Protein AF-0000000078980395 (afdb_homodimer)

Radius of gyration: 33.4 Å; Cα contacts (8 Å, |Δi|>4): 1879; chains: 2; bounding box: 58×106×81 Å

Solvent-accessible surface area (backbone atoms only — not comparable to full-atom values): 45683 Å² total; per-residue (Å²): 128,83,79,42,52,77,17,31,37,32,34,24,38,16,69,50,21,47,38,32,51,52,41,23,59,75,68,69,49,54,59,44,30,31,19,62,34,85,63,67,24,40,46,40,26,60,84,32,90,56,20,49,42,35,77,85,39,50,49,77,56,37,42,87,57,33,36,38,81,93,57,65,72,60,83,88,54,30,51,26,32,32,41,67,55,46,28,52,48,41,50,48,51,34,59,76,70,62,45,64,85,44,44,41,57,38,23,40,69,57,35,52,40,72,68,57,58,78,71,62,22,25,40,40,30,31,34,40,95,92,40,78,47,74,50,47,18,35,20,42,36,41,18,74,60,57,65,65,35,75,39,78,80,87,70,46,66,49,66,71,43,50,75,43,46,46,61,76,42,47,54,54,75,81,27,55,74,27,28,34,36,33,33,29,70,45,54,67,23,40,54,49,44,48,39,27,47,78,35,24,70,36,29,34,42,24,35,83,69,31,67,58,61,37,52,58,57,50,65,43,34,56,36,80,72,66,63,76,80,68,91,57,60,66,74,58,42,46,52,52,52,50,50,53,38,34,36,73,60,25,61,58,54,82,52,53,45,54,74,48,91,68,59,88,80,31,53,85,70,24,58,50,51,64,50,56,53,36,27,46,36,56,55,39,46,55,40,57,37,76,54,33,32,59,43,42,31,41,33,27,66,83,67,52,68,51,70,35,48,30,37,37,37,30,55,58,45,34,80,64,62,86,27,44,62,58,74,80,52,46,54,50,92,66,33,62,57,32,42,92,42,28,36,40,43,83,36,89,33,46,34,43,44,64,55,63,45,38,84,78,35,38,47,37,50,44,34,45,49,32,43,31,52,43,44,38,54,52,24,51,76,67,68,32,66,46,25,51,49,50,52,48,49,35,50,68,61,82,76,79,43,31,70,83,57,76,57,56,97,41,64,84,42,56,47,47,35,26,43,69,48,38,50,51,53,40,52,49,51,37,52,46,38,50,58,63,72,102,130,81,79,41,52,77,17,31,38,32,34,24,37,16,70,52,21,47,38,33,52,52,40,24,58,74,68,68,49,54,58,44,29,32,18,62,35,85,63,68,24,38,47,40,25,60,82,32,90,58,20,49,40,35,76,86,38,48,49,77,55,36,42,87,57,33,35,37,81,95,56,63,73,60,83,88,53,30,51,26,32,32,41,68,56,47,28,51,48,40,49,49,52,33,60,75,69,61,47,64,86,45,42,43,57,37,23,41,68,58,37,52,40,71,67,59,60,78,71,62,21,24,40,40,30,31,34,39,95,91,40,79,47,75,50,46,17,34,19,42,36,42,18,73,61,55,66,63,36,77,38,77,81,87,70,47,66,47,65,72,44,50,76,45,46,46,60,77,42,47,54,52,74,81,28,56,73,28,29,34,35,34,34,29,69,45,53,66,23,40,55,48,45,50,38,28,48,78,33,24,71,38,30,34,41,25,34,82,68,31,69,59,60,37,54,58,58,50,63,44,33,59,36,81,72,65,65,75,80,68,90,56,60,65,73,58,40,47,53,52,51,48,50,52,38,33,35,73,61,25,60,60,55,82,52,53,45,55,72,46,93,66,57,89,83,31,55,85,70,2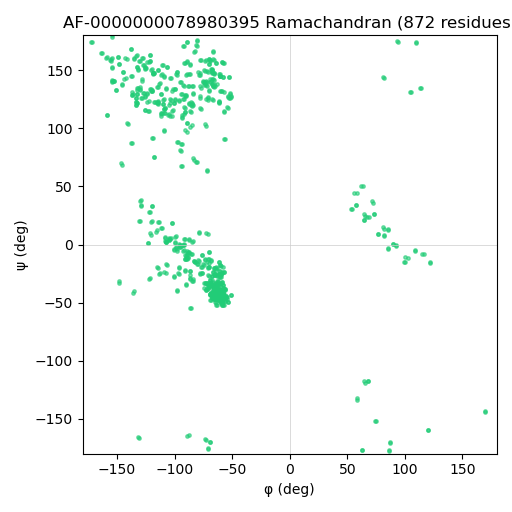3,57,51,52,63,51,55,53,35,28,46,37,56,55,37,45,56,39,56,37,76,54,33,32,59,42,42,30,41,32,28,66,85,66,52,69,51,68,34,48,32,37,37,37,30,56,57,45,33,79,65,62,87,29,44,62,58,75,80,50,46,55,51,92,68,32,62,57,34,42,92,42,27,36,38,44,82,37,90,34,46,36,41,42,63,56,62,44,36,84,78,35,39,46,37,50,44,34,44,52,29,42,31,53,45,47,39,54,53,25,51,76,68,66,33,65,46,25,52,49,51,53,50,50,36,50,70,61,82,76,81,42,32,70,83,57,75,58,54,96,42,62,83,42,57,47,46,35,25,42,68,48,36,50,50,53,40,52,48,50,37,51,46,39,51,62,66,72,108

Foldseek 3Di:
DPAQAQAEEQEAQALLSLLLLLLLVVLVGHYAYEEQAQDHHALLPVPGPLHLFAPLDWALQFQQLFDAPVQGQDPVADRTHHSVSSVVSSVVSCVVRVRGVRYDYNKAWAAWADPDAFQNWIWIWIAHPVGIDIHTHRFYEADNDFFRADDDDDFAEDEQAAEEESSPHYYLLVAAAWAEEEEDDAQSSLSSQLSNLVHHPAYEYEYAFFAQEAECDAPRHGPLVPPDPDDDDPVVVQVVVVVSSCVVQNDLVVLPGDDGPDGPQQDDHHHDNSSSVCSVVVSYHYAYDFRHDDYQKTQHPVGDIDGTNYYYYHPGRAGDDNHYDCVVQCDDDLGRDFDLQWHALRHLRYTYAPLEDHVSLHSNVSSLQSNLSSLLNSCVVVVFPLNVVVNVVRNVDDDQQAVPRNHDPDSSCPRYHYNVSSSVVSVVSSVSSVVRVD/DPAQAQAEEQEAQALLSLLLLLLCVVLVGHYAYEEQAQDHHALLPVPGPLHLFAPLDWALQFQQLFDAPVQGQDPPADRTHHSVSSVVSSVVSCVVRVRGVRYDYNKAWAAWADPDAFQNWIWIWIAHPVGIDIHTHRFYEYDNDFFRADDDDDFAEDEQAAEEESSPHHYLLVAAAWAEEEEDDAQSSLSSQLSNLVHYPAYEYEYAFFAQEAECDAPRHGPLVPPDPDDDDPVVVQVVVVVSSCVVQNDLVVLPGDDGPDGPQQDDHHHDNSSSVCSVVVSYHYAYDFHHDDYQKTQHPVGDIDGTNYYYYHPGRAGDDNHYDCVVQCDDDRGRDFDLQWHALRHLRYTYAPLEDHVSLHSNVSSLQSNLSSLLNSCVVVVFPLNVVVNVVRNVDDDQQAVPRNHDPDSSCPRYHYRVSSSVVSVVSSVSSVVRVD

Secondary structure (DSSP, 8-state):
---GGGSEEEE--SHHHHHHHHHHHHHT--EEEEESSSSS-GGGSTTSTT----TT-B-SS-HHHHSBTTBPPPTTS-SS-BHHHHHHHHHHHHHHHT-GGGEEET-EEEEEEE-SSTTS-EEEEEEETTEEEEEEESEEEE---SSSEE-PPP-SEEE-SEEEEGGG---GGGGTT-EEEEE--SHHHHHHHHHHHHHSSEEEEE-SS---EE-SEETTEEGGGSTTSS---HHHHHHHHHHHHHHHH--GGGGTPPPPSS-TTSS--EE-SHHHHHHHTTS-EEE--EEEEEETEEEETTS-EEE-SEEEE---EE---TTS-GGGGTEETTEE--BTTTB-SS-SSEEE-S--B-TT-HHHHHHHHHHHHHHHHHHHHTT-HHHHHHHHHHHS------TT------GGGTTB--HHHHHHHHHHHHHHHHHHH-/----TTSEEEE--SHHHHHHHHHHHHHT--EEEEESSSSS-GGGSTTSTT----TT-B-SS-HHHHSBTTBPPPTTS-SS-BHHHHHHHHHHHHHHHT-GGGEEET-EEEEEEE-SSTTS-EEEEEEETTEEEEEEESEEEE---SSSEE-PPP-SEEE-SEEEEGGG---GGGGTT-EEEEE--SHHHHHHHHHHHHHSSEEEEE-SS---EE-SEETTEEGGGSTTSS---HHHHHHHHHHHHHHHH--GGGGTPPPPSS-TTSS--EE-SHHHHHHHTTS-EEE--EEEEEETEEEETTS-EEE-SEEEE---EE---TTS-GGGGTEETTEE--BTTTB-SS-SSEEE-S--B-TT-HHHHHHHHHHHHHHHHHHHHTT-HHHHHHHHHHHS------TT------GGGTTB--HHHHHHHHHHHHHHHHHHH-

Nearest PDB structures (foldseek):
  5nmw-assembly1_A-2  TM=8.516E-01  e=8.462E-27  Zonocerus variegatus
  8odw-assembly1_A  TM=7.484E-01  e=3.433E-27  Gynuella sunshinyii
  7v50-assembly1_A  TM=7.196E-01  e=1.316E-21  Acinetobacter calcoaceticus
  6er9-assembly1_A  TM=7.154E-01  e=7.144E-21  Rhodococcus sp. Phi1
  6era-assembly2_B  TM=7.287E-01  e=2.334E-20  Rhodococcus sp. Phi1

Sequence (876 aa):
MTETCDRFALIGAGPMGLAMAKVMLEQGIAFDGFELHSDVGGLWDIDGPRSTMYESAHLISSKRMTEFTDFPMEEAVAEYPSHRELKRYFHAFAARYGLRDHYRFGAEVLRCEPLGEPGAGWRVIWRDAEGEHTETYAGVMIANGTLSEPNMPTFQGRFDGELIHSSAYRHPSQFDGKRVLIVGAGNSGCDIAVDAIHHGALCDLSMRRGYYFVPKYVFGKPADTLGGMIKLPMWLKRRVDGMILKWFVGDPQKYGFPKPDYQLYESHPVVNSLVLYHAGHGDLRIRPDIDRFDGRRVIFADGSSEEYDMILAATGYKLFYPFIDRDLLNWQGDAPHLYLNALHPERDDLFVLGMIEASGLGWQGRHEQAEMVARYITGLRRGGAAAAELKAAKSAGFERATGGMNYLKLARMAYYVDKATYRGAVTGWIDRLKRAQSMTETCDRFALIGAGPMGLAMAKVMLEQGIAFDGFELHSDVGGLWDIDGPRSTMYESAHLISSKRMTEFTDFPMEEAVAEYPSHRELKRYFHAFAARYGLRDHYRFGAEVLRCEPLGEPGAGWRVIWRDAEGEHTETYAGVMIANGTLSEPNMPTFQGRFDGELIHSSAYRHPSQFDGKRVLIVGAGNSGCDIAVDAIHHGALCDLSMRRGYYFVPKYVFGKPADTLGGMIKLPMWLKRRVDGMILKWFVGDPQKYGFPKPDYQLYESHPVVNSLVLYHAGHGDLRIRPDIDRFDGRRVIFADGSSEEYDMILAATGYKLFYPFIDRDLLNWQGDAPHLYLNALHPERDDLFVLGMIEASGLGWQGRHEQAEMVARYITGLRRGGAAAAELKAAKSAGFERATGGMNYLKLARMAYYVDKATYRGAVTGWIDRLKRAQS

Organism: Ruegeria pomeroyi (strain ATCC 700808 / DSM 15171 / DSS-3) (NCBI:txid246200)

InterPro domains:
  IPR000960 Flavin monooxygenase FMO [PIRSF000332] (7-381)
  IPR000960 Flavin monooxygenase FMO [PR00370] (6-22)
  IPR000960 Flavin monooxygenase FMO [PR00370] (54-72)
  IPR000960 Flavin monooxygenase FMO [PR00370] (78-93)
  IPR000960 Flavin monooxygenase FMO [PR00370] (164-178)
  IPR000960 Flavin monooxygenase FMO [PR00370] (191-206)
  IPR000960 Flavin monooxygenase FMO [PR00370] (301-328)
  IPR000960 Flavin monooxygenase FMO [PR00370] (347-364)
  IPR020946 Flavin monooxygenase-like [PF00743] (7-382)
  IPR036188 FAD/NAD(P)-binding domain superfamily [G3DSA:3.50.50.60] (6-389)
  IPR036188 FAD/NAD(P)-binding domain superfamily [SSF51905] (8-202)
  IPR036188 FAD/NAD(P)-binding domain superfamily [SSF51905] (150-317)
  IPR050346 Flavin-containing monooxygenases-like [PTHR23023] (7-381)

pLDDT: mean 95.24, std 6.08, range [37.88, 98.94]

Structure (mmCIF, N/CA/C/O backbone):
data_AF-0000000078980395-model_v1
#
loop_
_entity.id
_entity.type
_entity.pdbx_description
1 polymer 'Trimethylamine monooxygenase'
#
loop_
_atom_site.group_PDB
_atom_site.id
_atom_site.type_symbol
_atom_site.label_atom_id
_atom_site.label_alt_id
_atom_site.label_comp_id
_atom_site.label_asym_id
_atom_site.label_entity_id
_atom_site.label_seq_id
_atom_site.pdbx_PDB_ins_code
_atom_site.Cartn_x
_atom_site.Cartn_y
_atom_site.Cartn_z
_atom_site.occupancy
_atom_site.B_iso_or_equiv
_atom_site.auth_seq_id
_atom_site.auth_comp_id
_atom_site.auth_asym_id
_atom_site.auth_atom_id
_atom_site.pdbx_PDB_model_num
ATOM 1 N N . MET A 1 1 ? 6.543 -38.188 -42.094 1 37.88 1 MET A N 1
ATOM 2 C CA . MET A 1 1 ? 5.77 -38.031 -40.875 1 37.88 1 MET A CA 1
ATOM 3 C C . MET A 1 1 ? 6.402 -38.844 -39.719 1 37.88 1 MET A C 1
ATOM 5 O O . MET A 1 1 ? 6.441 -40.062 -39.75 1 37.88 1 MET A O 1
ATOM 9 N N . THR A 1 2 ? 7.422 -38.344 -39.094 1 51.84 2 THR A N 1
ATOM 10 C CA . THR A 1 2 ? 8.188 -39.125 -38.094 1 51.84 2 THR A CA 1
ATOM 11 C C . THR A 1 2 ? 7.266 -39.719 -37.062 1 51.84 2 THR A C 1
ATOM 13 O O . THR A 1 2 ? 6.25 -39.125 -36.688 1 51.84 2 THR A O 1
ATOM 16 N N . GLU A 1 3 ? 7.27 -40.969 -36.812 1 76.69 3 GLU A N 1
ATOM 17 C CA . GLU A 1 3 ? 6.418 -41.844 -36 1 76.69 3 GLU A CA 1
ATOM 18 C C . GLU A 1 3 ? 6.363 -41.375 -34.562 1 76.69 3 GLU A C 1
ATOM 20 O O . GLU A 1 3 ? 7.398 -41.25 -33.906 1 76.69 3 GLU A O 1
ATOM 25 N N . THR A 1 4 ? 5.34 -40.5 -34.281 1 90.25 4 THR A N 1
ATOM 26 C CA . THR A 1 4 ? 5.129 -39.906 -32.938 1 90.25 4 THR A CA 1
ATOM 27 C C . THR A 1 4 ? 4.637 -40.969 -31.969 1 90.25 4 THR A C 1
ATOM 29 O O . THR A 1 4 ? 4.449 -40.688 -30.781 1 90.25 4 THR A O 1
ATOM 32 N N . CYS A 1 5 ? 4.641 -42.188 -32.344 1 91.69 5 CYS A N 1
ATOM 33 C CA . CYS A 1 5 ? 4.035 -43.25 -31.531 1 91.69 5 CYS A CA 1
ATOM 34 C C . CYS A 1 5 ? 4.902 -43.594 -30.328 1 91.69 5 CYS A C 1
ATOM 36 O O . CYS A 1 5 ? 4.43 -44.219 -29.375 1 91.69 5 CYS A O 1
ATOM 38 N N . ASP A 1 6 ? 6.141 -43.188 -30.391 1 93.88 6 ASP A N 1
ATOM 39 C CA . ASP A 1 6 ? 7.02 -43.438 -29.25 1 93.88 6 ASP A CA 1
ATOM 40 C C . ASP A 1 6 ? 7.234 -42.188 -28.422 1 93.88 6 ASP A C 1
ATOM 42 O O . ASP A 1 6 ? 8 -42.188 -27.453 1 93.88 6 ASP A O 1
ATOM 46 N N . ARG A 1 7 ? 6.516 -41.094 -28.766 1 97.69 7 ARG A N 1
ATOM 47 C CA . ARG A 1 7 ? 6.672 -39.812 -28.094 1 97.69 7 ARG A CA 1
ATOM 48 C C . ARG A 1 7 ? 5.473 -39.531 -27.188 1 97.69 7 ARG A C 1
ATOM 50 O O . ARG A 1 7 ? 4.383 -40.062 -27.406 1 97.69 7 ARG A O 1
ATOM 57 N N . PHE A 1 8 ? 5.727 -38.781 -26.203 1 98.56 8 PHE A N 1
ATOM 58 C CA . PHE A 1 8 ? 4.637 -38.25 -25.375 1 98.56 8 PHE A CA 1
ATOM 59 C C . PHE A 1 8 ? 4.141 -36.938 -25.906 1 98.56 8 PHE A C 1
ATOM 61 O O . PHE A 1 8 ? 4.914 -36.156 -26.469 1 98.56 8 PHE A O 1
ATOM 68 N N . ALA A 1 9 ? 2.84 -36.656 -25.766 1 98.88 9 ALA A N 1
ATOM 69 C CA . ALA A 1 9 ? 2.287 -35.312 -25.984 1 98.88 9 ALA A CA 1
ATOM 70 C C . ALA A 1 9 ? 2.273 -34.5 -24.688 1 98.88 9 ALA A C 1
ATOM 72 O O . ALA A 1 9 ? 1.621 -34.906 -23.719 1 98.88 9 ALA A O 1
ATOM 73 N N . LEU A 1 10 ? 3.027 -33.469 -24.625 1 98.94 10 LEU A N 1
ATOM 74 C CA . LEU A 1 10 ? 3.082 -32.594 -23.469 1 98.94 10 LEU A CA 1
ATOM 75 C C . LEU A 1 10 ? 2.283 -31.312 -23.703 1 98.94 10 LEU A C 1
ATOM 77 O O . LEU A 1 10 ? 2.668 -30.484 -24.531 1 98.94 10 LEU A O 1
ATOM 81 N N . ILE A 1 11 ? 1.221 -31.125 -22.938 1 98.88 11 ILE A N 1
ATOM 82 C CA . ILE A 1 11 ? 0.283 -30.031 -23.219 1 98.88 11 ILE A CA 1
ATOM 83 C C . ILE A 1 11 ? 0.489 -28.906 -22.203 1 98.88 11 ILE A C 1
ATOM 85 O O . ILE A 1 11 ? 0.144 -29.047 -21.031 1 98.88 11 ILE A O 1
ATOM 89 N N . GLY A 1 12 ? 0.992 -27.75 -22.656 1 98.56 12 GLY A N 1
ATOM 90 C CA . GLY A 1 12 ? 1.222 -26.594 -21.828 1 98.56 12 GLY A CA 1
ATOM 91 C C . GLY A 1 12 ? 2.691 -26.25 -21.672 1 98.56 12 GLY A C 1
ATOM 92 O O . GLY A 1 12 ? 3.521 -27.125 -21.422 1 98.56 12 GLY A O 1
ATOM 93 N N . ALA A 1 13 ? 2.998 -24.984 -21.812 1 98.62 13 ALA A N 1
ATOM 94 C CA . ALA A 1 13 ? 4.375 -24.516 -21.703 1 98.62 13 ALA A CA 1
ATOM 95 C C . ALA A 1 13 ? 4.512 -23.469 -20.594 1 98.62 13 ALA A C 1
ATOM 97 O O . ALA A 1 13 ? 5.297 -22.531 -20.719 1 98.62 13 ALA A O 1
ATOM 98 N N . GLY A 1 14 ? 3.65 -23.547 -19.578 1 97.88 14 GLY A N 1
ATOM 99 C CA . GLY A 1 14 ? 3.879 -22.812 -18.344 1 97.88 14 GLY A CA 1
ATOM 100 C C . GLY A 1 14 ? 5 -23.391 -17.5 1 97.88 14 GLY A C 1
ATOM 101 O O . GLY A 1 14 ? 5.75 -24.25 -17.969 1 97.88 14 GLY A O 1
ATOM 102 N N . PRO A 1 15 ? 5.09 -22.922 -16.266 1 97.44 15 PRO A N 1
ATOM 103 C CA . PRO A 1 15 ? 6.18 -23.391 -15.414 1 97.44 15 PRO A CA 1
ATOM 104 C C . PRO A 1 15 ? 6.207 -24.906 -15.273 1 97.44 15 PRO A C 1
ATOM 106 O O . PRO A 1 15 ? 7.277 -25.516 -15.336 1 97.44 15 PRO A O 1
ATOM 109 N N . MET A 1 16 ? 5.086 -25.484 -15.078 1 98.06 16 MET A N 1
ATOM 110 C CA . MET A 1 16 ? 5.02 -26.938 -14.914 1 98.06 16 MET A CA 1
ATOM 111 C C . MET A 1 16 ? 5.434 -27.641 -16.188 1 98.06 16 MET A C 1
ATOM 113 O O . MET A 1 16 ? 6.18 -28.625 -16.156 1 98.06 16 MET A O 1
ATOM 117 N N . GLY A 1 17 ? 4.898 -27.203 -17.328 1 98.75 17 GLY A N 1
ATOM 118 C CA . GLY A 1 17 ? 5.273 -27.781 -18.609 1 98.75 17 GLY A CA 1
ATOM 119 C C . GLY A 1 17 ? 6.754 -27.656 -18.906 1 98.75 17 GLY A C 1
ATOM 120 O O . GLY A 1 17 ? 7.371 -28.594 -19.422 1 98.75 17 GLY A O 1
ATOM 121 N N . LEU A 1 18 ? 7.312 -26.547 -18.594 1 98.81 18 LEU A N 1
ATOM 122 C CA . LEU A 1 18 ? 8.734 -26.312 -18.828 1 98.81 18 LEU A CA 1
ATOM 123 C C . LEU A 1 18 ? 9.578 -27.219 -17.938 1 98.81 18 LEU A C 1
ATOM 125 O O . LEU A 1 18 ? 10.594 -27.766 -18.391 1 98.81 18 LEU A O 1
ATOM 129 N N . ALA A 1 19 ? 9.18 -27.359 -16.703 1 98.69 19 ALA A N 1
ATOM 130 C CA . ALA A 1 19 ? 9.883 -28.266 -15.805 1 98.69 19 ALA A CA 1
ATOM 131 C C . ALA A 1 19 ? 9.859 -29.703 -16.344 1 98.69 19 ALA A C 1
ATOM 133 O O . ALA A 1 19 ? 10.883 -30.391 -16.359 1 98.69 19 ALA A O 1
ATOM 134 N N . MET A 1 20 ? 8.711 -30.109 -16.812 1 98.88 20 MET A N 1
ATOM 135 C CA . MET A 1 20 ? 8.57 -31.469 -17.344 1 98.88 20 MET A CA 1
ATOM 136 C C . MET A 1 20 ? 9.414 -31.656 -18.594 1 98.88 20 MET A C 1
ATOM 138 O O . MET A 1 20 ? 10.117 -32.656 -18.75 1 98.88 20 MET A O 1
ATOM 142 N N . ALA A 1 21 ? 9.32 -30.672 -19.484 1 98.88 21 ALA A N 1
ATOM 143 C CA . ALA A 1 21 ? 10.109 -30.734 -20.703 1 98.88 21 ALA A CA 1
ATOM 144 C C . ALA A 1 21 ? 11.594 -30.891 -20.391 1 98.88 21 ALA A C 1
ATOM 146 O O . ALA A 1 21 ? 12.273 -31.734 -20.984 1 98.88 21 ALA A O 1
ATOM 147 N N . LYS A 1 22 ? 12.055 -30.125 -19.469 1 98.81 22 LYS A N 1
ATOM 148 C CA . LYS A 1 22 ? 13.461 -30.172 -19.094 1 98.81 22 LYS A CA 1
ATOM 149 C C . LYS A 1 22 ? 13.844 -31.578 -18.625 1 98.81 22 LYS A C 1
ATOM 151 O O . LYS A 1 22 ? 14.844 -32.156 -19.078 1 98.81 22 LYS A O 1
ATOM 156 N N . VAL A 1 23 ? 13.086 -32.125 -17.734 1 98.56 23 VAL A N 1
ATOM 157 C CA . VAL A 1 23 ? 13.453 -33.406 -17.125 1 98.56 23 VAL A CA 1
ATOM 158 C C . VAL A 1 23 ? 13.289 -34.531 -18.141 1 98.56 23 VAL A C 1
ATOM 160 O O . VAL A 1 23 ? 14.055 -35.5 -18.141 1 98.56 23 VAL A O 1
ATOM 163 N N . MET A 1 24 ? 12.312 -34.438 -19.016 1 98.56 24 MET A N 1
ATOM 164 C CA . MET A 1 24 ? 12.164 -35.438 -20.062 1 98.56 24 MET A CA 1
ATOM 165 C C . MET A 1 24 ? 13.398 -35.469 -20.969 1 98.56 24 MET A C 1
ATOM 167 O O . MET A 1 24 ? 13.898 -36.531 -21.312 1 98.56 24 MET A O 1
ATOM 171 N N . LEU A 1 25 ? 13.867 -34.281 -21.328 1 98.38 25 LEU A N 1
ATOM 172 C CA . LEU A 1 25 ? 15.086 -34.219 -22.125 1 98.38 25 LEU A CA 1
ATOM 173 C C . LEU A 1 25 ? 16.25 -34.844 -21.375 1 98.38 25 LEU A C 1
ATOM 175 O O . LEU A 1 25 ? 17.016 -35.625 -21.953 1 98.38 25 LEU A O 1
ATOM 179 N N . GLU A 1 26 ? 16.328 -34.562 -20.109 1 97.25 26 GLU A N 1
ATOM 180 C CA . GLU A 1 26 ? 17.391 -35.094 -19.297 1 97.25 26 GLU A CA 1
ATOM 181 C C . GLU A 1 26 ? 17.328 -36.625 -19.234 1 97.25 26 GLU A C 1
ATOM 183 O O . GLU A 1 26 ? 18.359 -37.312 -19.141 1 97.25 26 GLU A O 1
ATOM 188 N N . GLN A 1 27 ? 16.094 -37.188 -19.281 1 96.25 27 GLN A N 1
ATOM 189 C CA . GLN A 1 27 ? 15.875 -38.625 -19.141 1 96.25 27 GLN A CA 1
ATOM 190 C C . GLN A 1 27 ? 15.805 -39.312 -20.5 1 96.25 27 GLN A C 1
ATOM 192 O O . GLN A 1 27 ? 15.609 -40.531 -20.578 1 96.25 27 GLN A O 1
ATOM 197 N N . GLY A 1 28 ? 15.93 -38.531 -21.547 1 96.56 28 GLY A N 1
ATOM 198 C CA . GLY A 1 28 ? 15.891 -39.094 -22.891 1 96.56 28 GLY A CA 1
ATOM 199 C C . GLY A 1 28 ? 14.5 -39.531 -23.312 1 96.56 28 GLY A C 1
ATOM 200 O O . GLY A 1 28 ? 14.352 -40.5 -24.047 1 96.56 28 GLY A O 1
ATOM 201 N N . ILE A 1 29 ? 13.516 -38.969 -22.797 1 97.88 29 ILE A N 1
ATOM 202 C CA . ILE A 1 29 ? 12.133 -39.281 -23.156 1 97.88 29 ILE A CA 1
ATOM 203 C C . ILE A 1 29 ? 11.688 -38.344 -24.281 1 97.88 29 ILE A C 1
ATOM 205 O O . ILE A 1 29 ? 11.656 -37.125 -24.125 1 97.88 29 ILE A O 1
ATOM 209 N N . ALA A 1 30 ? 11.359 -38.906 -25.375 1 97.81 30 ALA A N 1
ATOM 210 C CA . ALA A 1 30 ? 10.93 -38.125 -26.516 1 97.81 30 ALA A CA 1
ATOM 211 C C . ALA A 1 30 ? 9.523 -37.562 -26.312 1 97.81 30 ALA A C 1
ATOM 213 O O . ALA A 1 30 ? 8.656 -38.25 -25.781 1 97.81 30 ALA A O 1
ATOM 214 N N . PHE A 1 31 ? 9.328 -36.281 -26.75 1 98.56 31 PHE A N 1
ATOM 215 C CA . PHE A 1 31 ? 8.008 -35.688 -26.594 1 98.56 31 PHE A CA 1
ATOM 216 C C . PHE A 1 31 ? 7.805 -34.562 -27.609 1 98.56 31 PHE A C 1
ATOM 218 O O . PHE A 1 31 ? 8.766 -34.094 -28.219 1 98.56 31 PHE A O 1
ATOM 225 N N . ASP A 1 32 ? 6.551 -34.25 -27.875 1 98.69 32 ASP A N 1
ATOM 226 C CA . ASP A 1 32 ? 6.109 -33.062 -28.562 1 98.69 32 ASP A CA 1
ATOM 227 C C . ASP A 1 32 ? 5.277 -32.188 -27.625 1 98.69 32 ASP A C 1
ATOM 229 O O . ASP A 1 32 ? 4.25 -32.594 -27.109 1 98.69 32 ASP A O 1
ATOM 233 N N . GLY A 1 33 ? 5.773 -30.969 -27.469 1 98.81 33 GLY A N 1
ATOM 234 C CA . GLY A 1 33 ? 5.027 -30.016 -26.656 1 98.81 33 GLY A CA 1
ATOM 235 C C . GLY A 1 33 ? 3.986 -29.25 -27.453 1 98.81 33 GLY A C 1
ATOM 236 O O . GLY A 1 33 ? 4.188 -28.938 -28.625 1 98.81 33 GLY A O 1
ATOM 237 N N . PHE A 1 34 ? 2.898 -28.922 -26.828 1 98.88 34 PHE A N 1
ATOM 238 C CA . PHE A 1 34 ? 1.826 -28.109 -27.406 1 98.88 34 PHE A CA 1
ATOM 239 C C . PHE A 1 34 ? 1.521 -26.922 -26.5 1 98.88 34 PHE A C 1
ATOM 241 O O . PHE A 1 34 ? 1.319 -27.078 -25.297 1 98.88 34 PHE A O 1
ATOM 248 N N . GLU A 1 35 ? 1.519 -25.766 -27.031 1 98.69 35 GLU A N 1
ATOM 249 C CA . GLU A 1 35 ? 1.206 -24.531 -26.312 1 98.69 35 GLU A CA 1
ATOM 250 C C . GLU A 1 35 ? 0.232 -23.656 -27.094 1 98.69 35 GLU A C 1
ATOM 252 O O . GLU A 1 35 ? 0.449 -23.391 -28.281 1 98.69 35 GLU A O 1
ATOM 257 N N . LEU A 1 36 ? -0.811 -23.328 -26.391 1 98.06 36 LEU A N 1
ATOM 258 C CA . LEU A 1 36 ? -1.848 -22.484 -26.984 1 98.06 36 LEU A CA 1
ATOM 259 C C . LEU A 1 36 ? -1.285 -21.141 -27.406 1 98.06 36 LEU A C 1
ATOM 261 O O . LEU A 1 36 ? -1.67 -20.578 -28.438 1 98.06 36 LEU A O 1
ATOM 265 N N . HIS A 1 37 ? -0.425 -20.547 -26.609 1 97.69 37 HIS A N 1
ATOM 266 C CA . HIS A 1 37 ? 0.15 -19.234 -26.828 1 97.69 37 HIS A CA 1
ATOM 267 C C . HIS A 1 37 ? 1.31 -19.297 -27.812 1 97.69 37 HIS A C 1
ATOM 269 O O . HIS A 1 37 ? 1.68 -20.375 -28.281 1 97.69 37 HIS A O 1
ATOM 275 N N . SER A 1 38 ? 1.884 -18.156 -28.172 1 98 38 SER A N 1
ATOM 276 C CA . SER A 1 38 ? 2.957 -18.031 -29.156 1 98 38 SER A CA 1
ATOM 277 C C . SER A 1 38 ? 4.324 -18.203 -28.5 1 98 38 SER A C 1
ATOM 279 O O . SER A 1 38 ? 5.348 -18.266 -29.188 1 98 38 SER A O 1
ATOM 281 N N . ASP A 1 39 ? 4.301 -18.281 -27.203 1 97.88 39 ASP A N 1
ATOM 282 C CA . ASP A 1 39 ? 5.57 -18.422 -26.484 1 97.88 39 ASP A CA 1
ATOM 283 C C . ASP A 1 39 ? 5.367 -19.109 -25.141 1 97.88 39 ASP A C 1
ATOM 285 O O . ASP A 1 39 ? 4.254 -19.516 -24.797 1 97.88 39 ASP A O 1
ATOM 289 N N . VAL A 1 40 ? 6.504 -19.328 -24.359 1 98.31 40 VAL A N 1
ATOM 290 C CA . VAL A 1 40 ? 6.477 -20.031 -23.094 1 98.31 40 VAL A CA 1
ATOM 291 C C . VAL A 1 40 ? 6.051 -19.094 -21.969 1 98.31 40 VAL A C 1
ATOM 293 O O . VAL A 1 40 ? 6 -17.875 -22.172 1 98.31 40 VAL A O 1
ATOM 296 N N . GLY A 1 41 ? 5.723 -19.672 -20.844 1 97.06 41 GLY A N 1
ATOM 297 C CA . GLY A 1 41 ? 5.492 -18.875 -19.641 1 97.06 41 GLY A CA 1
ATOM 298 C C . GLY A 1 41 ? 4.102 -19.062 -19.062 1 97.06 41 GLY A C 1
ATOM 299 O O . GLY A 1 41 ? 3.857 -18.734 -17.906 1 97.06 41 GLY A O 1
ATOM 300 N N . GLY A 1 42 ? 3.189 -19.641 -19.906 1 96.44 42 GLY A N 1
ATOM 301 C CA . GLY A 1 42 ? 1.84 -19.875 -19.422 1 96.44 42 GLY A CA 1
ATOM 302 C C . GLY A 1 42 ? 1.142 -18.609 -18.953 1 96.44 42 GLY A C 1
ATOM 303 O O . GLY A 1 42 ? 1.135 -17.609 -19.672 1 96.44 42 GLY A O 1
ATOM 304 N N . LEU A 1 43 ? 0.533 -18.641 -17.797 1 95.75 43 LEU A N 1
ATOM 305 C CA . LEU A 1 43 ? -0.271 -17.547 -17.281 1 95.75 43 LEU A CA 1
ATOM 306 C C . LEU A 1 43 ? 0.589 -16.312 -17.047 1 95.75 43 LEU A C 1
ATOM 308 O O . LEU A 1 43 ? 0.076 -15.188 -17 1 95.75 43 LEU A O 1
ATOM 312 N N . TRP A 1 44 ? 1.881 -16.484 -16.906 1 97.12 44 TRP A N 1
ATOM 313 C CA . TRP A 1 44 ? 2.766 -15.398 -16.484 1 97.12 44 TRP A CA 1
ATOM 314 C C . TRP A 1 44 ? 3.086 -14.477 -17.656 1 97.12 44 TRP A C 1
ATOM 316 O O . TRP A 1 44 ? 3.668 -13.406 -17.469 1 97.12 44 TRP A O 1
ATOM 326 N N . ASP A 1 45 ? 2.756 -14.977 -18.797 1 96.75 45 ASP A N 1
ATOM 327 C CA . ASP A 1 45 ? 2.729 -14.07 -19.938 1 96.75 45 ASP A CA 1
ATOM 328 C C . ASP A 1 45 ? 1.375 -13.367 -20.062 1 96.75 45 ASP A C 1
ATOM 330 O O . ASP A 1 45 ? 0.412 -13.953 -20.562 1 96.75 45 ASP A O 1
ATOM 334 N N . ILE A 1 46 ? 1.327 -12.133 -19.625 1 96.56 46 ILE A N 1
ATOM 335 C CA . ILE A 1 46 ? 0.096 -11.367 -19.5 1 96.56 46 ILE A CA 1
ATOM 336 C C . ILE A 1 46 ? -0.604 -11.266 -20.844 1 96.56 46 ILE A C 1
ATOM 338 O O . ILE A 1 46 ? -1.819 -11.062 -20.906 1 96.56 46 ILE A O 1
ATOM 342 N N . ASP A 1 47 ? 0.109 -11.5 -21.969 1 95.69 47 ASP A N 1
ATOM 343 C CA . ASP A 1 47 ? -0.45 -11.367 -23.297 1 95.69 47 ASP A CA 1
ATOM 344 C C . ASP A 1 47 ? -1.024 -12.695 -23.797 1 95.69 47 ASP A C 1
ATOM 346 O O . ASP A 1 47 ? -1.611 -12.758 -24.875 1 95.69 47 ASP A O 1
ATOM 350 N N . GLY A 1 48 ? -0.862 -13.75 -23.047 1 95 48 GLY A N 1
ATOM 351 C CA . GLY A 1 48 ? -1.396 -15.047 -23.438 1 95 48 GLY A CA 1
ATOM 352 C C . GLY A 1 48 ? -2.912 -15.086 -23.469 1 95 48 GLY A C 1
ATOM 353 O O . GLY A 1 48 ? -3.568 -14.375 -22.703 1 95 48 GLY A O 1
ATOM 354 N N . PRO A 1 49 ? -3.521 -15.805 -24.297 1 92.81 49 PRO A N 1
ATOM 355 C CA . PRO A 1 49 ? -4.973 -15.828 -24.484 1 92.81 49 PRO A CA 1
ATOM 356 C C . PRO A 1 49 ? -5.73 -16.234 -23.219 1 92.81 49 PRO A C 1
ATOM 358 O O . PRO A 1 49 ? -6.887 -15.852 -23.047 1 92.81 49 PRO A O 1
ATOM 361 N N . ARG A 1 50 ? -5.211 -16.953 -22.312 1 93.56 50 ARG A N 1
ATOM 362 C CA . ARG A 1 50 ? -5.887 -17.406 -21.094 1 93.56 50 ARG A CA 1
ATOM 363 C C . ARG A 1 50 ? -5.172 -16.906 -19.859 1 93.56 50 ARG A C 1
ATOM 365 O O . ARG A 1 50 ? -5.328 -17.469 -18.766 1 93.56 50 ARG A O 1
ATOM 372 N N . SER A 1 51 ? -4.383 -15.867 -20.109 1 96.44 51 SER A N 1
ATOM 373 C CA . SER A 1 51 ? -3.668 -15.328 -18.953 1 96.44 51 SER A CA 1
ATOM 374 C C . SER A 1 51 ? -4.629 -14.656 -17.969 1 96.44 51 SER A C 1
ATOM 376 O O . SER A 1 51 ? -5.562 -13.969 -18.391 1 96.44 51 SER A O 1
ATOM 378 N N . THR A 1 52 ? -4.371 -14.844 -16.703 1 97 52 THR A N 1
ATOM 379 C CA . THR A 1 52 ? -5.168 -14.227 -15.648 1 97 52 THR A CA 1
ATOM 380 C C . THR A 1 52 ? -4.359 -13.172 -14.898 1 97 52 THR A C 1
ATOM 382 O O . THR A 1 52 ? -4.754 -12.727 -13.82 1 97 52 THR A O 1
ATOM 385 N N . MET A 1 53 ? -3.182 -12.797 -15.539 1 97 53 MET A N 1
ATOM 386 C CA . MET A 1 53 ? -2.32 -11.789 -14.93 1 97 53 MET A CA 1
ATOM 387 C C . MET A 1 53 ? -2.879 -10.383 -15.164 1 97 53 MET A C 1
ATOM 389 O O . MET A 1 53 ? -3.605 -10.156 -16.125 1 97 53 MET A O 1
ATOM 393 N N . TYR A 1 54 ? -2.701 -9.562 -14.266 1 98 54 TYR A N 1
ATOM 394 C CA . TYR A 1 54 ? -2.982 -8.141 -14.375 1 98 54 TYR A CA 1
ATOM 395 C C . TYR A 1 54 ? -1.728 -7.312 -14.109 1 98 54 TYR A C 1
ATOM 397 O O . TYR A 1 54 ? -0.743 -7.828 -13.57 1 98 54 TYR A O 1
ATOM 405 N N . GLU A 1 55 ? -1.687 -6.09 -14.469 1 97.19 55 GLU A N 1
ATOM 406 C CA . GLU A 1 55 ? -0.486 -5.262 -14.539 1 97.19 55 GLU A CA 1
ATOM 407 C C . GLU A 1 55 ? 0.191 -5.156 -13.172 1 97.19 55 GLU A C 1
ATOM 409 O O . GLU A 1 55 ? 1.42 -5.105 -13.086 1 97.19 55 GLU A O 1
ATOM 414 N N . SER A 1 56 ? -0.571 -5.16 -12.117 1 97.19 56 SER A N 1
ATOM 415 C CA . SER A 1 56 ? -0.023 -4.953 -10.781 1 97.19 56 SER A CA 1
ATOM 416 C C . SER A 1 56 ? 0.342 -6.277 -10.125 1 97.19 56 SER A C 1
ATOM 418 O O . SER A 1 56 ? 0.788 -6.305 -8.977 1 97.19 56 SER A O 1
ATOM 420 N N . ALA A 1 57 ? 0.223 -7.355 -10.828 1 97.88 57 ALA A N 1
ATOM 421 C CA . ALA A 1 57 ? 0.369 -8.672 -10.227 1 97.88 57 ALA A CA 1
ATOM 422 C C . ALA A 1 57 ? 1.824 -8.953 -9.859 1 97.88 57 ALA A C 1
ATOM 424 O O . ALA A 1 57 ? 2.725 -8.75 -10.68 1 97.88 57 ALA A O 1
ATOM 425 N N . HIS A 1 58 ? 2.057 -9.297 -8.664 1 97.56 58 HIS A N 1
ATOM 426 C CA . HIS A 1 58 ? 3.309 -9.828 -8.133 1 97.56 58 HIS A CA 1
ATOM 427 C C . HIS A 1 58 ? 3.102 -11.211 -7.52 1 97.56 58 HIS A C 1
ATOM 429 O O . HIS A 1 58 ? 1.98 -11.578 -7.16 1 97.56 58 HIS A O 1
ATOM 435 N N . LEU A 1 59 ? 4.16 -11.945 -7.422 1 96.38 59 LEU A N 1
ATOM 436 C CA . LEU A 1 59 ? 4.105 -13.188 -6.648 1 96.38 59 LEU A CA 1
ATOM 437 C C . LEU A 1 59 ? 3.752 -12.898 -5.191 1 96.38 59 LEU A C 1
ATOM 439 O O . LEU A 1 59 ? 4.18 -11.891 -4.633 1 96.38 59 LEU A O 1
ATOM 443 N N . ILE A 1 60 ? 3 -13.82 -4.629 1 94.31 60 ILE A N 1
ATOM 444 C CA . ILE A 1 60 ? 2.705 -13.711 -3.207 1 94.31 60 ILE A CA 1
ATOM 445 C C . ILE A 1 60 ? 3.818 -14.367 -2.395 1 94.31 60 ILE A C 1
ATOM 447 O O . ILE A 1 60 ? 3.977 -14.086 -1.205 1 94.31 60 ILE A O 1
ATOM 451 N N . SER A 1 61 ? 4.566 -15.297 -3.027 1 95.12 61 SER A N 1
ATOM 452 C CA . SER A 1 61 ? 5.754 -15.898 -2.424 1 95.12 61 SER A CA 1
ATOM 453 C C . SER A 1 61 ? 7.027 -15.219 -2.916 1 95.12 61 SER A C 1
ATOM 455 O O . SER A 1 61 ? 7.078 -14.719 -4.047 1 95.12 61 SER A O 1
ATOM 457 N N . SER A 1 62 ? 8.055 -15.164 -2.072 1 96.69 62 SER A N 1
ATOM 458 C CA . SER A 1 62 ? 9.305 -14.492 -2.414 1 96.69 62 SER A CA 1
ATOM 459 C C . SER A 1 62 ? 10.062 -15.258 -3.498 1 96.69 62 SER A C 1
ATOM 461 O O . SER A 1 62 ? 9.812 -16.438 -3.723 1 96.69 62 SER A O 1
ATOM 463 N N . LYS A 1 63 ? 10.945 -14.547 -4.191 1 97.12 63 LYS A N 1
ATOM 464 C CA . LYS A 1 63 ? 11.656 -15.109 -5.34 1 97.12 63 LYS A CA 1
ATOM 465 C C . LYS A 1 63 ? 12.438 -16.359 -4.945 1 97.12 63 LYS A C 1
ATOM 467 O O . LYS A 1 63 ? 12.453 -17.344 -5.68 1 97.12 63 LYS A O 1
ATOM 472 N N . ARG A 1 64 ? 13.016 -16.406 -3.68 1 95.94 64 ARG A N 1
ATOM 473 C CA . ARG A 1 64 ? 13.867 -17.516 -3.277 1 95.94 64 ARG A CA 1
ATOM 474 C C . ARG A 1 64 ? 13.031 -18.75 -2.941 1 95.94 64 ARG A C 1
ATOM 476 O O . ARG A 1 64 ? 13.492 -19.875 -3.109 1 95.94 64 ARG A O 1
ATOM 483 N N . MET A 1 65 ? 11.789 -18.516 -2.57 1 94.88 65 MET A N 1
ATOM 484 C CA . MET A 1 65 ? 10.914 -19.625 -2.199 1 94.88 65 MET A CA 1
ATOM 485 C C . MET A 1 65 ? 10.164 -20.156 -3.418 1 94.88 65 MET A C 1
ATOM 487 O O . MET A 1 65 ? 9.57 -21.234 -3.361 1 94.88 65 MET A O 1
ATOM 491 N N . THR A 1 66 ? 10.242 -19.453 -4.496 1 96.69 66 THR A N 1
ATOM 492 C CA . THR A 1 66 ? 9.398 -19.797 -5.637 1 96.69 66 THR A CA 1
ATOM 493 C C . THR A 1 66 ? 10.242 -20.312 -6.797 1 96.69 66 THR A C 1
ATOM 495 O O . THR A 1 66 ? 9.781 -21.172 -7.566 1 96.69 66 THR A O 1
ATOM 498 N N . GLU A 1 67 ? 11.469 -20 -6.941 1 98 67 GLU A N 1
ATOM 499 C CA . GLU A 1 67 ? 12.344 -20.25 -8.078 1 98 67 GLU A CA 1
ATOM 500 C C . GLU A 1 67 ? 12.672 -21.734 -8.195 1 98 67 GLU A C 1
ATOM 502 O O . GLU A 1 67 ? 12.391 -22.516 -7.281 1 98 67 GLU A O 1
ATOM 507 N N . PHE A 1 68 ? 13.086 -22.156 -9.383 1 98.19 68 PHE A N 1
ATOM 508 C CA . PHE A 1 68 ? 13.703 -23.469 -9.562 1 98.19 68 PHE A CA 1
ATOM 509 C C . PHE A 1 68 ? 15.086 -23.5 -8.922 1 98.19 68 PHE A C 1
ATOM 511 O O . PHE A 1 68 ? 15.914 -22.625 -9.164 1 98.19 68 PHE A O 1
ATOM 518 N N . THR A 1 69 ? 15.328 -24.531 -8.172 1 96.75 69 THR A N 1
ATOM 519 C CA . THR A 1 69 ? 16.594 -24.641 -7.441 1 96.75 69 THR A CA 1
ATOM 520 C C . THR A 1 69 ? 17.766 -24.594 -8.406 1 96.75 69 THR A C 1
ATOM 522 O O . THR A 1 69 ? 18.797 -23.969 -8.117 1 96.75 69 THR A O 1
ATOM 525 N N . ASP A 1 70 ? 17.688 -25.219 -9.492 1 96.75 70 ASP A N 1
ATOM 526 C CA . ASP A 1 70 ? 18.812 -25.312 -10.422 1 96.75 70 ASP A CA 1
ATOM 527 C C . ASP A 1 70 ? 18.828 -24.125 -11.383 1 96.75 70 ASP A C 1
ATOM 529 O O . ASP A 1 70 ? 19.656 -24.078 -12.297 1 96.75 70 ASP A O 1
ATOM 533 N N . PHE A 1 71 ? 17.969 -23.172 -11.242 1 98.31 71 PHE A N 1
ATOM 534 C CA . PHE A 1 71 ? 17.906 -21.953 -12.039 1 98.31 71 PHE A CA 1
ATOM 535 C C . PHE A 1 71 ? 17.422 -20.781 -11.203 1 98.31 71 PHE A C 1
ATOM 537 O O . PHE A 1 71 ? 16.359 -20.219 -11.461 1 98.31 71 PHE A O 1
ATOM 544 N N . PRO A 1 72 ? 18.188 -20.328 -10.305 1 98.19 72 PRO A N 1
ATOM 545 C CA . PRO A 1 72 ? 17.766 -19.281 -9.383 1 98.19 72 PRO A CA 1
ATOM 546 C C . PRO A 1 72 ? 17.547 -17.938 -10.086 1 98.19 72 PRO A C 1
ATOM 548 O O . PRO A 1 72 ? 18.188 -17.656 -11.109 1 98.19 72 PRO A O 1
ATOM 551 N N . MET A 1 73 ? 16.625 -17.188 -9.586 1 98.06 73 MET A N 1
ATOM 552 C CA . MET A 1 73 ? 16.422 -15.836 -10.117 1 98.06 73 MET A CA 1
ATOM 553 C C . MET A 1 73 ? 17.609 -14.93 -9.805 1 98.06 73 MET A C 1
ATOM 555 O O . MET A 1 73 ? 18.234 -15.062 -8.75 1 98.06 73 MET A O 1
ATOM 559 N N . GLU A 1 74 ? 17.859 -14.016 -10.68 1 97.12 74 GLU A N 1
ATOM 560 C CA . GLU A 1 74 ? 18.969 -13.086 -10.539 1 97.12 74 GLU A CA 1
ATOM 561 C C . GLU A 1 74 ? 18.781 -12.188 -9.32 1 97.12 74 GLU A C 1
ATOM 563 O O . GLU A 1 74 ? 17.656 -11.953 -8.883 1 97.12 74 GLU A O 1
ATOM 568 N N . GLU A 1 75 ? 19.859 -11.672 -8.812 1 95.12 75 GLU A N 1
ATOM 569 C CA . GLU A 1 75 ? 19.844 -10.812 -7.633 1 95.12 75 GLU A CA 1
ATOM 570 C C . GLU A 1 75 ? 19.047 -9.531 -7.887 1 95.12 75 GLU A C 1
ATOM 572 O O . GLU A 1 75 ? 18.375 -9.023 -6.992 1 95.12 75 GLU A O 1
ATOM 577 N N . ALA A 1 76 ? 19.078 -9.031 -9.07 1 94.69 76 ALA A N 1
ATOM 578 C CA . ALA A 1 76 ? 18.453 -7.762 -9.43 1 94.69 76 ALA A CA 1
ATOM 579 C C . ALA A 1 76 ? 16.922 -7.895 -9.43 1 94.69 76 ALA A C 1
ATOM 581 O O . ALA A 1 76 ? 16.219 -6.891 -9.406 1 94.69 76 ALA A O 1
ATOM 582 N N . VAL A 1 77 ? 16.438 -9.172 -9.523 1 97.31 77 VAL A N 1
ATOM 583 C CA . VAL A 1 77 ? 14.992 -9.406 -9.484 1 97.31 77 VAL A CA 1
ATOM 584 C C . VAL A 1 77 ? 14.453 -9.062 -8.102 1 97.31 77 VAL A C 1
ATOM 586 O O . VAL A 1 77 ? 15.07 -9.391 -7.086 1 97.31 77 VAL A O 1
ATOM 589 N N . ALA A 1 78 ? 13.336 -8.422 -8.016 1 97 78 ALA A N 1
ATOM 590 C CA . ALA A 1 78 ? 12.711 -8 -6.766 1 97 78 ALA A CA 1
ATOM 591 C C . ALA A 1 78 ? 12.43 -9.203 -5.867 1 97 78 ALA A C 1
ATOM 593 O O . ALA A 1 78 ? 12.312 -10.328 -6.344 1 97 78 ALA A O 1
ATOM 594 N N . GLU A 1 79 ? 12.32 -8.977 -4.594 1 96.81 79 GLU A N 1
ATOM 595 C CA . GLU A 1 79 ? 12.031 -10.039 -3.629 1 96.81 79 GLU A CA 1
ATOM 596 C C . GLU A 1 79 ? 10.695 -10.703 -3.92 1 96.81 79 GLU A C 1
ATOM 598 O O . GLU A 1 79 ? 10.547 -11.922 -3.76 1 96.81 79 GLU A O 1
ATOM 603 N N . TYR A 1 80 ? 9.789 -9.891 -4.316 1 97.62 80 TYR A N 1
ATOM 604 C CA . TYR A 1 80 ? 8.508 -10.367 -4.816 1 97.62 80 TYR A CA 1
ATOM 605 C C . TYR A 1 80 ? 8.289 -9.93 -6.262 1 97.62 80 TYR A C 1
ATOM 607 O O . TYR A 1 80 ? 7.703 -8.875 -6.516 1 97.62 80 TYR A O 1
ATOM 615 N N . PRO A 1 81 ? 8.688 -10.75 -7.18 1 97.88 81 PRO A N 1
ATOM 616 C CA . PRO A 1 81 ? 8.758 -10.352 -8.586 1 97.88 81 PRO A CA 1
ATOM 617 C C . PRO A 1 81 ? 7.379 -10.102 -9.195 1 97.88 81 PRO A C 1
ATOM 619 O O . PRO A 1 81 ? 6.398 -10.734 -8.797 1 97.88 81 PRO A O 1
ATOM 622 N N . SER A 1 82 ? 7.336 -9.219 -10.141 1 97.69 82 SER A N 1
ATOM 623 C CA . SER A 1 82 ? 6.137 -8.969 -10.93 1 97.69 82 SER A CA 1
ATOM 624 C C . SER A 1 82 ? 5.973 -10 -12.039 1 97.69 82 SER A C 1
ATOM 626 O O . SER A 1 82 ? 6.902 -10.766 -12.32 1 97.69 82 SER A O 1
ATOM 628 N N . HIS A 1 83 ? 4.801 -9.938 -12.68 1 97.56 83 HIS A N 1
ATOM 629 C CA . HIS A 1 83 ? 4.555 -10.812 -13.82 1 97.56 83 HIS A CA 1
ATOM 630 C C . HIS A 1 83 ? 5.562 -10.57 -14.938 1 97.56 83 HIS A C 1
ATOM 632 O O . HIS A 1 83 ? 5.93 -11.492 -15.664 1 97.56 83 HIS A O 1
ATOM 638 N N . ARG A 1 84 ? 6.117 -9.312 -15.039 1 97.19 84 ARG A N 1
ATOM 639 C CA . ARG A 1 84 ? 7.102 -8.992 -16.078 1 97.19 84 ARG A CA 1
ATOM 640 C C . ARG A 1 84 ? 8.422 -9.719 -15.812 1 97.19 84 ARG A C 1
ATOM 642 O O . ARG A 1 84 ? 9.016 -10.281 -16.734 1 97.19 84 ARG A O 1
ATOM 649 N N . GLU A 1 85 ? 8.805 -9.703 -14.586 1 97.88 85 GLU A N 1
ATOM 650 C CA . GLU A 1 85 ? 10.031 -10.398 -14.211 1 97.88 85 GLU A CA 1
ATOM 651 C C . GLU A 1 85 ? 9.891 -11.906 -14.383 1 97.88 85 GLU A C 1
ATOM 653 O O . GLU A 1 85 ? 10.828 -12.578 -14.82 1 97.88 85 GLU A O 1
ATOM 658 N N . LEU A 1 86 ? 8.727 -12.406 -14.109 1 98.25 86 LEU A N 1
ATOM 659 C CA . LEU A 1 86 ? 8.508 -13.844 -14.211 1 98.25 86 LEU A CA 1
ATOM 660 C C . LEU A 1 86 ? 8.453 -14.273 -15.672 1 98.25 86 LEU A C 1
ATOM 662 O O . LEU A 1 86 ? 8.945 -15.344 -16.031 1 98.25 86 LEU A O 1
ATOM 666 N N . LYS A 1 87 ? 7.812 -13.414 -16.5 1 98.12 87 LYS A N 1
ATOM 667 C CA . LYS A 1 87 ? 7.848 -13.695 -17.922 1 98.12 87 LYS A CA 1
ATOM 668 C C . LYS A 1 87 ? 9.281 -13.828 -18.422 1 98.12 87 LYS A C 1
ATOM 670 O O . LYS A 1 87 ? 9.625 -14.797 -19.109 1 98.12 87 LYS A O 1
ATOM 675 N N . ARG A 1 88 ? 10.164 -12.922 -18.016 1 98.19 88 ARG A N 1
ATOM 676 C CA . ARG A 1 88 ? 11.57 -12.961 -18.406 1 98.19 88 ARG A CA 1
ATOM 677 C C . ARG A 1 88 ? 12.266 -14.188 -17.828 1 98.19 88 ARG A C 1
ATOM 679 O O . ARG A 1 88 ? 13.102 -14.805 -18.5 1 98.19 88 ARG A O 1
ATOM 686 N N . TYR A 1 89 ? 11.922 -14.508 -16.672 1 98.38 89 TYR A N 1
ATOM 687 C CA . TYR A 1 89 ? 12.508 -15.656 -15.984 1 98.38 89 TYR A CA 1
ATOM 688 C C . TYR A 1 89 ? 12.227 -16.938 -16.75 1 98.38 89 TYR A C 1
ATOM 690 O O . TYR A 1 89 ? 13.141 -17.734 -17 1 98.38 89 TYR A O 1
ATOM 698 N N . PHE A 1 90 ? 11.016 -17.156 -17.172 1 98.56 90 PHE A N 1
ATOM 699 C CA . PHE A 1 90 ? 10.641 -18.391 -17.844 1 98.56 90 PHE A CA 1
ATOM 700 C C . PHE A 1 90 ? 11.188 -18.422 -19.266 1 98.56 90 PHE A C 1
ATOM 702 O O . PHE A 1 90 ? 11.539 -19.484 -19.781 1 98.56 90 PHE A O 1
ATOM 709 N N . HIS A 1 91 ? 11.266 -17.234 -19.891 1 98.62 91 HIS A N 1
ATOM 710 C CA . HIS A 1 91 ? 11.953 -17.172 -21.172 1 98.62 91 HIS A CA 1
ATOM 711 C C . HIS A 1 91 ? 13.406 -17.594 -21.031 1 98.62 91 HIS A C 1
ATOM 713 O O . HIS A 1 91 ? 13.906 -18.375 -21.859 1 98.62 91 HIS A O 1
ATOM 719 N N . ALA A 1 92 ? 14.039 -17.062 -20 1 98.69 92 ALA A N 1
ATOM 720 C CA . ALA A 1 92 ? 15.445 -17.406 -19.75 1 98.69 92 ALA A CA 1
ATOM 721 C C . ALA A 1 92 ? 15.609 -18.891 -19.453 1 98.69 92 ALA A C 1
ATOM 723 O O . ALA A 1 92 ? 16.562 -19.531 -19.906 1 98.69 92 ALA A O 1
ATOM 724 N N . PHE A 1 93 ? 14.727 -19.406 -18.688 1 98.56 93 PHE A N 1
ATOM 725 C CA . PHE A 1 93 ? 14.742 -20.828 -18.359 1 98.56 93 PHE A CA 1
ATOM 726 C C . PHE A 1 93 ? 14.648 -21.672 -19.625 1 98.56 93 PHE A C 1
ATOM 728 O O . PHE A 1 93 ? 15.453 -22.594 -19.828 1 98.56 93 PHE A O 1
ATOM 735 N N . ALA A 1 94 ? 13.664 -21.406 -20.469 1 98.81 94 ALA A N 1
ATOM 736 C CA . ALA A 1 94 ? 13.477 -22.141 -21.719 1 98.81 94 ALA A CA 1
ATOM 737 C C . ALA A 1 94 ? 14.711 -22.047 -22.609 1 98.81 94 ALA A C 1
ATOM 739 O O . ALA A 1 94 ? 15.102 -23.016 -23.266 1 98.81 94 ALA A O 1
ATOM 740 N N . ALA A 1 95 ? 15.289 -20.859 -22.641 1 98.69 95 ALA A N 1
ATOM 741 C CA . ALA A 1 95 ? 16.484 -20.641 -23.453 1 98.69 95 ALA A CA 1
ATOM 742 C C . ALA A 1 95 ? 17.656 -21.453 -22.922 1 98.69 95 ALA A C 1
ATOM 744 O O . ALA A 1 95 ? 18.375 -22.109 -23.688 1 98.69 95 ALA A O 1
ATOM 745 N N . ARG A 1 96 ? 17.859 -21.422 -21.688 1 98.44 96 ARG A N 1
ATOM 746 C CA . ARG A 1 96 ? 18.969 -22.109 -21.047 1 98.44 96 ARG A CA 1
ATOM 747 C C . ARG A 1 96 ? 18.938 -23.609 -21.359 1 98.44 96 ARG A C 1
ATOM 749 O O . ARG A 1 96 ? 19.984 -24.219 -21.547 1 98.44 96 ARG A O 1
ATOM 756 N N . TYR A 1 97 ? 17.766 -24.219 -21.406 1 98.31 97 TYR A N 1
ATOM 757 C CA . TYR A 1 97 ? 17.672 -25.656 -21.5 1 98.31 97 TYR A CA 1
ATOM 758 C C . TYR A 1 97 ? 17.188 -26.078 -22.891 1 98.31 97 TYR A C 1
ATOM 760 O O . TYR A 1 97 ? 16.922 -27.266 -23.125 1 98.31 97 TYR A O 1
ATOM 768 N N . GLY A 1 98 ? 17.078 -25.125 -23.781 1 98.19 98 GLY A N 1
ATOM 769 C CA . GLY A 1 98 ? 16.719 -25.422 -25.156 1 98.19 98 GLY A CA 1
ATOM 770 C C . GLY A 1 98 ? 15.352 -26.047 -25.312 1 98.19 98 GLY A C 1
ATOM 771 O O . GLY A 1 98 ? 15.195 -27.047 -26.016 1 98.19 98 GLY A O 1
ATOM 772 N N . LEU A 1 99 ? 14.328 -25.438 -24.703 1 98.75 99 LEU A N 1
ATOM 773 C CA . LEU A 1 99 ? 13.047 -26.109 -24.594 1 98.75 99 LEU A CA 1
ATOM 774 C C . LEU A 1 99 ? 12.102 -25.688 -25.719 1 98.75 99 LEU A C 1
ATOM 776 O O . LEU A 1 99 ? 11.227 -26.453 -26.125 1 98.75 99 LEU A O 1
ATOM 780 N N . ARG A 1 100 ? 12.273 -24.547 -26.266 1 98.44 100 ARG A N 1
ATOM 781 C CA . ARG A 1 100 ? 11.344 -23.984 -27.234 1 98.44 100 ARG A CA 1
ATOM 782 C C . ARG A 1 100 ? 11.234 -24.875 -28.469 1 98.44 100 ARG A C 1
ATOM 784 O O . ARG A 1 100 ? 10.156 -25.031 -29.031 1 98.44 100 ARG A O 1
ATOM 791 N N . ASP A 1 101 ? 12.344 -25.5 -28.812 1 97.62 101 ASP A N 1
ATOM 792 C CA . ASP A 1 101 ? 12.414 -26.281 -30.047 1 97.62 101 ASP A CA 1
ATOM 793 C C . ASP A 1 101 ? 11.57 -27.547 -29.938 1 97.62 101 ASP A C 1
ATOM 795 O O . ASP A 1 101 ? 11.297 -28.203 -30.953 1 97.62 101 ASP A O 1
ATOM 799 N N . HIS A 1 102 ? 11.055 -27.812 -28.844 1 98.5 102 HIS A N 1
ATOM 800 C CA . HIS A 1 102 ? 10.305 -29.047 -28.625 1 98.5 102 HIS A CA 1
ATOM 801 C C . HIS A 1 102 ? 8.812 -28.766 -28.516 1 98.5 102 HIS A C 1
ATOM 803 O O . HIS A 1 102 ? 8.023 -29.672 -28.219 1 98.5 102 HIS A O 1
ATOM 809 N N . TYR A 1 103 ? 8.422 -27.516 -28.672 1 98.75 103 TYR A N 1
ATOM 810 C CA . TYR A 1 103 ? 7.016 -27.141 -28.562 1 98.75 103 TYR A CA 1
ATOM 811 C C . TYR A 1 103 ? 6.465 -26.672 -29.906 1 98.75 103 TYR A C 1
ATOM 813 O O . TYR A 1 103 ? 7.156 -25.984 -30.672 1 98.75 103 TYR A O 1
ATOM 821 N N . ARG A 1 104 ? 5.25 -27.125 -30.172 1 98.38 104 ARG A N 1
ATOM 822 C CA . ARG A 1 104 ? 4.41 -26.453 -31.172 1 98.38 104 ARG A CA 1
ATOM 823 C C . ARG A 1 104 ? 3.629 -25.312 -30.547 1 98.38 104 ARG A C 1
ATOM 825 O O . ARG A 1 104 ? 2.75 -25.531 -29.703 1 98.38 104 ARG A O 1
ATOM 832 N N . PHE A 1 105 ? 3.916 -24.109 -30.953 1 98.5 105 PHE A N 1
ATOM 833 C CA . PHE A 1 105 ? 3.234 -22.938 -30.453 1 98.5 105 PHE A CA 1
ATOM 834 C C . PHE A 1 105 ? 2.033 -22.578 -31.328 1 98.5 105 PHE A C 1
ATOM 836 O O . PHE A 1 105 ? 1.971 -22.984 -32.5 1 98.5 105 PHE A O 1
ATOM 843 N N . GLY A 1 106 ? 1.1 -21.859 -30.672 1 98.31 106 GLY A N 1
ATOM 844 C CA . GLY A 1 106 ? -0.14 -21.594 -31.375 1 98.31 106 GLY A CA 1
ATOM 845 C C . GLY A 1 106 ? -0.939 -22.844 -31.672 1 98.31 106 GLY A C 1
ATOM 846 O O . GLY A 1 106 ? -1.655 -22.906 -32.688 1 98.31 106 GLY A O 1
ATOM 847 N N . ALA A 1 107 ? -0.769 -23.844 -30.906 1 98.56 107 ALA A N 1
ATOM 848 C CA . ALA A 1 107 ? -1.413 -25.141 -31.094 1 98.56 107 ALA A CA 1
ATOM 849 C C . ALA A 1 107 ? -2.42 -25.422 -29.984 1 98.56 107 ALA A C 1
ATOM 851 O O . ALA A 1 107 ? -2.045 -25.562 -28.812 1 98.56 107 ALA A O 1
ATOM 852 N N . GLU A 1 108 ? -3.652 -25.406 -30.344 1 98.62 108 GLU A N 1
ATOM 853 C CA . GLU A 1 108 ? -4.715 -25.734 -29.406 1 98.62 108 GLU A CA 1
ATOM 854 C C . GLU A 1 108 ? -5.059 -27.219 -29.453 1 98.62 108 GLU A C 1
ATOM 856 O O . GLU A 1 108 ? -5.562 -27.719 -30.453 1 98.62 108 GLU A O 1
ATOM 861 N N . VAL A 1 109 ? -4.766 -27.953 -28.391 1 98.81 109 VAL A N 1
ATOM 862 C CA . VAL A 1 109 ? -5.176 -29.359 -28.328 1 98.81 109 VAL A CA 1
ATOM 863 C C . VAL A 1 109 ? -6.688 -29.438 -28.109 1 98.81 109 VAL A C 1
ATOM 865 O O . VAL A 1 109 ? -7.219 -28.859 -27.156 1 98.81 109 VAL A O 1
ATOM 868 N N . LEU A 1 110 ? -7.309 -30.125 -28.969 1 98.75 110 LEU A N 1
ATOM 869 C CA . LEU A 1 110 ? -8.766 -30.188 -29 1 98.75 110 LEU A CA 1
ATOM 870 C C . LEU A 1 110 ? -9.273 -31.438 -28.297 1 98.75 110 LEU A C 1
ATOM 872 O O . LEU A 1 110 ? -10.328 -31.406 -27.656 1 98.75 110 LEU A O 1
ATOM 876 N N . ARG A 1 111 ? -8.477 -32.562 -28.562 1 98.62 111 ARG A N 1
ATOM 877 C CA . ARG A 1 111 ? -8.961 -33.844 -28.047 1 98.62 111 ARG A CA 1
ATOM 878 C C . ARG A 1 111 ? -7.805 -34.812 -27.828 1 98.62 111 ARG A C 1
ATOM 880 O O . ARG A 1 111 ? -6.879 -34.875 -28.641 1 98.62 111 ARG A O 1
ATOM 887 N N . CYS A 1 112 ? -7.938 -35.5 -26.781 1 98.69 112 CYS A N 1
ATOM 888 C CA . CYS A 1 112 ? -7.094 -36.625 -26.484 1 98.69 112 CYS A CA 1
ATOM 889 C C . CYS A 1 112 ? -7.941 -37.875 -26.25 1 98.69 112 CYS A C 1
ATOM 891 O O . CYS A 1 112 ? -8.75 -37.938 -25.328 1 98.69 112 CYS A O 1
ATOM 893 N N . GLU A 1 113 ? -7.66 -38.938 -27.062 1 98 113 GLU A N 1
ATOM 894 C CA . GLU A 1 113 ? -8.445 -40.156 -26.984 1 98 113 GLU A CA 1
ATOM 895 C C . GLU A 1 113 ? -7.535 -41.406 -26.922 1 98 113 GLU A C 1
ATOM 897 O O . GLU A 1 113 ? -6.617 -41.531 -27.719 1 98 113 GLU A O 1
ATOM 902 N N . PRO A 1 114 ? -7.867 -42.219 -25.922 1 97.31 114 PRO A N 1
ATOM 903 C CA . PRO A 1 114 ? -7.07 -43.438 -25.891 1 97.31 114 PRO A CA 1
ATOM 904 C C . PRO A 1 114 ? -7.367 -44.375 -27.062 1 97.31 114 PRO A C 1
ATOM 906 O O . PRO A 1 114 ? -8.516 -44.469 -27.5 1 97.31 114 PRO A O 1
ATOM 909 N N . LEU A 1 115 ? -6.355 -45.031 -27.594 1 96.62 115 LEU A N 1
ATOM 910 C CA . LEU A 1 115 ? -6.516 -45.938 -28.719 1 96.62 115 LEU A CA 1
ATOM 911 C C . LEU A 1 115 ? -6.914 -47.344 -28.219 1 96.62 115 LEU A C 1
ATOM 913 O O . LEU A 1 115 ? -7.312 -48.188 -29 1 96.62 115 LEU A O 1
ATOM 917 N N . GLY A 1 116 ? -6.906 -47.625 -26.969 1 93.06 116 GLY A N 1
ATOM 918 C CA . GLY A 1 116 ? -7.246 -48.906 -26.359 1 93.06 116 GLY A CA 1
ATOM 919 C C . GLY A 1 116 ? -6.898 -48.969 -24.875 1 93.06 116 GLY A C 1
ATOM 920 O O . GLY A 1 116 ? -7.086 -48 -24.141 1 93.06 116 GLY A O 1
ATOM 921 N N . GLU A 1 117 ? -6.488 -50.156 -24.516 1 91.88 117 GLU A N 1
ATOM 922 C CA . GLU A 1 117 ? -6.062 -50.344 -23.141 1 91.88 117 GLU A CA 1
ATOM 923 C C . GLU A 1 117 ? -4.805 -49.562 -22.812 1 91.88 117 GLU A C 1
ATOM 925 O O . GLU A 1 117 ? -4.117 -49.094 -23.719 1 91.88 117 GLU A O 1
ATOM 930 N N . PRO A 1 118 ? -4.574 -49.5 -21.562 1 88.75 118 PRO A N 1
ATOM 931 C CA . PRO A 1 118 ? -3.352 -48.781 -21.188 1 88.75 118 PRO A CA 1
ATOM 932 C C . PRO A 1 118 ? -2.125 -49.281 -21.969 1 88.75 118 PRO A C 1
ATOM 934 O O . PRO A 1 118 ? -1.879 -50.469 -22.047 1 88.75 118 PRO A O 1
ATOM 937 N N . GLY A 1 119 ? -1.42 -48.312 -22.578 1 89.25 119 GLY A N 1
ATOM 938 C CA . GLY A 1 119 ? -0.223 -48.656 -23.328 1 89.25 119 GLY A CA 1
ATOM 939 C C . GLY A 1 119 ? -0.453 -48.719 -24.828 1 89.25 119 GLY A C 1
ATOM 940 O O . GLY A 1 119 ? 0.502 -48.719 -25.609 1 89.25 119 GLY A O 1
ATOM 941 N N . ALA A 1 120 ? -1.669 -48.688 -25.297 1 94 120 ALA A N 1
ATOM 942 C CA . ALA A 1 120 ? -1.988 -48.781 -26.719 1 94 120 ALA A CA 1
ATOM 943 C C . ALA A 1 120 ? -1.713 -47.469 -27.438 1 94 120 ALA A C 1
ATOM 945 O O . ALA A 1 120 ? -1.61 -47.438 -28.656 1 94 120 ALA A O 1
ATOM 946 N N . GLY A 1 121 ? -1.654 -46.469 -26.609 1 96 121 GLY A N 1
ATOM 947 C CA . GLY A 1 121 ? -1.381 -45.156 -27.203 1 96 121 GLY A CA 1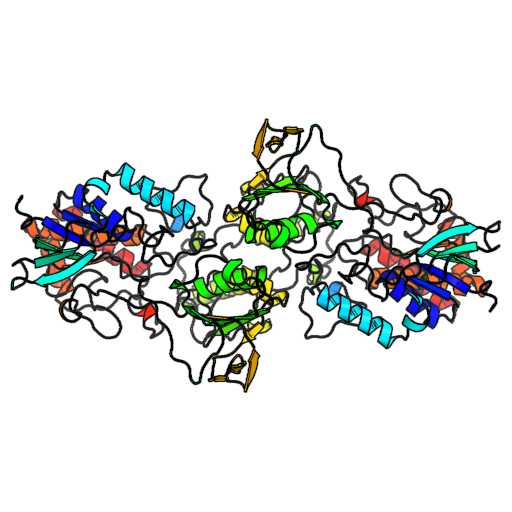
ATOM 948 C C . GLY A 1 121 ? -2.576 -44.25 -27.172 1 96 121 GLY A C 1
ATOM 949 O O . GLY A 1 121 ? -3.645 -44.594 -26.672 1 96 121 GLY A O 1
ATOM 950 N N . TRP A 1 122 ? -2.34 -42.969 -27.609 1 98.12 122 TRP A N 1
ATOM 951 C CA . TRP A 1 122 ? -3.34 -41.906 -27.578 1 98.12 122 TRP A CA 1
ATOM 952 C C . TRP A 1 122 ? -3.408 -41.188 -28.922 1 98.12 122 TRP A C 1
ATOM 954 O O . TRP A 1 122 ? -2.377 -40.906 -29.531 1 98.12 122 TRP A O 1
ATOM 964 N N . ARG A 1 123 ? -4.574 -40.969 -29.375 1 98.25 123 ARG A N 1
ATOM 965 C CA . ARG A 1 123 ? -4.793 -40.031 -30.469 1 98.25 123 ARG A CA 1
ATOM 966 C C . ARG A 1 123 ? -4.945 -38.625 -29.969 1 98.25 123 ARG A C 1
ATOM 968 O O . ARG A 1 123 ? -5.785 -38.344 -29.109 1 98.25 123 ARG A O 1
ATOM 975 N N . VAL A 1 124 ? -4.09 -37.688 -30.438 1 98.62 124 VAL A N 1
ATOM 976 C CA . VAL A 1 124 ? -4.137 -36.281 -30.062 1 98.62 124 VAL A CA 1
ATOM 977 C C . VAL A 1 124 ? -4.5 -35.438 -31.281 1 98.62 124 VAL A C 1
ATOM 979 O O . VAL A 1 124 ? -3.861 -35.531 -32.312 1 98.62 124 VAL A O 1
ATOM 982 N N . ILE A 1 125 ? -5.551 -34.719 -31.125 1 98.69 125 ILE A N 1
ATOM 983 C CA . ILE A 1 125 ? -6.023 -33.812 -32.156 1 98.69 125 ILE A CA 1
ATOM 984 C C . ILE A 1 125 ? -5.785 -32.375 -31.719 1 98.69 125 ILE A C 1
ATOM 986 O O . ILE A 1 125 ? -6.141 -31.969 -30.609 1 98.69 125 ILE A O 1
ATOM 990 N N . TRP A 1 126 ? -5.094 -31.562 -32.531 1 98.75 126 TRP A N 1
ATOM 991 C CA . TRP A 1 126 ? -4.887 -30.141 -32.219 1 98.75 126 TRP A CA 1
ATOM 992 C C . TRP A 1 126 ? -5.117 -29.281 -33.438 1 98.75 126 TRP A C 1
ATOM 994 O O . TRP A 1 126 ? -5.23 -29.781 -34.562 1 98.75 126 TRP A O 1
ATOM 1004 N N . ARG A 1 127 ? -5.34 -28.078 -33.219 1 98.75 127 ARG A N 1
ATOM 1005 C CA . ARG A 1 127 ? -5.547 -27.094 -34.25 1 98.75 127 ARG A CA 1
ATOM 1006 C C . ARG A 1 127 ? -4.508 -25.984 -34.188 1 98.75 127 ARG A C 1
ATOM 1008 O O . ARG A 1 127 ? -4.184 -25.5 -33.094 1 98.75 127 ARG A O 1
ATOM 1015 N N . ASP A 1 128 ? -3.916 -25.625 -35.219 1 98.12 128 ASP A N 1
ATOM 1016 C CA . ASP A 1 128 ? -3.043 -24.469 -35.344 1 98.12 128 ASP A CA 1
ATOM 1017 C C . ASP A 1 128 ? -3.416 -23.625 -36.562 1 98.12 128 ASP A C 1
ATOM 1019 O O . ASP A 1 128 ? -4.539 -23.719 -37.062 1 98.12 128 ASP A O 1
ATOM 1023 N N . ALA A 1 129 ? -2.527 -22.703 -36.938 1 97.31 129 ALA A N 1
ATOM 1024 C CA . ALA A 1 129 ? -2.812 -21.797 -38.031 1 97.31 129 ALA A CA 1
ATOM 1025 C C . ALA A 1 129 ? -3.033 -22.562 -39.344 1 97.31 129 ALA A C 1
ATOM 1027 O O . ALA A 1 129 ? -3.725 -22.078 -40.25 1 97.31 129 ALA A O 1
ATOM 1028 N N . GLU A 1 130 ? -2.457 -23.797 -39.5 1 97.81 130 GLU A N 1
ATOM 1029 C CA . GLU A 1 130 ? -2.545 -24.594 -40.719 1 97.81 130 GLU A CA 1
ATOM 1030 C C . GLU A 1 130 ? -3.773 -25.5 -40.688 1 97.81 130 GLU A C 1
ATOM 1032 O O . GLU A 1 130 ? -4.105 -26.125 -41.719 1 97.81 130 GLU A O 1
ATOM 1037 N N . GLY A 1 131 ? -4.438 -25.531 -39.656 1 98 131 GLY A N 1
ATOM 1038 C CA . GLY A 1 131 ? -5.641 -26.344 -39.562 1 98 131 GLY A CA 1
ATOM 1039 C C . GLY A 1 131 ? -5.566 -27.391 -38.469 1 98 131 GLY A C 1
ATOM 1040 O O . GLY A 1 131 ? -4.824 -27.234 -37.469 1 98 131 GLY A O 1
ATOM 1041 N N . GLU A 1 132 ? -6.418 -28.391 -38.625 1 98.38 132 GLU A N 1
ATOM 1042 C CA . GLU A 1 132 ? -6.48 -29.469 -37.656 1 98.38 132 GLU A CA 1
ATOM 1043 C C . GLU A 1 132 ? -5.504 -30.594 -38 1 98.38 132 GLU A C 1
ATOM 1045 O O . GLU A 1 132 ? -5.34 -30.922 -39.188 1 98.38 132 GLU A O 1
ATOM 1050 N N . HIS A 1 133 ? -4.828 -31.078 -37 1 98.25 133 HIS A N 1
ATOM 1051 C CA . HIS A 1 133 ? -3.871 -32.188 -37.125 1 98.25 133 HIS A CA 1
ATOM 1052 C C . HIS A 1 133 ? -4.207 -33.312 -36.156 1 98.25 133 HIS A C 1
ATOM 1054 O O . HIS A 1 133 ? -4.887 -33.094 -35.156 1 98.25 133 HIS A O 1
ATOM 1060 N N . THR A 1 134 ? -3.838 -34.5 -36.562 1 97.94 134 THR A N 1
ATOM 1061 C CA . THR A 1 134 ? -4.008 -35.688 -35.719 1 97.94 134 THR A CA 1
ATOM 1062 C C . THR A 1 134 ? -2.758 -36.562 -35.75 1 97.94 134 THR A C 1
ATOM 1064 O O . THR A 1 134 ? -2.191 -36.781 -36.812 1 97.94 134 THR A O 1
ATOM 1067 N N . GLU A 1 135 ? -2.293 -36.906 -34.625 1 98.12 135 GLU A N 1
ATOM 1068 C CA . GLU A 1 135 ? -1.177 -37.844 -34.5 1 98.12 135 GLU A CA 1
ATOM 1069 C C . GLU A 1 135 ? -1.367 -38.812 -33.312 1 98.12 135 GLU A C 1
ATOM 1071 O O . GLU A 1 135 ? -2.238 -38.594 -32.469 1 98.12 135 GLU A O 1
ATOM 1076 N N . THR A 1 136 ? -0.644 -39.938 -33.375 1 97.94 136 THR A N 1
ATOM 1077 C CA . THR A 1 136 ? -0.68 -40.906 -32.281 1 97.94 136 THR A CA 1
ATOM 1078 C C . THR A 1 136 ? 0.555 -40.781 -31.406 1 97.94 136 THR A C 1
ATOM 1080 O O . THR A 1 136 ? 1.674 -40.656 -31.906 1 97.94 136 THR A O 1
ATOM 1083 N N . TYR A 1 137 ? 0.309 -40.781 -30.141 1 98.44 137 TYR A N 1
ATOM 1084 C CA . TYR A 1 137 ? 1.389 -40.656 -29.156 1 98.44 137 TYR A CA 1
ATOM 1085 C C . TYR A 1 137 ? 1.39 -41.812 -28.188 1 98.44 137 TYR A C 1
ATOM 1087 O O . TYR A 1 137 ? 0.373 -42.5 -28.031 1 98.44 137 TYR A O 1
ATOM 1095 N N . ALA A 1 138 ? 2.555 -42.094 -27.562 1 97.38 138 ALA A N 1
ATOM 1096 C CA . ALA A 1 138 ? 2.699 -43.156 -26.562 1 97.38 138 ALA A CA 1
ATOM 1097 C C . ALA A 1 138 ? 1.916 -42.812 -25.297 1 97.38 138 ALA A C 1
ATOM 1099 O O . ALA A 1 138 ? 1.477 -43.719 -24.578 1 97.38 138 ALA A O 1
ATOM 1100 N N . GLY A 1 139 ? 1.725 -41.562 -25.016 1 98.06 139 GLY A N 1
ATOM 1101 C CA . GLY A 1 139 ? 1.025 -41.094 -23.844 1 98.06 139 GLY A CA 1
ATOM 1102 C C . GLY A 1 139 ? 0.782 -39.594 -23.859 1 98.06 139 GLY A C 1
ATOM 1103 O O . GLY A 1 139 ? 1.206 -38.906 -24.797 1 98.06 139 GLY A O 1
ATOM 1104 N N . VAL A 1 140 ? 0.048 -39.156 -22.875 1 98.69 140 VAL A N 1
ATOM 1105 C CA . VAL A 1 140 ? -0.338 -37.75 -22.766 1 98.69 140 VAL A CA 1
ATOM 1106 C C . VAL A 1 140 ? 0.051 -37.188 -21.391 1 98.69 140 VAL A C 1
ATOM 1108 O O . VAL A 1 140 ? -0.194 -37.844 -20.375 1 98.69 140 VAL A O 1
ATOM 1111 N N . MET A 1 141 ? 0.706 -36.062 -21.391 1 98.75 141 MET A N 1
ATOM 1112 C CA . MET A 1 141 ? 1.025 -35.312 -20.188 1 98.75 141 MET A CA 1
ATOM 1113 C C . MET A 1 141 ? 0.306 -33.969 -20.188 1 98.75 141 MET A C 1
ATOM 1115 O O . MET A 1 141 ? 0.532 -33.125 -21.078 1 98.75 141 MET A O 1
ATOM 1119 N N . ILE A 1 142 ? -0.471 -33.75 -19.172 1 98.88 142 ILE A N 1
ATOM 1120 C CA . ILE A 1 142 ? -1.321 -32.594 -19.109 1 98.88 142 ILE A CA 1
ATOM 1121 C C . ILE A 1 142 ? -0.722 -31.562 -18.141 1 98.88 142 ILE A C 1
ATOM 1123 O O . ILE A 1 142 ? -0.684 -31.797 -16.938 1 98.88 142 ILE A O 1
ATOM 1127 N N . ALA A 1 143 ? -0.243 -30.453 -18.641 1 98.62 143 ALA A N 1
ATOM 1128 C CA . ALA A 1 143 ? 0.341 -29.375 -17.859 1 98.62 143 ALA A CA 1
ATOM 1129 C C . ALA A 1 143 ? -0.272 -28.031 -18.234 1 98.62 143 ALA A C 1
ATOM 1131 O O . ALA A 1 143 ? 0.431 -27.016 -18.328 1 98.62 143 ALA A O 1
ATOM 1132 N N . ASN A 1 144 ? -1.593 -28.031 -18.516 1 97.06 144 ASN A N 1
ATOM 1133 C CA . ASN A 1 144 ? -2.227 -26.828 -19.047 1 97.06 144 ASN A CA 1
ATOM 1134 C C . ASN A 1 144 ? -2.621 -25.859 -17.938 1 97.06 144 ASN A C 1
ATOM 1136 O O . ASN A 1 144 ? -3.215 -24.812 -18.203 1 97.06 144 ASN A O 1
ATOM 1140 N N . GLY A 1 145 ? -2.314 -26.172 -16.703 1 95.44 145 GLY A N 1
ATOM 1141 C CA . GLY A 1 145 ? -2.512 -25.234 -15.609 1 95.44 145 GLY A CA 1
ATOM 1142 C C . GLY A 1 145 ? -3.848 -25.406 -14.914 1 95.44 145 GLY A C 1
ATOM 1143 O O . GLY A 1 145 ? -4.664 -26.234 -15.32 1 95.44 145 GLY A O 1
ATOM 1144 N N . THR A 1 146 ? -4.062 -24.625 -13.797 1 95.69 146 THR A N 1
ATOM 1145 C CA . THR A 1 146 ? -5.23 -24.812 -12.945 1 95.69 146 THR A CA 1
ATOM 1146 C C . THR A 1 146 ? -6.035 -23.531 -12.828 1 95.69 146 THR A C 1
ATOM 1148 O O . THR A 1 146 ? -7.074 -23.5 -12.164 1 95.69 146 THR A O 1
ATOM 1151 N N . LEU A 1 147 ? -5.621 -22.469 -13.5 1 94.75 147 LEU A N 1
ATOM 1152 C CA . LEU A 1 147 ? -6.191 -21.172 -13.195 1 94.75 147 LEU A CA 1
ATOM 1153 C C . LEU A 1 147 ? -6.664 -20.469 -14.461 1 94.75 147 LEU A C 1
ATOM 1155 O O . LEU A 1 147 ? -6.562 -19.25 -14.578 1 94.75 147 LEU A O 1
ATOM 1159 N N . SER A 1 148 ? -7.145 -21.219 -15.43 1 92 148 SER A N 1
ATOM 1160 C CA . SER A 1 148 ? -7.469 -20.578 -16.703 1 92 148 SER A CA 1
ATOM 1161 C C . SER A 1 148 ? -8.977 -20.469 -16.906 1 92 148 SER A C 1
ATOM 1163 O O . SER A 1 148 ? -9.445 -19.734 -17.766 1 92 148 SER A O 1
ATOM 1165 N N . GLU A 1 149 ? -9.742 -21.234 -16.141 1 95.44 149 GLU A N 1
ATOM 1166 C CA . GLU A 1 149 ? -11.195 -21.219 -16.281 1 95.44 149 GLU A CA 1
ATOM 1167 C C . GLU A 1 149 ? -11.867 -20.547 -15.094 1 95.44 149 GLU A C 1
ATOM 1169 O O . GLU A 1 149 ? -11.898 -21.094 -13.992 1 95.44 149 GLU A O 1
ATOM 1174 N N . PRO A 1 150 ? -12.516 -19.359 -15.352 1 96.94 150 PRO A N 1
ATOM 1175 C CA . PRO A 1 150 ? -13.078 -18.578 -14.242 1 96.94 150 PRO A CA 1
ATOM 1176 C C . PRO A 1 150 ? -14.25 -19.297 -13.562 1 96.94 150 PRO A C 1
ATOM 1178 O O . PRO A 1 150 ? -15.039 -19.969 -14.227 1 96.94 150 PRO A O 1
ATOM 1181 N N . ASN A 1 151 ? -14.336 -19.172 -12.281 1 96.75 151 ASN A N 1
ATOM 1182 C CA . ASN A 1 151 ? -15.508 -19.578 -11.508 1 96.75 151 ASN A CA 1
ATOM 1183 C C . ASN A 1 151 ? -16.422 -18.391 -11.211 1 96.75 151 ASN A C 1
ATOM 1185 O O . ASN A 1 151 ? -16.312 -17.766 -10.148 1 96.75 151 ASN A O 1
ATOM 1189 N N . MET A 1 152 ? -17.359 -18.062 -12.086 1 96.94 152 MET A N 1
ATOM 1190 C CA . MET A 1 152 ? -18.297 -16.953 -11.922 1 96.94 152 MET A CA 1
ATOM 1191 C C . MET A 1 152 ? -19.531 -17.375 -11.125 1 96.94 152 MET A C 1
ATOM 1193 O O . MET A 1 152 ? -20.25 -18.281 -11.547 1 96.94 152 MET A O 1
ATOM 1197 N N . PRO A 1 153 ? -19.781 -16.75 -10.023 1 95.5 153 PRO A N 1
ATOM 1198 C CA . PRO A 1 153 ? -20.984 -17.094 -9.258 1 95.5 153 PRO A CA 1
ATOM 1199 C C . PRO A 1 153 ? -22.266 -16.594 -9.906 1 95.5 153 PRO A C 1
ATOM 1201 O O . PRO A 1 153 ? -22.219 -15.703 -10.766 1 95.5 153 PRO A O 1
ATOM 1204 N N . THR A 1 154 ? -23.328 -17.234 -9.523 1 95.88 154 THR A N 1
ATOM 1205 C CA . THR A 1 154 ? -24.656 -16.734 -9.867 1 95.88 154 THR A CA 1
ATOM 1206 C C . THR A 1 154 ? -25.188 -15.844 -8.758 1 95.88 154 THR A C 1
ATOM 1208 O O . THR A 1 154 ? -25.047 -16.156 -7.57 1 95.88 154 THR A O 1
ATOM 1211 N N . PHE A 1 155 ? -25.781 -14.742 -9.125 1 96.81 155 PHE A N 1
ATOM 1212 C CA . PHE A 1 155 ? -26.375 -13.805 -8.172 1 96.81 155 PHE A CA 1
ATOM 1213 C C . PHE A 1 155 ? -27.875 -13.656 -8.414 1 96.81 155 PHE A C 1
ATOM 1215 O O . PHE A 1 155 ? -28.344 -13.773 -9.547 1 96.81 155 PHE A O 1
ATOM 1222 N N . GLN A 1 156 ? -28.578 -13.445 -7.391 1 97.88 156 GLN A N 1
ATOM 1223 C CA . GLN A 1 156 ? -30 -13.109 -7.531 1 97.88 156 GLN A CA 1
ATOM 1224 C C . GLN A 1 156 ? -30.172 -11.672 -7.996 1 97.88 156 GLN A C 1
ATOM 1226 O O . GLN A 1 156 ? -29.453 -10.773 -7.555 1 97.88 156 GLN A O 1
ATOM 1231 N N . GLY A 1 157 ? -31.125 -11.508 -8.859 1 98.06 157 GLY A N 1
ATOM 1232 C CA . GLY A 1 157 ? -31.391 -10.172 -9.367 1 98.06 157 GLY A CA 1
ATOM 1233 C C . GLY A 1 157 ? -30.516 -9.812 -10.562 1 98.06 157 GLY A C 1
ATOM 1234 O O . GLY A 1 157 ? -29.844 -10.68 -11.125 1 98.06 157 GLY A O 1
ATOM 1235 N N . ARG A 1 158 ? -30.719 -8.57 -10.984 1 97.06 158 ARG A N 1
ATOM 1236 C CA . ARG A 1 158 ? -29.969 -8.094 -12.148 1 97.06 158 ARG A CA 1
ATOM 1237 C C . ARG A 1 158 ? -29.125 -6.879 -11.797 1 97.06 158 ARG A C 1
ATOM 1239 O O . ARG A 1 158 ? -29.594 -5.953 -11.141 1 97.06 158 ARG A O 1
ATOM 1246 N N . PHE A 1 159 ? -27.859 -6.961 -12.227 1 98.25 159 PHE A N 1
ATOM 1247 C CA . PHE A 1 159 ? -26.969 -5.828 -12.023 1 98.25 159 PHE A CA 1
ATOM 1248 C C . PHE A 1 159 ? -26.844 -4.996 -13.289 1 98.25 159 PHE A C 1
ATOM 1250 O O . PHE A 1 159 ? -26.469 -5.512 -14.344 1 98.25 159 PHE A O 1
ATOM 1257 N N . ASP A 1 160 ? -27.125 -3.695 -13.219 1 98.5 160 ASP A N 1
ATOM 1258 C CA . ASP A 1 160 ? -27.156 -2.836 -14.398 1 98.5 160 ASP A CA 1
ATOM 1259 C C . ASP A 1 160 ? -25.781 -2.232 -14.68 1 98.5 160 ASP A C 1
ATOM 1261 O O . ASP A 1 160 ? -25.578 -1.606 -15.719 1 98.5 160 ASP A O 1
ATOM 1265 N N . GLY A 1 161 ? -24.781 -2.404 -13.789 1 98.38 161 GLY A N 1
ATOM 1266 C CA . GLY A 1 161 ? -23.422 -1.979 -14.047 1 98.38 161 GLY A CA 1
ATOM 1267 C C . GLY A 1 161 ? -22.578 -3.043 -14.734 1 98.38 161 GLY A C 1
ATOM 1268 O O . GLY A 1 161 ? -23.125 -3.945 -15.383 1 98.38 161 GLY A O 1
ATOM 1269 N N . GLU A 1 162 ? -21.328 -2.861 -14.727 1 98.56 162 GLU A N 1
ATOM 1270 C CA . GLU A 1 162 ? -20.406 -3.834 -15.305 1 98.56 162 GLU A CA 1
ATOM 1271 C C . GLU A 1 162 ? -20.078 -4.945 -14.305 1 98.56 162 GLU A C 1
ATOM 1273 O O . GLU A 1 162 ? -19.672 -4.676 -13.18 1 98.56 162 GLU A O 1
ATOM 1278 N N . LEU A 1 163 ? -20.359 -6.156 -14.609 1 98.5 163 LEU A N 1
ATOM 1279 C CA . LEU A 1 163 ? -20.016 -7.332 -13.82 1 98.5 163 LEU A CA 1
ATOM 1280 C C . LEU A 1 163 ? -18.984 -8.188 -14.531 1 98.5 163 LEU A C 1
ATOM 1282 O O . LEU A 1 163 ? -19.25 -8.734 -15.602 1 98.5 163 LEU A O 1
ATOM 1286 N N . ILE A 1 164 ? -17.781 -8.281 -13.977 1 98.56 164 ILE A N 1
ATOM 1287 C CA . ILE A 1 164 ? -16.734 -9.055 -14.633 1 98.56 164 ILE A CA 1
ATOM 1288 C C . ILE A 1 164 ? -16.094 -10.008 -13.625 1 98.56 164 ILE A C 1
ATOM 1290 O O . ILE A 1 164 ? -16.219 -9.82 -12.414 1 98.56 164 ILE A O 1
ATOM 1294 N N . HIS A 1 165 ? -15.469 -11.078 -14.148 1 98.56 165 HIS A N 1
ATOM 1295 C CA . HIS A 1 165 ? -14.562 -11.914 -13.367 1 98.56 165 HIS A CA 1
ATOM 1296 C C . HIS A 1 165 ? -13.141 -11.359 -13.383 1 98.56 165 HIS A C 1
ATOM 1298 O O . HIS A 1 165 ? -12.758 -10.672 -14.328 1 98.56 165 HIS A O 1
ATOM 1304 N N . SER A 1 166 ? -12.367 -11.68 -12.383 1 98.31 166 SER A N 1
ATOM 1305 C CA . SER A 1 166 ? -10.992 -11.203 -12.289 1 98.31 166 SER A CA 1
ATOM 1306 C C . SER A 1 166 ? -10.172 -11.641 -13.5 1 98.31 166 SER A C 1
ATOM 1308 O O . SER A 1 166 ? -9.18 -11 -13.852 1 98.31 166 SER A O 1
ATOM 1310 N N . SER A 1 167 ? -10.547 -12.703 -14.188 1 97.38 167 SER A N 1
ATOM 1311 C CA . SER A 1 167 ? -9.852 -13.164 -15.391 1 97.38 167 SER A CA 1
ATOM 1312 C C . SER A 1 167 ? -9.945 -12.133 -16.5 1 97.38 167 SER A C 1
ATOM 1314 O O . SER A 1 167 ? -9.141 -12.148 -17.438 1 97.38 167 SER A O 1
ATOM 1316 N N . ALA A 1 168 ? -10.914 -11.219 -16.406 1 97.5 168 ALA A N 1
ATOM 1317 C CA . ALA A 1 168 ? -11.117 -10.195 -17.422 1 97.5 168 ALA A CA 1
ATOM 1318 C C . ALA A 1 168 ? -10.477 -8.867 -17 1 97.5 168 ALA A C 1
ATOM 1320 O O . ALA A 1 168 ? -10.562 -7.875 -17.719 1 97.5 168 ALA A O 1
ATOM 1321 N N . TYR A 1 169 ? -9.922 -8.82 -15.844 1 98.12 169 TYR A N 1
ATOM 1322 C CA . TYR A 1 169 ? -9.211 -7.652 -15.336 1 98.12 169 TYR A CA 1
ATOM 1323 C C . TYR A 1 169 ? -7.773 -7.629 -15.828 1 98.12 169 TYR A C 1
ATOM 1325 O O . TYR A 1 169 ? -7.086 -8.648 -15.805 1 98.12 169 TYR A O 1
ATOM 1333 N N . ARG A 1 170 ? -7.305 -6.465 -16.25 1 97.44 170 ARG A N 1
ATOM 1334 C CA . ARG A 1 170 ? -5.949 -6.387 -16.781 1 97.44 170 ARG A CA 1
ATOM 1335 C C . ARG A 1 170 ? -5.219 -5.164 -16.234 1 97.44 170 ARG A C 1
ATOM 1337 O O . ARG A 1 170 ? -4.047 -5.254 -15.859 1 97.44 170 ARG A O 1
ATOM 1344 N N . HIS A 1 171 ? -5.926 -4.082 -16.172 1 96.81 171 HIS A N 1
ATOM 1345 C CA . HIS A 1 171 ? -5.285 -2.82 -15.812 1 96.81 171 HIS A CA 1
ATOM 1346 C C . HIS A 1 171 ? -6.133 -2.027 -14.82 1 96.81 171 HIS A C 1
ATOM 1348 O O . HIS A 1 171 ? -7.355 -1.964 -14.961 1 96.81 171 HIS A O 1
ATOM 1354 N N . PRO A 1 172 ? -5.484 -1.305 -13.898 1 97.5 172 PRO A N 1
ATOM 1355 C CA . PRO A 1 172 ? -6.23 -0.588 -12.867 1 97.5 172 PRO A CA 1
ATOM 1356 C C . PRO A 1 172 ? -7.078 0.549 -13.43 1 97.5 172 PRO A C 1
ATOM 1358 O O . PRO A 1 172 ? -8.062 0.958 -12.805 1 97.5 172 PRO A O 1
ATOM 1361 N N . SER A 1 173 ? -6.707 1.073 -14.594 1 96.31 173 SER A N 1
ATOM 1362 C CA . SER A 1 173 ? -7.469 2.172 -15.18 1 96.31 173 SER A CA 1
ATOM 1363 C C . SER A 1 173 ? -8.906 1.753 -15.469 1 96.31 173 SER A C 1
ATOM 1365 O O . SER A 1 173 ? -9.773 2.602 -15.695 1 96.31 173 SER A O 1
ATOM 1367 N N . GLN A 1 174 ? -9.219 0.407 -15.461 1 97.88 174 GLN A N 1
ATOM 1368 C CA . GLN A 1 174 ? -10.578 -0.089 -15.617 1 97.88 174 GLN A CA 1
ATOM 1369 C C . GLN A 1 174 ? -11.477 0.418 -14.492 1 97.88 174 GLN A C 1
ATOM 1371 O O . GLN A 1 174 ? -12.703 0.437 -14.625 1 97.88 174 GLN A O 1
ATOM 1376 N N . PHE A 1 175 ? -10.867 0.893 -13.391 1 98.44 175 PHE A N 1
ATOM 1377 C CA . PHE A 1 175 ? -11.625 1.306 -12.219 1 98.44 175 PHE A CA 1
ATOM 1378 C C . PHE A 1 175 ? -11.766 2.822 -12.172 1 98.44 175 PHE A C 1
ATOM 1380 O O . PHE A 1 175 ? -12.445 3.359 -11.297 1 98.44 175 PHE A O 1
ATOM 1387 N N . ASP A 1 176 ? -11.18 3.57 -13.07 1 97.12 176 ASP A N 1
ATOM 1388 C CA . ASP A 1 176 ? -11.094 5.023 -12.984 1 97.12 176 ASP A CA 1
ATOM 1389 C C . ASP A 1 176 ? -12.477 5.648 -12.812 1 97.12 176 ASP A C 1
ATOM 1391 O O . ASP A 1 176 ? -13.352 5.473 -13.656 1 97.12 176 ASP A O 1
ATOM 1395 N N . GLY A 1 177 ? -12.648 6.328 -11.672 1 96.38 177 GLY A N 1
ATOM 1396 C CA . GLY A 1 177 ? -13.844 7.121 -11.43 1 96.38 177 GLY A CA 1
ATOM 1397 C C . GLY A 1 177 ? -15.055 6.285 -11.062 1 96.38 177 GLY A C 1
ATOM 1398 O O . GLY A 1 177 ? -16.172 6.805 -10.969 1 96.38 177 GLY A O 1
ATOM 1399 N N . LYS A 1 178 ? -14.93 4.953 -10.812 1 98.56 178 LYS A N 1
ATOM 1400 C CA . LYS A 1 178 ? -16.062 4.059 -10.586 1 98.56 178 LYS A CA 1
ATOM 1401 C C . LYS A 1 178 ? -16.203 3.725 -9.109 1 98.56 178 LYS A C 1
ATOM 1403 O O . LYS A 1 178 ? -15.219 3.67 -8.375 1 98.56 178 LYS A O 1
ATOM 1408 N N . ARG A 1 179 ? -17.484 3.633 -8.719 1 98.69 179 ARG A N 1
ATOM 1409 C CA . ARG A 1 179 ? -17.781 2.934 -7.477 1 98.69 179 ARG A CA 1
ATOM 1410 C C . ARG A 1 179 ? -17.719 1.423 -7.664 1 98.69 179 ARG A C 1
ATOM 1412 O O . ARG A 1 179 ? -18.5 0.848 -8.414 1 98.69 179 ARG A O 1
ATOM 1419 N N . VAL A 1 180 ? -16.781 0.695 -6.973 1 98.94 180 VAL A N 1
ATOM 1420 C CA . VAL A 1 180 ? -16.422 -0.677 -7.305 1 98.94 180 VAL A CA 1
ATOM 1421 C C . VAL A 1 180 ? -16.688 -1.59 -6.113 1 98.94 180 VAL A C 1
ATOM 1423 O O . VAL A 1 180 ? -16.391 -1.237 -4.969 1 98.94 180 VAL A O 1
ATOM 1426 N N . LEU A 1 181 ? -17.312 -2.709 -6.348 1 98.94 181 LEU A N 1
ATOM 1427 C CA . LEU A 1 181 ? -17.406 -3.803 -5.387 1 98.94 181 LEU A CA 1
ATOM 1428 C C . LEU A 1 181 ? -16.562 -4.992 -5.824 1 98.94 181 LEU A C 1
ATOM 1430 O O . LEU A 1 181 ? -16.75 -5.527 -6.918 1 98.94 181 LEU A O 1
ATOM 1434 N N . ILE A 1 182 ? -15.578 -5.34 -5.062 1 98.94 182 ILE A N 1
ATOM 1435 C CA . ILE A 1 182 ? -14.82 -6.57 -5.27 1 98.94 182 ILE A CA 1
ATOM 1436 C C . ILE A 1 182 ? -15.453 -7.707 -4.473 1 98.94 182 ILE A C 1
ATOM 1438 O O . ILE A 1 182 ? -15.703 -7.57 -3.271 1 98.94 182 ILE A O 1
ATOM 1442 N N . VAL A 1 183 ? -15.734 -8.805 -5.113 1 98.75 183 VAL A N 1
ATOM 1443 C CA . VAL A 1 183 ? -16.328 -9.961 -4.457 1 98.75 183 VAL A CA 1
ATOM 1444 C C . VAL A 1 183 ? -15.297 -11.078 -4.332 1 98.75 183 VAL A C 1
ATOM 1446 O O . VAL A 1 183 ? -14.867 -11.648 -5.332 1 98.75 183 VAL A O 1
ATOM 1449 N N . GLY A 1 184 ? -14.977 -11.453 -3.15 1 97.44 184 GLY A N 1
ATOM 1450 C CA . GLY A 1 184 ? -13.93 -12.422 -2.879 1 97.44 184 GLY A CA 1
ATOM 1451 C C . GLY A 1 184 ? -12.656 -11.797 -2.35 1 97.44 184 GLY A C 1
ATOM 1452 O O . GLY A 1 184 ? -12.109 -10.867 -2.959 1 97.44 184 GLY A O 1
ATOM 1453 N N . ALA A 1 185 ? -12.148 -12.367 -1.265 1 96.06 185 ALA A N 1
ATOM 1454 C CA . ALA A 1 185 ? -11 -11.766 -0.593 1 96.06 185 ALA A CA 1
ATOM 1455 C C . ALA A 1 185 ? -9.812 -12.719 -0.578 1 96.06 185 ALA A C 1
ATOM 1457 O O . ALA A 1 185 ? -9.078 -12.797 0.412 1 96.06 185 ALA A O 1
ATOM 1458 N N . GLY A 1 186 ? -9.656 -13.555 -1.646 1 95.62 186 GLY A N 1
ATOM 1459 C CA . GLY A 1 186 ? -8.391 -14.242 -1.843 1 95.62 186 GLY A CA 1
ATOM 1460 C C . GLY A 1 186 ? -7.262 -13.305 -2.234 1 95.62 186 GLY A C 1
ATOM 1461 O O . GLY A 1 186 ? -7.41 -12.086 -2.172 1 95.62 186 GLY A O 1
ATOM 1462 N N . ASN A 1 187 ? -6.172 -13.852 -2.611 1 96.19 187 ASN A N 1
ATOM 1463 C CA . ASN A 1 187 ? -5 -13.047 -2.93 1 96.19 187 ASN A CA 1
ATOM 1464 C C . ASN A 1 187 ? -5.281 -12.078 -4.074 1 96.19 187 ASN A C 1
ATOM 1466 O O . ASN A 1 187 ? -5.031 -10.875 -3.953 1 96.19 187 ASN A O 1
ATOM 1470 N N . SER A 1 188 ? -5.805 -12.547 -5.141 1 97 188 SER A N 1
ATOM 1471 C CA . SER A 1 188 ? -6.094 -11.695 -6.285 1 97 188 SER A CA 1
ATOM 1472 C C . SER A 1 188 ? -7.137 -10.641 -5.934 1 97 188 SER A C 1
ATOM 1474 O O . SER A 1 188 ? -7.031 -9.484 -6.359 1 97 188 SER A O 1
ATOM 1476 N N . GLY A 1 189 ? -8.188 -11.094 -5.18 1 98.12 189 GLY A N 1
ATOM 1477 C CA . GLY A 1 189 ? -9.211 -10.141 -4.773 1 98.12 189 GLY A CA 1
ATOM 1478 C C . GLY A 1 189 ? -8.664 -8.969 -3.988 1 98.12 189 GLY A C 1
ATOM 1479 O O . GLY A 1 189 ? -9.008 -7.816 -4.254 1 98.12 189 GLY A O 1
ATOM 1480 N N . CYS A 1 190 ? -7.793 -9.234 -3.057 1 98.25 190 CYS A N 1
ATOM 1481 C CA . CYS A 1 190 ? -7.203 -8.195 -2.219 1 98.25 190 CYS A CA 1
ATOM 1482 C C . CYS A 1 190 ? -6.281 -7.297 -3.033 1 98.25 190 CYS A C 1
ATOM 1484 O O . CYS A 1 190 ? -6.297 -6.074 -2.869 1 98.25 190 CYS A O 1
ATOM 1486 N N . ASP A 1 191 ? -5.484 -7.906 -3.92 1 98.31 191 ASP A N 1
ATOM 1487 C CA . ASP A 1 191 ? -4.625 -7.113 -4.797 1 98.31 191 ASP A CA 1
ATOM 1488 C C . ASP A 1 191 ? -5.453 -6.145 -5.641 1 98.31 191 ASP A C 1
ATOM 1490 O O . ASP A 1 191 ? -5.117 -4.965 -5.746 1 98.31 191 ASP A O 1
ATOM 1494 N N . ILE A 1 192 ? -6.473 -6.648 -6.184 1 98.81 192 ILE A N 1
ATOM 1495 C CA . ILE A 1 192 ? -7.281 -5.871 -7.117 1 98.81 192 ILE A CA 1
ATOM 1496 C C . ILE A 1 192 ? -8.078 -4.816 -6.355 1 98.81 192 ILE A C 1
ATOM 1498 O O . ILE A 1 192 ? -8.281 -3.701 -6.848 1 98.81 192 ILE A O 1
ATOM 1502 N N . ALA A 1 193 ? -8.484 -5.156 -5.113 1 98.88 193 ALA A N 1
ATOM 1503 C CA . ALA A 1 193 ? -9.109 -4.141 -4.27 1 98.88 193 ALA A CA 1
ATOM 1504 C C . ALA A 1 193 ? -8.18 -2.951 -4.059 1 98.88 193 ALA A C 1
ATOM 1506 O O . ALA A 1 193 ? -8.617 -1.798 -4.117 1 98.88 193 ALA A O 1
ATOM 1507 N N . VAL A 1 194 ? -6.926 -3.213 -3.842 1 98.75 194 VAL A N 1
ATOM 1508 C CA . VAL A 1 194 ? -5.949 -2.143 -3.664 1 98.75 194 VAL A CA 1
ATOM 1509 C C . VAL A 1 194 ? -5.855 -1.311 -4.941 1 98.75 194 VAL A C 1
ATOM 1511 O O . VAL A 1 194 ? -5.816 -0.079 -4.883 1 98.75 194 VAL A O 1
ATOM 1514 N N . ASP A 1 195 ? -5.867 -1.987 -6.109 1 98.56 195 ASP A N 1
ATOM 1515 C CA . ASP A 1 195 ? -5.91 -1.26 -7.371 1 98.56 195 ASP A CA 1
ATOM 1516 C C . ASP A 1 195 ? -7.137 -0.352 -7.441 1 98.56 195 ASP A C 1
ATOM 1518 O O . ASP A 1 195 ? -7.031 0.814 -7.828 1 98.56 195 ASP A O 1
ATOM 1522 N N . ALA A 1 196 ? -8.273 -0.911 -7.02 1 98.75 196 ALA A N 1
ATOM 1523 C CA . ALA A 1 196 ? -9.523 -0.161 -7.082 1 98.75 196 ALA A CA 1
ATOM 1524 C C . ALA A 1 196 ? -9.484 1.048 -6.152 1 98.75 196 ALA A C 1
ATOM 1526 O O . ALA A 1 196 ? -10.023 2.105 -6.477 1 98.75 196 ALA A O 1
ATOM 1527 N N . ILE A 1 197 ? -8.867 0.923 -5.039 1 98.38 197 ILE A N 1
ATOM 1528 C CA . ILE A 1 197 ? -8.734 2.01 -4.074 1 98.38 197 ILE A CA 1
ATOM 1529 C C . ILE A 1 197 ? -7.98 3.176 -4.707 1 98.38 197 ILE A C 1
ATOM 1531 O O . ILE A 1 197 ? -8.367 4.336 -4.539 1 98.38 197 ILE A O 1
ATOM 1535 N N . HIS A 1 198 ? -6.965 2.926 -5.473 1 98.12 198 HIS A N 1
ATOM 1536 C CA . HIS A 1 198 ? -6.086 3.959 -6.004 1 98.12 198 HIS A CA 1
ATOM 1537 C C . HIS A 1 198 ? -6.676 4.59 -7.262 1 98.12 198 HIS A C 1
ATOM 1539 O O . HIS A 1 198 ? -6.23 5.656 -7.695 1 98.12 198 HIS A O 1
ATOM 1545 N N . HIS A 1 199 ? -7.707 3.967 -7.863 1 97.81 199 HIS A N 1
ATOM 1546 C CA . HIS A 1 199 ? -8.188 4.449 -9.156 1 97.81 199 HIS A CA 1
ATOM 1547 C C . HIS A 1 199 ? -9.664 4.812 -9.086 1 97.81 199 HIS A C 1
ATOM 1549 O O . HIS A 1 199 ? -10.125 5.707 -9.805 1 97.81 199 HIS A O 1
ATOM 1555 N N . GLY A 1 200 ? -10.414 4.145 -8.211 1 97.38 200 GLY A N 1
ATOM 1556 C CA . GLY A 1 200 ? -11.867 4.293 -8.203 1 97.38 200 GLY A CA 1
ATOM 1557 C C . GLY A 1 200 ? -12.344 5.426 -7.312 1 97.38 200 GLY A C 1
ATOM 1558 O O . GLY A 1 200 ? -11.539 6.074 -6.645 1 97.38 200 GLY A O 1
ATOM 1559 N N . ALA A 1 201 ? -13.664 5.684 -7.352 1 97.12 201 ALA A N 1
ATOM 1560 C CA . ALA A 1 201 ? -14.312 6.672 -6.492 1 97.12 201 ALA A CA 1
ATOM 1561 C C . ALA A 1 201 ? -14.656 6.07 -5.133 1 97.12 201 ALA A C 1
ATOM 1563 O O . ALA A 1 201 ? -14.695 6.781 -4.125 1 97.12 201 ALA A O 1
ATOM 1564 N N . LEU A 1 202 ? -14.93 4.824 -5.172 1 97.56 202 LEU A N 1
ATOM 1565 C CA . LEU A 1 202 ? -15.289 4.051 -3.99 1 97.56 202 LEU A CA 1
ATOM 1566 C C . LEU A 1 202 ? -14.906 2.582 -4.164 1 97.56 202 LEU A C 1
ATOM 1568 O O . LEU A 1 202 ? -15.008 2.039 -5.266 1 97.56 202 LEU A O 1
ATOM 1572 N N . CYS A 1 203 ? -14.414 1.933 -3.111 1 98.69 203 CYS A N 1
ATOM 1573 C CA . CYS A 1 203 ? -14.094 0.51 -3.156 1 98.69 203 CYS A CA 1
ATOM 1574 C C . CYS A 1 203 ? -14.641 -0.212 -1.933 1 98.69 203 CYS A C 1
ATOM 1576 O O . CYS A 1 203 ? -14.336 0.158 -0.798 1 98.69 203 CYS A O 1
ATOM 1578 N N . ASP A 1 204 ? -15.484 -1.16 -2.148 1 98.88 204 ASP A N 1
ATOM 1579 C CA . ASP A 1 204 ? -15.938 -2.09 -1.115 1 98.88 204 ASP A CA 1
ATOM 1580 C C . ASP A 1 204 ? -15.477 -3.512 -1.419 1 98.88 204 ASP A C 1
ATOM 1582 O O . ASP A 1 204 ? -15.242 -3.861 -2.578 1 98.88 204 ASP A O 1
ATOM 1586 N N . LEU A 1 205 ? -15.266 -4.289 -0.415 1 98.88 205 LEU A N 1
ATOM 1587 C CA . LEU A 1 205 ? -14.836 -5.68 -0.517 1 98.88 205 LEU A CA 1
ATOM 1588 C C . LEU A 1 205 ? -15.828 -6.602 0.187 1 98.88 205 LEU A C 1
ATOM 1590 O O . LEU A 1 205 ? -16.047 -6.484 1.396 1 98.88 205 LEU A O 1
ATOM 1594 N N . SER A 1 206 ? -16.453 -7.43 -0.587 1 98.75 206 SER A N 1
ATOM 1595 C CA . SER A 1 206 ? -17.422 -8.383 -0.04 1 98.75 206 SER A CA 1
ATOM 1596 C C . SER A 1 206 ? -16.797 -9.766 0.119 1 98.75 206 SER A C 1
ATOM 1598 O O . SER A 1 206 ? -16.109 -10.242 -0.778 1 98.75 206 SER A O 1
ATOM 1600 N N . MET A 1 207 ? -17.016 -10.359 1.218 1 95.25 207 MET A N 1
ATOM 1601 C CA . MET A 1 207 ? -16.516 -11.711 1.46 1 95.25 207 MET A CA 1
ATOM 1602 C C . MET A 1 207 ? -17.5 -12.508 2.312 1 95.25 207 MET A C 1
ATOM 1604 O O . MET A 1 207 ? -18.219 -11.938 3.137 1 95.25 207 MET A O 1
ATOM 1608 N N . ARG A 1 208 ? -17.516 -13.75 2.072 1 89.19 208 ARG A N 1
ATOM 1609 C CA . ARG A 1 208 ? -18.391 -14.641 2.816 1 89.19 208 ARG A CA 1
ATOM 1610 C C . ARG A 1 208 ? -17.703 -15.188 4.059 1 89.19 208 ARG A C 1
ATOM 1612 O O . ARG A 1 208 ? -18.344 -15.406 5.09 1 89.19 208 ARG A O 1
ATOM 1619 N N . ARG A 1 209 ? -16.422 -15.414 3.939 1 89.38 209 ARG A N 1
ATOM 1620 C CA . ARG A 1 209 ? -15.648 -16 5.035 1 89.38 209 ARG A CA 1
ATOM 1621 C C . ARG A 1 209 ? -14.461 -15.117 5.406 1 89.38 209 ARG A C 1
ATOM 1623 O O . ARG A 1 209 ? -13.961 -14.359 4.574 1 89.38 209 ARG A O 1
ATOM 1630 N N . GLY A 1 210 ? -14.109 -15.25 6.664 1 92.06 210 GLY A N 1
ATOM 1631 C CA . GLY A 1 210 ? -12.906 -14.562 7.098 1 92.06 210 GLY A CA 1
ATOM 1632 C C . GLY A 1 210 ? -11.625 -15.258 6.676 1 92.06 210 GLY A C 1
ATOM 1633 O O . GLY A 1 210 ? -11.633 -16.453 6.391 1 92.06 210 GLY A O 1
ATOM 1634 N N . TYR A 1 211 ? -10.531 -14.539 6.641 1 93.56 211 TYR A N 1
ATOM 1635 C CA . TYR A 1 211 ? -9.234 -15.047 6.219 1 93.56 211 TYR A CA 1
ATOM 1636 C C . TYR A 1 211 ? -8.148 -14.648 7.207 1 93.56 211 TYR A C 1
ATOM 1638 O O . TYR A 1 211 ? -8.297 -13.672 7.949 1 93.56 211 TYR A O 1
ATOM 1646 N N . TYR A 1 212 ? -7.148 -15.438 7.254 1 93.88 212 TYR A N 1
ATOM 1647 C CA . TYR A 1 212 ? -5.91 -15.008 7.898 1 93.88 212 TYR A CA 1
ATOM 1648 C C . TYR A 1 212 ? -5.039 -14.227 6.93 1 93.88 212 TYR A C 1
ATOM 1650 O O . TYR A 1 212 ? -4.695 -14.719 5.852 1 93.88 212 TYR A O 1
ATOM 1658 N N . PHE A 1 213 ? -4.77 -12.992 7.328 1 95.19 213 PHE A N 1
ATOM 1659 C CA . PHE A 1 213 ? -3.887 -12.156 6.523 1 95.19 213 PHE A CA 1
ATOM 1660 C C . PHE A 1 213 ? -2.443 -12.289 6.992 1 95.19 213 PHE A C 1
ATOM 1662 O O . PHE A 1 213 ? -2.154 -12.125 8.18 1 95.19 213 PHE A O 1
ATOM 1669 N N . VAL A 1 214 ? -1.583 -12.625 6.094 1 94.38 214 VAL A N 1
ATOM 1670 C CA . VAL A 1 214 ? -0.161 -12.773 6.383 1 94.38 214 VAL A CA 1
ATOM 1671 C C . VAL A 1 214 ? 0.631 -11.68 5.68 1 94.38 214 VAL A C 1
ATOM 1673 O O . VAL A 1 214 ? 0.443 -11.438 4.484 1 94.38 214 VAL A O 1
ATOM 1676 N N . PRO A 1 215 ? 1.481 -11.016 6.434 1 94.06 215 PRO A N 1
ATOM 1677 C CA . PRO A 1 215 ? 2.295 -9.992 5.773 1 94.06 215 PRO A CA 1
ATOM 1678 C C . PRO A 1 215 ? 3.408 -10.594 4.914 1 94.06 215 PRO A C 1
ATOM 1680 O O . PRO A 1 215 ? 3.922 -11.672 5.227 1 94.06 215 PRO A O 1
ATOM 1683 N N . LYS A 1 216 ? 3.781 -9.898 3.859 1 94.62 216 LYS A N 1
ATOM 1684 C CA . LYS A 1 216 ? 4.875 -10.344 3.004 1 94.62 216 LYS A CA 1
ATOM 1685 C C . LYS A 1 216 ? 6.223 -10.203 3.713 1 94.62 216 LYS A C 1
ATOM 1687 O O . LYS A 1 216 ? 7.172 -10.922 3.396 1 94.62 216 LYS A O 1
ATOM 1692 N N . TYR A 1 217 ? 6.258 -9.266 4.637 1 93 217 TYR A N 1
ATOM 1693 C CA . TYR A 1 217 ? 7.5 -9.031 5.363 1 93 217 TYR A CA 1
ATOM 1694 C C . TYR A 1 217 ? 7.285 -9.156 6.867 1 93 217 TYR A C 1
ATOM 1696 O O . TYR A 1 217 ? 6.32 -8.609 7.41 1 93 217 TYR A O 1
ATOM 1704 N N . VAL A 1 218 ? 8.086 -9.898 7.492 1 91.06 218 VAL A N 1
ATOM 1705 C CA . VAL A 1 218 ? 8.156 -10.039 8.945 1 91.06 218 VAL A CA 1
ATOM 1706 C C . VAL A 1 218 ? 9.602 -9.828 9.406 1 91.06 218 VAL A C 1
ATOM 1708 O O . VAL A 1 218 ? 10.523 -10.438 8.867 1 91.06 218 VAL A O 1
ATOM 1711 N N . PHE A 1 219 ? 9.82 -8.906 10.352 1 89.88 219 PHE A N 1
ATOM 1712 C CA . PHE A 1 219 ? 11.133 -8.555 10.891 1 89.88 219 PHE A CA 1
ATOM 1713 C C . PHE A 1 219 ? 12.062 -8.102 9.773 1 89.88 219 PHE A C 1
ATOM 1715 O O . PHE A 1 219 ? 13.242 -8.484 9.75 1 89.88 219 PHE A O 1
ATOM 1722 N N . GLY A 1 220 ? 11.477 -7.484 8.836 1 86.5 220 GLY A N 1
ATOM 1723 C CA . GLY A 1 220 ? 12.25 -6.871 7.766 1 86.5 220 GLY A CA 1
ATOM 1724 C C . GLY A 1 220 ? 12.656 -7.855 6.688 1 86.5 220 GLY A C 1
ATOM 1725 O O . GLY A 1 220 ? 13.438 -7.52 5.793 1 86.5 220 GLY A O 1
ATOM 1726 N N . LYS A 1 221 ? 12.188 -9.062 6.707 1 91.25 221 LYS A N 1
ATOM 1727 C CA . LYS A 1 221 ? 12.516 -10.102 5.738 1 91.25 221 LYS A CA 1
ATOM 1728 C C . LYS A 1 221 ? 11.25 -10.719 5.145 1 91.25 221 LYS A C 1
ATOM 1730 O O . LYS A 1 221 ? 10.188 -10.688 5.766 1 91.25 221 LYS A O 1
ATOM 1735 N N . PRO A 1 222 ? 11.422 -11.258 3.908 1 92.62 222 PRO A N 1
ATOM 1736 C CA . PRO A 1 222 ? 10.266 -11.992 3.393 1 92.62 222 PRO A CA 1
ATOM 1737 C C . PRO A 1 222 ? 9.773 -13.07 4.355 1 92.62 222 PRO A C 1
ATOM 1739 O O . PRO A 1 222 ? 10.547 -13.938 4.762 1 92.62 222 PRO A O 1
ATOM 1742 N N . ALA A 1 223 ? 8.531 -13.047 4.66 1 91.38 223 ALA A N 1
ATOM 1743 C CA . ALA A 1 223 ? 7.949 -13.859 5.723 1 91.38 223 ALA A CA 1
ATOM 1744 C C . ALA A 1 223 ? 8.094 -15.352 5.406 1 91.38 223 ALA A C 1
ATOM 1746 O O . ALA A 1 223 ? 8.305 -16.156 6.312 1 91.38 223 ALA A O 1
ATOM 1747 N N . ASP A 1 224 ? 8.008 -15.719 4.16 1 90.62 224 ASP A N 1
ATOM 1748 C CA . ASP A 1 224 ? 7.984 -17.125 3.762 1 90.62 224 ASP A CA 1
ATOM 1749 C C . ASP A 1 224 ? 9.375 -17.734 3.846 1 90.62 224 ASP A C 1
ATOM 1751 O O . ASP A 1 224 ? 9.531 -18.953 3.709 1 90.62 224 ASP A O 1
ATOM 1755 N N . THR A 1 225 ? 10.375 -16.922 4.059 1 87.56 225 THR A N 1
ATOM 1756 C CA . THR A 1 225 ? 11.727 -17.453 4.207 1 87.56 225 THR A CA 1
ATOM 1757 C C . THR A 1 225 ? 12.023 -17.781 5.664 1 87.56 225 THR A C 1
ATOM 1759 O O . THR A 1 225 ? 13.031 -18.438 5.965 1 87.56 225 THR A O 1
ATOM 1762 N N . LEU A 1 226 ? 11.18 -17.328 6.516 1 80.88 226 LEU A N 1
ATOM 1763 C CA . LEU A 1 226 ? 11.438 -17.484 7.941 1 80.88 226 LEU A CA 1
ATOM 1764 C C . LEU A 1 226 ? 10.883 -18.812 8.453 1 80.88 226 LEU A C 1
ATOM 1766 O O . LEU A 1 226 ? 11.203 -19.234 9.57 1 80.88 226 LEU A O 1
ATOM 1770 N N . GLY A 1 227 ? 10.102 -19.453 7.621 1 68.75 227 GLY A N 1
ATOM 1771 C CA . GLY A 1 227 ? 9.445 -20.672 8.055 1 68.75 227 GLY A CA 1
ATOM 1772 C C . GLY A 1 227 ? 10.367 -21.875 8.047 1 68.75 227 GLY A C 1
ATOM 1773 O O . GLY A 1 227 ? 11.352 -21.906 7.305 1 68.75 227 GLY A O 1
ATOM 1774 N N . GLY A 1 228 ? 10.43 -22.844 9.07 1 63.12 228 GLY A N 1
ATOM 1775 C CA . GLY A 1 228 ? 11.008 -24.172 8.977 1 63.12 228 GLY A CA 1
ATOM 1776 C C . GLY A 1 228 ? 12.227 -24.359 9.867 1 63.12 228 GLY A C 1
ATOM 1777 O O . GLY A 1 228 ? 12.789 -25.453 9.938 1 63.12 228 GLY A O 1
ATOM 1778 N N . MET A 1 229 ? 12.609 -23.156 10.414 1 58.41 229 MET A N 1
ATOM 1779 C CA . MET A 1 229 ? 13.859 -23.328 11.141 1 58.41 229 MET A CA 1
ATOM 1780 C C . MET A 1 229 ? 13.656 -24.172 12.398 1 58.41 229 MET A C 1
ATOM 1782 O O . MET A 1 229 ? 14.539 -24.922 12.797 1 58.41 229 MET A O 1
ATOM 1786 N N . ILE A 1 230 ? 12.383 -23.953 12.859 1 63.56 230 ILE A N 1
ATOM 1787 C CA . ILE A 1 230 ? 12.148 -24.719 14.094 1 63.56 230 ILE A CA 1
ATOM 1788 C C . ILE A 1 230 ? 10.906 -25.578 13.93 1 63.56 230 ILE A C 1
ATOM 1790 O O . ILE A 1 230 ? 9.82 -25.078 13.617 1 63.56 230 ILE A O 1
ATOM 1794 N N . LYS A 1 231 ? 11.109 -26.938 13.969 1 74.62 231 LYS A N 1
ATOM 1795 C CA . LYS A 1 231 ? 10 -27.891 13.891 1 74.62 231 LYS A CA 1
ATOM 1796 C C . LYS A 1 231 ? 9.203 -27.906 15.195 1 74.62 231 LYS A C 1
ATOM 1798 O O . LYS A 1 231 ? 9.711 -28.344 16.234 1 74.62 231 LYS A O 1
ATOM 1803 N N . LEU A 1 232 ? 8.102 -27.281 15.195 1 82.06 232 LEU A N 1
ATOM 1804 C CA . LEU A 1 232 ? 7.199 -27.266 16.344 1 82.06 232 LEU A CA 1
ATOM 1805 C C . LEU A 1 232 ? 5.945 -28.078 16.062 1 82.06 232 LEU A C 1
ATOM 1807 O O . LEU A 1 232 ? 5.531 -28.203 14.906 1 82.06 232 LEU A O 1
ATOM 1811 N N . PRO A 1 233 ? 5.461 -28.75 17.141 1 85.62 233 PRO A N 1
ATOM 1812 C CA . PRO A 1 233 ? 4.141 -29.359 16.953 1 85.62 233 PRO A CA 1
ATOM 1813 C C . PRO A 1 233 ? 3.105 -28.359 16.438 1 85.62 233 PRO A C 1
ATOM 1815 O O . PRO A 1 233 ? 3.18 -27.172 16.75 1 85.62 233 PRO A O 1
ATOM 1818 N N . MET A 1 234 ? 2.268 -28.859 15.633 1 84.31 234 MET A N 1
ATOM 1819 C CA . MET A 1 234 ? 1.318 -28.031 14.898 1 84.31 234 MET A CA 1
ATOM 1820 C C . MET A 1 234 ? 0.562 -27.094 15.836 1 84.31 234 MET A C 1
ATOM 1822 O O . MET A 1 234 ? 0.359 -25.922 15.523 1 84.31 234 MET A O 1
ATOM 1826 N N . TRP A 1 235 ? 0.101 -27.609 17.031 1 86.81 235 TRP A N 1
ATOM 1827 C CA . TRP A 1 235 ? -0.666 -26.781 17.953 1 86.81 235 TRP A CA 1
ATOM 1828 C C . TRP A 1 235 ? 0.177 -25.625 18.469 1 86.81 235 TRP A C 1
ATOM 1830 O O . TRP A 1 235 ? -0.325 -24.5 18.625 1 86.81 235 TRP A O 1
ATOM 1840 N N . LEU A 1 236 ? 1.44 -25.828 18.781 1 89.38 236 LEU A N 1
ATOM 1841 C CA . LEU A 1 236 ? 2.344 -24.781 19.25 1 89.38 236 LEU A CA 1
ATOM 1842 C C . LEU A 1 236 ? 2.725 -23.844 18.125 1 89.38 236 LEU A C 1
ATOM 1844 O O . LEU A 1 236 ? 2.826 -22.625 18.328 1 89.38 236 LEU A O 1
ATOM 1848 N N . LYS A 1 237 ? 2.906 -24.406 16.969 1 89.81 237 LYS A N 1
ATOM 1849 C CA . LYS A 1 237 ? 3.213 -23.594 15.789 1 89.81 237 LYS A CA 1
ATOM 1850 C C . LYS A 1 237 ? 2.09 -22.609 15.5 1 89.81 237 LYS A C 1
ATOM 1852 O O . LYS A 1 237 ? 2.344 -21.422 15.242 1 89.81 237 LYS A O 1
ATOM 1857 N N . ARG A 1 238 ? 0.882 -23.109 15.555 1 89.94 238 ARG A N 1
ATOM 1858 C CA . ARG A 1 238 ? -0.282 -22.266 15.312 1 89.94 238 ARG A CA 1
ATOM 1859 C C . ARG A 1 238 ? -0.363 -21.141 16.344 1 89.94 238 ARG A C 1
ATOM 1861 O O . ARG A 1 238 ? -0.712 -20 16 1 89.94 238 ARG A O 1
ATOM 1868 N N . ARG A 1 239 ? -0.045 -21.391 17.578 1 91.31 239 ARG A N 1
ATOM 1869 C CA . ARG A 1 239 ? -0.082 -20.391 18.641 1 91.31 239 ARG A CA 1
ATOM 1870 C C . ARG A 1 239 ? 0.982 -19.328 18.422 1 91.31 239 ARG A C 1
ATOM 1872 O O . ARG A 1 239 ? 0.694 -18.125 18.5 1 91.31 239 ARG A O 1
ATOM 1879 N N . VAL A 1 240 ? 2.16 -19.797 18.109 1 91.06 240 VAL A N 1
ATOM 1880 C CA . VAL A 1 240 ? 3.285 -18.875 17.938 1 91.06 240 VAL A CA 1
ATOM 1881 C C . VAL A 1 240 ? 3.068 -18.031 16.672 1 91.06 240 VAL A C 1
ATOM 1883 O O . VAL A 1 240 ? 3.193 -16.812 16.719 1 91.06 240 VAL A O 1
ATOM 1886 N N . ASP A 1 241 ? 2.715 -18.688 15.586 1 90.69 241 ASP A N 1
ATOM 1887 C CA . ASP A 1 241 ? 2.475 -17.969 14.336 1 90.69 241 ASP A CA 1
ATOM 1888 C C . ASP A 1 241 ? 1.288 -17.016 14.469 1 90.69 241 ASP A C 1
ATOM 1890 O O . ASP A 1 241 ? 1.307 -15.914 13.914 1 90.69 241 ASP A O 1
ATOM 1894 N N . GLY A 1 242 ? 0.31 -17.531 15.219 1 90.94 242 GLY A N 1
ATOM 1895 C CA . GLY A 1 242 ? -0.835 -16.688 15.477 1 90.94 242 GLY A CA 1
ATOM 1896 C C . GLY A 1 242 ? -0.471 -15.406 16.203 1 90.94 242 GLY A C 1
ATOM 1897 O O . GLY A 1 242 ? -0.967 -14.328 15.875 1 90.94 242 GLY A O 1
ATOM 1898 N N . MET A 1 243 ? 0.413 -15.523 17.156 1 91.06 243 MET A N 1
ATOM 1899 C CA . MET A 1 243 ? 0.876 -14.375 17.938 1 91.06 243 MET A CA 1
ATOM 1900 C C . MET A 1 243 ? 1.681 -13.422 17.047 1 91.06 243 MET A C 1
ATOM 1902 O O . MET A 1 243 ? 1.467 -12.211 17.094 1 91.06 243 MET A O 1
ATOM 1906 N N . ILE A 1 244 ? 2.514 -13.938 16.297 1 89 244 ILE A N 1
ATOM 1907 C CA . ILE A 1 244 ? 3.354 -13.133 15.406 1 89 244 ILE A CA 1
ATOM 1908 C C . ILE A 1 244 ? 2.48 -12.406 14.391 1 89 244 ILE A C 1
ATOM 1910 O O . ILE A 1 244 ? 2.691 -11.219 14.117 1 89 244 ILE A O 1
ATOM 1914 N N . LEU A 1 245 ? 1.506 -13.156 13.898 1 90.62 245 LEU A N 1
ATOM 1915 C CA . LEU A 1 245 ? 0.576 -12.555 12.945 1 90.62 245 LEU A CA 1
ATOM 1916 C C . LEU A 1 245 ? -0.158 -11.375 13.578 1 90.62 245 LEU A C 1
ATOM 1918 O O . LEU A 1 245 ? -0.298 -10.32 12.961 1 90.62 245 LEU A O 1
ATOM 1922 N N . LYS A 1 246 ? -0.556 -11.523 14.766 1 90.75 246 LYS A N 1
ATOM 1923 C CA . LYS A 1 246 ? -1.261 -10.461 15.469 1 90.75 246 LYS A CA 1
ATOM 1924 C C . LYS A 1 246 ? -0.355 -9.25 15.688 1 90.75 246 LYS A C 1
ATOM 1926 O O . LYS A 1 246 ? -0.812 -8.109 15.633 1 90.75 246 LYS A O 1
ATOM 1931 N N . TRP A 1 247 ? 0.87 -9.516 15.875 1 90 247 TRP A N 1
ATOM 1932 C CA . TRP A 1 247 ? 1.829 -8.438 16.109 1 90 247 TRP A CA 1
ATOM 1933 C C . TRP A 1 247 ? 2.012 -7.598 14.844 1 90 247 TRP A C 1
ATOM 1935 O O . TRP A 1 247 ? 2.133 -6.371 14.914 1 90 247 TRP A O 1
ATOM 1945 N N . PHE A 1 248 ? 1.967 -8.219 13.742 1 89.25 248 PHE A N 1
ATOM 1946 C CA . PHE A 1 248 ? 2.361 -7.543 12.508 1 89.25 248 PHE A CA 1
ATOM 1947 C C . PHE A 1 248 ? 1.136 -7.078 11.734 1 89.25 248 PHE A C 1
ATOM 1949 O O . PHE A 1 248 ? 1.201 -6.094 10.992 1 89.25 248 PHE A O 1
ATOM 1956 N N . VAL A 1 249 ? 0.03 -7.746 11.906 1 90.44 249 VAL A N 1
ATOM 1957 C CA . VAL A 1 249 ? -1.157 -7.461 11.109 1 90.44 249 VAL A CA 1
ATOM 1958 C C . VAL A 1 249 ? -2.217 -6.793 11.977 1 90.44 249 VAL A C 1
ATOM 1960 O O . VAL A 1 249 ? -3.064 -6.051 11.477 1 90.44 249 VAL A O 1
ATOM 1963 N N . GLY A 1 250 ? -2.176 -6.988 13.219 1 92.5 250 GLY A N 1
ATOM 1964 C CA . GLY A 1 250 ? -3.209 -6.516 14.125 1 92.5 250 GLY A CA 1
ATOM 1965 C C . GLY A 1 250 ? -4.488 -7.328 14.047 1 92.5 250 GLY A C 1
ATOM 1966 O O . GLY A 1 250 ? -4.449 -8.539 13.844 1 92.5 250 GLY A O 1
ATOM 1967 N N . ASP A 1 251 ? -5.594 -6.652 14.359 1 93.5 251 ASP A N 1
ATOM 1968 C CA . ASP A 1 251 ? -6.906 -7.293 14.375 1 93.5 251 ASP A CA 1
ATOM 1969 C C . ASP A 1 251 ? -7.766 -6.812 13.211 1 93.5 251 ASP A C 1
ATOM 1971 O O . ASP A 1 251 ? -8.469 -5.805 13.328 1 93.5 251 ASP A O 1
ATOM 1975 N N . PRO A 1 252 ? -7.773 -7.637 12.172 1 94.62 252 PRO A N 1
ATOM 1976 C CA . PRO A 1 252 ? -8.555 -7.227 11 1 94.62 252 PRO A CA 1
ATOM 1977 C C . PRO A 1 252 ? -10.023 -6.961 11.328 1 94.62 252 PRO A C 1
ATOM 1979 O O . PRO A 1 252 ? -10.688 -6.207 10.617 1 94.62 252 PRO A O 1
ATOM 1982 N N . GLN A 1 253 ? -10.547 -7.551 12.422 1 94.88 253 GLN A N 1
ATOM 1983 C CA . GLN A 1 253 ? -11.945 -7.383 12.789 1 94.88 253 GLN A CA 1
ATOM 1984 C C . GLN A 1 253 ? -12.25 -5.938 13.156 1 94.88 253 GLN A C 1
ATOM 1986 O O . GLN A 1 253 ? -13.391 -5.488 13.047 1 94.88 253 GLN A O 1
ATOM 1991 N N . LYS A 1 254 ? -11.258 -5.223 13.578 1 93.25 254 LYS A N 1
ATOM 1992 C CA . LYS A 1 254 ? -11.422 -3.809 13.898 1 93.25 254 LYS A CA 1
ATOM 1993 C C . LYS A 1 254 ? -11.875 -3.018 12.672 1 93.25 254 LYS A C 1
ATOM 1995 O O . LYS A 1 254 ? -12.531 -1.981 12.805 1 93.25 254 LYS A O 1
ATOM 2000 N N . TYR A 1 255 ? -11.602 -3.555 11.547 1 94.06 255 TYR A N 1
ATOM 2001 C CA . TYR A 1 255 ? -11.906 -2.836 10.312 1 94.06 255 TYR A CA 1
ATOM 2002 C C . TYR A 1 255 ? -13.094 -3.459 9.594 1 94.06 255 TYR A C 1
ATOM 2004 O O . TYR A 1 255 ? -13.398 -3.104 8.453 1 94.06 255 TYR A O 1
ATOM 2012 N N . GLY A 1 256 ? -13.672 -4.492 10.203 1 94.75 256 GLY A N 1
ATOM 2013 C CA . GLY A 1 256 ? -14.891 -5.059 9.648 1 94.75 256 GLY A CA 1
ATOM 2014 C C . GLY A 1 256 ? -14.688 -6.418 9.016 1 94.75 256 GLY A C 1
ATOM 2015 O O . GLY A 1 256 ? -15.641 -7.055 8.578 1 94.75 256 GLY A O 1
ATOM 2016 N N . PHE A 1 257 ? -13.484 -6.914 8.922 1 96.88 257 PHE A N 1
ATOM 2017 C CA . PHE A 1 257 ? -13.266 -8.25 8.383 1 96.88 257 PHE A CA 1
ATOM 2018 C C . PHE A 1 257 ? -13.852 -9.312 9.305 1 96.88 257 PHE A C 1
ATOM 2020 O O . PHE A 1 257 ? -13.719 -9.227 10.523 1 96.88 257 PHE A O 1
ATOM 2027 N N . PRO A 1 258 ? -14.508 -10.281 8.742 1 95.94 258 PRO A N 1
ATOM 2028 C CA . PRO A 1 258 ? -15.008 -11.352 9.602 1 95.94 258 PRO A CA 1
ATOM 2029 C C . PRO A 1 258 ? -13.898 -12.234 10.156 1 95.94 258 PRO A C 1
ATOM 2031 O O . PRO A 1 258 ? -12.844 -12.367 9.531 1 95.94 258 PRO A O 1
ATOM 2034 N N . LYS A 1 259 ? -14.156 -12.836 11.242 1 94.38 259 LYS A N 1
ATOM 2035 C CA . LYS A 1 259 ? -13.219 -13.789 11.82 1 94.38 259 LYS A CA 1
ATOM 2036 C C . LYS A 1 259 ? -13.18 -15.086 11.016 1 94.38 259 LYS A C 1
ATOM 2038 O O . LYS A 1 259 ? -14.227 -15.602 10.617 1 94.38 259 LYS A O 1
ATOM 2043 N N . PRO A 1 260 ? -11.984 -15.602 10.789 1 93.25 260 PRO A N 1
ATOM 2044 C CA . PRO A 1 260 ? -11.938 -16.906 10.125 1 93.25 260 PRO A CA 1
ATOM 2045 C C . PRO A 1 260 ? -12.641 -18 10.938 1 93.25 260 PRO A C 1
ATOM 2047 O O . PRO A 1 260 ? -12.57 -18 12.164 1 93.25 260 PRO A O 1
ATOM 2050 N N . ASP A 1 261 ? -13.273 -18.922 10.266 1 92.31 261 ASP A N 1
ATOM 2051 C CA . ASP A 1 261 ? -13.945 -20.047 10.914 1 92.31 261 ASP A CA 1
ATOM 2052 C C . ASP A 1 261 ? -13.109 -21.328 10.82 1 92.31 261 ASP A C 1
ATOM 2054 O O . ASP A 1 261 ? -13.648 -22.422 10.844 1 92.31 261 ASP A O 1
ATOM 2058 N N . TYR A 1 262 ? -11.891 -21.234 10.562 1 91.12 262 TYR A N 1
ATOM 2059 C CA . TYR A 1 262 ? -10.93 -22.328 10.461 1 91.12 262 TYR A CA 1
ATOM 2060 C C . TYR A 1 262 ? -9.617 -21.953 11.148 1 91.12 262 TYR A C 1
ATOM 2062 O O . TYR A 1 262 ? -9.414 -20.812 11.547 1 91.12 262 TYR A O 1
ATOM 2070 N N . GLN A 1 263 ? -8.781 -22.922 11.32 1 90.06 263 GLN A N 1
ATOM 2071 C CA . GLN A 1 263 ? -7.504 -22.672 11.984 1 90.06 263 GLN A CA 1
ATOM 2072 C C . GLN A 1 263 ? -6.43 -22.266 10.984 1 90.06 263 GLN A C 1
ATOM 2074 O O . GLN A 1 263 ? -6.547 -22.547 9.789 1 90.06 263 GLN A O 1
ATOM 2079 N N . LEU A 1 264 ? -5.457 -21.609 11.539 1 89 264 LEU A N 1
ATOM 2080 C CA . LEU A 1 264 ? -4.309 -21.219 10.727 1 89 264 LEU A CA 1
ATOM 2081 C C . LEU A 1 264 ? -3.74 -22.422 9.984 1 89 264 LEU A C 1
ATOM 2083 O O . LEU A 1 264 ? -3.604 -23.5 10.555 1 89 264 LEU A O 1
ATOM 2087 N N . TYR A 1 265 ? -3.492 -22.375 8.625 1 85.94 265 TYR A N 1
ATOM 2088 C CA . TYR A 1 265 ? -2.871 -23.359 7.746 1 85.94 265 TYR A CA 1
ATOM 2089 C C . TYR A 1 265 ? -3.92 -24.266 7.129 1 85.94 265 TYR A C 1
ATOM 2091 O O . TYR A 1 265 ? -3.596 -25.125 6.297 1 85.94 265 TYR A O 1
ATOM 2099 N N . GLU A 1 266 ? -5.16 -24.062 7.48 1 88.31 266 GLU A N 1
ATOM 2100 C CA . GLU A 1 266 ? -6.207 -24.938 6.957 1 88.31 266 GLU A CA 1
ATOM 2101 C C . GLU A 1 266 ? -6.816 -24.359 5.68 1 88.31 266 GLU A C 1
ATOM 2103 O O . GLU A 1 266 ? -7.734 -24.953 5.105 1 88.31 266 GLU A O 1
ATOM 2108 N N . SER A 1 267 ? -6.293 -23.266 5.359 1 85.19 267 SER A N 1
ATOM 2109 C CA . SER A 1 267 ? -6.641 -22.641 4.086 1 85.19 267 SER A CA 1
ATOM 2110 C C . SER A 1 267 ? -5.473 -21.828 3.527 1 85.19 267 SER A C 1
ATOM 2112 O O . SER A 1 267 ? -4.496 -21.578 4.234 1 85.19 267 SER A O 1
ATOM 2114 N N . HIS A 1 268 ? -5.594 -21.594 2.297 1 84.19 268 HIS A N 1
ATOM 2115 C CA . HIS A 1 268 ? -4.57 -20.766 1.669 1 84.19 268 HIS A CA 1
ATOM 2116 C C . HIS A 1 268 ? -4.531 -19.375 2.287 1 84.19 268 HIS A C 1
ATOM 2118 O O . HIS A 1 268 ? -5.566 -18.719 2.402 1 84.19 268 HIS A O 1
ATOM 2124 N N . PRO A 1 269 ? -3.426 -19.016 2.793 1 84.94 269 PRO A N 1
ATOM 2125 C CA . PRO A 1 269 ? -3.363 -17.688 3.412 1 84.94 269 PRO A CA 1
ATOM 2126 C C . PRO A 1 269 ? -3.502 -16.562 2.398 1 84.94 269 PRO A C 1
ATOM 2128 O O . PRO A 1 269 ? -3.184 -16.734 1.22 1 84.94 269 PRO A O 1
ATOM 2131 N N . VAL A 1 270 ? -4.039 -15.453 2.883 1 93.75 270 VAL A N 1
ATOM 2132 C CA . VAL A 1 270 ? -4.047 -14.227 2.098 1 93.75 270 VAL A CA 1
ATOM 2133 C C . VAL A 1 270 ? -2.828 -13.383 2.451 1 93.75 270 VAL A C 1
ATOM 2135 O O . VAL A 1 270 ? -2.727 -12.859 3.566 1 93.75 270 VAL A O 1
ATOM 2138 N N . VAL A 1 271 ? -1.916 -13.312 1.545 1 95.44 271 VAL A N 1
ATOM 2139 C CA . VAL A 1 271 ? -0.677 -12.578 1.774 1 95.44 271 VAL A CA 1
ATOM 2140 C C . VAL A 1 271 ? -0.819 -11.148 1.252 1 95.44 271 VAL A C 1
ATOM 2142 O O . VAL A 1 271 ? -0.504 -10.867 0.093 1 95.44 271 VAL A O 1
ATOM 2145 N N . ASN A 1 272 ? -1.342 -10.281 2.092 1 95.88 272 ASN A N 1
ATOM 2146 C CA . ASN A 1 272 ? -1.618 -8.914 1.677 1 95.88 272 ASN A CA 1
ATOM 2147 C C . ASN A 1 272 ? -1.717 -7.973 2.877 1 95.88 272 ASN A C 1
ATOM 2149 O O . ASN A 1 272 ? -2.668 -8.055 3.656 1 95.88 272 ASN A O 1
ATOM 2153 N N . SER A 1 273 ? -0.76 -7.098 2.994 1 93.69 273 SER A N 1
ATOM 2154 C CA . SER A 1 273 ? -0.803 -6.133 4.09 1 93.69 273 SER A CA 1
ATOM 2155 C C . SER A 1 273 ? -1.406 -4.809 3.635 1 93.69 273 SER A C 1
ATOM 2157 O O . SER A 1 273 ? -1.825 -3.994 4.461 1 93.69 273 SER A O 1
ATOM 2159 N N . LEU A 1 274 ? -1.418 -4.562 2.35 1 96.94 274 LEU A N 1
ATOM 2160 C CA . LEU A 1 274 ? -1.886 -3.285 1.819 1 96.94 274 LEU A CA 1
ATOM 2161 C C . LEU A 1 274 ? -3.381 -3.109 2.064 1 96.94 274 LEU A C 1
ATOM 2163 O O . LEU A 1 274 ? -3.834 -2.016 2.41 1 96.94 274 LEU A O 1
ATOM 2167 N N . VAL A 1 275 ? -4.133 -4.211 1.906 1 97.25 275 VAL A N 1
ATOM 2168 C CA . VAL A 1 275 ? -5.578 -4.129 2.064 1 97.25 275 VAL A CA 1
ATOM 2169 C C . VAL A 1 275 ? -5.922 -3.736 3.5 1 97.25 275 VAL A C 1
ATOM 2171 O O . VAL A 1 275 ? -6.859 -2.969 3.736 1 97.25 275 VAL A O 1
ATOM 2174 N N . LEU A 1 276 ? -5.199 -4.246 4.484 1 95.75 276 LEU A N 1
ATOM 2175 C CA . LEU A 1 276 ? -5.426 -3.92 5.887 1 95.75 276 LEU A CA 1
ATOM 2176 C C . LEU A 1 276 ? -5.039 -2.473 6.18 1 95.75 276 LEU A C 1
ATOM 2178 O O . LEU A 1 276 ? -5.75 -1.772 6.906 1 95.75 276 LEU A O 1
ATOM 2182 N N . TYR A 1 277 ? -3.893 -2.066 5.605 1 96.44 277 TYR A N 1
ATOM 2183 C CA . TYR A 1 277 ? -3.467 -0.676 5.719 1 96.44 277 TYR A CA 1
ATOM 2184 C C . TYR A 1 277 ? -4.566 0.271 5.254 1 96.44 277 TYR A C 1
ATOM 2186 O O . TYR A 1 277 ? -4.941 1.199 5.977 1 96.44 277 TYR A O 1
ATOM 2194 N N . HIS A 1 278 ? -5.121 0.027 4.109 1 97.69 278 HIS A N 1
ATOM 2195 C CA . HIS A 1 278 ? -6.129 0.902 3.518 1 97.69 278 HIS A CA 1
ATOM 2196 C C . HIS A 1 278 ? -7.445 0.818 4.277 1 97.69 278 HIS A C 1
ATOM 2198 O O . HIS A 1 278 ? -8.172 1.809 4.375 1 97.69 278 HIS A O 1
ATOM 2204 N N . ALA A 1 279 ? -7.746 -0.379 4.824 1 96.75 279 ALA A N 1
ATOM 2205 C CA . ALA A 1 279 ? -8.93 -0.493 5.664 1 96.75 279 ALA A CA 1
ATOM 2206 C C . ALA A 1 279 ? -8.82 0.399 6.898 1 96.75 279 ALA A C 1
ATOM 2208 O O . ALA A 1 279 ? -9.758 1.114 7.246 1 96.75 279 ALA A O 1
ATOM 2209 N N . GLY A 1 280 ? -7.656 0.403 7.5 1 95.25 280 GLY A N 1
ATOM 2210 C CA . GLY A 1 280 ? -7.418 1.242 8.664 1 95.25 280 GLY A CA 1
ATOM 2211 C C . GLY A 1 280 ? -7.461 2.725 8.352 1 95.25 280 GLY A C 1
ATOM 2212 O O . GLY A 1 280 ? -7.695 3.547 9.234 1 95.25 280 GLY A O 1
ATOM 2213 N N . HIS A 1 281 ? -7.293 3.07 7.09 1 97.19 281 HIS A N 1
ATOM 2214 C CA . HIS A 1 281 ? -7.297 4.457 6.637 1 97.19 281 HIS A CA 1
ATOM 2215 C C . HIS A 1 281 ? -8.68 4.867 6.129 1 97.19 281 HIS A C 1
ATOM 2217 O O . HIS A 1 281 ? -8.867 6.004 5.688 1 97.19 281 HIS A O 1
ATOM 2223 N N . GLY A 1 282 ? -9.625 3.926 6.129 1 96.69 282 GLY A N 1
ATOM 2224 C CA . GLY A 1 282 ? -10.984 4.23 5.723 1 96.69 282 GLY A CA 1
ATOM 2225 C C . GLY A 1 282 ? -11.18 4.234 4.219 1 96.69 282 GLY A C 1
ATOM 2226 O O . GLY A 1 282 ? -12.195 4.715 3.715 1 96.69 282 GLY A O 1
ATOM 2227 N N . ASP A 1 283 ? -10.188 3.688 3.436 1 97.75 283 ASP A N 1
ATOM 2228 C CA . ASP A 1 283 ? -10.242 3.664 1.978 1 97.75 283 ASP A CA 1
ATOM 2229 C C . ASP A 1 283 ? -11.094 2.496 1.478 1 97.75 283 A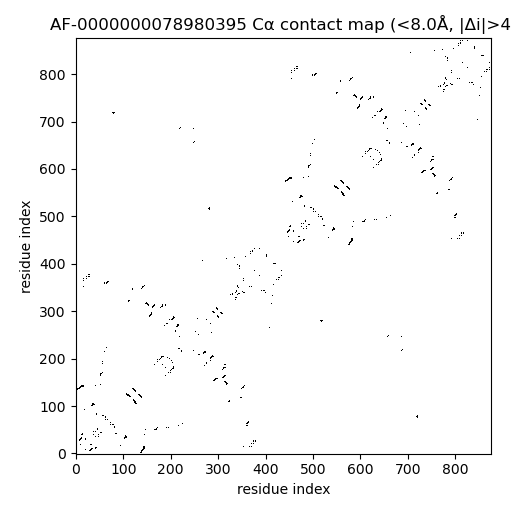SP A C 1
ATOM 2231 O O . ASP A 1 283 ? -11.445 2.438 0.297 1 97.75 283 ASP A O 1
ATOM 2235 N N . LEU A 1 284 ? -11.367 1.577 2.344 1 97.75 284 LEU A N 1
ATOM 2236 C CA . LEU A 1 284 ? -12.008 0.312 2.016 1 97.75 284 LEU A CA 1
ATOM 2237 C C . LEU A 1 284 ? -13.078 -0.037 3.045 1 97.75 284 LEU A C 1
ATOM 2239 O O . LEU A 1 284 ? -12.844 0.069 4.25 1 97.75 284 LEU A O 1
ATOM 2243 N N . ARG A 1 285 ? -14.266 -0.346 2.627 1 97.44 285 ARG A N 1
ATOM 2244 C CA . ARG A 1 285 ? -15.305 -0.86 3.51 1 97.44 285 ARG A CA 1
ATOM 2245 C C . ARG A 1 285 ? -15.547 -2.346 3.262 1 97.44 285 ARG A C 1
ATOM 2247 O O . ARG A 1 285 ? -15.586 -2.793 2.113 1 97.44 285 ARG A O 1
ATOM 2254 N N . ILE A 1 286 ? -15.641 -3.076 4.305 1 98.31 286 ILE A N 1
ATOM 2255 C CA . ILE A 1 286 ? -15.891 -4.512 4.238 1 98.31 286 ILE A CA 1
ATOM 2256 C C . ILE A 1 286 ? -17.391 -4.77 4.285 1 98.31 286 ILE A C 1
ATOM 2258 O O . ILE A 1 286 ? -18.094 -4.223 5.141 1 98.31 286 ILE A O 1
ATOM 2262 N N . ARG A 1 287 ? -17.859 -5.562 3.322 1 98.25 287 ARG A N 1
ATOM 2263 C CA . ARG A 1 287 ? -19.281 -5.879 3.205 1 98.25 287 ARG A CA 1
ATOM 2264 C C . ARG A 1 287 ? -19.516 -7.379 3.355 1 98.25 287 ARG A C 1
ATOM 2266 O O . ARG A 1 287 ? -18.688 -8.188 2.961 1 98.25 287 ARG A O 1
ATOM 2273 N N . PRO A 1 288 ? -20.688 -7.715 3.932 1 96.62 288 PRO A N 1
ATOM 2274 C CA . PRO A 1 288 ? -21.031 -9.141 3.961 1 96.62 288 PRO A CA 1
ATOM 2275 C C . PRO A 1 288 ? -21.391 -9.688 2.582 1 96.62 288 PRO A C 1
ATOM 2277 O O . PRO A 1 288 ? -21.203 -9 1.574 1 96.62 288 PRO A O 1
ATOM 2280 N N . ASP A 1 289 ? -21.781 -10.93 2.57 1 96.81 289 ASP A N 1
ATOM 2281 C CA . ASP A 1 289 ? -22.172 -11.609 1.332 1 96.81 289 ASP A CA 1
ATOM 2282 C C . ASP A 1 289 ? -23.297 -10.867 0.629 1 96.81 289 ASP A C 1
ATOM 2284 O O . ASP A 1 289 ? -24.062 -10.141 1.268 1 96.81 289 ASP A O 1
ATOM 2288 N N . ILE A 1 290 ? -23.391 -11.07 -0.652 1 98 290 ILE A N 1
ATOM 2289 C CA . ILE A 1 290 ? -24.406 -10.422 -1.465 1 98 290 ILE A CA 1
ATOM 2290 C C . ILE A 1 290 ? -25.703 -11.211 -1.39 1 98 290 ILE A C 1
ATOM 2292 O O . ILE A 1 290 ? -25.703 -12.438 -1.551 1 98 290 ILE A O 1
ATOM 2296 N N . ASP A 1 291 ? -26.781 -10.539 -1.11 1 98.12 291 ASP A N 1
ATOM 2297 C CA . ASP A 1 291 ? -28.109 -11.148 -1.154 1 98.12 291 ASP A CA 1
ATOM 2298 C C . ASP A 1 291 ? -28.688 -11.094 -2.564 1 98.12 291 ASP A C 1
ATOM 2300 O O . ASP A 1 291 ? -29.047 -12.133 -3.137 1 98.12 291 ASP A O 1
ATOM 2304 N N . ARG A 1 292 ? -28.719 -9.852 -3.1 1 98.5 292 ARG A N 1
ATOM 2305 C CA . ARG A 1 292 ? -29.266 -9.711 -4.445 1 98.5 292 ARG A CA 1
ATOM 2306 C C . ARG A 1 292 ? -28.875 -8.367 -5.055 1 98.5 292 ARG A C 1
ATOM 2308 O O . ARG A 1 292 ? -28.453 -7.461 -4.344 1 98.5 292 ARG A O 1
ATOM 2315 N N . PHE A 1 293 ? -29.062 -8.32 -6.383 1 98.44 293 PHE A N 1
ATOM 2316 C CA . PHE A 1 293 ? -28.906 -7.07 -7.113 1 98.44 293 PHE A CA 1
ATOM 2317 C C . PHE A 1 293 ? -30.266 -6.414 -7.355 1 98.44 293 PHE A C 1
ATOM 2319 O O . PHE A 1 293 ? -31.281 -7.102 -7.523 1 98.44 293 PHE A O 1
ATOM 2326 N N . ASP A 1 294 ? -30.312 -5.18 -7.344 1 97.94 294 ASP A N 1
ATOM 2327 C CA . ASP A 1 294 ? -31.438 -4.352 -7.742 1 97.94 294 ASP A CA 1
ATOM 2328 C C . ASP A 1 294 ? -30.984 -3.152 -8.562 1 97.94 294 ASP A C 1
ATOM 2330 O O . ASP A 1 294 ? -30.859 -2.041 -8.047 1 97.94 294 ASP A O 1
ATOM 2334 N N . GLY A 1 295 ? -30.875 -3.404 -9.93 1 97.69 295 GLY A N 1
ATOM 2335 C CA . GLY A 1 295 ? -30.234 -2.395 -10.758 1 97.69 295 GLY A CA 1
ATOM 2336 C C . GLY A 1 295 ? -28.766 -2.207 -10.438 1 97.69 295 GLY A C 1
ATOM 2337 O O . GLY A 1 295 ? -27.984 -3.166 -10.477 1 97.69 295 GLY A O 1
ATOM 2338 N N . ARG A 1 296 ? -28.438 -0.953 -10.016 1 97.88 296 ARG A N 1
ATOM 2339 C CA . ARG A 1 296 ? -27.047 -0.693 -9.648 1 97.88 296 ARG A CA 1
ATOM 2340 C C . ARG A 1 296 ? -26.844 -0.846 -8.141 1 97.88 296 ARG A C 1
ATOM 2342 O O . ARG A 1 296 ? -25.719 -0.689 -7.645 1 97.88 296 ARG A O 1
ATOM 2349 N N . ARG A 1 297 ? -27.891 -1.158 -7.496 1 98.19 297 ARG A N 1
ATOM 2350 C CA . ARG A 1 297 ? -27.828 -1.316 -6.047 1 98.19 297 ARG A CA 1
ATOM 2351 C C . ARG A 1 297 ? -27.578 -2.77 -5.664 1 98.19 297 ARG A C 1
ATOM 2353 O O . ARG A 1 297 ? -28.188 -3.682 -6.23 1 98.19 297 ARG A O 1
ATOM 2360 N N . VAL A 1 298 ? -26.609 -3.051 -4.812 1 98.81 298 VAL A N 1
ATOM 2361 C CA . VAL A 1 298 ? -26.328 -4.355 -4.223 1 98.81 298 VAL A CA 1
ATOM 2362 C C . VAL A 1 298 ? -26.891 -4.41 -2.799 1 98.81 298 VAL A C 1
ATOM 2364 O O . VAL A 1 298 ? -26.578 -3.543 -1.977 1 98.81 298 VAL A O 1
ATOM 2367 N N . ILE A 1 299 ? -27.75 -5.34 -2.566 1 98.75 299 ILE A N 1
ATOM 2368 C CA . ILE A 1 299 ? -28.25 -5.605 -1.22 1 98.75 299 ILE A CA 1
ATOM 2369 C C . ILE A 1 299 ? -27.438 -6.742 -0.589 1 98.75 299 ILE A C 1
ATOM 2371 O O . ILE A 1 299 ? -27.344 -7.828 -1.164 1 98.75 299 ILE A O 1
ATOM 2375 N N . PHE A 1 300 ? -26.906 -6.438 0.505 1 98.44 300 PHE A N 1
ATOM 2376 C CA . PHE A 1 300 ? -26.062 -7.426 1.166 1 98.44 300 PHE A CA 1
ATOM 2377 C C . PHE A 1 300 ? -26.875 -8.266 2.146 1 98.44 300 PHE A C 1
ATOM 2379 O O . PHE A 1 300 ? -28.031 -7.949 2.43 1 98.44 300 PHE A O 1
ATOM 2386 N N . ALA A 1 301 ? -26.297 -9.297 2.678 1 97.31 301 ALA A N 1
ATOM 2387 C CA . ALA A 1 301 ? -26.969 -10.281 3.521 1 97.31 301 ALA A CA 1
ATOM 2388 C C . ALA A 1 301 ? -27.484 -9.641 4.812 1 97.31 301 ALA A C 1
ATOM 2390 O O . ALA A 1 301 ? -28.453 -10.109 5.406 1 97.31 301 ALA A O 1
ATOM 2391 N N . ASP A 1 302 ? -26.875 -8.578 5.281 1 96.44 302 ASP A N 1
ATOM 2392 C CA . ASP A 1 302 ? -27.266 -7.949 6.535 1 96.44 302 ASP A CA 1
ATOM 2393 C C . ASP A 1 302 ? -28.297 -6.848 6.289 1 96.44 302 ASP A C 1
ATOM 2395 O O . ASP A 1 302 ? -28.656 -6.105 7.211 1 96.44 302 ASP A O 1
ATOM 2399 N N . GLY A 1 303 ? -28.641 -6.633 5.129 1 97.31 303 GLY A N 1
ATOM 2400 C CA . GLY A 1 303 ? -29.672 -5.664 4.797 1 97.31 303 GLY A CA 1
ATOM 2401 C C . GLY A 1 303 ? -29.109 -4.34 4.32 1 97.31 303 GLY A C 1
ATOM 2402 O O . GLY A 1 303 ? -29.828 -3.535 3.717 1 97.31 303 GLY A O 1
ATOM 2403 N N . SER A 1 304 ? -27.828 -4.066 4.531 1 97.38 304 SER A N 1
ATOM 2404 C CA . SER A 1 304 ? -27.219 -2.855 4 1 97.38 304 SER A CA 1
ATOM 2405 C C . SER A 1 304 ? -27.172 -2.883 2.477 1 97.38 304 SER A C 1
ATOM 2407 O O . SER A 1 304 ? -27.375 -3.93 1.861 1 97.38 304 SER A O 1
ATOM 2409 N N . SER A 1 305 ? -27.047 -1.71 1.936 1 98.38 305 SER A N 1
ATOM 2410 C CA . SER A 1 305 ? -27.016 -1.632 0.479 1 98.38 305 SER A CA 1
ATOM 2411 C C . SER A 1 305 ? -26.141 -0.478 0.006 1 98.38 305 SER A C 1
ATOM 2413 O O . SER A 1 305 ? -25.844 0.438 0.775 1 98.38 305 SER A O 1
ATOM 2415 N N . GLU A 1 306 ? -25.625 -0.54 -1.159 1 98.5 306 GLU A N 1
ATOM 2416 C CA . GLU A 1 306 ? -24.828 0.482 -1.817 1 98.5 306 GLU A CA 1
ATOM 2417 C C . GLU A 1 306 ? -24.922 0.367 -3.336 1 98.5 306 GLU A C 1
ATOM 2419 O O . GLU A 1 306 ? -25.25 -0.697 -3.863 1 98.5 306 GLU A O 1
ATOM 2424 N N . GLU A 1 307 ? -24.75 1.454 -4.02 1 98.75 307 GLU A N 1
ATOM 2425 C CA . GLU A 1 307 ? -24.734 1.442 -5.48 1 98.75 307 GLU A CA 1
ATOM 2426 C C . GLU A 1 307 ? -23.312 1.351 -6.016 1 98.75 307 GLU A C 1
ATOM 2428 O O . GLU A 1 307 ? -22.391 1.97 -5.469 1 98.75 307 GLU A O 1
ATOM 2433 N N . TYR A 1 308 ? -23.109 0.586 -7.051 1 98.81 308 TYR A N 1
ATOM 2434 C CA . TYR A 1 308 ? -21.797 0.415 -7.672 1 98.81 308 TYR A CA 1
ATOM 2435 C C . TYR A 1 308 ? -21.891 0.572 -9.188 1 98.81 308 TYR A C 1
ATOM 2437 O O . TYR A 1 308 ? -22.953 0.354 -9.773 1 98.81 308 TYR A O 1
ATOM 2445 N N . ASP A 1 309 ? -20.844 1.026 -9.758 1 98.88 309 ASP A N 1
ATOM 2446 C CA . ASP A 1 309 ? -20.703 1.076 -11.211 1 98.88 309 ASP A CA 1
ATOM 2447 C C . ASP A 1 309 ? -20.156 -0.236 -11.758 1 98.88 309 ASP A C 1
ATOM 2449 O O . ASP A 1 309 ? -20.422 -0.6 -12.906 1 98.88 309 ASP A O 1
ATOM 2453 N N . MET A 1 310 ? -19.375 -0.919 -10.969 1 98.81 310 MET A N 1
ATOM 2454 C CA . MET A 1 310 ? -18.719 -2.15 -11.383 1 98.81 310 MET A CA 1
ATOM 2455 C C . MET A 1 310 ? -18.609 -3.133 -10.227 1 98.81 310 MET A C 1
ATOM 2457 O O . MET A 1 310 ? -18.344 -2.732 -9.086 1 98.81 310 MET A O 1
ATOM 2461 N N . ILE A 1 311 ? -18.859 -4.359 -10.516 1 98.88 311 ILE A N 1
ATOM 2462 C CA . ILE A 1 311 ? -18.609 -5.48 -9.617 1 98.88 311 ILE A CA 1
ATOM 2463 C C . ILE A 1 311 ? -17.594 -6.422 -10.234 1 98.88 311 ILE A C 1
ATOM 2465 O O . ILE A 1 311 ? -17.734 -6.832 -11.391 1 98.88 311 ILE A O 1
ATOM 2469 N N . LEU A 1 312 ? -16.531 -6.68 -9.594 1 98.88 312 LEU A N 1
ATOM 2470 C CA . LEU A 1 312 ? -15.531 -7.652 -10.023 1 98.88 312 LEU A CA 1
ATOM 2471 C C . LEU A 1 312 ? -15.531 -8.875 -9.109 1 98.88 312 LEU A C 1
ATOM 2473 O O . LEU A 1 312 ? -15.312 -8.75 -7.902 1 98.88 312 LEU A O 1
ATOM 2477 N N . ALA A 1 313 ? -15.781 -10.016 -9.703 1 98.75 313 ALA A N 1
ATOM 2478 C CA . ALA A 1 313 ? -15.797 -11.281 -8.961 1 98.75 313 ALA A CA 1
ATOM 2479 C C . ALA A 1 313 ? -14.414 -11.914 -8.938 1 98.75 313 ALA A C 1
ATOM 2481 O O . ALA A 1 313 ? -13.914 -12.375 -9.977 1 98.75 313 ALA A O 1
ATOM 2482 N N . ALA A 1 314 ? -13.773 -11.828 -7.875 1 98.12 314 ALA A N 1
ATOM 2483 C CA . ALA A 1 314 ? -12.547 -12.578 -7.621 1 98.12 314 ALA A CA 1
ATOM 2484 C C . ALA A 1 314 ? -12.844 -13.891 -6.898 1 98.12 314 ALA A C 1
ATOM 2486 O O . ALA A 1 314 ? -12.398 -14.094 -5.77 1 98.12 314 ALA A O 1
ATOM 2487 N N . THR A 1 315 ? -13.492 -14.75 -7.598 1 96.88 315 THR A N 1
ATOM 2488 C CA . THR A 1 315 ? -14.117 -15.914 -6.977 1 96.88 315 THR A CA 1
ATOM 2489 C C . THR A 1 315 ? -13.445 -17.203 -7.445 1 96.88 315 THR A C 1
ATOM 2491 O O . THR A 1 315 ? -14.055 -18.266 -7.422 1 96.88 315 THR A O 1
ATOM 2494 N N . GLY A 1 316 ? -12.266 -17.078 -7.941 1 95.5 316 GLY A N 1
ATOM 2495 C CA . GLY A 1 316 ? -11.43 -18.234 -8.203 1 95.5 316 GLY A CA 1
ATOM 2496 C C . GLY A 1 316 ? -11.664 -18.859 -9.562 1 95.5 316 GLY A C 1
ATOM 2497 O O . GLY A 1 316 ? -12.258 -18.219 -10.445 1 95.5 316 GLY A O 1
ATOM 2498 N N . TYR A 1 317 ? -11.07 -20.016 -9.75 1 95.94 317 TYR A N 1
ATOM 2499 C CA . TYR A 1 317 ? -11.062 -20.734 -11.016 1 95.94 317 TYR A CA 1
ATOM 2500 C C . TYR A 1 317 ? -11.406 -22.203 -10.805 1 95.94 317 TYR A C 1
ATOM 2502 O O . TYR A 1 317 ? -11.359 -22.703 -9.68 1 95.94 317 TYR A O 1
ATOM 2510 N N . LYS A 1 318 ? -11.758 -22.828 -11.875 1 94.62 318 LYS A N 1
ATOM 2511 C CA . LYS A 1 318 ? -12.062 -24.266 -11.875 1 94.62 318 LYS A CA 1
ATOM 2512 C C . LYS A 1 318 ? -11.008 -25.047 -12.656 1 94.62 318 LYS A C 1
ATOM 2514 O O . LYS A 1 318 ? -10.43 -24.531 -13.617 1 94.62 318 LYS A O 1
ATOM 2519 N N . LEU A 1 319 ? -10.781 -26.281 -12.133 1 96.06 319 LEU A N 1
ATOM 2520 C CA . LEU A 1 319 ? -9.977 -27.156 -12.984 1 96.06 319 LEU A CA 1
ATOM 2521 C C . LEU A 1 319 ? -10.648 -27.375 -14.336 1 96.06 319 LEU A C 1
ATOM 2523 O O . LEU A 1 319 ? -11.867 -27.547 -14.406 1 96.06 319 LEU A O 1
ATOM 2527 N N . PHE A 1 320 ? -9.891 -27.219 -15.391 1 95.31 320 PHE A N 1
ATOM 2528 C CA . PHE A 1 320 ? -10.469 -27.219 -16.734 1 95.31 320 PHE A CA 1
ATOM 2529 C C . PHE A 1 320 ? -9.562 -27.953 -17.719 1 95.31 320 PHE A C 1
ATOM 2531 O O . PHE A 1 320 ? -8.531 -27.406 -18.141 1 95.31 320 PHE A O 1
ATOM 2538 N N . TYR A 1 321 ? -9.93 -29.156 -18.094 1 97.62 321 TYR A N 1
ATOM 2539 C CA . TYR A 1 321 ? -9.258 -29.984 -19.094 1 97.62 321 TYR A CA 1
ATOM 2540 C C . TYR A 1 321 ? -10.18 -30.281 -20.266 1 97.62 321 TYR A C 1
ATOM 2542 O O . TYR A 1 321 ? -10.625 -31.422 -20.453 1 97.62 321 TYR A O 1
ATOM 2550 N N . PRO A 1 322 ? -10.367 -29.297 -21.094 1 96.94 322 PRO A N 1
ATOM 2551 C CA . PRO A 1 322 ? -11.43 -29.406 -22.094 1 96.94 322 PRO A CA 1
ATOM 2552 C C . PRO A 1 322 ? -11.117 -30.438 -23.188 1 96.94 322 PRO A C 1
ATOM 2554 O O . PRO A 1 322 ? -12.008 -30.828 -23.938 1 96.94 322 PRO A O 1
ATOM 2557 N N . PHE A 1 323 ? -9.938 -30.938 -23.312 1 98.62 323 PHE A N 1
ATOM 2558 C CA . PHE A 1 323 ? -9.492 -31.766 -24.422 1 98.62 323 PHE A CA 1
ATOM 2559 C C . PHE A 1 323 ? -9.531 -33.25 -24.047 1 98.62 323 PHE A C 1
ATOM 2561 O O . PHE A 1 323 ? -9.102 -34.094 -24.812 1 98.62 323 PHE A O 1
ATOM 2568 N N . ILE A 1 324 ? -9.961 -33.562 -22.875 1 98.62 324 ILE A N 1
ATOM 2569 C CA . ILE A 1 324 ? -10.008 -34.938 -22.438 1 98.62 324 ILE A CA 1
ATOM 2570 C C . ILE A 1 324 ? -11.258 -35.188 -21.609 1 98.62 324 ILE A C 1
ATOM 2572 O O . ILE A 1 324 ? -11.695 -34.312 -20.859 1 98.62 324 ILE A O 1
ATOM 2576 N N . ASP A 1 325 ? -11.867 -36.312 -21.703 1 97 325 ASP A N 1
ATOM 2577 C CA . ASP A 1 325 ? -13.039 -36.688 -20.906 1 97 325 ASP A CA 1
ATOM 2578 C C . ASP A 1 325 ? -12.68 -36.812 -19.438 1 97 325 ASP A C 1
ATOM 2580 O O . ASP A 1 325 ? -11.688 -37.438 -19.078 1 97 325 ASP A O 1
ATOM 2584 N N . ARG A 1 326 ? -13.5 -36.281 -18.578 1 96.12 326 ARG A N 1
ATOM 2585 C CA . ARG A 1 326 ? -13.273 -36.281 -17.125 1 96.12 326 ARG A CA 1
ATOM 2586 C C . ARG A 1 326 ? -13.141 -37.688 -16.594 1 96.12 326 ARG A C 1
ATOM 2588 O O . ARG A 1 326 ? -12.383 -37.938 -15.656 1 96.12 326 ARG A O 1
ATOM 2595 N N . ASP A 1 327 ? -13.836 -38.594 -17.203 1 95.38 327 ASP A N 1
ATOM 2596 C CA . ASP A 1 327 ? -13.812 -39.969 -16.734 1 95.38 327 ASP A CA 1
ATOM 2597 C C . ASP A 1 327 ? -12.422 -40.594 -16.922 1 95.38 327 ASP A C 1
ATOM 2599 O O . ASP A 1 327 ? -12.008 -41.438 -16.125 1 95.38 327 ASP A O 1
ATOM 2603 N N . LEU A 1 328 ? -11.773 -40.188 -17.922 1 97.31 328 LEU A N 1
ATOM 2604 C CA . LEU A 1 328 ? -10.445 -40.719 -18.188 1 97.31 328 LEU A CA 1
ATOM 2605 C C . LEU A 1 328 ? -9.438 -40.219 -17.156 1 97.31 328 LEU A C 1
ATOM 2607 O O . LEU A 1 328 ? -8.352 -40.781 -17.031 1 97.31 328 LEU A O 1
ATOM 2611 N N . LEU A 1 329 ? -9.781 -39.188 -16.406 1 97.94 329 LEU A N 1
ATOM 2612 C CA . LEU A 1 329 ? -8.859 -38.594 -15.461 1 97.94 329 LEU A CA 1
ATOM 2613 C C . LEU A 1 329 ? -9.117 -39.094 -14.047 1 97.94 329 LEU A C 1
ATOM 2615 O O . LEU A 1 329 ? -8.578 -38.562 -13.078 1 97.94 329 LEU A O 1
ATOM 2619 N N . ASN A 1 330 ? -10 -40.062 -13.891 1 97.19 330 ASN A N 1
ATOM 2620 C CA . ASN A 1 330 ? -10.375 -40.594 -12.57 1 97.19 330 ASN A CA 1
ATOM 2621 C C . ASN A 1 330 ? -10.922 -39.469 -11.68 1 97.19 330 ASN A C 1
ATOM 2623 O O . ASN A 1 330 ? -10.492 -39.312 -10.539 1 97.19 330 ASN A O 1
ATOM 2627 N N . TRP A 1 331 ? -11.766 -38.656 -12.289 1 97.19 331 TRP A N 1
ATOM 2628 C CA . TRP A 1 331 ? -12.312 -37.5 -11.594 1 97.19 331 TRP A CA 1
ATOM 2629 C C . TRP A 1 331 ? -13.242 -37.938 -10.461 1 97.19 331 TRP A C 1
ATOM 2631 O O . TRP A 1 331 ? -14.164 -38.719 -10.68 1 97.19 331 TRP A O 1
ATOM 2641 N N . GLN A 1 332 ? -13 -37.5 -9.289 1 94.62 332 GLN A N 1
ATOM 2642 C CA . GLN A 1 332 ? -13.812 -37.719 -8.102 1 94.62 332 GLN A CA 1
ATOM 2643 C C . GLN A 1 332 ? -14.047 -36.406 -7.34 1 94.62 332 GLN A C 1
ATOM 2645 O O . GLN A 1 332 ? -13.086 -35.75 -6.953 1 94.62 332 GLN A O 1
ATOM 2650 N N . GLY A 1 333 ? -15.305 -36.062 -7.172 1 93.19 333 GLY A N 1
ATOM 2651 C CA . GLY A 1 333 ? -15.594 -34.812 -6.508 1 93.19 333 GLY A CA 1
ATOM 2652 C C . GLY A 1 333 ? -15.18 -33.594 -7.32 1 93.19 333 GLY A C 1
ATOM 2653 O O . GLY A 1 333 ? -15.594 -33.438 -8.477 1 93.19 333 GLY A O 1
ATOM 2654 N N . ASP A 1 334 ? -14.234 -32.812 -6.762 1 93.81 334 ASP A N 1
ATOM 2655 C CA . ASP A 1 334 ? -13.945 -31.531 -7.375 1 93.81 334 ASP A CA 1
ATOM 2656 C C . ASP A 1 334 ? -12.625 -31.578 -8.148 1 93.81 334 ASP A C 1
ATOM 2658 O O . ASP A 1 334 ? -12.195 -30.562 -8.711 1 93.81 334 ASP A O 1
ATOM 2662 N N . ALA A 1 335 ? -12 -32.812 -8.211 1 96.44 335 ALA A N 1
ATOM 2663 C CA . ALA A 1 335 ? -10.727 -32.906 -8.906 1 96.44 335 ALA A CA 1
ATOM 2664 C C . ALA A 1 335 ? -10.422 -34.344 -9.312 1 96.44 335 ALA A C 1
ATOM 2666 O O . ALA A 1 335 ? -11.016 -35.281 -8.766 1 96.44 335 ALA A O 1
ATOM 2667 N N . PRO A 1 336 ? -9.516 -34.5 -10.273 1 97.19 336 PRO A N 1
ATOM 2668 C CA . PRO A 1 336 ? -9 -35.844 -10.531 1 97.19 336 PRO A CA 1
ATOM 2669 C C . PRO A 1 336 ? -8.359 -36.5 -9.297 1 97.19 336 PRO A C 1
ATOM 2671 O O . PRO A 1 336 ? -7.672 -35.812 -8.531 1 97.19 336 PRO A O 1
ATOM 2674 N N . HIS A 1 337 ? -8.773 -37.719 -9.07 1 96.81 337 HIS A N 1
ATOM 2675 C CA . HIS A 1 337 ? -8.164 -38.5 -7.988 1 96.81 337 HIS A CA 1
ATOM 2676 C C . HIS A 1 337 ? -6.949 -39.281 -8.484 1 96.81 337 HIS A C 1
ATOM 2678 O O . HIS A 1 337 ? -7.082 -40.406 -8.977 1 96.81 337 HIS A O 1
ATOM 2684 N N . LEU A 1 338 ? -5.781 -38.75 -8.289 1 98.19 338 LEU A N 1
ATOM 2685 C CA . LEU A 1 338 ? -4.523 -39.25 -8.812 1 98.19 338 LEU A CA 1
ATOM 2686 C C . LEU A 1 338 ? -3.496 -39.406 -7.695 1 98.19 338 LEU A C 1
ATOM 2688 O O . LEU A 1 338 ? -3.428 -38.594 -6.781 1 98.19 338 LEU A O 1
ATOM 2692 N N . TYR A 1 339 ? -2.678 -40.5 -7.75 1 98.38 339 TYR A N 1
ATOM 2693 C CA . TYR A 1 339 ? -1.608 -40.688 -6.777 1 98.38 339 TYR A CA 1
ATOM 2694 C C . TYR A 1 339 ? -0.594 -39.562 -6.844 1 98.38 339 TYR A C 1
ATOM 2696 O O . TYR A 1 339 ? -0.057 -39.25 -7.914 1 98.38 339 TYR A O 1
ATOM 2704 N N . LEU A 1 340 ? -0.401 -38.906 -5.727 1 98.44 340 LEU A N 1
ATOM 2705 C CA . LEU A 1 340 ? 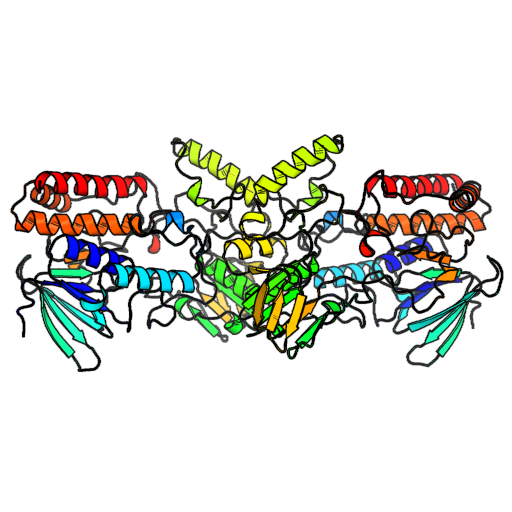0.473 -37.75 -5.574 1 98.44 340 LEU A CA 1
ATOM 2706 C C . LEU A 1 340 ? 0.124 -36.656 -6.594 1 98.44 340 LEU A C 1
ATOM 2708 O O . LEU A 1 340 ? 1.012 -35.969 -7.113 1 98.44 340 LEU A O 1
ATOM 2712 N N . ASN A 1 341 ? -1.105 -36.594 -6.949 1 98.12 341 ASN A N 1
ATOM 2713 C CA . ASN A 1 341 ? -1.706 -35.531 -7.754 1 98.12 341 ASN A CA 1
ATOM 2714 C C . ASN A 1 341 ? -1.174 -35.531 -9.188 1 98.12 341 ASN A C 1
ATOM 2716 O O . ASN A 1 341 ? -1.2 -34.531 -9.867 1 98.12 341 ASN A O 1
ATOM 2720 N N . ALA A 1 342 ? -0.667 -36.719 -9.656 1 98.62 342 ALA A N 1
ATOM 2721 C CA . ALA A 1 342 ? -0.083 -36.688 -11 1 98.62 342 ALA A CA 1
ATOM 2722 C C . ALA A 1 342 ? -0.271 -38.031 -11.703 1 98.62 342 ALA A C 1
ATOM 2724 O O . ALA A 1 342 ? -0.394 -38.094 -12.93 1 98.62 342 ALA A O 1
ATOM 2725 N N . LEU A 1 343 ? -0.284 -39.156 -10.953 1 98.62 343 LEU A N 1
ATOM 2726 C CA . LEU A 1 343 ? -0.208 -40.5 -11.547 1 98.62 343 LEU A CA 1
ATOM 2727 C C . LEU A 1 343 ? -1.569 -41.188 -11.516 1 98.62 343 LEU A C 1
ATOM 2729 O O . LEU A 1 343 ? -2.143 -41.406 -10.445 1 98.62 343 LEU A O 1
ATOM 2733 N N . HIS A 1 344 ? -2.059 -41.531 -12.672 1 98.06 344 HIS A N 1
ATOM 2734 C CA . HIS A 1 344 ? -3.314 -42.281 -12.781 1 98.06 344 HIS A CA 1
ATOM 2735 C C . HIS A 1 344 ? -3.205 -43.656 -12.148 1 98.06 344 HIS A C 1
ATOM 2737 O O . HIS A 1 344 ? -2.188 -44.344 -12.305 1 98.06 344 HIS A O 1
ATOM 2743 N N . PRO A 1 345 ? -4.246 -44.062 -11.422 1 97.19 345 PRO A N 1
ATOM 2744 C CA . PRO A 1 345 ? -4.137 -45.344 -10.734 1 97.19 345 PRO A CA 1
ATOM 2745 C C . PRO A 1 345 ? -4.047 -46.531 -11.703 1 97.19 345 PRO A C 1
ATOM 2747 O O . PRO A 1 345 ? -3.41 -47.531 -11.391 1 97.19 345 PRO A O 1
ATOM 2750 N N . GLU A 1 346 ? -4.555 -46.406 -12.859 1 95.75 346 GLU A N 1
ATOM 2751 C CA . GLU A 1 346 ? -4.688 -47.531 -13.742 1 95.75 346 GLU A CA 1
ATOM 2752 C C . GLU A 1 346 ? -3.822 -47.406 -14.992 1 95.75 346 GLU A C 1
ATOM 2754 O O . GLU A 1 346 ? -3.572 -48.375 -15.703 1 95.75 346 GLU A O 1
ATOM 2759 N N . ARG A 1 347 ? -3.451 -46.219 -15.266 1 96.81 347 ARG A N 1
ATOM 2760 C CA . ARG A 1 347 ? -2.744 -46 -16.516 1 96.81 347 ARG A CA 1
ATOM 2761 C C . ARG A 1 347 ? -1.333 -45.469 -16.266 1 96.81 347 ARG A C 1
ATOM 2763 O O . ARG A 1 347 ? -1.104 -44.719 -15.312 1 96.81 347 ARG A O 1
ATOM 2770 N N . ASP A 1 348 ? -0.48 -45.875 -17.172 1 97.19 348 ASP A N 1
ATOM 2771 C CA . ASP A 1 348 ? 0.898 -45.375 -17.125 1 97.19 348 ASP A CA 1
ATOM 2772 C C . ASP A 1 348 ? 1.22 -44.531 -18.359 1 97.19 348 ASP A C 1
ATOM 2774 O O . ASP A 1 348 ? 2.391 -44.312 -18.672 1 97.19 348 ASP A O 1
ATOM 2778 N N . ASP A 1 349 ? 0.245 -44.156 -19.125 1 97.62 349 ASP A N 1
ATOM 2779 C CA . ASP A 1 349 ? 0.419 -43.375 -20.344 1 97.62 349 ASP A CA 1
ATOM 2780 C C . ASP A 1 349 ? -0.366 -42.062 -20.281 1 97.62 349 ASP A C 1
ATOM 2782 O O . ASP A 1 349 ? -0.595 -41.438 -21.312 1 97.62 349 ASP A O 1
ATOM 2786 N N . LEU A 1 350 ? -0.921 -41.719 -19.062 1 98.5 350 LEU A N 1
ATOM 2787 C CA . LEU A 1 350 ? -1.636 -40.469 -18.797 1 98.5 350 LEU A CA 1
ATOM 2788 C C . LEU A 1 350 ? -1.174 -39.844 -17.5 1 98.5 350 LEU A C 1
ATOM 2790 O O . LEU A 1 350 ? -1.237 -40.469 -16.438 1 98.5 350 LEU A O 1
ATOM 2794 N N . PHE A 1 351 ? -0.71 -38.625 -17.562 1 98.75 351 PHE A N 1
ATOM 2795 C CA . PHE A 1 351 ? -0.202 -37.906 -16.391 1 98.75 351 PHE A CA 1
ATOM 2796 C C . PHE A 1 351 ? -0.771 -36.5 -16.312 1 98.75 351 PHE A C 1
ATOM 2798 O O . PHE A 1 351 ? -0.865 -35.812 -17.344 1 98.75 351 PHE A O 1
ATOM 2805 N N . VAL A 1 352 ? -1.244 -36.094 -15.148 1 98.75 352 VAL A N 1
ATOM 2806 C CA . VAL A 1 352 ? -1.636 -34.719 -14.883 1 98.75 352 VAL A CA 1
ATOM 2807 C C . VAL A 1 352 ? -0.559 -34 -14.047 1 98.75 352 VAL A C 1
ATOM 2809 O O . VAL A 1 352 ? -0.205 -34.5 -12.961 1 98.75 352 VAL A O 1
ATOM 2812 N N . LEU A 1 353 ? -0.068 -32.875 -14.562 1 98.62 353 LEU A N 1
ATOM 2813 C CA . LEU A 1 353 ? 1.068 -32.219 -13.945 1 98.62 353 LEU A CA 1
ATOM 2814 C C . LEU A 1 353 ? 0.657 -30.844 -13.406 1 98.62 353 LEU A C 1
ATOM 2816 O O . LEU A 1 353 ? -0.076 -30.109 -14.062 1 98.62 353 LEU A O 1
ATOM 2820 N N . GLY A 1 354 ? 1.111 -30.562 -12.203 1 97.69 354 GLY A N 1
ATOM 2821 C CA . GLY A 1 354 ? 0.925 -29.234 -11.641 1 97.69 354 GLY A CA 1
ATOM 2822 C C . GLY A 1 354 ? -0.414 -29.062 -10.953 1 97.69 354 GLY A C 1
ATOM 2823 O O . GLY A 1 354 ? -0.718 -27.984 -10.438 1 97.69 354 GLY A O 1
ATOM 2824 N N . MET A 1 355 ? -1.294 -30.047 -10.977 1 97.56 355 MET A N 1
ATOM 2825 C CA . MET A 1 355 ? -2.537 -30 -10.211 1 97.56 355 MET A CA 1
ATOM 2826 C C . MET A 1 355 ? -2.266 -30.156 -8.719 1 97.56 355 MET A C 1
ATOM 2828 O O . MET A 1 355 ? -2.65 -31.156 -8.125 1 97.56 355 MET A O 1
ATOM 2832 N N . ILE A 1 356 ? -1.551 -29.203 -8.195 1 95.56 356 ILE A N 1
ATOM 2833 C CA . ILE A 1 356 ? -1.095 -29.25 -6.809 1 95.56 356 ILE A CA 1
ATOM 2834 C C . ILE A 1 356 ? -0.951 -27.828 -6.27 1 95.56 356 ILE A C 1
ATOM 2836 O O . ILE A 1 356 ? -0.516 -26.922 -6.992 1 95.56 356 ILE A O 1
ATOM 2840 N N . GLU A 1 357 ? -1.481 -27.641 -5.109 1 93.31 357 GLU A N 1
ATOM 2841 C CA . GLU A 1 357 ? -1.311 -26.391 -4.387 1 93.31 357 GLU A CA 1
ATOM 2842 C C . GLU A 1 357 ? -0.857 -26.625 -2.949 1 93.31 357 GLU A C 1
ATOM 2844 O O . GLU A 1 357 ? -1.296 -27.594 -2.312 1 93.31 357 GLU A O 1
ATOM 2849 N N . ALA A 1 358 ? 0.077 -25.938 -2.543 1 92.19 358 ALA A N 1
ATOM 2850 C CA . ALA A 1 358 ? 0.543 -25.938 -1.158 1 92.19 358 ALA A CA 1
ATOM 2851 C C . ALA A 1 358 ? 1.217 -24.609 -0.808 1 92.19 358 ALA A C 1
ATOM 2853 O O . ALA A 1 358 ? 1.896 -24.016 -1.646 1 92.19 358 ALA A O 1
ATOM 2854 N N . SER A 1 359 ? 0.96 -24.172 0.388 1 87.25 359 SER A N 1
ATOM 2855 C CA . SER A 1 359 ? 1.688 -23 0.848 1 87.25 359 SER A CA 1
ATOM 2856 C C . SER A 1 359 ? 3.195 -23.219 0.79 1 87.25 359 SER A C 1
ATOM 2858 O O . SER A 1 359 ? 3.713 -24.156 1.396 1 87.25 359 SER A O 1
ATOM 2860 N N . GLY A 1 360 ? 3.848 -22.484 -0.05 1 88.19 360 GLY A N 1
ATOM 2861 C CA . GLY A 1 360 ? 5.301 -22.5 -0.091 1 88.19 360 GLY A CA 1
ATOM 2862 C C . GLY A 1 360 ? 5.859 -23.609 -0.958 1 88.19 360 GLY A C 1
ATOM 2863 O O . GLY A 1 360 ? 7.039 -23.953 -0.848 1 88.19 360 GLY A O 1
ATOM 2864 N N . LEU A 1 361 ? 5.066 -24.25 -1.762 1 91.75 361 LEU A N 1
ATOM 2865 C CA . LEU A 1 361 ? 5.547 -25.344 -2.596 1 91.75 361 LEU A CA 1
ATOM 2866 C C . LEU A 1 361 ? 6.555 -24.828 -3.625 1 91.75 361 LEU A C 1
ATOM 2868 O O . LEU A 1 361 ? 7.551 -25.5 -3.906 1 91.75 361 LEU A O 1
ATOM 2872 N N . GLY A 1 362 ? 6.312 -23.641 -4.203 1 92.94 362 GLY A N 1
ATOM 2873 C CA . GLY A 1 362 ? 7.168 -23.078 -5.234 1 92.94 362 GLY A CA 1
ATOM 2874 C C . GLY A 1 362 ? 7.219 -23.922 -6.496 1 92.94 362 GLY A C 1
ATOM 2875 O O . GLY A 1 362 ? 6.488 -24.906 -6.621 1 92.94 362 GLY A O 1
ATOM 2876 N N . TRP A 1 363 ? 8.039 -23.484 -7.441 1 97 363 TRP A N 1
ATOM 2877 C CA . TRP A 1 363 ? 8.18 -24.203 -8.695 1 97 363 TRP A CA 1
ATOM 2878 C C . TRP A 1 363 ? 9.125 -25.391 -8.531 1 97 363 TRP A C 1
ATOM 2880 O O . TRP A 1 363 ? 9.102 -26.328 -9.328 1 97 363 TRP A O 1
ATOM 2890 N N . GLN A 1 364 ? 9.891 -25.359 -7.445 1 96.31 364 GLN A N 1
ATOM 2891 C CA . GLN A 1 364 ? 10.758 -26.516 -7.195 1 96.31 364 GLN A CA 1
ATOM 2892 C C . GLN A 1 364 ? 9.945 -27.75 -6.855 1 96.31 364 GLN A C 1
ATOM 2894 O O . GLN A 1 364 ? 10.281 -28.859 -7.285 1 96.31 364 GLN A O 1
ATOM 2899 N N . GLY A 1 365 ? 8.898 -27.562 -6.031 1 97.19 365 GLY A N 1
ATOM 2900 C CA . GLY A 1 365 ? 8.016 -28.688 -5.758 1 97.19 365 GLY A CA 1
ATOM 2901 C C . GLY A 1 365 ? 7.391 -29.266 -7.008 1 97.19 365 GLY A C 1
ATOM 2902 O O . GLY A 1 365 ? 7.242 -30.484 -7.125 1 97.19 365 GLY A O 1
ATOM 2903 N N . ARG A 1 366 ? 7.055 -28.453 -7.922 1 97.31 366 ARG A N 1
ATOM 2904 C CA . ARG A 1 366 ? 6.488 -28.891 -9.195 1 97.31 366 ARG A CA 1
ATOM 2905 C C . ARG A 1 366 ? 7.539 -29.578 -10.055 1 97.31 366 ARG A C 1
ATOM 2907 O O . ARG A 1 366 ? 7.246 -30.578 -10.727 1 97.31 366 ARG A O 1
ATOM 2914 N N . HIS A 1 367 ? 8.734 -29.062 -9.984 1 98.38 367 HIS A N 1
ATOM 2915 C CA . HIS A 1 367 ? 9.852 -29.703 -10.68 1 98.38 367 HIS A CA 1
ATOM 2916 C C . HIS A 1 367 ? 10.094 -31.109 -10.164 1 98.38 367 HIS A C 1
ATOM 2918 O O . HIS A 1 367 ? 10.336 -32.031 -10.945 1 98.38 367 HIS A O 1
ATOM 2924 N N . GLU A 1 368 ? 10.008 -31.266 -8.891 1 98.69 368 GLU A N 1
ATOM 2925 C CA . GLU A 1 368 ? 10.18 -32.562 -8.281 1 98.69 368 GLU A CA 1
ATOM 2926 C C . GLU A 1 368 ? 9.094 -33.531 -8.734 1 98.69 368 GLU A C 1
ATOM 2928 O O . GLU A 1 368 ? 9.367 -34.719 -8.992 1 98.69 368 GLU A O 1
ATOM 2933 N N . GLN A 1 369 ? 7.895 -33.031 -8.836 1 98.75 369 GLN A N 1
ATOM 2934 C CA . GLN A 1 369 ? 6.82 -33.844 -9.375 1 98.75 369 GLN A CA 1
ATOM 2935 C C . GLN A 1 369 ? 7.148 -34.312 -10.789 1 98.75 369 GLN A C 1
ATOM 2937 O O . GLN A 1 369 ? 6.996 -35.5 -11.102 1 98.75 369 GLN A O 1
ATOM 2942 N N . ALA A 1 370 ? 7.605 -33.438 -11.609 1 98.81 370 ALA A N 1
ATOM 2943 C CA . ALA A 1 370 ? 7.988 -33.75 -12.977 1 98.81 370 ALA A CA 1
ATOM 2944 C C . ALA A 1 370 ? 9.086 -34.812 -13.008 1 98.81 370 ALA A C 1
ATOM 2946 O O . ALA A 1 370 ? 9.023 -35.781 -13.789 1 98.81 370 ALA A O 1
ATOM 2947 N N . GLU A 1 371 ? 10.023 -34.625 -12.164 1 98.75 371 GLU A N 1
ATOM 2948 C CA . GLU A 1 371 ? 11.141 -35.562 -12.125 1 98.75 371 GLU A CA 1
ATOM 2949 C C . GLU A 1 371 ? 10.68 -36.969 -11.727 1 98.75 371 GLU A C 1
ATOM 2951 O O . GLU A 1 371 ? 11.109 -37.938 -12.32 1 98.75 371 GLU A O 1
ATOM 2956 N N . MET A 1 372 ? 9.812 -37 -10.734 1 98.81 372 MET A N 1
ATOM 2957 C CA . MET A 1 372 ? 9.266 -38.281 -10.328 1 98.81 372 MET A CA 1
ATOM 2958 C C . MET A 1 372 ? 8.586 -38.969 -11.5 1 98.81 372 MET A C 1
ATOM 2960 O O . MET A 1 372 ? 8.828 -40.156 -11.758 1 98.81 372 MET A O 1
ATOM 2964 N N . VAL A 1 373 ? 7.805 -38.281 -12.242 1 98.81 373 VAL A N 1
ATOM 2965 C CA . VAL A 1 373 ? 7.047 -38.844 -13.359 1 98.81 373 VAL A CA 1
ATOM 2966 C C . VAL A 1 373 ? 8.008 -39.312 -14.445 1 98.81 373 VAL A C 1
ATOM 2968 O O . VAL A 1 373 ? 7.863 -40.406 -14.969 1 98.81 373 VAL A O 1
ATOM 2971 N N . ALA A 1 374 ? 8.984 -38.5 -14.797 1 98.69 374 ALA A N 1
ATOM 2972 C CA . ALA A 1 374 ? 9.938 -38.844 -15.844 1 98.69 374 ALA A CA 1
ATOM 2973 C C . ALA A 1 374 ? 10.719 -40.125 -15.477 1 98.69 374 ALA A C 1
ATOM 2975 O O . ALA A 1 374 ? 10.852 -41.031 -16.297 1 98.69 374 ALA A O 1
ATOM 2976 N N . ARG A 1 375 ? 11.148 -40.156 -14.266 1 98.44 375 ARG A N 1
ATOM 2977 C CA . ARG A 1 375 ? 11.922 -41.312 -13.828 1 98.44 375 ARG A CA 1
ATOM 2978 C C . ARG A 1 375 ? 11.055 -42.562 -13.75 1 98.44 375 ARG A C 1
ATOM 2980 O O . ARG A 1 375 ? 11.531 -43.688 -14 1 98.44 375 ARG A O 1
ATOM 2987 N N . TYR A 1 376 ? 9.836 -42.375 -13.406 1 98.38 376 TYR A N 1
ATOM 2988 C CA . TYR A 1 376 ? 8.891 -43.5 -13.414 1 98.38 376 TYR A CA 1
ATOM 2989 C C . TYR A 1 376 ? 8.758 -44.094 -14.82 1 98.38 376 TYR A C 1
ATOM 2991 O O . TYR A 1 376 ? 8.852 -45.312 -15 1 98.38 376 TYR A O 1
ATOM 2999 N N . ILE A 1 377 ? 8.57 -43.219 -15.812 1 97.69 377 ILE A N 1
ATOM 3000 C CA . ILE A 1 377 ? 8.414 -43.625 -17.203 1 97.69 377 ILE A CA 1
ATOM 3001 C C . ILE A 1 377 ? 9.664 -44.375 -17.672 1 97.69 377 ILE A C 1
ATOM 3003 O O . ILE A 1 377 ? 9.57 -45.469 -18.219 1 97.69 377 ILE A O 1
ATOM 3007 N N . THR A 1 378 ? 10.828 -43.812 -17.406 1 97.25 378 THR A N 1
ATOM 3008 C CA . THR A 1 378 ? 12.078 -44.469 -17.812 1 97.25 378 THR A CA 1
ATOM 3009 C C . THR A 1 378 ? 12.266 -45.781 -17.078 1 97.25 378 THR A C 1
ATOM 3011 O O . THR A 1 378 ? 12.727 -46.75 -17.672 1 97.25 378 THR A O 1
ATOM 3014 N N . GLY A 1 379 ? 11.914 -45.781 -15.828 1 97.19 379 GLY A N 1
ATOM 3015 C CA . GLY A 1 379 ? 12.008 -47 -15.055 1 97.19 379 GLY A CA 1
ATOM 3016 C C . GLY A 1 379 ? 11.125 -48.125 -15.594 1 97.19 379 GLY A C 1
ATOM 3017 O O . GLY A 1 379 ? 11.547 -49.281 -15.648 1 97.19 379 GLY A O 1
ATOM 3018 N N . LEU A 1 380 ? 9.938 -47.781 -15.977 1 96.06 380 LEU A N 1
ATOM 3019 C CA . LEU A 1 380 ? 9.039 -48.781 -16.562 1 96.06 380 LEU A CA 1
ATOM 3020 C C . LEU A 1 380 ? 9.609 -49.312 -17.859 1 96.06 380 LEU A C 1
ATOM 3022 O O . LEU A 1 380 ? 9.578 -50.531 -18.094 1 96.06 380 LEU A O 1
ATOM 3026 N N . ARG A 1 381 ? 10.094 -48.438 -18.672 1 94.06 381 ARG A N 1
ATOM 3027 C CA . ARG A 1 381 ? 10.656 -48.844 -19.953 1 94.06 381 ARG A CA 1
ATOM 3028 C C . ARG A 1 381 ? 11.836 -49.781 -19.781 1 94.06 381 ARG A C 1
ATOM 3030 O O . ARG A 1 381 ? 12.055 -50.688 -20.594 1 94.06 381 ARG A O 1
ATOM 3037 N N . ARG A 1 382 ? 12.477 -49.688 -18.672 1 94.69 382 ARG A N 1
ATOM 3038 C CA . ARG A 1 382 ? 13.672 -50.469 -18.406 1 94.69 382 ARG A CA 1
ATOM 3039 C C . ARG A 1 382 ? 13.344 -51.719 -17.578 1 94.69 382 ARG A C 1
ATOM 3041 O O . ARG A 1 382 ? 14.227 -52.5 -17.266 1 94.69 382 ARG A O 1
ATOM 3048 N N . GLY A 1 383 ? 12.188 -51.812 -17.188 1 94.56 383 GLY A N 1
ATOM 3049 C CA . GLY A 1 383 ? 11.773 -52.938 -16.359 1 94.56 383 GLY A CA 1
ATOM 3050 C C . GLY A 1 383 ? 12.336 -52.875 -14.953 1 94.56 383 GLY A C 1
ATOM 3051 O O . GLY A 1 383 ? 12.648 -53.906 -14.352 1 94.56 383 GLY A O 1
ATOM 3052 N N . GLY A 1 384 ? 12.383 -51.656 -14.477 1 94.88 384 GLY A N 1
ATOM 3053 C CA . GLY A 1 384 ? 12.984 -51.469 -13.164 1 94.88 384 GLY A CA 1
ATOM 3054 C C . GLY A 1 384 ? 12.055 -51.812 -12.023 1 94.88 384 GLY A C 1
ATOM 3055 O O . GLY A 1 384 ? 10.852 -51.562 -12.094 1 94.88 384 GLY A O 1
ATOM 3056 N N . ALA A 1 385 ? 12.594 -52.281 -10.953 1 96.19 385 ALA A N 1
ATOM 3057 C CA . ALA A 1 385 ? 11.836 -52.719 -9.789 1 96.19 385 ALA A CA 1
ATOM 3058 C C . ALA A 1 385 ? 11.156 -51.562 -9.086 1 96.19 385 ALA A C 1
ATOM 3060 O O . ALA A 1 385 ? 10 -51.688 -8.648 1 96.19 385 ALA A O 1
ATOM 3061 N N . ALA A 1 386 ? 11.883 -50.531 -8.945 1 97.75 386 ALA A N 1
ATOM 3062 C CA . ALA A 1 386 ? 11.328 -49.375 -8.258 1 97.75 386 ALA A CA 1
ATOM 3063 C C . ALA A 1 386 ? 10.109 -48.812 -8.992 1 97.75 386 ALA A C 1
ATOM 3065 O O . ALA A 1 386 ? 9.133 -48.406 -8.359 1 97.75 386 ALA A O 1
ATOM 3066 N N . ALA A 1 387 ? 10.164 -48.75 -10.289 1 98 387 ALA A N 1
ATOM 3067 C CA . ALA A 1 387 ? 9.031 -48.312 -11.094 1 98 387 ALA A CA 1
ATOM 3068 C C . ALA A 1 387 ? 7.844 -49.25 -10.93 1 98 387 ALA A C 1
ATOM 3070 O O . ALA A 1 387 ? 6.691 -48.812 -10.859 1 98 387 ALA A O 1
ATOM 3071 N N . ALA A 1 388 ? 8.148 -50.531 -10.883 1 97.5 388 ALA A N 1
ATOM 3072 C CA . ALA A 1 388 ? 7.098 -51.5 -10.648 1 97.5 388 ALA A CA 1
ATOM 3073 C C . ALA A 1 388 ? 6.445 -51.312 -9.281 1 97.5 388 ALA A C 1
ATOM 3075 O O . ALA A 1 388 ? 5.234 -51.469 -9.133 1 97.5 388 ALA A O 1
ATOM 3076 N N . GLU A 1 389 ? 7.25 -51 -8.352 1 98.06 389 GLU A N 1
ATOM 3077 C CA . GLU A 1 389 ? 6.73 -50.719 -7.016 1 98.06 389 GLU A CA 1
ATOM 3078 C C . GLU A 1 389 ? 5.828 -49.5 -7.016 1 98.06 389 GLU A C 1
ATOM 3080 O O . GLU A 1 389 ? 4.777 -49.5 -6.371 1 98.06 389 GLU A O 1
ATOM 3085 N N . LEU A 1 390 ? 6.266 -48.438 -7.664 1 98.38 390 LEU A N 1
ATOM 3086 C CA . LEU A 1 390 ? 5.453 -47.25 -7.766 1 98.38 390 LEU A CA 1
ATOM 3087 C C . LEU A 1 390 ? 4.141 -47.531 -8.492 1 98.38 390 LEU A C 1
ATOM 3089 O O . LEU A 1 390 ? 3.086 -47.031 -8.094 1 98.38 390 LEU A O 1
ATOM 3093 N N . LYS A 1 391 ? 4.23 -48.312 -9.531 1 97.94 391 LYS A N 1
ATOM 3094 C CA . LYS A 1 391 ? 3.033 -48.719 -10.258 1 97.94 391 LYS A CA 1
ATOM 3095 C C . LYS A 1 391 ? 2.061 -49.438 -9.336 1 97.94 391 LYS A C 1
ATOM 3097 O O . LYS A 1 391 ? 0.854 -49.188 -9.367 1 97.94 391 LYS A O 1
ATOM 3102 N N . ALA A 1 392 ? 2.604 -50.281 -8.531 1 97.94 392 ALA A N 1
ATOM 3103 C CA . ALA A 1 392 ? 1.774 -51.031 -7.578 1 97.94 392 ALA A CA 1
ATOM 3104 C C . ALA A 1 392 ? 1.166 -50.094 -6.539 1 97.94 392 ALA A C 1
ATOM 3106 O O . ALA A 1 392 ? -0.006 -50.219 -6.18 1 97.94 392 ALA A O 1
ATOM 3107 N N . ALA A 1 393 ? 1.924 -49.188 -6.098 1 97.69 393 ALA A N 1
ATOM 3108 C CA . ALA A 1 393 ? 1.487 -48.25 -5.059 1 97.69 393 ALA A CA 1
ATOM 3109 C C . ALA A 1 393 ? 0.329 -47.406 -5.547 1 97.69 393 ALA A C 1
ATOM 3111 O O . ALA A 1 393 ? -0.65 -47.188 -4.824 1 97.69 393 ALA A O 1
ATOM 3112 N N . LYS A 1 394 ? 0.445 -46.875 -6.738 1 97.62 394 LYS A N 1
ATOM 3113 C CA . LYS A 1 394 ? -0.587 -45.969 -7.242 1 97.62 394 LYS A CA 1
ATOM 3114 C C . LYS A 1 394 ? -1.879 -46.719 -7.543 1 97.62 394 LYS A C 1
ATOM 3116 O O . LYS A 1 394 ? -2.949 -46.125 -7.637 1 97.62 394 LYS A O 1
ATOM 3121 N N . SER A 1 395 ? -1.749 -48.031 -7.703 1 96.44 395 SER A N 1
ATOM 3122 C CA . SER A 1 395 ? -2.914 -48.844 -8.023 1 96.44 395 SER A CA 1
ATOM 3123 C C . SER A 1 395 ? -3.584 -49.375 -6.762 1 96.44 395 SER A C 1
ATOM 3125 O O . SER A 1 395 ? -4.727 -49.844 -6.809 1 96.44 395 SER A O 1
ATOM 3127 N N . ALA A 1 396 ? -2.91 -49.469 -5.66 1 95.06 396 ALA A N 1
ATOM 3128 C CA . ALA A 1 396 ? -3.371 -50.094 -4.422 1 95.06 396 ALA A CA 1
ATOM 3129 C C . ALA A 1 396 ? -4.301 -49.156 -3.654 1 95.06 396 ALA A C 1
ATOM 3131 O O . ALA A 1 396 ? -4.734 -49.469 -2.543 1 95.06 396 ALA A O 1
ATOM 3132 N N . GLY A 1 397 ? -4.797 -48 -4.23 1 91.62 397 GLY A N 1
ATOM 3133 C CA . GLY A 1 397 ? -5.547 -47.031 -3.467 1 91.62 397 GLY A CA 1
ATOM 3134 C C . GLY A 1 397 ? -4.66 -46.094 -2.676 1 91.62 397 GLY A C 1
ATOM 3135 O O . GLY A 1 397 ? -3.623 -46.5 -2.148 1 91.62 397 GLY A O 1
ATOM 3136 N N . PHE A 1 398 ? -4.988 -44.906 -2.562 1 93.5 398 PHE A N 1
ATOM 3137 C CA . PHE A 1 398 ? -4.176 -43.906 -1.892 1 93.5 398 PHE A CA 1
ATOM 3138 C C . PHE A 1 398 ? -5.043 -42.75 -1.367 1 93.5 398 PHE A C 1
ATOM 3140 O O . PHE A 1 398 ? -6.207 -42.625 -1.753 1 93.5 398 PHE A O 1
ATOM 3147 N N . GLU A 1 399 ? -4.504 -42.031 -0.414 1 92.12 399 GLU A N 1
ATOM 3148 C CA . GLU A 1 399 ? -5.086 -40.781 0.067 1 92.12 399 GLU A CA 1
ATOM 3149 C C . GLU A 1 399 ? -4.238 -39.594 -0.349 1 92.12 399 GLU A C 1
ATOM 3151 O O . GLU A 1 399 ? -3.035 -39.719 -0.583 1 92.12 399 GLU A O 1
ATOM 3156 N N . ARG A 1 400 ? -4.926 -38.438 -0.436 1 93 400 ARG A N 1
ATOM 3157 C CA . ARG A 1 400 ? -4.207 -37.219 -0.719 1 93 400 ARG A CA 1
ATOM 3158 C C . ARG A 1 400 ? -3.184 -36.906 0.37 1 93 400 ARG A C 1
ATOM 3160 O O . ARG A 1 400 ? -3.438 -37.156 1.552 1 93 400 ARG A O 1
ATOM 3167 N N . ALA A 1 401 ? -2.051 -36.281 -0.068 1 94.06 401 ALA A N 1
ATOM 3168 C CA . ALA A 1 401 ? -0.957 -36.031 0.861 1 94.06 401 ALA A CA 1
ATOM 3169 C C . ALA A 1 401 ? -1.229 -34.781 1.686 1 94.06 401 ALA A C 1
ATOM 3171 O O . ALA A 1 401 ? -0.472 -33.781 1.618 1 94.06 401 ALA A O 1
ATOM 3172 N N . THR A 1 402 ? -2.17 -34.844 2.602 1 91.62 402 THR A N 1
ATOM 3173 C CA . THR A 1 402 ? -2.586 -33.656 3.363 1 91.62 402 THR A CA 1
ATOM 3174 C C . THR A 1 402 ? -1.758 -33.531 4.637 1 91.62 402 THR A C 1
ATOM 3176 O O . THR A 1 402 ? -1.784 -32.469 5.293 1 91.62 402 THR A O 1
ATOM 3179 N N . GLY A 1 403 ? -1.023 -34.594 4.969 1 89.5 403 GLY A N 1
ATOM 3180 C CA . GLY A 1 403 ? -0.239 -34.562 6.191 1 89.5 403 GLY A CA 1
ATOM 3181 C C . GLY A 1 403 ? -1.09 -34.469 7.445 1 89.5 403 GLY A C 1
ATOM 3182 O O . GLY A 1 403 ? -0.665 -33.906 8.453 1 89.5 403 GLY A O 1
ATOM 3183 N N . GLY A 1 404 ? -2.311 -34.844 7.305 1 87.44 404 GLY A N 1
ATOM 3184 C CA . GLY A 1 404 ? -3.207 -34.812 8.453 1 87.44 404 GLY A CA 1
ATOM 3185 C C . GLY A 1 404 ? -3.924 -33.5 8.609 1 87.44 404 GLY A C 1
ATOM 3186 O O . GLY A 1 404 ? -4.746 -33.312 9.508 1 87.44 404 GLY A O 1
ATOM 3187 N N . MET A 1 405 ? -3.684 -32.594 7.742 1 87.88 405 MET A N 1
ATOM 3188 C CA . MET A 1 405 ? -4.34 -31.281 7.801 1 87.88 405 MET A CA 1
ATOM 3189 C C . MET A 1 405 ? -5.809 -31.406 7.406 1 87.88 405 MET A C 1
ATOM 3191 O O . MET A 1 405 ? -6.148 -32.125 6.473 1 87.88 405 MET A O 1
ATOM 3195 N N . ASN A 1 406 ? -6.625 -30.688 8.109 1 88 406 ASN A N 1
ATOM 3196 C CA . ASN A 1 406 ? -8.047 -30.625 7.793 1 88 406 ASN A CA 1
ATOM 3197 C C . ASN A 1 406 ? -8.375 -29.422 6.906 1 88 406 ASN A C 1
ATOM 3199 O O . ASN A 1 406 ? -8.984 -28.453 7.363 1 88 406 ASN A O 1
ATOM 3203 N N . TYR A 1 407 ? -8.125 -29.594 5.695 1 89.06 407 TYR A N 1
ATOM 3204 C CA . TYR A 1 407 ? -8.352 -28.5 4.758 1 89.06 407 TYR A CA 1
ATOM 3205 C C . TYR A 1 407 ? -9.844 -28.266 4.555 1 89.06 407 TYR A C 1
ATOM 3207 O O . TYR A 1 407 ? -10.641 -29.219 4.578 1 89.06 407 TYR A O 1
ATOM 3215 N N . LEU A 1 408 ? -10.188 -27.016 4.305 1 88 408 LEU A N 1
ATOM 3216 C CA . LEU A 1 408 ? -11.57 -26.672 4.008 1 88 408 LEU A CA 1
ATOM 3217 C C . LEU A 1 408 ? -12.078 -27.453 2.803 1 88 408 LEU A C 1
ATOM 3219 O O . LEU A 1 408 ? -11.336 -27.688 1.85 1 88 408 LEU A O 1
ATOM 3223 N N . LYS A 1 409 ? -13.336 -27.812 2.885 1 86.38 409 LYS A N 1
ATOM 3224 C CA . LYS A 1 409 ? -13.953 -28.547 1.781 1 86.38 409 LYS A CA 1
ATOM 3225 C C . LYS A 1 409 ? -14.438 -27.578 0.693 1 86.38 409 LYS A C 1
ATOM 3227 O O . LYS A 1 409 ? -15.641 -27.375 0.54 1 86.38 409 LYS A O 1
ATOM 3232 N N . LEU A 1 410 ? -13.5 -27.047 -0.043 1 86.12 410 LEU A N 1
ATOM 3233 C CA . LEU A 1 410 ? -13.727 -26.156 -1.174 1 86.12 410 LEU A CA 1
ATOM 3234 C C . LEU A 1 410 ? -13.133 -26.734 -2.453 1 86.12 410 LEU A C 1
ATOM 3236 O O . LEU A 1 410 ? -12.156 -27.5 -2.402 1 86.12 410 LEU A O 1
ATOM 3240 N N . ALA A 1 411 ? -13.758 -26.391 -3.525 1 85.38 411 ALA A N 1
ATOM 3241 C CA . ALA A 1 411 ? -13.281 -26.875 -4.812 1 85.38 411 ALA A CA 1
ATOM 3242 C C . ALA A 1 411 ? -11.812 -26.5 -5.031 1 85.38 411 ALA A C 1
ATOM 3244 O O . ALA A 1 411 ? -11.023 -27.328 -5.492 1 85.38 411 ALA A O 1
ATOM 3245 N N . ARG A 1 412 ? -11.453 -25.344 -4.617 1 82.75 412 ARG A N 1
ATOM 3246 C CA . ARG A 1 412 ? -10.094 -24.859 -4.859 1 82.75 412 ARG A CA 1
ATOM 3247 C C . ARG A 1 412 ? -9.094 -25.562 -3.961 1 82.75 412 ARG A C 1
ATOM 3249 O O . ARG A 1 412 ? -7.883 -25.5 -4.195 1 82.75 412 ARG A O 1
ATOM 3256 N N . MET A 1 413 ? -9.617 -26.25 -3.002 1 87.88 413 MET A N 1
ATOM 3257 C CA . MET A 1 413 ? -8.734 -26.938 -2.068 1 87.88 413 MET A CA 1
ATOM 3258 C C . MET A 1 413 ? -8.711 -28.438 -2.34 1 87.88 413 MET A C 1
ATOM 3260 O O . MET A 1 413 ? -8.086 -29.203 -1.605 1 87.88 413 MET A O 1
ATOM 3264 N N . ALA A 1 414 ? -9.391 -28.859 -3.408 1 90.75 414 ALA A N 1
ATOM 3265 C CA . ALA A 1 414 ? -9.594 -30.281 -3.678 1 90.75 414 ALA A CA 1
ATOM 3266 C C . ALA A 1 414 ? -8.273 -30.969 -4.051 1 90.75 414 ALA A C 1
ATOM 3268 O O . ALA A 1 414 ? -8.18 -32.188 -4.043 1 90.75 414 ALA A O 1
ATOM 3269 N N . TYR A 1 415 ? -7.277 -30.266 -4.34 1 93.12 415 TYR A N 1
ATOM 3270 C CA . TYR A 1 415 ? -5.98 -30.812 -4.699 1 93.12 415 TYR A CA 1
ATOM 3271 C C . TYR A 1 415 ? -4.859 -30.156 -3.902 1 93.12 415 TYR A C 1
ATOM 3273 O O . TYR A 1 415 ? -3.709 -30.125 -4.34 1 93.12 415 TYR A O 1
ATOM 3281 N N . TYR A 1 416 ? -5.285 -29.562 -2.791 1 94.06 416 TYR A N 1
ATOM 3282 C CA . TYR A 1 416 ? -4.328 -28.984 -1.856 1 94.06 416 TYR A CA 1
ATOM 3283 C C . TYR A 1 416 ? -3.598 -30.062 -1.076 1 94.06 416 TYR A C 1
ATOM 3285 O O . TYR A 1 416 ? -4.203 -31.062 -0.674 1 94.06 416 TYR A O 1
ATOM 3293 N N . VAL A 1 417 ? -2.293 -29.922 -0.887 1 95.38 417 VAL A N 1
ATOM 3294 C CA . VAL A 1 417 ? -1.495 -30.875 -0.139 1 95.38 417 VAL A CA 1
ATOM 3295 C C . VAL A 1 417 ? -0.68 -30.156 0.932 1 95.38 417 VAL A C 1
ATOM 3297 O O . VAL A 1 417 ? -0.562 -28.938 0.908 1 95.38 417 VAL A O 1
ATOM 3300 N N . ASP A 1 418 ? -0.271 -30.891 1.864 1 94 418 ASP A N 1
ATOM 3301 C CA . ASP A 1 418 ? 0.744 -30.406 2.795 1 94 418 ASP A CA 1
ATOM 3302 C C . ASP A 1 418 ? 2.135 -30.453 2.168 1 94 418 ASP A C 1
ATOM 3304 O O . ASP A 1 418 ? 2.584 -31.516 1.73 1 94 418 ASP A O 1
ATOM 3308 N N . LYS A 1 419 ? 2.781 -29.422 2.178 1 93.19 419 LYS A N 1
ATOM 3309 C CA . LYS A 1 419 ? 4.047 -29.281 1.462 1 93.19 419 LYS A CA 1
ATOM 3310 C C . LYS A 1 419 ? 5.051 -30.328 1.912 1 93.19 419 LYS A C 1
ATOM 3312 O O . LYS A 1 419 ? 5.621 -31.047 1.085 1 93.19 419 LYS A O 1
ATOM 3317 N N . ALA A 1 420 ? 5.281 -30.453 3.158 1 92.44 420 ALA A N 1
ATOM 3318 C CA . ALA A 1 420 ? 6.301 -31.359 3.68 1 92.44 420 ALA A CA 1
ATOM 3319 C C . ALA A 1 420 ? 5.961 -32.812 3.361 1 92.44 420 ALA A C 1
ATOM 3321 O O . ALA A 1 420 ? 6.82 -33.562 2.9 1 92.44 420 ALA A O 1
ATOM 3322 N N . THR A 1 421 ? 4.734 -33.188 3.605 1 95.56 421 THR A N 1
ATOM 3323 C CA . THR A 1 421 ? 4.281 -34.531 3.344 1 95.56 421 THR A CA 1
ATOM 3324 C C . THR A 1 421 ? 4.398 -34.875 1.859 1 95.56 421 THR A C 1
ATOM 3326 O O . THR A 1 421 ? 4.914 -35.938 1.492 1 95.56 421 THR A O 1
ATOM 3329 N N . TYR A 1 422 ? 3.93 -34 1.088 1 97.5 422 TYR A N 1
ATOM 3330 C CA . TYR A 1 422 ? 3.928 -34.219 -0.354 1 97.5 422 TYR A CA 1
ATOM 3331 C C . TYR A 1 422 ? 5.352 -34.312 -0.893 1 97.5 422 TYR A C 1
ATOM 3333 O O . TYR A 1 422 ? 5.688 -35.25 -1.595 1 97.5 422 TYR A O 1
ATOM 3341 N N . ARG A 1 423 ? 6.18 -33.344 -0.578 1 97.56 423 ARG A N 1
ATOM 3342 C CA . ARG A 1 423 ? 7.547 -33.344 -1.09 1 97.56 423 ARG A CA 1
ATOM 3343 C C . ARG A 1 423 ? 8.32 -34.562 -0.581 1 97.56 423 ARG A C 1
ATOM 3345 O O . ARG A 1 423 ? 9.133 -35.125 -1.308 1 97.56 423 ARG A O 1
ATOM 3352 N N . GLY A 1 424 ? 8.078 -34.906 0.672 1 97.75 424 GLY A N 1
ATOM 3353 C CA . GLY A 1 424 ? 8.711 -36.125 1.189 1 97.75 424 GLY A CA 1
ATOM 3354 C C . GLY A 1 424 ? 8.391 -37.344 0.371 1 97.75 424 GLY A C 1
ATOM 3355 O O . GLY A 1 424 ? 9.289 -38.156 0.066 1 97.75 424 GLY A O 1
ATOM 3356 N N . ALA A 1 425 ? 7.141 -37.469 0.04 1 98.12 425 ALA A N 1
ATOM 3357 C CA . ALA A 1 425 ? 6.715 -38.625 -0.746 1 98.12 425 ALA A CA 1
ATOM 3358 C C . ALA A 1 425 ? 7.324 -38.594 -2.145 1 98.12 425 ALA A C 1
ATOM 3360 O O . ALA A 1 425 ? 7.883 -39.594 -2.611 1 98.12 425 ALA A O 1
ATOM 3361 N N . VAL A 1 426 ? 7.266 -37.5 -2.771 1 98.62 426 VAL A N 1
ATOM 3362 C CA . VAL A 1 426 ? 7.734 -37.312 -4.145 1 98.62 426 VAL A CA 1
ATOM 3363 C C . VAL A 1 426 ? 9.242 -37.531 -4.203 1 98.62 426 VAL A C 1
ATOM 3365 O O . VAL A 1 426 ? 9.734 -38.312 -5.031 1 98.62 426 VAL A O 1
ATOM 3368 N N . THR A 1 427 ? 9.977 -36.875 -3.305 1 98.5 427 THR A N 1
ATOM 3369 C CA . THR A 1 427 ? 11.43 -37 -3.326 1 98.5 427 THR A CA 1
ATOM 3370 C C . THR A 1 427 ? 11.852 -38.406 -2.9 1 98.5 427 THR A C 1
ATOM 3372 O O . THR A 1 427 ? 12.875 -38.938 -3.365 1 98.5 427 THR A O 1
ATOM 3375 N N . GLY A 1 428 ? 11.102 -39 -2.014 1 98.5 428 GLY A N 1
ATOM 3376 C CA . GLY A 1 428 ? 11.344 -40.406 -1.69 1 98.5 428 GLY A CA 1
ATOM 3377 C C . GLY A 1 428 ? 11.297 -41.312 -2.902 1 98.5 428 GLY A C 1
ATOM 3378 O O . GLY A 1 428 ? 12.172 -42.156 -3.082 1 98.5 428 GLY A O 1
ATOM 3379 N N . TRP A 1 429 ? 10.289 -41.188 -3.697 1 98.5 429 TRP A N 1
ATOM 3380 C CA . TRP A 1 429 ? 10.172 -41.969 -4.922 1 98.5 429 TRP A CA 1
ATOM 3381 C C . TRP A 1 429 ? 11.32 -41.656 -5.879 1 98.5 429 TRP A C 1
ATOM 3383 O O . TRP A 1 429 ? 11.883 -42.562 -6.5 1 98.5 429 TRP A O 1
ATOM 3393 N N . ILE A 1 430 ? 11.648 -40.375 -5.992 1 98.56 430 ILE A N 1
ATOM 3394 C CA . ILE A 1 430 ? 12.742 -40 -6.871 1 98.56 430 ILE A CA 1
ATOM 3395 C C . ILE A 1 430 ? 14.016 -40.719 -6.469 1 98.56 430 ILE A C 1
ATOM 3397 O O . ILE A 1 430 ? 14.711 -41.281 -7.316 1 98.56 430 ILE A O 1
ATOM 3401 N N . ASP A 1 431 ? 14.266 -40.75 -5.203 1 98.25 431 ASP A N 1
ATOM 3402 C CA . ASP A 1 431 ? 15.469 -41.406 -4.695 1 98.25 431 ASP A CA 1
ATOM 3403 C C . ASP A 1 431 ? 15.461 -42.875 -5.023 1 98.25 431 ASP A C 1
ATOM 3405 O O . ASP A 1 431 ? 16.484 -43.438 -5.449 1 98.25 431 ASP A O 1
ATOM 3409 N N . ARG A 1 432 ? 14.375 -43.5 -4.848 1 97.69 432 ARG A N 1
ATOM 3410 C CA . ARG A 1 432 ? 14.258 -44.938 -5.125 1 97.69 432 ARG A CA 1
ATOM 3411 C C . ARG A 1 432 ? 14.438 -45.219 -6.613 1 97.69 432 ARG A C 1
ATOM 3413 O O . ARG A 1 432 ? 15.117 -46.188 -6.988 1 97.69 432 ARG A O 1
ATOM 3420 N N . LEU A 1 433 ? 13.875 -44.406 -7.379 1 97.94 433 LEU A N 1
ATOM 3421 C CA . LEU A 1 433 ? 13.945 -44.594 -8.82 1 97.94 433 LEU A CA 1
ATOM 3422 C C . LEU A 1 433 ? 15.352 -44.312 -9.336 1 97.94 433 LEU A C 1
ATOM 3424 O O . LEU A 1 433 ? 15.82 -45 -10.258 1 97.94 433 LEU A O 1
ATOM 3428 N N . LYS A 1 434 ? 16.016 -43.344 -8.719 1 95.88 434 LYS A N 1
ATOM 3429 C CA . LYS A 1 434 ? 17.406 -43.031 -9.086 1 95.88 434 LYS A CA 1
ATOM 3430 C C . LYS A 1 434 ? 18.328 -44.188 -8.734 1 95.88 434 LYS A C 1
ATOM 3432 O O . LYS A 1 434 ? 19.219 -44.562 -9.516 1 95.88 434 LYS A O 1
ATOM 3437 N N . ARG A 1 435 ? 18.156 -44.75 -7.586 1 93.62 435 ARG A N 1
ATOM 3438 C CA . ARG A 1 435 ? 18.984 -45.875 -7.125 1 93.62 435 ARG A CA 1
ATOM 3439 C C . ARG A 1 435 ? 18.828 -47.094 -8.023 1 93.62 435 ARG A C 1
ATOM 3441 O O . ARG A 1 435 ? 19.797 -47.812 -8.281 1 93.62 435 ARG A O 1
ATOM 3448 N N . ALA A 1 436 ? 17.719 -47.25 -8.547 1 88.44 436 ALA A N 1
ATOM 3449 C CA . ALA A 1 436 ? 17.438 -48.406 -9.391 1 88.44 436 ALA A CA 1
ATOM 3450 C C . ALA A 1 436 ? 18.031 -48.25 -10.781 1 88.44 436 ALA A C 1
ATOM 3452 O O . ALA A 1 436 ? 18.266 -49.219 -11.492 1 88.44 436 ALA A O 1
ATOM 3453 N N . GLN A 1 437 ? 18.25 -47.062 -11.219 1 82.88 437 GLN A N 1
ATOM 3454 C CA . GLN A 1 437 ? 18.797 -46.781 -12.539 1 82.88 437 GLN A CA 1
ATOM 3455 C C . GLN A 1 437 ? 20.312 -46.812 -12.516 1 82.88 437 GLN A C 1
ATOM 3457 O O . GLN A 1 437 ? 20.953 -46.969 -13.57 1 82.88 437 GLN A O 1
ATOM 3462 N N . SER A 1 438 ? 20.969 -46.531 -11.344 1 71.38 438 SER A N 1
ATOM 3463 C CA . SER A 1 438 ? 22.422 -46.625 -11.242 1 71.38 438 SER A CA 1
ATOM 3464 C C . SER A 1 438 ? 22.906 -48.062 -11.156 1 71.38 438 SER A C 1
ATOM 3466 O O . SER A 1 438 ? 22.188 -48.938 -10.641 1 71.38 438 SER A O 1
ATOM 3468 N N . MET B 1 1 ? -19.391 52.406 11.297 1 38.12 1 MET B N 1
ATOM 3469 C CA . MET B 1 1 ? -18.109 51.719 11.273 1 38.12 1 MET B CA 1
ATOM 3470 C C . MET B 1 1 ? -17.672 51.312 12.672 1 38.12 1 MET B C 1
ATOM 3472 O O . MET B 1 1 ? -17.406 52.156 13.523 1 38.12 1 MET B O 1
ATOM 3476 N N . THR B 1 2 ? -18.172 50.25 13.234 1 51.78 2 THR B N 1
ATOM 3477 C CA . THR B 1 2 ? -17.953 49.906 14.633 1 51.78 2 THR B CA 1
ATOM 3478 C C . THR B 1 2 ? -16.469 49.906 14.961 1 51.78 2 THR B C 1
ATOM 3480 O O . THR B 1 2 ? -15.633 49.562 14.109 1 51.78 2 THR B O 1
ATOM 3483 N N . GLU B 1 3 ? -16.016 50.594 15.922 1 76.25 3 GLU B N 1
ATOM 3484 C CA . GLU B 1 3 ? -14.648 50.906 16.359 1 76.25 3 GLU B CA 1
ATOM 3485 C C . GLU B 1 3 ? -13.852 49.625 16.609 1 76.25 3 GLU B C 1
ATOM 3487 O O . GLU B 1 3 ? -14.227 48.812 17.453 1 76.25 3 GLU B O 1
ATOM 3492 N N . THR B 1 4 ? -13.148 49.125 15.523 1 90.19 4 THR B N 1
ATOM 3493 C CA . THR B 1 4 ? -12.344 47.906 15.57 1 90.19 4 THR B CA 1
ATOM 3494 C C . THR B 1 4 ? -11.062 48.156 16.375 1 90.19 4 THR B C 1
ATOM 3496 O O . THR B 1 4 ? -10.273 47.219 16.562 1 90.19 4 THR B O 1
ATOM 3499 N N . CYS B 1 5 ? -10.945 49.25 17.031 1 91.56 5 CYS B N 1
ATOM 3500 C CA . CYS B 1 5 ? -9.695 49.656 17.672 1 91.56 5 CYS B CA 1
ATOM 3501 C C . CYS B 1 5 ? -9.461 48.844 18.938 1 91.56 5 CYS B C 1
ATOM 3503 O O . CYS B 1 5 ? -8.336 48.781 19.438 1 91.56 5 CYS B O 1
ATOM 3505 N N . ASP B 1 6 ? -10.516 48.219 19.406 1 93.88 6 ASP B N 1
ATOM 3506 C CA . ASP B 1 6 ? -10.352 47.406 20.609 1 93.88 6 ASP B CA 1
ATOM 3507 C C . ASP B 1 6 ? -10.344 45.906 20.266 1 93.88 6 ASP B C 1
ATOM 3509 O O . ASP B 1 6 ? -10.289 45.062 21.156 1 93.88 6 ASP B O 1
ATOM 3513 N N . ARG B 1 7 ? -10.367 45.594 18.953 1 97.69 7 ARG B N 1
ATOM 3514 C CA . ARG B 1 7 ? -10.422 44.219 18.484 1 97.69 7 ARG B CA 1
ATOM 3515 C C . ARG B 1 7 ? -9.078 43.781 17.906 1 97.69 7 ARG B C 1
ATOM 3517 O O . ARG B 1 7 ? -8.281 44.594 17.484 1 97.69 7 ARG B O 1
ATOM 3524 N N . PHE B 1 8 ? -8.852 42.531 17.984 1 98.56 8 PHE B N 1
ATOM 3525 C CA . PHE B 1 8 ? -7.699 41.938 17.312 1 98.56 8 PHE B CA 1
ATOM 3526 C C . PHE B 1 8 ? -8.07 41.5 15.898 1 98.56 8 PHE B C 1
ATOM 3528 O O . PHE B 1 8 ? -9.211 41.125 15.648 1 98.56 8 PHE B O 1
ATOM 3535 N N . ALA B 1 9 ? -7.129 41.594 14.945 1 98.88 9 ALA B N 1
ATOM 3536 C CA . ALA B 1 9 ? -7.254 40.969 13.633 1 98.88 9 ALA B CA 1
ATOM 3537 C C . ALA B 1 9 ? -6.66 39.562 13.633 1 98.88 9 ALA B C 1
ATOM 3539 O O . ALA B 1 9 ? -5.465 39.406 13.875 1 98.88 9 ALA B O 1
ATOM 3540 N N . LEU B 1 10 ? -7.477 38.594 13.461 1 98.94 10 LEU B N 1
ATOM 3541 C CA . LEU B 1 10 ? -7.043 37.188 13.398 1 98.94 10 LEU B CA 1
ATOM 3542 C C . LEU B 1 10 ? -6.996 36.719 11.961 1 98.94 10 LEU B C 1
ATOM 3544 O O . LEU B 1 10 ? -8.039 36.562 11.32 1 98.94 10 LEU B O 1
ATOM 3548 N N . ILE B 1 11 ? -5.801 36.375 11.477 1 98.88 11 ILE B N 1
ATOM 3549 C CA . ILE B 1 11 ? -5.617 36.062 10.062 1 98.88 11 ILE B CA 1
ATOM 3550 C C . ILE B 1 11 ? -5.461 34.562 9.875 1 98.88 11 ILE B C 1
ATOM 3552 O O . ILE B 1 11 ? -4.43 34 10.242 1 98.88 11 ILE B O 1
ATOM 3556 N N . GLY B 1 12 ? -6.449 33.906 9.25 1 98.56 12 GLY B N 1
ATOM 3557 C CA . GLY B 1 12 ? -6.426 32.5 8.977 1 98.56 12 GLY B CA 1
ATOM 3558 C C . GLY B 1 12 ? -7.488 31.719 9.734 1 98.56 12 GLY B C 1
ATOM 3559 O O . GLY B 1 12 ? -7.668 31.922 10.938 1 98.56 12 GLY B O 1
ATOM 3560 N N . ALA B 1 13 ? -8.164 30.828 9.055 1 98.62 13 ALA B N 1
ATOM 3561 C CA . ALA B 1 13 ? -9.219 30.031 9.656 1 98.62 13 ALA B CA 1
ATOM 3562 C C . ALA B 1 13 ? -8.922 28.547 9.516 1 98.62 13 ALA B C 1
ATOM 3564 O O . ALA B 1 13 ? -9.844 27.734 9.344 1 98.62 13 ALA B O 1
ATOM 3565 N N . GLY B 1 14 ? -7.641 28.188 9.453 1 97.88 14 GLY B N 1
ATOM 3566 C CA . GLY B 1 14 ? -7.246 26.797 9.617 1 97.88 14 GLY B CA 1
ATOM 3567 C C . GLY B 1 14 ? -7.344 26.312 11.055 1 97.88 14 GLY B C 1
ATOM 3568 O O . GLY B 1 14 ? -7.918 27 11.906 1 97.88 14 GLY B O 1
ATOM 3569 N N . PRO B 1 15 ? -6.766 25.156 11.312 1 97.38 15 PRO B N 1
ATOM 3570 C CA . PRO B 1 15 ? -6.863 24.594 12.664 1 97.38 15 PRO B CA 1
ATOM 3571 C C . PRO B 1 15 ? -6.355 25.562 13.742 1 97.38 15 PRO B C 1
ATOM 3573 O O . PRO B 1 15 ? -6.984 25.703 14.789 1 97.38 15 PRO B O 1
ATOM 3576 N N . MET B 1 16 ? -5.262 26.172 13.484 1 98 16 MET B N 1
ATOM 3577 C CA . MET B 1 16 ? -4.688 27.094 14.461 1 98 16 MET B CA 1
ATOM 3578 C C . MET B 1 16 ? -5.582 28.312 14.664 1 98 16 MET B C 1
ATOM 3580 O O . MET B 1 16 ? -5.805 28.75 15.789 1 98 16 MET B O 1
ATOM 3584 N N . GLY B 1 17 ? -6.043 28.891 13.562 1 98.75 17 GLY B N 1
ATOM 3585 C CA . GLY B 1 17 ? -6.949 30.031 13.656 1 98.75 17 GLY B CA 1
ATOM 3586 C C . GLY B 1 17 ? -8.242 29.703 14.383 1 98.75 17 GLY B C 1
ATOM 3587 O O . GLY B 1 17 ? -8.734 30.516 15.172 1 98.75 17 GLY B O 1
ATOM 3588 N N . LEU B 1 18 ? -8.758 28.562 14.141 1 98.81 18 LEU B N 1
ATOM 3589 C CA . LEU B 1 18 ? -10 28.141 14.789 1 98.81 18 LEU B CA 1
ATOM 3590 C C . LEU B 1 18 ? -9.781 27.938 16.281 1 98.81 18 LEU B C 1
ATOM 3592 O O . LEU B 1 18 ? -10.633 28.328 17.094 1 98.81 18 LEU B O 1
ATOM 3596 N N . ALA B 1 19 ? -8.672 27.344 16.641 1 98.69 19 ALA B N 1
ATOM 3597 C CA . ALA B 1 19 ? -8.352 27.188 18.047 1 98.69 19 ALA B CA 1
ATOM 3598 C C . ALA B 1 19 ? -8.258 28.547 18.75 1 98.69 19 ALA B C 1
ATOM 3600 O O . ALA B 1 19 ? -8.797 28.734 19.844 1 98.69 19 ALA B O 1
ATOM 3601 N N . MET B 1 20 ? -7.598 29.469 18.094 1 98.88 20 MET B N 1
ATOM 3602 C CA . MET B 1 20 ? -7.438 30.812 18.672 1 98.88 20 MET B CA 1
ATOM 3603 C C . MET B 1 20 ? -8.789 31.516 18.797 1 98.88 20 MET B C 1
ATOM 3605 O O . MET B 1 20 ? -9.078 32.094 19.844 1 98.88 20 MET B O 1
ATOM 3609 N N . ALA B 1 21 ? -9.562 31.438 17.734 1 98.88 21 ALA B N 1
ATOM 3610 C CA . ALA B 1 21 ? -10.883 32.031 17.766 1 98.88 21 ALA B CA 1
ATOM 3611 C C . ALA B 1 21 ? -11.703 31.516 18.938 1 98.88 21 ALA B C 1
ATOM 3613 O O . ALA B 1 21 ? -12.328 32.312 19.672 1 98.88 21 ALA B O 1
ATOM 3614 N N . LYS B 1 22 ? -11.672 30.25 19.094 1 98.81 22 LYS B N 1
ATOM 3615 C CA . LYS B 1 22 ? -12.43 29.625 20.188 1 98.81 22 LYS B CA 1
ATOM 3616 C C . LYS B 1 22 ? -11.992 30.172 21.547 1 98.81 22 LYS B C 1
ATOM 3618 O O . LYS B 1 22 ? -12.836 30.578 22.344 1 98.81 22 LYS B O 1
ATOM 3623 N N . VAL B 1 23 ? -10.727 30.188 21.781 1 98.5 23 VAL B N 1
ATOM 3624 C CA . VAL B 1 23 ? -10.234 30.578 23.109 1 98.5 23 VAL B CA 1
ATOM 3625 C C . VAL B 1 23 ? -10.438 32.062 23.312 1 98.5 23 VAL B C 1
ATOM 3627 O O . VAL B 1 23 ? -10.695 32.531 24.438 1 98.5 23 VAL B O 1
ATOM 3630 N N . MET B 1 24 ? -10.305 32.875 22.297 1 98.56 24 MET B N 1
ATOM 3631 C CA . MET B 1 24 ? -10.57 34.312 22.406 1 98.56 24 MET B CA 1
ATOM 3632 C C . MET B 1 24 ? -12.016 34.562 22.828 1 98.56 24 MET B C 1
ATOM 3634 O O . MET B 1 24 ? -12.281 35.375 23.703 1 98.56 24 MET B O 1
ATOM 3638 N N . LEU B 1 25 ? -12.922 33.844 22.203 1 98.31 25 LEU B N 1
ATOM 3639 C CA . LEU B 1 25 ? -14.32 33.938 22.594 1 98.31 25 LEU B CA 1
ATOM 3640 C C . LEU B 1 25 ? -14.5 33.562 24.062 1 98.31 25 LEU B C 1
ATOM 3642 O O . LEU B 1 25 ? -15.195 34.25 24.812 1 98.31 25 LEU B O 1
ATOM 3646 N N . GLU B 1 26 ? -13.844 32.5 24.438 1 97.25 26 GLU B N 1
ATOM 3647 C CA . GLU B 1 26 ? -13.938 32.031 25.812 1 97.25 26 GLU B CA 1
ATOM 3648 C C . GLU B 1 26 ? -13.398 33.062 26.797 1 97.25 26 GLU B C 1
ATOM 3650 O O . GLU B 1 26 ? -13.883 33.156 27.922 1 97.25 26 GLU B O 1
ATOM 3655 N N . GLN B 1 27 ? -12.391 33.844 26.344 1 96.19 27 GLN B N 1
ATOM 3656 C CA . GLN B 1 27 ? -11.719 34.812 27.219 1 96.19 27 GLN B CA 1
ATOM 3657 C C . GLN B 1 27 ? -12.328 36.219 27.062 1 96.19 27 GLN B C 1
ATOM 3659 O O . GLN B 1 27 ? -11.883 37.156 27.703 1 96.19 27 GLN B O 1
ATOM 3664 N N . GLY B 1 28 ? -13.297 36.312 26.203 1 96.56 28 GLY B N 1
ATOM 3665 C CA . GLY B 1 28 ? -13.945 37.594 26 1 96.56 28 GLY B CA 1
ATOM 3666 C C . GLY B 1 28 ? -13.086 38.594 25.234 1 96.56 28 GLY B C 1
ATOM 3667 O O . GLY B 1 28 ? -13.148 39.812 25.469 1 96.56 28 GLY B O 1
ATOM 3668 N N . ILE B 1 29 ? -12.211 38.156 24.453 1 97.81 29 ILE B N 1
ATOM 3669 C CA . ILE B 1 29 ? -11.367 39 23.625 1 97.81 29 ILE B CA 1
ATOM 3670 C C . ILE B 1 29 ? -12.023 39.219 22.266 1 97.81 29 ILE B C 1
ATOM 3672 O O . ILE B 1 29 ? -12.258 38.281 21.516 1 97.81 29 ILE B O 1
ATOM 3676 N N . ALA B 1 30 ? -12.32 40.438 21.984 1 97.81 30 ALA B N 1
ATOM 3677 C CA . ALA B 1 30 ? -12.977 40.75 20.719 1 97.81 30 ALA B CA 1
ATOM 3678 C C . ALA B 1 30 ? -12 40.656 19.547 1 97.81 30 ALA B C 1
ATOM 3680 O O . ALA B 1 30 ? -10.836 41.031 19.672 1 97.81 30 ALA B O 1
ATOM 3681 N N . PHE B 1 31 ? -12.5 40.094 18.406 1 98.56 31 PHE B N 1
ATOM 3682 C CA . PHE B 1 31 ? -11.641 39.969 17.234 1 98.56 31 PHE B CA 1
ATOM 3683 C C . PHE B 1 31 ? -12.469 39.906 15.961 1 98.56 31 PHE B C 1
ATOM 3685 O O . PHE B 1 31 ? -13.68 39.688 16 1 98.56 31 PHE B O 1
ATOM 3692 N N . ASP B 1 32 ? -11.82 40.25 14.859 1 98.69 32 ASP B N 1
ATOM 3693 C CA . ASP B 1 32 ? -12.297 39.969 13.508 1 98.69 32 ASP B CA 1
ATOM 3694 C C . ASP B 1 32 ? -11.375 39 12.781 1 98.69 32 ASP B C 1
ATOM 3696 O O . ASP B 1 32 ? -10.18 39.25 12.633 1 98.69 32 ASP B O 1
ATOM 3700 N N . GLY B 1 33 ? -11.984 37.906 12.375 1 98.81 33 GLY B N 1
ATOM 3701 C CA . GLY B 1 33 ? -11.211 36.938 11.625 1 98.81 33 GLY B CA 1
ATOM 3702 C C . GLY B 1 33 ? -11.188 37.219 10.133 1 98.81 33 GLY B C 1
ATOM 3703 O O . GLY B 1 33 ? -12.164 37.719 9.578 1 98.81 33 GLY B O 1
ATOM 3704 N N . PHE B 1 34 ? -10.109 36.906 9.484 1 98.88 34 PHE B N 1
ATOM 3705 C CA . PHE B 1 34 ? -9.93 37.031 8.039 1 98.88 34 PHE B CA 1
ATOM 3706 C C . PHE B 1 34 ? -9.5 35.719 7.438 1 98.88 34 PHE B C 1
ATOM 3708 O O . PHE B 1 34 ? -8.547 35.094 7.914 1 98.88 34 PHE B O 1
ATOM 3715 N N . GLU B 1 35 ? -10.172 35.25 6.461 1 98.69 35 GLU B N 1
ATOM 3716 C CA . GLU B 1 35 ? -9.852 34 5.758 1 98.69 35 GLU B CA 1
ATOM 3717 C C . GLU B 1 35 ? -9.906 34.188 4.246 1 98.69 35 GLU B C 1
ATOM 3719 O O . GLU B 1 35 ? -10.891 34.719 3.715 1 98.69 35 GLU B O 1
ATOM 3724 N N . LEU B 1 36 ? -8.805 33.812 3.652 1 98.06 36 LEU B N 1
ATOM 3725 C CA . LEU B 1 36 ? -8.688 33.906 2.203 1 98.06 36 LEU B CA 1
ATOM 3726 C C . LEU B 1 36 ? -9.742 33.062 1.504 1 98.06 36 LEU B C 1
ATOM 3728 O O . LEU B 1 36 ? -10.281 33.469 0.47 1 98.06 36 LEU B O 1
ATOM 3732 N N . HIS B 1 37 ? -10.031 31.891 1.993 1 97.62 37 HIS B N 1
ATOM 3733 C CA . HIS B 1 37 ? -10.969 30.938 1.408 1 97.62 37 HIS B CA 1
ATOM 3734 C C . HIS B 1 37 ? -12.406 31.297 1.766 1 97.62 37 HIS B C 1
ATOM 3736 O O . HIS B 1 37 ? -12.648 32.25 2.51 1 97.62 37 HIS B O 1
ATOM 3742 N N . SER B 1 38 ? -13.383 30.578 1.233 1 98 38 SER B N 1
ATOM 3743 C CA . SER B 1 38 ? -14.805 30.828 1.431 1 98 38 SER B CA 1
ATOM 3744 C C . SER B 1 38 ? -15.328 30.109 2.676 1 98 38 SER B C 1
ATOM 3746 O O . SER B 1 38 ? -16.484 30.297 3.061 1 98 38 SER B O 1
ATOM 3748 N N . ASP B 1 39 ? -14.461 29.312 3.258 1 97.88 39 ASP B N 1
ATOM 3749 C CA . ASP B 1 39 ? -14.883 28.578 4.445 1 97.88 39 ASP B CA 1
ATOM 3750 C C . ASP B 1 39 ? -13.688 28.234 5.324 1 97.88 39 ASP B C 1
ATOM 3752 O O . ASP B 1 39 ? -12.555 28.625 5.031 1 97.88 39 ASP B O 1
ATOM 3756 N N . VAL B 1 40 ? -13.945 27.531 6.5 1 98.31 40 VAL B N 1
ATOM 3757 C CA . VAL B 1 40 ? -12.914 27.203 7.477 1 98.31 40 VAL B CA 1
ATOM 3758 C C . VAL B 1 40 ? -12.188 25.938 7.047 1 98.31 40 VAL B C 1
ATOM 3760 O O . VAL B 1 40 ? -12.625 25.234 6.133 1 98.31 40 VAL B O 1
ATOM 3763 N N . GLY B 1 41 ? -11.062 25.703 7.684 1 97 41 GLY B N 1
ATOM 3764 C CA . GLY B 1 41 ? -10.375 24.438 7.52 1 97 41 GLY B CA 1
ATOM 3765 C C . GLY B 1 41 ? -8.961 24.578 6.996 1 97 41 GLY B C 1
ATOM 3766 O O . GLY B 1 41 ? -8.148 23.656 7.098 1 97 41 GLY B O 1
ATOM 3767 N N . GLY B 1 42 ? -8.656 25.812 6.461 1 96.44 42 GLY B N 1
ATOM 3768 C CA . GLY B 1 42 ? -7.305 26.047 5.969 1 96.44 42 GLY B CA 1
ATOM 3769 C C . GLY B 1 42 ? -6.891 25.062 4.883 1 96.44 42 GLY B C 1
ATOM 3770 O O . GLY B 1 42 ? -7.633 24.844 3.926 1 96.44 42 GLY B O 1
ATOM 3771 N N . LEU B 1 43 ? -5.719 24.516 4.988 1 95.69 43 LEU B N 1
ATOM 3772 C CA . LEU B 1 43 ? -5.141 23.656 3.963 1 95.69 43 LEU B CA 1
ATOM 3773 C C . LEU B 1 43 ? -5.957 22.375 3.807 1 95.69 43 LEU B C 1
ATOM 3775 O O . LEU B 1 43 ? -5.891 21.703 2.768 1 95.69 43 LEU B O 1
ATOM 3779 N N . TRP B 1 44 ? -6.742 22.016 4.801 1 97.06 44 TRP B N 1
ATOM 3780 C CA . TRP B 1 44 ? -7.426 20.734 4.82 1 97.06 44 TRP B CA 1
ATOM 3781 C C . TRP B 1 44 ? -8.664 20.766 3.932 1 97.06 44 TRP B C 1
ATOM 3783 O O . TRP B 1 44 ? -9.273 19.719 3.666 1 97.06 44 TRP B O 1
ATOM 3793 N N . ASP B 1 45 ? -9.023 21.953 3.594 1 96.81 45 ASP B N 1
ATOM 3794 C CA . ASP B 1 45 ? -9.992 22.078 2.508 1 96.81 45 ASP B CA 1
ATOM 3795 C C . ASP B 1 45 ? -9.289 22.062 1.148 1 96.81 45 ASP B C 1
ATOM 3797 O O . ASP B 1 45 ? -8.75 23.078 0.714 1 96.81 45 ASP B O 1
ATOM 3801 N N . ILE B 1 46 ? -9.352 20.938 0.477 1 96.62 46 ILE B N 1
ATOM 3802 C CA . ILE B 1 46 ? -8.602 20.672 -0.747 1 96.62 46 ILE B CA 1
ATOM 3803 C C . ILE B 1 46 ? -8.977 21.703 -1.815 1 96.62 46 ILE B C 1
ATOM 3805 O O . ILE B 1 46 ? -8.203 21.953 -2.738 1 96.62 46 ILE B O 1
ATOM 3809 N N . ASP B 1 47 ? -10.117 22.391 -1.674 1 95.69 47 ASP B N 1
ATOM 3810 C CA . ASP B 1 47 ? -10.602 23.328 -2.672 1 95.69 47 ASP B CA 1
ATOM 3811 C C . ASP B 1 47 ? -10.117 24.75 -2.363 1 95.69 47 ASP B C 1
ATOM 3813 O O . ASP B 1 47 ? -10.367 25.672 -3.139 1 95.69 47 ASP B O 1
ATOM 3817 N N . GLY B 1 48 ? -9.469 24.953 -1.261 1 95.06 48 GLY B N 1
ATOM 3818 C CA . GLY B 1 48 ? -8.953 26.266 -0.905 1 95.06 48 GLY B CA 1
ATOM 3819 C C . GLY B 1 48 ? -7.863 26.75 -1.844 1 95.06 48 GLY B C 1
ATOM 3820 O O . GLY B 1 48 ? -7.117 25.953 -2.41 1 95.06 48 GLY B O 1
ATOM 3821 N N . PRO B 1 49 ? -7.746 27.984 -2.105 1 92.81 49 PRO B N 1
ATOM 3822 C CA . PRO B 1 49 ? -6.816 28.547 -3.086 1 92.81 49 PRO B CA 1
ATOM 3823 C C . PRO B 1 49 ? -5.359 28.219 -2.771 1 92.81 49 PRO B C 1
ATOM 3825 O O . PRO B 1 49 ? -4.523 28.172 -3.68 1 92.81 49 PRO B O 1
ATOM 3828 N N . ARG B 1 50 ? -4.938 27.984 -1.582 1 93.62 50 ARG B N 1
ATOM 3829 C CA . ARG B 1 50 ? -3.555 27.703 -1.213 1 93.62 50 ARG B CA 1
ATOM 3830 C C . ARG B 1 50 ? -3.43 26.328 -0.571 1 93.62 50 ARG B C 1
ATOM 3832 O O . ARG B 1 50 ? -2.467 26.047 0.151 1 93.62 50 ARG B O 1
ATOM 3839 N N . SER B 1 51 ? -4.457 25.531 -0.872 1 96.44 51 SER B N 1
ATOM 3840 C CA . SER B 1 51 ? -4.402 24.188 -0.301 1 96.44 51 SER B CA 1
ATOM 3841 C C . SER B 1 51 ? -3.293 23.359 -0.941 1 96.44 51 SER B C 1
ATOM 3843 O O . SER B 1 51 ? -3.088 23.422 -2.154 1 96.44 51 SER B O 1
ATOM 3845 N N . THR B 1 52 ? -2.611 22.594 -0.129 1 97 52 THR B N 1
ATOM 3846 C CA . THR B 1 52 ? -1.553 21.703 -0.602 1 97 52 THR B CA 1
ATOM 3847 C C . THR B 1 52 ? -1.972 20.25 -0.473 1 97 52 THR B C 1
ATOM 3849 O O . THR B 1 52 ? -1.136 19.344 -0.562 1 97 52 THR B O 1
ATOM 3852 N N . MET B 1 53 ? -3.324 20.062 -0.249 1 97.06 53 MET B N 1
ATOM 3853 C CA . MET B 1 53 ? -3.854 18.703 -0.115 1 97.06 53 MET B CA 1
ATOM 3854 C C . MET B 1 53 ? -4.008 18.047 -1.48 1 97.06 53 MET B C 1
ATOM 3856 O O . MET B 1 53 ? -4.172 18.719 -2.492 1 97.06 53 MET B O 1
ATOM 3860 N N . TYR B 1 54 ? -3.801 16.828 -1.529 1 98 54 TYR B N 1
ATOM 3861 C CA . TYR B 1 54 ? -4.09 15.984 -2.684 1 98 54 TYR B CA 1
ATOM 3862 C C . TYR B 1 54 ? -5.062 14.867 -2.316 1 98 54 TYR B C 1
ATOM 3864 O O . TYR B 1 54 ? -5.277 14.586 -1.136 1 98 54 TYR B O 1
ATOM 3872 N N . GLU B 1 55 ? -5.676 14.242 -3.234 1 97.12 55 GLU B N 1
ATOM 3873 C CA . GLU B 1 55 ? -6.824 13.359 -3.045 1 97.12 55 GLU B CA 1
ATOM 3874 C C . GLU B 1 55 ? -6.477 12.195 -2.119 1 97.12 55 GLU B C 1
ATOM 3876 O O . GLU B 1 55 ? -7.32 11.75 -1.338 1 97.12 55 GLU B O 1
ATOM 3881 N N . SER B 1 56 ? -5.273 11.727 -2.17 1 97.19 56 SER B N 1
ATOM 3882 C CA . SER B 1 56 ? -4.883 10.547 -1.406 1 97.19 56 SER B CA 1
ATOM 3883 C C . SER B 1 56 ? -4.34 10.93 -0.034 1 97.19 56 SER B C 1
ATOM 3885 O O . SER B 1 56 ? -3.93 10.062 0.742 1 97.19 56 SER B O 1
ATOM 3887 N N . ALA B 1 57 ? -4.375 12.18 0.299 1 97.88 57 ALA B N 1
ATOM 3888 C CA . ALA B 1 57 ? -3.709 12.656 1.508 1 97.88 57 ALA B CA 1
ATOM 3889 C C . ALA B 1 57 ? -4.445 12.188 2.76 1 97.88 57 ALA B C 1
ATOM 3891 O O . ALA B 1 57 ? -5.668 12.32 2.855 1 97.88 57 ALA B O 1
ATOM 3892 N N . HIS B 1 58 ? -3.762 11.578 3.637 1 97.56 58 HIS B N 1
ATOM 3893 C CA . HIS B 1 58 ? -4.172 11.234 4.996 1 97.56 58 HIS B CA 1
ATOM 3894 C C . HIS B 1 58 ? -3.232 11.852 6.027 1 97.56 58 HIS B C 1
ATOM 3896 O O . HIS B 1 58 ? -2.092 12.195 5.703 1 97.56 58 HIS B O 1
ATOM 3902 N N . LEU B 1 59 ? -3.721 11.992 7.215 1 96.38 59 LEU B N 1
ATOM 3903 C CA . LEU B 1 59 ? -2.832 12.359 8.312 1 96.38 59 LEU B CA 1
ATOM 3904 C C . LEU B 1 59 ? -1.741 11.312 8.5 1 96.38 59 LEU B C 1
ATOM 3906 O O . LEU B 1 59 ? -1.988 10.117 8.336 1 96.38 59 LEU B O 1
ATOM 3910 N N . ILE B 1 60 ? -0.574 11.805 8.867 1 94.31 60 ILE B N 1
ATOM 3911 C CA . ILE B 1 60 ? 0.506 10.883 9.195 1 94.31 60 ILE B CA 1
ATOM 3912 C C . ILE B 1 60 ? 0.414 10.484 10.664 1 94.31 60 ILE B C 1
ATOM 3914 O O . ILE B 1 60 ? 0.97 9.461 11.078 1 94.31 60 ILE B O 1
ATOM 3918 N N . SER B 1 61 ? -0.254 11.328 11.492 1 95.12 61 SER B N 1
ATOM 3919 C CA . SER B 1 61 ? -0.554 11 12.875 1 95.12 61 SER B CA 1
ATOM 3920 C C . SER B 1 61 ? -1.979 10.477 13.023 1 95.12 61 SER B C 1
ATOM 3922 O O . SER B 1 61 ? -2.869 10.859 12.266 1 95.12 61 SER B O 1
ATOM 3924 N N . SER B 1 62 ? -2.199 9.578 13.992 1 96.69 62 SER B N 1
ATOM 3925 C CA . SER B 1 62 ? -3.51 8.969 14.195 1 96.69 62 SER B CA 1
ATOM 3926 C C . SER B 1 62 ? -4.516 9.992 14.727 1 96.69 62 SER B C 1
ATOM 3928 O O . SER B 1 62 ? -4.129 11.039 15.25 1 96.69 62 SER B O 1
ATOM 3930 N N . LYS B 1 63 ? -5.793 9.695 14.539 1 97.12 63 LYS B N 1
ATOM 3931 C CA . LYS B 1 63 ? -6.859 10.633 14.883 1 97.12 63 LYS B CA 1
ATOM 3932 C C . LYS B 1 63 ? -6.805 11.008 16.359 1 97.12 63 LYS B C 1
ATOM 3934 O O . LYS B 1 63 ? -6.988 12.172 16.719 1 97.12 63 LYS B O 1
ATOM 3939 N N . ARG B 1 64 ? -6.406 10.039 17.266 1 95.94 64 ARG B N 1
ATOM 3940 C CA . ARG B 1 64 ? -6.43 10.297 18.703 1 95.94 64 ARG B CA 1
ATOM 3941 C C . ARG B 1 64 ? -5.258 11.18 19.125 1 95.94 64 ARG B C 1
ATOM 3943 O O . ARG B 1 64 ? -5.359 11.938 20.078 1 95.94 64 ARG B O 1
ATOM 3950 N N . MET B 1 65 ? -4.199 11.148 18.328 1 94.81 65 MET B N 1
ATOM 3951 C CA . MET B 1 65 ? -3.012 11.938 18.656 1 94.81 65 MET B CA 1
ATOM 3952 C C . MET B 1 65 ? -3.084 13.32 18.016 1 94.81 65 MET B C 1
ATOM 3954 O O . MET B 1 65 ? -2.299 14.203 18.359 1 94.81 65 MET B O 1
ATOM 3958 N N . THR B 1 66 ? -4.035 13.523 17.172 1 96.62 66 THR B N 1
ATOM 3959 C CA . THR B 1 66 ? -4.055 14.75 16.391 1 96.62 66 THR B CA 1
ATOM 3960 C C . THR B 1 66 ? -5.238 15.625 16.781 1 96.62 66 THR B C 1
ATOM 3962 O O . THR B 1 66 ? -5.152 16.859 16.719 1 96.62 66 THR B O 1
ATOM 3965 N N . GLU B 1 67 ? -6.309 15.141 17.297 1 97.94 67 GLU B N 1
ATOM 3966 C CA . GLU B 1 67 ? -7.578 15.812 17.547 1 97.94 67 GLU B CA 1
ATOM 3967 C C . GLU B 1 67 ? -7.445 16.828 18.672 1 97.94 67 GLU B C 1
ATOM 3969 O O . GLU B 1 67 ? -6.441 16.844 19.391 1 97.94 67 GLU B O 1
ATOM 3974 N N . PHE B 1 68 ? -8.383 17.781 18.719 1 98.19 68 PHE B N 1
ATOM 3975 C CA . PHE B 1 68 ? -8.547 18.625 19.891 1 98.19 68 PHE B CA 1
ATOM 3976 C C . PHE B 1 68 ? -9.125 17.828 21.062 1 98.19 68 PHE B C 1
ATOM 3978 O O . PHE B 1 68 ? -10.133 17.141 20.906 1 98.19 68 PHE B O 1
ATOM 3985 N N . THR B 1 69 ? -8.516 18 22.188 1 96.75 69 THR B N 1
ATOM 3986 C CA . THR B 1 69 ? -8.93 17.219 23.359 1 96.75 69 THR B CA 1
ATOM 3987 C C . THR B 1 69 ? -10.398 17.469 23.688 1 96.75 69 THR B C 1
ATOM 3989 O O . THR B 1 69 ? -11.125 16.547 24.047 1 96.75 69 THR B O 1
ATOM 3992 N N . ASP B 1 70 ? -10.844 18.641 23.594 1 96.75 70 ASP B N 1
ATOM 3993 C CA . ASP B 1 70 ? -12.211 18.984 23.984 1 96.75 70 ASP B CA 1
ATOM 3994 C C . ASP B 1 70 ? -13.18 18.781 22.828 1 96.75 70 ASP B C 1
ATOM 3996 O O . ASP B 1 70 ? -14.359 19.125 22.922 1 96.75 70 ASP B O 1
ATOM 4000 N N . PHE B 1 71 ? -12.75 18.281 21.688 1 98.31 71 PHE B N 1
ATOM 4001 C CA . PHE B 1 71 ? -13.57 17.969 20.531 1 98.31 71 PHE B CA 1
ATOM 4002 C C . PHE B 1 71 ? -13.039 16.734 19.797 1 98.31 71 PHE B C 1
ATOM 4004 O O . PHE B 1 71 ? -12.602 16.828 18.656 1 98.31 71 PHE B O 1
ATOM 4011 N N . PRO B 1 72 ? -13.141 15.633 20.375 1 98.12 72 PRO B N 1
ATOM 4012 C CA . PRO B 1 72 ? -12.578 14.414 19.797 1 98.12 72 PRO B CA 1
ATOM 4013 C C . PRO B 1 72 ? -13.266 14 18.5 1 98.12 72 PRO B C 1
ATOM 4015 O O . PRO B 1 72 ? -14.445 14.281 18.297 1 98.12 72 PRO B O 1
ATOM 4018 N N . MET B 1 73 ? -12.508 13.406 17.625 1 98.06 73 MET B N 1
ATOM 4019 C CA . MET B 1 73 ? -13.086 12.883 16.391 1 98.06 73 MET B CA 1
ATOM 4020 C C . MET B 1 73 ? -14.008 11.703 16.672 1 98.06 73 MET B C 1
ATOM 4022 O O . MET B 1 73 ? -13.758 10.922 17.594 1 98.06 73 MET B O 1
ATOM 4026 N N . GLU B 1 74 ? -15.016 11.57 15.867 1 97.19 74 GLU B N 1
ATOM 4027 C CA . GLU B 1 74 ? -15.992 10.5 16.016 1 97.19 74 GLU B CA 1
ATOM 4028 C C . GLU B 1 74 ? -15.352 9.125 15.812 1 97.19 74 GLU B C 1
ATOM 4030 O O . GLU B 1 74 ? -14.336 9.008 15.133 1 97.19 74 GLU B O 1
ATOM 4035 N N . GLU B 1 75 ? -15.961 8.125 16.359 1 95.12 75 GLU B N 1
ATOM 4036 C CA . GLU B 1 75 ? -15.453 6.758 16.281 1 95.12 75 GLU B CA 1
ATOM 4037 C C . GLU B 1 75 ? -15.422 6.27 14.836 1 95.12 75 GLU B C 1
ATOM 4039 O O . GLU B 1 75 ? -14.516 5.52 14.453 1 95.12 75 GLU B O 1
ATOM 4044 N N . ALA B 1 76 ? -16.344 6.676 14.031 1 94.69 76 ALA B N 1
ATOM 4045 C CA . ALA B 1 76 ? -16.469 6.215 12.656 1 94.69 76 ALA B CA 1
ATOM 4046 C C . ALA B 1 76 ? -15.344 6.754 11.781 1 94.69 76 ALA B C 1
ATOM 4048 O O . ALA B 1 76 ? -15.109 6.25 10.68 1 94.69 76 ALA B O 1
ATOM 4049 N N . VAL B 1 77 ? -14.672 7.859 12.266 1 97.25 77 VAL B N 1
ATOM 4050 C CA . VAL B 1 77 ? -13.547 8.414 11.523 1 97.25 77 VAL B CA 1
ATOM 4051 C C . VAL B 1 77 ? -12.383 7.43 11.531 1 97.25 77 VAL B C 1
ATOM 4053 O O . VAL B 1 77 ? -12.094 6.809 12.562 1 97.25 77 VAL B O 1
ATOM 4056 N N . ALA B 1 78 ? -11.719 7.25 10.445 1 97 78 ALA B N 1
ATOM 4057 C CA . ALA B 1 78 ? -10.602 6.316 10.297 1 97 78 ALA B CA 1
ATOM 4058 C C . ALA B 1 78 ? -9.477 6.641 11.273 1 97 78 ALA B C 1
ATOM 4060 O O . ALA B 1 78 ? -9.367 7.777 11.75 1 97 78 ALA B O 1
ATOM 4061 N N . GLU B 1 79 ? -8.664 5.688 11.578 1 96.81 79 GLU B N 1
ATOM 4062 C CA . GLU B 1 79 ? -7.539 5.875 12.492 1 96.81 79 GLU B CA 1
ATOM 4063 C C . GLU B 1 79 ? -6.566 6.922 11.969 1 96.81 79 GLU B C 1
ATOM 4065 O O . GLU B 1 79 ? -6.008 7.707 12.734 1 96.81 79 GLU B O 1
ATOM 4070 N N . TYR B 1 80 ? -6.402 6.871 10.703 1 97.56 80 TYR B N 1
ATOM 4071 C CA . TYR B 1 80 ? -5.656 7.906 10 1 97.56 80 TYR B CA 1
ATOM 4072 C C . TYR B 1 80 ? -6.539 8.609 8.977 1 97.56 80 TYR B C 1
ATOM 4074 O O . TYR B 1 80 ? -6.59 8.219 7.809 1 97.56 80 TYR B O 1
ATOM 4082 N N . PRO B 1 81 ? -7.168 9.672 9.391 1 97.88 81 PRO B N 1
ATOM 4083 C CA . PRO B 1 81 ? -8.227 10.297 8.594 1 97.88 81 PRO B CA 1
ATOM 4084 C C . PRO B 1 81 ? -7.691 10.922 7.301 1 97.88 81 PRO B C 1
ATOM 4086 O O . PRO B 1 81 ? -6.555 11.391 7.262 1 97.88 81 PRO B O 1
ATOM 4089 N N . SER B 1 82 ? -8.516 10.945 6.312 1 97.69 82 SER B N 1
ATOM 4090 C CA . SER B 1 82 ? -8.227 11.633 5.059 1 97.69 82 SER B CA 1
ATOM 4091 C C . SER B 1 82 ? -8.508 13.125 5.176 1 97.69 82 SER B C 1
ATOM 4093 O O . SER B 1 82 ? -9.125 13.578 6.141 1 97.69 82 SER B O 1
ATOM 4095 N N . HIS B 1 83 ? -8.094 13.844 4.121 1 97.56 83 HIS B N 1
ATOM 4096 C CA . HIS B 1 83 ? -8.367 15.273 4.07 1 97.56 83 HIS B CA 1
ATOM 4097 C C . HIS B 1 83 ? -9.867 15.539 4.082 1 97.56 83 HIS B C 1
ATOM 4099 O O . HIS B 1 83 ? -10.32 16.562 4.621 1 97.56 83 HIS B O 1
ATOM 4105 N N . ARG B 1 84 ? -10.703 14.578 3.562 1 97.12 84 ARG B N 1
ATOM 4106 C CA . ARG B 1 84 ? -12.148 14.742 3.551 1 97.12 84 ARG B CA 1
ATOM 4107 C C . ARG B 1 84 ? -12.719 14.695 4.965 1 97.12 84 ARG B C 1
ATOM 4109 O O . ARG B 1 84 ? -13.57 15.516 5.328 1 97.12 84 ARG B O 1
ATOM 4116 N N . GLU B 1 85 ? -12.219 13.758 5.699 1 97.81 85 GLU B N 1
ATOM 4117 C CA . GLU B 1 85 ? -12.664 13.633 7.086 1 97.81 85 GLU B CA 1
ATOM 4118 C C . GLU B 1 85 ? -12.227 14.836 7.914 1 97.81 85 GLU B C 1
ATOM 4120 O O . GLU B 1 85 ? -12.977 15.312 8.766 1 97.81 85 GLU B O 1
ATOM 4125 N N . LEU B 1 86 ? -11.078 15.336 7.621 1 98.25 86 LEU B N 1
ATOM 4126 C CA . LEU B 1 86 ? -10.562 16.469 8.383 1 98.25 86 LEU B CA 1
ATOM 4127 C C . LEU B 1 86 ? -11.32 17.75 8.031 1 98.25 86 LEU B C 1
ATOM 4129 O O . LEU B 1 86 ? -11.586 18.578 8.898 1 98.25 86 LEU B O 1
ATOM 4133 N N . LYS B 1 87 ? -11.633 17.891 6.723 1 98.12 87 LYS B N 1
ATOM 4134 C CA . LYS B 1 87 ? -12.477 19 6.336 1 98.12 87 LYS B CA 1
ATOM 4135 C C . LYS B 1 87 ? -13.781 19 7.121 1 98.12 87 LYS B C 1
ATOM 4137 O O . LYS B 1 87 ? -14.172 20.031 7.695 1 98.12 87 LYS B O 1
ATOM 4142 N N . ARG B 1 88 ? -14.422 17.859 7.254 1 98.19 88 ARG B N 1
ATOM 4143 C CA . ARG B 1 88 ? -15.672 17.719 8 1 98.19 88 ARG B CA 1
ATOM 4144 C C . ARG B 1 88 ? -15.445 18 9.484 1 98.19 88 ARG B C 1
ATOM 4146 O O . ARG B 1 88 ? -16.281 18.625 10.133 1 98.19 88 ARG B O 1
ATOM 4153 N N . TYR B 1 89 ? -14.375 17.562 9.961 1 98.38 89 TYR B N 1
ATOM 4154 C CA . TYR B 1 89 ? -14.031 17.75 11.367 1 98.38 89 TYR B CA 1
ATOM 4155 C C . TYR B 1 89 ? -13.93 19.219 11.719 1 98.38 89 TYR B C 1
ATOM 4157 O O . TYR B 1 89 ? -14.508 19.672 12.711 1 98.38 89 TYR B O 1
ATOM 4165 N N . PHE B 1 90 ? -13.258 20 10.922 1 98.56 90 PHE B N 1
ATOM 4166 C CA . PHE B 1 90 ? -13.047 21.406 11.211 1 98.56 90 PHE B CA 1
ATOM 4167 C C . PHE B 1 90 ? -14.336 22.203 10.984 1 98.56 90 PHE B C 1
ATOM 4169 O O . PHE B 1 90 ? -14.594 23.172 11.695 1 98.56 90 PHE B O 1
ATOM 4176 N N . HIS B 1 91 ? -15.125 21.766 10 1 98.62 91 HIS B N 1
ATOM 4177 C CA . HIS B 1 91 ? -16.453 22.359 9.852 1 98.62 91 HIS B CA 1
ATOM 4178 C C . HIS B 1 91 ? -17.297 22.141 11.102 1 98.62 91 HIS B C 1
ATOM 4180 O O . HIS B 1 91 ? -17.938 23.078 11.586 1 98.62 91 HIS B O 1
ATOM 4186 N N . ALA B 1 92 ? -17.25 20.906 11.594 1 98.69 92 ALA B N 1
ATOM 4187 C CA . ALA B 1 92 ? -18 20.578 12.797 1 98.69 92 ALA B CA 1
ATOM 4188 C C . ALA B 1 92 ? -17.5 21.359 14 1 98.69 92 ALA B C 1
ATOM 4190 O O . ALA B 1 92 ? -18.281 21.812 14.836 1 98.69 92 ALA B O 1
ATOM 4191 N N . PHE B 1 93 ? -16.234 21.469 14.094 1 98.56 93 PHE B N 1
ATOM 4192 C CA . PHE B 1 93 ? -15.625 22.25 15.172 1 98.56 93 PHE B CA 1
ATOM 4193 C C . PHE B 1 93 ? -16.109 23.688 15.148 1 98.56 93 PHE B C 1
ATOM 4195 O O . PHE B 1 93 ? -16.531 24.219 16.172 1 98.56 93 PHE B O 1
ATOM 4202 N N . ALA B 1 94 ? -16.016 24.344 14 1 98.81 94 ALA B N 1
ATOM 4203 C CA . ALA B 1 94 ? -16.438 25.734 13.852 1 98.81 94 ALA B CA 1
ATOM 4204 C C . ALA B 1 94 ? -17.922 25.891 14.188 1 98.81 94 ALA B C 1
ATOM 4206 O O . ALA B 1 94 ? -18.328 26.875 14.805 1 98.81 94 ALA B O 1
ATOM 4207 N N . ALA B 1 95 ? -18.703 24.922 13.758 1 98.69 95 ALA B N 1
ATOM 4208 C CA . ALA B 1 95 ? -20.141 24.953 14.039 1 98.69 95 ALA B CA 1
ATOM 4209 C C . ALA B 1 95 ? -20.406 24.828 15.531 1 98.69 95 ALA B C 1
ATOM 4211 O O . ALA B 1 95 ? -21.219 25.578 16.078 1 98.69 95 ALA B O 1
ATOM 4212 N N . ARG B 1 96 ? -19.781 23.922 16.141 1 98.44 96 ARG B N 1
ATOM 4213 C CA . ARG B 1 96 ? -19.969 23.656 17.562 1 98.44 96 ARG B CA 1
ATOM 4214 C C . ARG B 1 96 ? -19.703 24.922 18.391 1 98.44 96 ARG B C 1
ATOM 4216 O O . ARG B 1 96 ? -20.406 25.172 19.391 1 98.44 96 ARG B O 1
ATOM 4223 N N . TYR B 1 97 ? -18.734 25.703 18.047 1 98.25 97 TYR B N 1
ATOM 4224 C CA . TYR B 1 97 ? -18.297 26.812 18.891 1 98.25 97 TYR B CA 1
ATOM 4225 C C . TYR B 1 97 ? -18.703 28.156 18.281 1 98.25 97 TYR B C 1
ATOM 4227 O O . TYR B 1 97 ? -18.312 29.219 18.781 1 98.25 97 TYR B O 1
ATOM 4235 N N . GLY B 1 98 ? -19.453 28.109 17.203 1 98.12 98 GLY B N 1
ATOM 4236 C CA . GLY B 1 98 ? -20 29.328 16.609 1 98.12 98 GLY B CA 1
ATOM 4237 C C . GLY B 1 98 ? -18.922 30.266 16.094 1 98.12 98 GLY B C 1
ATOM 4238 O O . GLY B 1 98 ? -18.969 31.469 16.359 1 98.12 98 GLY B O 1
ATOM 4239 N N . LEU B 1 99 ? -17.984 29.734 15.297 1 98.75 99 LEU B N 1
ATOM 4240 C CA . LEU B 1 99 ? -16.797 30.516 14.984 1 98.75 99 LEU B CA 1
ATOM 4241 C C . LEU B 1 99 ? -16.953 31.219 13.641 1 98.75 99 LEU B C 1
ATOM 4243 O O . LEU B 1 99 ? -16.359 32.281 13.414 1 98.75 99 LEU B O 1
ATOM 4247 N N . ARG B 1 100 ? -17.75 30.734 12.773 1 98.44 100 ARG B N 1
ATOM 4248 C CA . ARG B 1 100 ? -17.859 31.266 11.414 1 98.44 100 ARG B CA 1
ATOM 4249 C C . ARG B 1 100 ? -18.312 32.719 11.414 1 98.44 100 ARG B C 1
ATOM 4251 O O . ARG B 1 100 ? -17.844 33.5 10.594 1 98.44 100 ARG B O 1
ATOM 4258 N N . ASP B 1 101 ? -19.141 33.062 12.367 1 97.62 101 ASP B N 1
ATOM 4259 C CA . ASP B 1 101 ? -19.734 34.375 12.414 1 97.62 101 ASP B CA 1
ATOM 4260 C C . ASP B 1 101 ? -18.688 35.438 12.758 1 97.62 101 ASP B C 1
ATOM 4262 O O . ASP B 1 101 ? -18.938 36.656 12.594 1 97.62 101 ASP B O 1
ATOM 4266 N N . HIS B 1 102 ? -17.547 35.062 13.07 1 98.5 102 HIS B N 1
ATOM 4267 C CA . HIS B 1 102 ? -16.516 36 13.5 1 98.5 102 HIS B CA 1
ATOM 4268 C C . HIS B 1 102 ? -15.445 36.156 12.422 1 98.5 102 HIS B C 1
ATOM 4270 O O . HIS B 1 102 ? -14.445 36.844 12.633 1 98.5 102 HIS B O 1
ATOM 4276 N N . TYR B 1 103 ? -15.641 35.5 11.281 1 98.75 103 TYR B N 1
ATOM 4277 C CA . TYR B 1 103 ? -14.68 35.594 10.188 1 98.75 103 TYR B CA 1
ATOM 4278 C C . TYR B 1 103 ? -15.266 36.312 8.984 1 98.75 103 TYR B C 1
ATOM 4280 O O . TYR B 1 103 ? -16.438 36.125 8.656 1 98.75 103 TYR B O 1
ATOM 4288 N N . ARG B 1 104 ? -14.422 37.156 8.406 1 98.38 104 ARG B N 1
ATOM 4289 C CA . ARG B 1 104 ? -14.641 37.594 7.027 1 98.38 104 ARG B CA 1
ATOM 4290 C C . ARG B 1 104 ? -14.023 36.594 6.039 1 98.38 104 ARG B C 1
ATOM 4292 O O . ARG B 1 104 ? -12.797 36.469 5.969 1 98.38 104 ARG B O 1
ATOM 4299 N N . PHE B 1 105 ? -14.852 35.938 5.273 1 98.5 105 PHE B N 1
ATOM 4300 C CA . PHE B 1 105 ? -14.391 35 4.277 1 98.5 105 PHE B CA 1
ATOM 4301 C C . PHE B 1 105 ? -14.18 35.656 2.928 1 98.5 105 PHE B C 1
ATOM 4303 O O . PHE B 1 105 ? -14.75 36.719 2.664 1 98.5 105 PHE B O 1
ATOM 4310 N N . GLY B 1 106 ? -13.305 35 2.127 1 98.31 106 GLY B N 1
ATOM 4311 C CA . GLY B 1 106 ? -12.945 35.656 0.873 1 98.31 106 GLY B CA 1
ATOM 4312 C C . GLY B 1 106 ? -12.188 36.938 1.064 1 98.31 106 GLY B C 1
ATOM 4313 O O . GLY B 1 106 ? -12.281 37.844 0.238 1 98.31 106 GLY B O 1
ATOM 4314 N N . ALA B 1 107 ? -11.523 37.094 2.156 1 98.56 107 ALA B N 1
ATOM 4315 C CA . ALA B 1 107 ? -10.797 38.312 2.521 1 98.56 107 ALA B CA 1
ATOM 4316 C C . ALA B 1 107 ? -9.297 38.062 2.52 1 98.56 107 ALA B C 1
ATOM 4318 O O . ALA B 1 107 ? -8.781 37.281 3.316 1 98.56 107 ALA B O 1
ATOM 4319 N N . GLU B 1 108 ? -8.648 38.688 1.59 1 98.62 108 GLU B N 1
ATOM 4320 C CA . GLU B 1 108 ? -7.191 38.594 1.52 1 98.62 108 GLU B CA 1
ATOM 4321 C C . GLU B 1 108 ? -6.539 39.75 2.258 1 98.62 108 GLU B C 1
ATOM 4323 O O . GLU B 1 108 ? -6.664 40.906 1.844 1 98.62 108 GLU B O 1
ATOM 4328 N N . VAL B 1 109 ? -5.875 39.5 3.363 1 98.81 109 VAL B N 1
ATOM 4329 C CA . VAL B 1 109 ? -5.125 40.531 4.047 1 98.81 109 VAL B CA 1
ATOM 4330 C C . VAL B 1 109 ? -3.885 40.906 3.232 1 98.81 109 VAL B C 1
ATOM 4332 O O . VAL B 1 109 ? -3.062 40.031 2.92 1 98.81 109 VAL B O 1
ATOM 4335 N N . LEU B 1 110 ? -3.781 42.125 2.943 1 98.75 110 LEU B N 1
ATOM 4336 C CA . LEU B 1 110 ? -2.73 42.625 2.049 1 98.75 110 LEU B CA 1
ATOM 4337 C C . LEU B 1 110 ? -1.559 43.188 2.844 1 98.75 110 LEU B C 1
ATOM 4339 O O . LEU B 1 110 ? -0.403 43.062 2.432 1 98.75 110 LEU B O 1
ATOM 4343 N N . ARG B 1 111 ? -1.964 43.906 3.967 1 98.62 111 ARG B N 1
ATOM 4344 C CA . ARG B 1 111 ? -0.921 44.594 4.715 1 98.62 111 ARG B CA 1
ATOM 4345 C C . ARG B 1 111 ? -1.327 44.781 6.172 1 98.62 111 ARG B C 1
ATOM 4347 O O . ARG B 1 111 ? -2.486 45.094 6.465 1 98.62 111 ARG B O 1
ATOM 4354 N N . CYS B 1 112 ? -0.379 44.594 6.969 1 98.69 112 CYS B N 1
ATOM 4355 C CA . CYS B 1 112 ? -0.455 44.969 8.383 1 98.69 112 CYS B CA 1
ATOM 4356 C C . CYS B 1 112 ? 0.666 45.938 8.766 1 98.69 112 CYS B C 1
ATOM 4358 O O . CYS B 1 112 ? 1.845 45.594 8.656 1 98.69 112 CYS B O 1
ATOM 4360 N N . GLU B 1 113 ? 0.261 47.094 9.297 1 98 113 GLU B N 1
ATOM 4361 C CA . GLU B 1 113 ? 1.233 48.125 9.641 1 98 113 GLU B CA 1
ATOM 4362 C C . GLU B 1 113 ? 0.986 48.688 11.047 1 98 113 GLU B C 1
ATOM 4364 O O . GLU B 1 113 ? -0.142 49.031 11.383 1 98 113 GLU B O 1
ATOM 4369 N N . PRO B 1 114 ? 2.09 48.688 11.789 1 97.31 114 PRO B N 1
ATOM 4370 C CA . PRO B 1 114 ? 1.892 49.312 13.109 1 97.31 114 PRO B CA 1
ATOM 4371 C C . PRO B 1 114 ? 1.633 50.812 13.039 1 97.31 114 PRO B C 1
ATOM 4373 O O . PRO B 1 114 ? 2.219 51.5 12.203 1 97.31 114 PRO B O 1
ATOM 4376 N N . LEU B 1 115 ? 0.766 51.312 13.883 1 96.56 115 LEU B N 1
ATOM 4377 C CA . LEU B 1 115 ? 0.45 52.75 13.93 1 96.56 115 LEU B CA 1
ATOM 4378 C C . LEU B 1 115 ? 1.455 53.5 14.797 1 96.56 115 LEU B C 1
ATOM 4380 O O . LEU B 1 115 ? 1.492 54.719 14.789 1 96.56 115 LEU B O 1
ATOM 4384 N N . GLY B 1 116 ? 2.328 52.875 15.508 1 92.94 116 GLY B N 1
ATOM 4385 C CA . GLY B 1 116 ? 3.332 53.438 16.391 1 92.94 116 GLY B CA 1
ATOM 4386 C C . GLY B 1 116 ? 4.031 52.438 17.266 1 92.94 116 GLY B C 1
ATOM 4387 O O . GLY B 1 116 ? 4.348 51.312 16.797 1 92.94 116 GLY B O 1
ATOM 4388 N N . GLU B 1 117 ? 4.293 52.875 18.438 1 91.5 117 GLU B N 1
ATOM 4389 C CA . GLU B 1 117 ? 4.914 52 19.422 1 91.5 117 GLU B CA 1
ATOM 4390 C C . GLU B 1 117 ? 3.969 50.875 19.828 1 91.5 117 GLU B C 1
ATOM 4392 O O . GLU B 1 117 ? 2.768 50.938 19.562 1 91.5 117 GLU B O 1
ATOM 4397 N N . PRO B 1 118 ? 4.574 49.938 20.453 1 88.19 118 PRO B N 1
ATOM 4398 C CA . PRO B 1 118 ? 3.703 48.844 20.906 1 88.19 118 PRO B CA 1
ATOM 4399 C C . PRO B 1 118 ? 2.484 49.344 21.688 1 88.19 118 PRO B C 1
ATOM 4401 O O . PRO B 1 118 ? 2.619 50.188 22.594 1 88.19 118 PRO B O 1
ATOM 4404 N N . GLY B 1 119 ? 1.316 48.906 21.25 1 88.81 119 GLY B N 1
ATOM 4405 C CA . GLY B 1 119 ? 0.086 49.281 21.922 1 88.81 119 GLY B CA 1
ATOM 4406 C C . GLY B 1 119 ? -0.671 50.375 21.172 1 88.81 119 GLY B C 1
ATOM 4407 O O . GLY B 1 119 ? -1.847 50.625 21.453 1 88.81 119 GLY B O 1
ATOM 4408 N N . ALA B 1 120 ? -0.094 51 20.203 1 93.88 120 ALA B N 1
ATOM 4409 C CA . ALA B 1 120 ? -0.725 52.094 19.469 1 93.88 120 ALA B CA 1
ATOM 4410 C C . ALA B 1 120 ? -1.76 51.562 18.469 1 93.88 120 ALA B C 1
ATOM 4412 O O . ALA B 1 120 ? -2.615 52.312 18 1 93.88 120 ALA B O 1
ATOM 4413 N N . GLY B 1 121 ? -1.571 50.312 18.203 1 95.94 121 GLY B N 1
ATOM 4414 C CA . GLY B 1 121 ? -2.52 49.719 17.281 1 95.94 121 GLY B CA 1
ATOM 4415 C C . GLY B 1 121 ? -1.911 49.406 15.93 1 95.94 121 GLY B C 1
ATOM 4416 O O . GLY B 1 121 ? -0.723 49.625 15.703 1 95.94 121 GLY B O 1
ATOM 4417 N N . TRP B 1 122 ? -2.732 48.719 15.07 1 98.12 122 TRP B N 1
ATOM 4418 C CA . TRP B 1 122 ? -2.303 48.25 13.758 1 98.12 122 TRP B CA 1
ATOM 4419 C C . TRP B 1 122 ? -3.312 48.656 12.68 1 98.12 122 TRP B C 1
ATOM 4421 O O . TRP B 1 122 ? -4.523 48.562 12.898 1 98.12 122 TRP B O 1
ATOM 4431 N N . ARG B 1 123 ? -2.814 49.125 11.609 1 98.25 123 ARG B N 1
ATOM 4432 C CA . ARG B 1 123 ? -3.627 49.281 10.406 1 98.25 123 ARG B CA 1
ATOM 4433 C C . ARG B 1 123 ? -3.619 48 9.586 1 98.25 123 ARG B C 1
ATOM 4435 O O . ARG B 1 123 ? -2.555 47.5 9.227 1 98.25 123 ARG B O 1
ATOM 4442 N N . VAL B 1 124 ? -4.805 47.406 9.32 1 98.62 124 VAL B N 1
ATOM 4443 C CA . VAL B 1 124 ? -4.945 46.219 8.523 1 98.62 124 VAL B CA 1
ATOM 4444 C C . VAL B 1 124 ? -5.703 46.531 7.238 1 98.62 124 VAL B C 1
ATOM 4446 O O . VAL B 1 124 ? -6.793 47.094 7.273 1 98.62 124 VAL B O 1
ATOM 4449 N N . ILE B 1 125 ? -5.059 46.219 6.164 1 98.69 125 ILE B N 1
ATOM 4450 C CA . ILE B 1 125 ? -5.645 46.406 4.844 1 98.69 125 ILE B CA 1
ATOM 4451 C C . ILE B 1 125 ? -5.961 45.062 4.227 1 98.69 125 ILE B C 1
ATOM 4453 O O . ILE B 1 125 ? -5.117 44.156 4.215 1 98.69 125 ILE B O 1
ATOM 4457 N N . TRP B 1 126 ? -7.199 44.812 3.812 1 98.75 126 TRP B N 1
ATOM 4458 C CA . TRP B 1 126 ? -7.562 43.562 3.15 1 98.75 126 TRP B CA 1
ATOM 4459 C C . TRP B 1 126 ? -8.43 43.812 1.925 1 98.75 126 TRP B C 1
ATOM 4461 O O . TRP B 1 126 ? -8.906 44.938 1.725 1 98.75 126 TRP B O 1
ATOM 4471 N N . ARG B 1 127 ? -8.469 42.906 1.101 1 98.75 127 ARG B N 1
ATOM 4472 C CA . ARG B 1 127 ? -9.273 42.969 -0.113 1 98.75 127 ARG B CA 1
ATOM 4473 C C . ARG B 1 127 ? -10.297 41.844 -0.153 1 98.75 127 ARG B C 1
ATOM 4475 O O . ARG B 1 127 ? -9.984 40.688 0.19 1 98.75 127 ARG B O 1
ATOM 4482 N N . ASP B 1 128 ? -11.477 42.094 -0.44 1 98.12 128 ASP B N 1
ATOM 4483 C CA . ASP B 1 128 ? -12.516 41.094 -0.702 1 98.12 128 ASP B CA 1
ATOM 4484 C C . ASP B 1 128 ? -13.266 41.438 -1.992 1 98.12 128 ASP B C 1
ATOM 4486 O O . ASP B 1 128 ? -12.75 42.156 -2.854 1 98.12 128 ASP B O 1
ATOM 4490 N N . ALA B 1 129 ? -14.414 40.781 -2.186 1 97.25 129 ALA B N 1
ATOM 4491 C CA . ALA B 1 129 ? -15.172 40.969 -3.422 1 97.25 129 ALA B CA 1
ATOM 4492 C C . ALA B 1 129 ? -15.617 42.406 -3.6 1 97.25 129 ALA B C 1
ATOM 4494 O O . ALA B 1 129 ? -15.828 42.875 -4.727 1 97.25 129 ALA B O 1
ATOM 4495 N N . GLU B 1 130 ? -15.766 43.188 -2.492 1 97.75 130 GLU B N 1
ATOM 4496 C CA . GLU B 1 130 ? -16.234 44.594 -2.529 1 97.75 130 GLU B CA 1
ATOM 4497 C C . GLU B 1 130 ? -15.078 45.562 -2.707 1 97.75 130 GLU B C 1
ATOM 4499 O O . GLU B 1 130 ? -15.297 46.75 -2.939 1 97.75 130 GLU B O 1
ATOM 4504 N N . GLY B 1 131 ? -13.93 45.094 -2.666 1 98 131 GLY B N 1
ATOM 4505 C CA . GLY B 1 131 ? -12.766 45.938 -2.854 1 98 131 GLY B CA 1
ATOM 4506 C C . GLY B 1 131 ? -11.82 45.938 -1.665 1 98 131 GLY B C 1
ATOM 4507 O O . GLY B 1 131 ? -11.773 44.969 -0.91 1 98 131 GLY B O 1
ATOM 4508 N N . GLU B 1 132 ? -11.023 46.969 -1.618 1 98.38 132 GLU B N 1
ATOM 4509 C CA . GLU B 1 132 ? -10.039 47.125 -0.543 1 98.38 132 GLU B CA 1
ATOM 4510 C C . GLU B 1 132 ? -10.641 47.844 0.658 1 98.38 132 GLU B C 1
ATOM 4512 O O . GLU B 1 132 ? -11.398 48.781 0.497 1 98.38 132 GLU B O 1
ATOM 4517 N N . HIS B 1 133 ? -10.352 47.344 1.816 1 98.19 133 HIS B N 1
ATOM 4518 C CA . HIS B 1 133 ? -10.797 47.906 3.088 1 98.19 133 HIS B CA 1
ATOM 4519 C C . HIS B 1 133 ? -9.617 48.156 4.02 1 98.19 133 HIS B C 1
ATOM 4521 O O . HIS B 1 133 ? -8.555 47.531 3.869 1 98.19 133 HIS B O 1
ATOM 4527 N N . THR B 1 134 ? -9.789 49.125 4.867 1 97.94 134 THR B N 1
ATOM 4528 C CA . THR B 1 134 ? -8.789 49.438 5.883 1 97.94 134 THR B CA 1
ATOM 4529 C C . THR B 1 134 ? -9.453 49.719 7.23 1 97.94 134 THR B C 1
ATOM 4531 O O . THR B 1 134 ? -10.469 50.406 7.305 1 97.94 134 THR B O 1
ATOM 4534 N N . GLU B 1 135 ? -8.953 49.094 8.234 1 98.06 135 GLU B N 1
ATOM 4535 C CA . GLU B 1 135 ? -9.406 49.344 9.602 1 98.06 135 GLU B CA 1
ATOM 4536 C C . GLU B 1 135 ? -8.25 49.281 10.594 1 98.06 135 GLU B C 1
ATOM 4538 O O . GLU B 1 135 ? -7.156 48.844 10.25 1 98.06 135 GLU B O 1
ATOM 4543 N N . THR B 1 136 ? -8.469 49.875 11.758 1 97.94 136 THR B N 1
ATOM 4544 C CA . THR B 1 136 ? -7.473 49.875 12.828 1 97.94 136 THR B CA 1
ATOM 4545 C C . THR B 1 136 ? -7.836 48.844 13.891 1 97.94 136 THR B C 1
ATOM 4547 O O . THR B 1 136 ? -8.992 48.75 14.305 1 97.94 136 THR B O 1
ATOM 4550 N N . TYR B 1 137 ? -6.859 48.062 14.25 1 98.44 137 TYR B N 1
ATOM 4551 C CA . TYR B 1 137 ? -7.055 47.031 15.25 1 98.44 137 TYR B CA 1
ATOM 4552 C C . TYR B 1 137 ? -6.102 47.219 16.422 1 98.44 137 TYR B C 1
ATOM 4554 O O . TYR B 1 137 ? -5.07 47.875 16.297 1 98.44 137 TYR B O 1
ATOM 4562 N N . ALA B 1 138 ? -6.465 46.656 17.609 1 97.31 138 ALA B N 1
ATOM 4563 C CA . ALA B 1 138 ? -5.625 46.688 18.797 1 97.31 138 ALA B CA 1
ATOM 4564 C C . ALA B 1 138 ? -4.363 45.844 18.609 1 97.31 138 ALA B C 1
ATOM 4566 O O . ALA B 1 138 ? -3.326 46.125 19.219 1 97.31 138 ALA B O 1
ATOM 4567 N N . GLY B 1 139 ? -4.41 44.875 17.797 1 98 139 GLY B N 1
ATOM 4568 C CA . GLY B 1 139 ? -3.303 43.969 17.516 1 98 139 GLY B CA 1
ATOM 4569 C C . GLY B 1 139 ? -3.582 43 16.375 1 98 139 GLY B C 1
ATOM 4570 O O . GLY B 1 139 ? -4.672 43.031 15.805 1 98 139 GLY B O 1
ATOM 4571 N N . VAL B 1 140 ? -2.559 42.25 16.031 1 98.69 140 VAL B N 1
ATOM 4572 C CA . VAL B 1 140 ? -2.631 41.344 14.906 1 98.69 140 VAL B CA 1
ATOM 4573 C C . VAL B 1 140 ? -2.205 39.938 15.359 1 98.69 140 VAL B C 1
ATOM 4575 O O . VAL B 1 140 ? -1.194 39.781 16.047 1 98.69 140 VAL B O 1
ATOM 4578 N N . MET B 1 141 ? -3.006 38.938 15.039 1 98.75 141 MET B N 1
ATOM 4579 C CA . MET B 1 141 ? -2.701 37.531 15.242 1 98.75 141 MET B CA 1
ATOM 4580 C C . MET B 1 141 ? -2.58 36.812 13.898 1 98.75 141 MET B C 1
ATOM 4582 O O . MET B 1 141 ? -3.545 36.75 13.141 1 98.75 141 MET B O 1
ATOM 4586 N N . ILE B 1 142 ? -1.43 36.25 13.703 1 98.88 142 ILE B N 1
ATOM 4587 C CA . ILE B 1 142 ? -1.128 35.625 12.414 1 98.88 142 ILE B CA 1
ATOM 4588 C C . ILE B 1 142 ? -1.248 34.094 12.523 1 98.88 142 ILE B C 1
ATOM 4590 O O . ILE B 1 142 ? -0.449 33.469 13.211 1 98.88 142 ILE B O 1
ATOM 4594 N N . ALA B 1 143 ? -2.229 33.531 11.898 1 98.62 143 ALA B N 1
ATOM 4595 C CA . ALA B 1 143 ? -2.473 32.094 11.875 1 98.62 143 ALA B CA 1
ATOM 4596 C C . ALA B 1 143 ? -2.67 31.578 10.453 1 98.62 143 ALA B C 1
ATOM 4598 O O . ALA B 1 143 ? -3.523 30.719 10.203 1 98.62 143 ALA B O 1
ATOM 4599 N N . ASN B 1 144 ? -1.895 32.125 9.5 1 97.12 144 ASN B N 1
ATOM 4600 C CA . ASN B 1 144 ? -2.133 31.844 8.094 1 97.12 144 ASN B CA 1
ATOM 4601 C C . ASN B 1 144 ? -1.433 30.547 7.672 1 97.12 144 ASN B C 1
ATOM 4603 O O . ASN B 1 144 ? -1.486 30.156 6.5 1 97.12 144 ASN B O 1
ATOM 4607 N N . GLY B 1 145 ? -0.78 29.875 8.578 1 95.5 145 GLY B N 1
ATOM 4608 C CA . GLY B 1 145 ? -0.222 28.562 8.289 1 95.5 145 GLY B CA 1
ATOM 4609 C C . GLY B 1 145 ? 1.227 28.625 7.844 1 95.5 145 GLY B C 1
ATOM 4610 O O . GLY B 1 145 ? 1.798 29.703 7.699 1 95.5 145 GLY B O 1
ATOM 4611 N N . THR B 1 146 ? 1.861 27.406 7.664 1 95.62 146 THR B N 1
ATOM 4612 C CA . THR B 1 146 ? 3.295 27.328 7.402 1 95.62 146 THR B CA 1
ATOM 4613 C C . THR B 1 146 ? 3.568 26.594 6.094 1 95.62 146 THR B C 1
ATOM 4615 O O . THR B 1 146 ? 4.723 26.438 5.695 1 95.62 146 THR B O 1
ATOM 4618 N N . LEU B 1 147 ? 2.533 26.172 5.391 1 94.81 147 LEU B N 1
ATOM 4619 C CA . LEU B 1 147 ? 2.752 25.234 4.301 1 94.81 147 LEU B CA 1
ATOM 4620 C C . LEU B 1 147 ? 2.092 25.719 3.016 1 94.81 147 LEU B C 1
ATOM 4622 O O . LEU B 1 147 ? 1.607 24.922 2.215 1 94.81 147 LEU B O 1
ATOM 4626 N N . SER B 1 148 ? 2.035 27.016 2.807 1 92.12 148 SER B N 1
ATOM 4627 C CA . SER B 1 148 ? 1.28 27.5 1.657 1 92.12 148 SER B CA 1
ATOM 4628 C C . SER B 1 148 ? 2.211 27.984 0.555 1 92.12 148 SER B C 1
ATOM 4630 O O . SER B 1 148 ? 1.783 28.188 -0.585 1 92.12 148 SER B O 1
ATOM 4632 N N . GLU B 1 149 ? 3.467 28.25 0.881 1 95.5 149 GLU B N 1
ATOM 4633 C CA . GLU B 1 149 ? 4.41 28.75 -0.109 1 95.5 149 GLU B CA 1
ATOM 4634 C C . GLU B 1 149 ? 5.445 27.703 -0.481 1 95.5 149 GLU B C 1
ATOM 4636 O O . GLU B 1 149 ? 6.332 27.375 0.316 1 95.5 149 GLU B O 1
ATOM 4641 N N . PRO B 1 150 ? 5.402 27.219 -1.765 1 96.94 150 PRO B N 1
ATOM 4642 C CA . PRO B 1 150 ? 6.281 26.125 -2.17 1 96.94 150 PRO B CA 1
ATOM 4643 C C . PRO B 1 150 ? 7.758 26.516 -2.162 1 96.94 150 PRO B C 1
ATOM 4645 O O . PRO B 1 150 ? 8.102 27.656 -2.496 1 96.94 150 PRO B O 1
ATOM 4648 N N . ASN B 1 151 ? 8.602 25.625 -1.759 1 96.75 151 ASN B N 1
ATOM 4649 C CA . ASN B 1 151 ? 10.047 25.734 -1.914 1 96.75 151 ASN B CA 1
ATOM 4650 C C . ASN B 1 151 ? 10.539 24.984 -3.148 1 96.75 151 ASN B C 1
ATOM 4652 O O . ASN B 1 151 ? 10.953 23.828 -3.051 1 96.75 151 ASN B O 1
ATOM 4656 N N . MET B 1 152 ? 10.578 25.609 -4.32 1 96.94 152 MET B N 1
ATOM 4657 C CA . MET B 1 152 ? 11.016 25 -5.566 1 96.94 152 MET B CA 1
ATOM 4658 C C . MET B 1 152 ? 12.531 25.141 -5.734 1 96.94 152 MET B C 1
ATOM 4660 O O . MET B 1 152 ? 13.047 26.25 -5.781 1 96.94 152 MET B O 1
ATOM 4664 N N . PRO B 1 153 ? 13.219 24.047 -5.855 1 95.44 153 PRO B N 1
ATOM 4665 C CA . PRO B 1 153 ? 14.672 24.141 -6.066 1 95.44 153 PRO B CA 1
ATOM 4666 C C . PRO B 1 153 ? 15.031 24.594 -7.48 1 95.44 153 PRO B C 1
ATOM 4668 O O . PRO B 1 153 ? 14.195 24.531 -8.383 1 95.44 153 PRO B O 1
ATOM 4671 N N . THR B 1 154 ? 16.219 25.109 -7.562 1 95.81 154 THR B N 1
ATOM 4672 C CA . THR B 1 154 ? 16.812 25.375 -8.867 1 95.81 154 THR B CA 1
ATOM 4673 C C . THR B 1 154 ? 17.641 24.188 -9.344 1 95.81 154 THR B C 1
ATOM 4675 O O . THR B 1 154 ? 18.375 23.578 -8.555 1 95.81 154 THR B O 1
ATOM 4678 N N . PHE B 1 155 ? 17.5 23.828 -10.594 1 96.81 155 PHE B N 1
ATOM 4679 C CA . PHE B 1 155 ? 18.25 22.719 -11.188 1 96.81 155 PHE B CA 1
ATOM 4680 C C . PHE B 1 155 ? 19.125 23.219 -12.328 1 96.81 155 PHE B C 1
ATOM 4682 O O . PHE B 1 155 ? 18.781 24.172 -13.016 1 96.81 155 PHE B O 1
ATOM 4689 N N . GLN B 1 156 ? 20.219 22.609 -12.484 1 97.88 156 GLN B N 1
ATOM 4690 C CA . GLN B 1 156 ? 21.047 22.891 -13.656 1 97.88 156 GLN B CA 1
ATOM 4691 C C . GLN B 1 156 ? 20.469 22.25 -14.914 1 97.88 156 GLN B C 1
ATOM 4693 O O . GLN B 1 156 ? 19.969 21.125 -14.859 1 97.88 156 GLN B O 1
ATOM 4698 N N . GLY B 1 157 ? 20.547 22.984 -15.969 1 98 157 GLY B N 1
ATOM 4699 C CA . GLY B 1 157 ? 20.016 22.469 -17.219 1 98 157 GLY B CA 1
ATOM 4700 C C . GLY B 1 157 ? 18.531 22.734 -17.406 1 98 157 GLY B C 1
ATOM 4701 O O . GLY B 1 157 ? 17.938 23.484 -16.625 1 98 157 GLY B O 1
ATOM 4702 N N . ARG B 1 158 ? 18.047 22.219 -18.516 1 97 158 ARG B N 1
ATOM 4703 C CA . ARG B 1 158 ? 16.641 22.438 -18.844 1 97 158 ARG B CA 1
ATOM 4704 C C . ARG B 1 158 ? 15.891 21.109 -18.953 1 97 158 ARG B C 1
ATOM 4706 O O . ARG B 1 158 ? 16.391 20.172 -19.594 1 97 158 ARG B O 1
ATOM 4713 N N . PHE B 1 159 ? 14.75 21.062 -18.297 1 98.25 159 PHE B N 1
ATOM 4714 C CA . PHE B 1 159 ? 13.906 19.891 -18.391 1 98.25 159 PHE B CA 1
ATOM 4715 C C . PHE B 1 159 ? 12.773 20.109 -19.375 1 98.25 159 PHE B C 1
ATOM 4717 O O . PHE B 1 159 ? 11.984 21.047 -19.234 1 98.25 159 PHE B O 1
ATOM 4724 N N . ASP B 1 160 ? 12.633 19.234 -20.375 1 98.5 160 ASP B N 1
ATOM 4725 C CA . ASP B 1 160 ? 11.664 19.422 -21.453 1 98.5 160 ASP B CA 1
ATOM 4726 C C . ASP B 1 160 ? 10.32 18.797 -21.094 1 98.5 160 ASP B C 1
ATOM 4728 O O . ASP B 1 160 ? 9.328 18.984 -21.797 1 98.5 160 ASP B O 1
ATOM 4732 N N . GLY B 1 161 ? 10.211 18.016 -19.984 1 98.38 161 GLY B N 1
ATOM 4733 C CA . GLY B 1 161 ? 8.938 17.5 -19.5 1 98.38 161 GLY B CA 1
ATOM 4734 C C . GLY B 1 161 ? 8.219 18.438 -18.562 1 98.38 161 GLY B C 1
ATOM 4735 O O . GLY B 1 161 ? 8.461 19.656 -18.578 1 98.38 161 GLY B O 1
ATOM 4736 N N . GLU B 1 162 ? 7.281 17.938 -17.875 1 98.5 162 GLU B N 1
ATOM 4737 C CA . GLU B 1 162 ? 6.539 18.719 -16.891 1 98.5 162 GLU B CA 1
ATOM 4738 C C . GLU B 1 162 ? 7.258 18.75 -15.547 1 98.5 162 GLU B C 1
ATOM 4740 O O . GLU B 1 162 ? 7.598 17.703 -15 1 98.5 162 GLU B O 1
ATOM 4745 N N . LEU B 1 163 ? 7.633 19.875 -15.062 1 98.5 163 LEU B N 1
ATOM 4746 C CA . LEU B 1 163 ? 8.234 20.078 -13.75 1 98.5 163 LEU B CA 1
ATOM 4747 C C . LEU B 1 163 ? 7.281 20.828 -12.828 1 98.5 163 LEU B C 1
ATOM 4749 O O . LEU B 1 163 ? 6.953 21.984 -13.078 1 98.5 163 LEU B O 1
ATOM 4753 N N . ILE B 1 164 ? 6.801 20.172 -11.781 1 98.56 164 ILE B N 1
ATOM 4754 C CA . ILE B 1 164 ? 5.859 20.828 -10.875 1 98.56 164 ILE B CA 1
ATOM 4755 C C . ILE B 1 164 ? 6.32 20.656 -9.43 1 98.56 164 ILE B C 1
ATOM 4757 O O . ILE B 1 164 ? 7.125 19.766 -9.133 1 98.56 164 ILE B O 1
ATOM 4761 N N . HIS B 1 165 ? 5.855 21.547 -8.555 1 98.56 165 HIS B N 1
ATOM 4762 C CA . HIS B 1 165 ? 5.949 21.359 -7.113 1 98.56 165 HIS B CA 1
ATOM 4763 C C . HIS B 1 165 ? 4.758 20.562 -6.586 1 98.56 165 HIS B C 1
ATOM 4765 O O . HIS B 1 165 ? 3.68 20.578 -7.184 1 98.56 165 HIS B O 1
ATOM 4771 N N . SER B 1 166 ? 4.922 19.891 -5.477 1 98.31 166 SER B N 1
ATOM 4772 C CA . SER B 1 166 ? 3.854 19.094 -4.887 1 98.31 166 SER B CA 1
ATOM 4773 C C . SER B 1 166 ? 2.629 19.953 -4.582 1 98.31 166 SER B C 1
ATOM 4775 O O . SER B 1 166 ? 1.509 19.438 -4.52 1 98.31 166 SER B O 1
ATOM 4777 N N . SER B 1 167 ? 2.771 21.25 -4.3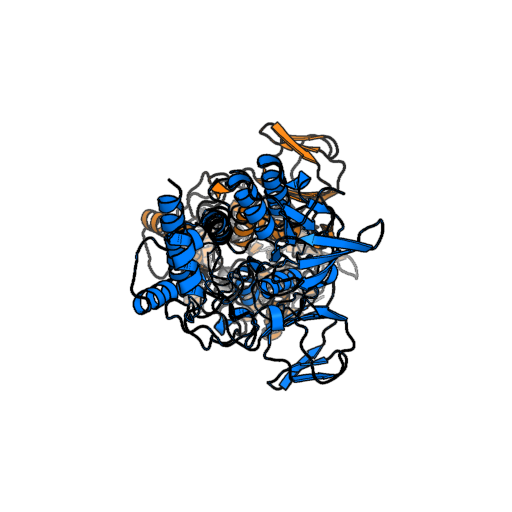98 1 97.38 167 SER B N 1
ATOM 4778 C CA . SER B 1 167 ? 1.646 22.156 -4.152 1 97.38 167 SER B CA 1
ATOM 4779 C C . SER B 1 167 ? 0.701 22.188 -5.348 1 97.38 167 SER B C 1
ATOM 4781 O O . SER B 1 167 ? -0.462 22.578 -5.215 1 97.38 167 SER B O 1
ATOM 4783 N N . ALA B 1 168 ? 1.194 21.781 -6.516 1 97.56 168 ALA B N 1
ATOM 4784 C CA . ALA B 1 168 ? 0.396 21.797 -7.738 1 97.56 168 ALA B CA 1
ATOM 4785 C C . ALA B 1 168 ? -0.184 20.406 -8.031 1 97.56 168 ALA B C 1
ATOM 4787 O O . ALA B 1 168 ? -0.866 20.219 -9.039 1 97.56 168 ALA B O 1
ATOM 4788 N N . TYR B 1 169 ? 0.133 19.453 -7.23 1 98.12 169 TYR B N 1
ATOM 4789 C CA . TYR B 1 169 ? -0.394 18.094 -7.344 1 98.12 169 TYR B CA 1
ATOM 4790 C C . TYR B 1 169 ? -1.743 17.984 -6.645 1 98.12 169 TYR B C 1
ATOM 4792 O O . TYR B 1 169 ? -1.916 18.469 -5.523 1 98.12 169 TYR B O 1
ATOM 4800 N N . ARG B 1 170 ? -2.689 17.328 -7.285 1 97.44 170 ARG B N 1
ATOM 4801 C CA . ARG B 1 170 ? -4.02 17.219 -6.695 1 97.44 170 ARG B CA 1
ATOM 4802 C C . ARG B 1 170 ? -4.555 15.797 -6.805 1 97.44 170 ARG B C 1
ATOM 4804 O O . ARG B 1 170 ? -5.152 15.273 -5.855 1 97.44 170 ARG B O 1
ATOM 4811 N N . HIS B 1 171 ? -4.309 15.188 -7.938 1 96.81 171 HIS B N 1
ATOM 4812 C CA . HIS B 1 171 ? -4.918 13.891 -8.211 1 96.81 171 HIS B CA 1
ATOM 4813 C C . HIS B 1 171 ? -3.92 12.938 -8.859 1 96.81 171 HIS B C 1
ATOM 4815 O O . HIS B 1 171 ? -3.15 13.344 -9.734 1 96.81 171 HIS B O 1
ATOM 4821 N N . PRO B 1 172 ? -4.016 11.641 -8.539 1 97.44 172 PRO B N 1
ATOM 4822 C CA . PRO B 1 172 ? -3.037 10.688 -9.055 1 97.44 172 PRO B CA 1
ATOM 4823 C C . PRO B 1 172 ? -3.119 10.516 -10.57 1 97.44 172 PRO B C 1
ATOM 4825 O O . PRO B 1 172 ? -2.139 10.109 -11.203 1 97.44 172 PRO B O 1
ATOM 4828 N N . SER B 1 173 ? -4.273 10.805 -11.164 1 96.31 173 SER B N 1
ATOM 4829 C CA . SER B 1 173 ? -4.414 10.648 -12.609 1 96.31 173 SER B CA 1
ATOM 4830 C C . SER B 1 173 ? -3.447 11.555 -13.367 1 96.31 173 SER B C 1
ATOM 4832 O O . SER B 1 173 ? -3.217 11.359 -14.562 1 96.31 173 SER B O 1
ATOM 4834 N N . GLN B 1 174 ? -2.834 12.57 -12.68 1 97.88 174 GLN B N 1
ATOM 4835 C CA . GLN B 1 174 ? -1.809 13.414 -13.273 1 97.88 174 GLN B CA 1
ATOM 4836 C C . GLN B 1 174 ? -0.602 12.594 -13.711 1 97.88 174 GLN B C 1
ATOM 4838 O O . GLN B 1 174 ? 0.188 13.039 -14.555 1 97.88 174 GLN B O 1
ATOM 4843 N N . PHE B 1 175 ? -0.484 11.367 -13.18 1 98.44 175 PHE B N 1
ATOM 4844 C CA . PHE B 1 175 ? 0.683 10.531 -13.445 1 98.44 175 PHE B CA 1
ATOM 4845 C C . PHE B 1 175 ? 0.372 9.492 -14.516 1 98.44 175 PHE B C 1
ATOM 4847 O O . PHE B 1 175 ? 1.256 8.742 -14.938 1 98.44 175 PHE B O 1
ATOM 4854 N N . ASP B 1 176 ? -0.833 9.383 -15 1 97.12 176 ASP B N 1
ATOM 4855 C CA . ASP B 1 176 ? -1.268 8.289 -15.867 1 97.12 176 ASP B CA 1
ATOM 4856 C C . ASP B 1 176 ? -0.349 8.148 -17.078 1 97.12 176 ASP B C 1
ATOM 4858 O O . ASP B 1 176 ? -0.207 9.078 -17.859 1 97.12 176 ASP B O 1
ATOM 4862 N N . GLY B 1 177 ? 0.298 6.98 -17.156 1 96.38 177 GLY B N 1
ATOM 4863 C CA . GLY B 1 177 ? 1.076 6.613 -18.328 1 96.38 177 GLY B CA 1
ATOM 4864 C C . GLY B 1 177 ? 2.42 7.316 -18.391 1 96.38 177 GLY B C 1
ATOM 4865 O O . GLY B 1 177 ? 3.129 7.215 -19.406 1 96.38 177 GLY B O 1
ATOM 4866 N N . LYS B 1 178 ? 2.877 8.039 -17.344 1 98.56 178 LYS B N 1
ATOM 4867 C CA . LYS B 1 178 ? 4.09 8.852 -17.375 1 98.56 178 LYS B CA 1
ATOM 4868 C C . LYS B 1 178 ? 5.234 8.156 -16.641 1 98.56 178 LYS B C 1
ATOM 4870 O O . LYS B 1 178 ? 5.008 7.418 -15.68 1 98.56 178 LYS B O 1
ATOM 4875 N N . ARG B 1 179 ? 6.426 8.352 -17.219 1 98.69 179 ARG B N 1
ATOM 4876 C CA . ARG B 1 179 ? 7.633 8.109 -16.438 1 98.69 179 ARG B CA 1
ATOM 4877 C C . ARG B 1 179 ? 7.902 9.266 -15.484 1 98.69 179 ARG B C 1
ATOM 4879 O O . ARG B 1 179 ? 8.148 10.398 -15.914 1 98.69 179 ARG B O 1
ATOM 4886 N N . VAL B 1 180 ? 7.895 9.039 -14.141 1 98.94 180 VAL B N 1
ATOM 4887 C CA . VAL B 1 180 ? 7.824 10.109 -13.141 1 98.94 180 VAL B CA 1
ATOM 4888 C C . VAL B 1 180 ? 9.047 10.039 -12.227 1 98.94 180 VAL B C 1
ATOM 4890 O O . VAL B 1 180 ? 9.445 8.961 -11.797 1 98.94 180 VAL B O 1
ATOM 4893 N N . LEU B 1 181 ? 9.664 11.156 -11.984 1 98.94 181 LEU B N 1
ATOM 4894 C CA . LEU B 1 181 ? 10.664 11.32 -10.938 1 98.94 181 LEU B CA 1
ATOM 4895 C C . LEU B 1 181 ? 10.125 12.18 -9.805 1 98.94 181 LEU B C 1
ATOM 4897 O O . LEU B 1 181 ? 9.727 13.328 -10.023 1 98.94 181 LEU B O 1
ATOM 4901 N N . ILE B 1 182 ? 10 11.633 -8.641 1 98.94 182 ILE B N 1
ATOM 4902 C CA . ILE B 1 182 ? 9.688 12.398 -7.441 1 98.94 182 ILE B CA 1
ATOM 4903 C C . ILE B 1 182 ? 10.977 12.859 -6.766 1 98.94 182 ILE B C 1
ATOM 4905 O O . ILE B 1 182 ? 11.883 12.047 -6.527 1 98.94 182 ILE B O 1
ATOM 4909 N N . VAL B 1 183 ? 11.102 14.125 -6.488 1 98.75 183 VAL B N 1
ATOM 4910 C CA . VAL B 1 183 ? 12.281 14.68 -5.836 1 98.75 183 VAL B CA 1
ATOM 4911 C C . VAL B 1 183 ? 11.938 15.07 -4.398 1 98.75 183 VAL B C 1
ATOM 4913 O O . VAL B 1 183 ? 11.164 15.992 -4.164 1 98.75 183 VAL B O 1
ATOM 4916 N N . GLY B 1 184 ? 12.562 14.461 -3.455 1 97.44 184 GLY B N 1
ATOM 4917 C CA . GLY B 1 184 ? 12.266 14.656 -2.045 1 97.44 184 GLY B CA 1
ATOM 4918 C C . GLY B 1 184 ? 11.5 13.492 -1.435 1 97.44 184 GLY B C 1
ATOM 4919 O O . GLY B 1 184 ? 10.453 13.086 -1.954 1 97.44 184 GLY B O 1
ATOM 4920 N N . ALA B 1 185 ? 11.984 13.039 -0.293 1 96 185 ALA B N 1
ATOM 4921 C CA . ALA B 1 185 ? 11.414 11.836 0.316 1 96 185 ALA B CA 1
ATOM 4922 C C . ALA B 1 185 ? 10.844 12.148 1.699 1 96 185 ALA B C 1
ATOM 4924 O O . ALA B 1 185 ? 10.969 11.336 2.621 1 96 185 ALA B O 1
ATOM 4925 N N . GLY B 1 186 ? 10.305 13.383 1.906 1 95.5 186 GLY B N 1
ATOM 4926 C CA . GLY B 1 186 ? 9.469 13.617 3.074 1 95.5 186 GLY B CA 1
ATOM 4927 C C . GLY B 1 186 ? 8.141 12.898 3.012 1 95.5 186 GLY B C 1
ATOM 4928 O O . GLY B 1 186 ? 7.926 12.047 2.143 1 95.5 186 GLY B O 1
ATOM 4929 N N . ASN B 1 187 ? 7.277 13.203 3.9 1 96.12 187 ASN B N 1
ATOM 4930 C CA . ASN B 1 187 ? 5.996 12.508 3.979 1 96.12 187 ASN B CA 1
ATOM 4931 C C . ASN B 1 187 ? 5.195 12.664 2.691 1 96.12 187 ASN B C 1
ATOM 4933 O O . ASN B 1 187 ? 4.738 11.672 2.113 1 96.12 187 ASN B O 1
ATOM 4937 N N . SER B 1 188 ? 5.039 13.852 2.229 1 97 188 SER B N 1
ATOM 4938 C CA . SER B 1 188 ? 4.277 14.086 1.007 1 97 188 SER B CA 1
ATOM 4939 C C . SER B 1 188 ? 4.938 13.422 -0.196 1 97 188 SER B C 1
ATOM 4941 O O . SER B 1 188 ? 4.254 12.867 -1.059 1 97 188 SER B O 1
ATOM 4943 N N . GLY B 1 189 ? 6.305 13.555 -0.247 1 98.06 189 GLY B N 1
ATOM 4944 C CA . GLY B 1 189 ? 7.02 12.922 -1.347 1 98.06 189 GLY B CA 1
ATOM 4945 C C . GLY B 1 189 ? 6.773 11.43 -1.438 1 98.06 189 GLY B C 1
ATOM 4946 O O . GLY B 1 189 ? 6.516 10.906 -2.521 1 98.06 189 GLY B O 1
ATOM 4947 N N . CYS B 1 190 ? 6.816 10.75 -0.337 1 98.25 190 CYS B N 1
ATOM 4948 C CA . CYS B 1 190 ? 6.617 9.305 -0.297 1 98.25 190 CYS B CA 1
ATOM 4949 C C . CYS B 1 190 ? 5.176 8.945 -0.637 1 98.25 190 CYS B C 1
ATOM 4951 O O . CYS B 1 190 ? 4.926 7.988 -1.376 1 98.25 190 CYS B O 1
ATOM 4953 N N . ASP B 1 191 ? 4.219 9.719 -0.101 1 98.25 191 ASP B N 1
ATOM 4954 C CA . ASP B 1 191 ? 2.816 9.492 -0.44 1 98.25 191 ASP B CA 1
ATOM 4955 C C . ASP B 1 191 ? 2.592 9.602 -1.946 1 98.25 191 ASP B C 1
ATOM 4957 O O . ASP B 1 191 ? 1.943 8.75 -2.547 1 98.25 191 ASP B O 1
ATOM 4961 N N . ILE B 1 192 ? 3.133 10.609 -2.484 1 98.81 192 ILE B N 1
ATOM 4962 C CA . ILE B 1 192 ? 2.893 10.914 -3.891 1 98.81 192 ILE B CA 1
ATOM 4963 C C . ILE B 1 192 ? 3.639 9.914 -4.77 1 98.81 192 ILE B C 1
ATOM 4965 O O . ILE B 1 192 ? 3.143 9.516 -5.828 1 98.81 192 ILE B O 1
ATOM 4969 N N . ALA B 1 193 ? 4.82 9.461 -4.293 1 98.88 193 ALA B N 1
ATOM 4970 C CA . ALA B 1 193 ? 5.508 8.383 -5 1 98.88 193 ALA B CA 1
ATOM 4971 C C . ALA B 1 193 ? 4.621 7.145 -5.109 1 98.88 193 ALA B C 1
ATOM 4973 O O . ALA B 1 193 ? 4.559 6.508 -6.16 1 98.88 193 ALA B O 1
ATOM 4974 N N . VAL B 1 194 ? 3.934 6.812 -4.051 1 98.75 194 VAL B N 1
ATOM 4975 C CA . VAL B 1 194 ? 3.035 5.66 -4.062 1 98.75 194 VAL B CA 1
ATOM 4976 C C . VAL B 1 194 ? 1.918 5.891 -5.078 1 98.75 194 VAL B C 1
ATOM 4978 O O . VAL B 1 194 ? 1.565 4.98 -5.836 1 98.75 194 VAL B O 1
ATOM 4981 N N . ASP B 1 195 ? 1.381 7.137 -5.121 1 98.56 195 ASP B N 1
ATOM 4982 C CA . ASP B 1 195 ? 0.398 7.469 -6.148 1 98.56 195 ASP B CA 1
ATOM 4983 C C . ASP B 1 195 ? 0.968 7.242 -7.547 1 98.56 195 ASP B C 1
ATOM 4985 O O . ASP B 1 195 ? 0.307 6.652 -8.398 1 98.56 195 ASP B O 1
ATOM 4989 N N . ALA B 1 196 ? 2.207 7.695 -7.723 1 98.75 196 ALA B N 1
ATOM 4990 C CA . ALA B 1 196 ? 2.85 7.578 -9.031 1 98.75 196 ALA B CA 1
ATOM 4991 C C . ALA B 1 196 ? 3.057 6.117 -9.414 1 98.75 196 ALA B C 1
ATOM 4993 O O . ALA B 1 196 ? 2.934 5.75 -10.586 1 98.75 196 ALA B O 1
ATOM 4994 N N . ILE B 1 197 ? 3.359 5.293 -8.477 1 98.38 197 ILE B N 1
ATOM 4995 C CA . ILE B 1 197 ? 3.561 3.869 -8.711 1 98.38 197 ILE B CA 1
ATOM 4996 C C . ILE B 1 197 ? 2.279 3.248 -9.266 1 98.38 197 ILE B C 1
ATOM 4998 O O . ILE B 1 197 ? 2.324 2.443 -10.195 1 98.38 197 ILE B O 1
ATOM 5002 N N . HIS B 1 198 ? 1.142 3.617 -8.773 1 98.12 198 HIS B N 1
ATOM 5003 C CA . HIS B 1 198 ? -0.128 2.988 -9.117 1 98.12 198 HIS B CA 1
ATOM 5004 C C . HIS B 1 198 ? -0.68 3.543 -10.43 1 98.12 198 HIS B C 1
ATOM 5006 O O . HIS B 1 198 ? -1.57 2.943 -11.031 1 98.12 198 HIS B O 1
ATOM 5012 N N . HIS B 1 199 ? -0.147 4.688 -10.914 1 97.81 199 HIS B N 1
ATOM 5013 C CA . HIS B 1 199 ? -0.759 5.336 -12.062 1 97.81 199 HIS B CA 1
ATOM 5014 C C . HIS B 1 199 ? 0.236 5.477 -13.211 1 97.81 199 HIS B C 1
ATOM 5016 O O . HIS B 1 199 ? -0.154 5.465 -14.383 1 97.81 199 HIS B O 1
ATOM 5022 N N . GLY B 1 200 ? 1.518 5.59 -12.891 1 97.44 200 GLY B N 1
ATOM 5023 C CA . GLY B 1 200 ? 2.52 5.902 -13.898 1 97.44 200 GLY B CA 1
ATOM 5024 C C . GLY B 1 200 ? 3.09 4.668 -14.57 1 97.44 200 GLY B C 1
ATOM 5025 O O . GLY B 1 200 ? 2.736 3.541 -14.219 1 97.44 200 GLY B O 1
ATOM 5026 N N . ALA B 1 201 ? 3.943 4.906 -15.594 1 97.12 201 ALA B N 1
ATOM 5027 C CA . ALA B 1 201 ? 4.664 3.842 -16.281 1 97.12 201 ALA B CA 1
ATOM 5028 C C . ALA B 1 201 ? 5.945 3.473 -15.547 1 97.12 201 ALA B C 1
ATOM 5030 O O . ALA B 1 201 ? 6.398 2.328 -15.609 1 97.12 201 ALA B O 1
ATOM 5031 N N . LEU B 1 202 ? 6.484 4.449 -14.922 1 97.62 202 LEU B N 1
ATOM 5032 C CA . LEU B 1 202 ? 7.715 4.32 -14.156 1 97.62 202 LEU B CA 1
ATOM 5033 C C . LEU B 1 202 ? 7.762 5.344 -13.023 1 97.62 202 LEU B C 1
ATOM 5035 O O . LEU B 1 202 ? 7.297 6.473 -13.188 1 97.62 202 LEU B O 1
ATOM 5039 N N . CYS B 1 203 ? 8.266 4.953 -11.852 1 98.69 203 CYS B N 1
ATOM 5040 C CA . CYS B 1 203 ? 8.422 5.879 -10.734 1 98.69 203 CYS B CA 1
ATOM 5041 C C . CYS B 1 203 ? 9.805 5.746 -10.102 1 98.69 203 CYS B C 1
ATOM 5043 O O . CYS B 1 203 ? 10.195 4.656 -9.68 1 98.69 203 CYS B O 1
ATOM 5045 N N . ASP B 1 204 ? 10.547 6.797 -10.109 1 98.88 204 ASP B N 1
ATOM 5046 C CA . ASP B 1 204 ? 11.797 6.902 -9.359 1 98.88 204 ASP B CA 1
ATOM 5047 C C . ASP B 1 204 ? 11.688 7.957 -8.258 1 98.88 204 ASP B C 1
ATOM 5049 O O . ASP B 1 204 ? 10.891 8.891 -8.367 1 98.88 204 ASP B O 1
ATOM 5053 N N . LEU B 1 205 ? 12.398 7.766 -7.199 1 98.81 205 LEU B N 1
ATOM 5054 C CA . LEU B 1 205 ? 12.438 8.68 -6.062 1 98.81 205 LEU B CA 1
ATOM 5055 C C . LEU B 1 205 ? 13.859 9.148 -5.793 1 98.81 205 LEU B C 1
ATOM 5057 O O . LEU B 1 205 ? 14.742 8.336 -5.5 1 98.81 205 LEU B O 1
ATOM 5061 N N . SER B 1 206 ? 14.07 10.414 -5.973 1 98.69 206 SER B N 1
ATOM 5062 C CA . SER B 1 206 ? 15.383 11 -5.73 1 98.69 206 SER B CA 1
ATOM 5063 C C . SER B 1 206 ? 15.445 11.68 -4.363 1 98.69 206 SER B C 1
ATOM 5065 O O . SER B 1 206 ? 14.516 12.406 -3.984 1 98.69 206 SER B O 1
ATOM 5067 N N . MET B 1 207 ? 16.469 11.438 -3.65 1 95.06 207 MET B N 1
ATOM 5068 C CA . MET B 1 207 ? 16.656 12.078 -2.348 1 95.06 207 MET B CA 1
ATOM 5069 C C . MET B 1 207 ? 18.125 12.359 -2.09 1 95.06 207 MET B C 1
ATOM 5071 O O . MET B 1 207 ? 19 11.625 -2.564 1 95.06 207 MET B O 1
ATOM 5075 N N . ARG B 1 208 ? 18.344 13.383 -1.389 1 88.69 208 ARG B N 1
ATOM 5076 C CA . ARG B 1 208 ? 19.719 13.773 -1.054 1 88.69 208 ARG B CA 1
ATOM 5077 C C . ARG B 1 208 ? 20.156 13.133 0.252 1 88.69 208 ARG B C 1
ATOM 5079 O O . ARG B 1 208 ? 21.344 12.797 0.412 1 88.69 208 ARG B O 1
ATOM 5086 N N . ARG B 1 209 ? 19.234 12.977 1.165 1 89.06 209 ARG B N 1
ATOM 5087 C CA . ARG B 1 209 ? 19.547 12.438 2.482 1 89.06 209 ARG B CA 1
ATOM 5088 C C . ARG B 1 209 ? 18.672 11.234 2.811 1 89.06 209 ARG B C 1
ATOM 5090 O O . ARG B 1 209 ? 17.562 11.109 2.289 1 89.06 209 ARG B O 1
ATOM 5097 N N . GLY B 1 210 ? 19.25 10.406 3.648 1 91.94 210 GLY B N 1
ATOM 5098 C CA . GLY B 1 210 ? 18.469 9.289 4.137 1 91.94 210 GLY B CA 1
ATOM 5099 C C . GLY B 1 210 ? 17.484 9.672 5.23 1 91.94 210 GLY B C 1
ATOM 5100 O O . GLY B 1 210 ? 17.672 10.695 5.895 1 91.94 210 GLY B O 1
ATOM 5101 N N . TYR B 1 211 ? 16.469 8.875 5.426 1 93.5 211 TYR B N 1
ATOM 5102 C CA . TYR B 1 211 ? 15.422 9.125 6.41 1 93.5 211 TYR B CA 1
ATOM 5103 C C . TYR B 1 211 ? 15.141 7.879 7.238 1 93.5 211 TYR B C 1
ATOM 5105 O O . TYR B 1 211 ? 15.438 6.762 6.809 1 93.5 211 TYR B O 1
ATOM 5113 N N . TYR B 1 212 ? 14.688 8.109 8.414 1 93.81 212 TYR B N 1
ATOM 5114 C CA . TYR B 1 212 ? 14.078 7.023 9.172 1 93.81 212 TYR B CA 1
ATOM 5115 C C . TYR B 1 212 ? 12.609 6.859 8.805 1 93.81 212 TYR B C 1
ATOM 5117 O O . TYR B 1 212 ? 11.836 7.812 8.8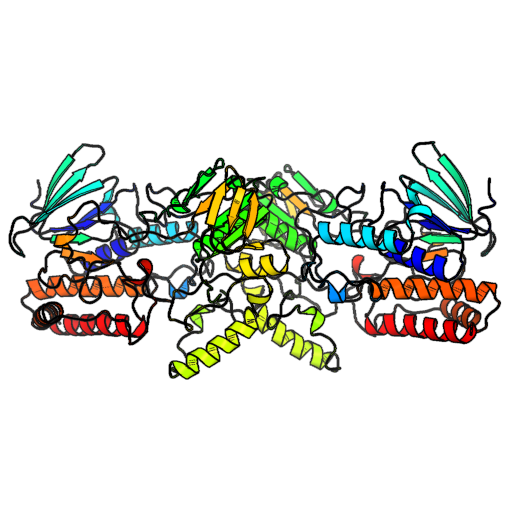91 1 93.81 212 TYR B O 1
ATOM 5125 N N . PHE B 1 213 ? 12.305 5.66 8.344 1 95.12 213 PHE B N 1
ATOM 5126 C CA . PHE B 1 213 ? 10.914 5.348 8.023 1 95.12 213 PHE B CA 1
ATOM 5127 C C . PHE B 1 213 ? 10.211 4.711 9.219 1 95.12 213 PHE B C 1
ATOM 5129 O O . PHE B 1 213 ? 10.703 3.73 9.781 1 95.12 213 PHE B O 1
ATOM 5136 N N . VAL B 1 214 ? 9.133 5.293 9.609 1 94.25 214 VAL B N 1
ATOM 5137 C CA . VAL B 1 214 ? 8.344 4.793 10.727 1 94.25 214 VAL B CA 1
ATOM 5138 C C . VAL B 1 214 ? 7.008 4.258 10.219 1 94.25 214 VAL B C 1
ATOM 5140 O O . VAL B 1 214 ? 6.312 4.934 9.453 1 94.25 214 VAL B O 1
ATOM 5143 N N . PRO B 1 215 ? 6.688 3.037 10.625 1 93.94 215 PRO B N 1
ATOM 5144 C CA . PRO B 1 215 ? 5.387 2.521 10.195 1 93.94 215 PRO B CA 1
ATOM 5145 C C . PRO B 1 215 ? 4.219 3.17 10.945 1 93.94 215 PRO B C 1
ATOM 5147 O O . PRO B 1 215 ? 4.363 3.559 12.102 1 93.94 215 PRO B O 1
ATOM 5150 N N . LYS B 1 216 ? 3.086 3.277 10.289 1 94.62 216 LYS B N 1
ATOM 5151 C CA . LYS B 1 216 ? 1.89 3.828 10.922 1 94.62 216 LYS B CA 1
ATOM 5152 C C . LYS B 1 216 ? 1.33 2.871 11.969 1 94.62 216 LYS B C 1
ATOM 5154 O O . LYS B 1 216 ? 0.656 3.295 12.906 1 94.62 216 LYS B O 1
ATOM 5159 N N . TYR B 1 217 ? 1.606 1.608 11.758 1 93 217 TYR B N 1
ATOM 5160 C CA . TYR B 1 217 ? 1.104 0.601 12.688 1 9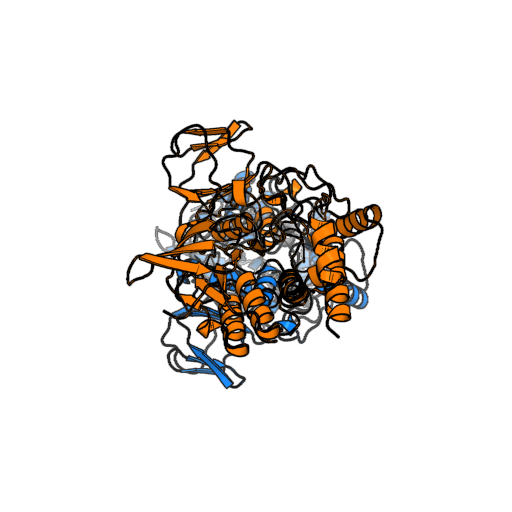3 217 TYR B CA 1
ATOM 5161 C C . TYR B 1 217 ? 2.246 -0.237 13.25 1 93 217 TYR B C 1
ATOM 5163 O O . TYR B 1 217 ? 3.115 -0.694 12.508 1 93 217 TYR B O 1
ATOM 5171 N N . VAL B 1 218 ? 2.275 -0.371 14.492 1 91.06 218 VAL B N 1
ATOM 5172 C CA . VAL B 1 218 ? 3.178 -1.246 15.234 1 91.06 218 VAL B CA 1
ATOM 5173 C C . VAL B 1 218 ? 2.379 -2.115 16.203 1 91.06 218 VAL B C 1
ATOM 5175 O O . VAL B 1 218 ? 1.549 -1.609 16.953 1 91.06 218 VAL B O 1
ATOM 5178 N N . PHE B 1 219 ? 2.553 -3.439 16.125 1 89.94 219 PHE B N 1
ATOM 5179 C CA . PHE B 1 219 ? 1.844 -4.414 16.938 1 89.94 219 PHE B CA 1
ATOM 5180 C C . PHE B 1 219 ? 0.337 -4.277 16.766 1 89.94 219 PHE B C 1
ATOM 5182 O O . PHE B 1 219 ? -0.416 -4.352 17.734 1 89.94 219 PHE B O 1
ATOM 5189 N N . GLY B 1 220 ? -0.015 -3.924 15.609 1 86.62 220 GLY B N 1
ATOM 5190 C CA . GLY B 1 220 ? -1.422 -3.871 15.25 1 86.62 220 GLY B CA 1
ATOM 5191 C C . GLY B 1 220 ? -2.109 -2.6 15.711 1 86.62 220 GLY B C 1
ATOM 5192 O O . GLY B 1 220 ? -3.332 -2.479 15.617 1 86.62 220 GLY B O 1
ATOM 5193 N N . LYS B 1 221 ? -1.409 -1.636 16.219 1 91.31 221 LYS B N 1
ATOM 5194 C CA . LYS B 1 221 ? -1.948 -0.372 16.703 1 91.31 221 LYS B CA 1
ATOM 5195 C C . LYS B 1 221 ? -1.237 0.816 16.062 1 91.31 221 LYS B C 1
ATOM 5197 O O . LYS B 1 221 ? -0.089 0.699 15.633 1 91.31 221 LYS B O 1
ATOM 5202 N N . PRO B 1 222 ? -1.978 1.954 16.016 1 92.62 222 PRO B N 1
ATOM 5203 C CA . PRO B 1 222 ? -1.256 3.143 15.555 1 92.62 222 PRO B CA 1
ATOM 5204 C C . PRO B 1 222 ? 0.02 3.404 16.344 1 92.62 222 PRO B C 1
ATOM 5206 O O . PRO B 1 222 ? -0.025 3.514 17.578 1 92.62 222 PRO B O 1
ATOM 5209 N N . ALA B 1 223 ? 1.089 3.551 15.68 1 91.31 223 ALA B N 1
ATOM 5210 C CA . ALA B 1 223 ? 2.416 3.598 16.281 1 91.31 223 ALA B CA 1
ATOM 5211 C C . ALA B 1 223 ? 2.549 4.793 17.219 1 91.31 223 ALA B C 1
ATOM 5213 O O . ALA B 1 223 ? 3.205 4.707 18.266 1 91.31 223 ALA B O 1
ATOM 5214 N N . ASP B 1 224 ? 1.93 5.895 16.891 1 90.62 224 ASP B N 1
ATOM 5215 C CA . ASP B 1 224 ? 2.105 7.141 17.625 1 90.62 224 ASP B CA 1
ATOM 5216 C C . ASP B 1 224 ? 1.338 7.105 18.953 1 90.62 224 ASP B C 1
ATOM 5218 O O . ASP B 1 224 ? 1.49 8 19.781 1 90.62 224 ASP B O 1
ATOM 5222 N N . THR B 1 225 ? 0.521 6.098 19.141 1 87.5 225 THR B N 1
ATOM 5223 C CA . THR B 1 225 ? -0.201 5.977 20.406 1 87.5 225 THR B CA 1
ATOM 5224 C C . THR B 1 225 ? 0.608 5.168 21.406 1 87.5 225 THR B C 1
ATOM 5226 O O . THR B 1 225 ? 0.267 5.125 22.594 1 87.5 225 THR B O 1
ATOM 5229 N N . LEU B 1 226 ? 1.62 4.543 20.922 1 80.81 226 LEU B N 1
ATOM 5230 C CA . LEU B 1 226 ? 2.377 3.633 21.781 1 80.81 226 LEU B CA 1
ATOM 5231 C C . LEU B 1 226 ? 3.49 4.375 22.516 1 80.81 226 LEU B C 1
ATOM 5233 O O . LEU B 1 226 ? 4.082 3.84 23.453 1 80.81 226 LEU B O 1
ATOM 5237 N N . GLY B 1 227 ? 3.729 5.594 22.078 1 68.75 227 GLY B N 1
ATOM 5238 C CA . GLY B 1 227 ? 4.828 6.352 22.656 1 68.75 227 GLY B CA 1
ATOM 5239 C C . GLY B 1 227 ? 4.504 6.934 24.016 1 68.75 227 GLY B C 1
ATOM 5240 O O . GLY B 1 227 ? 3.336 7.18 24.344 1 68.75 227 GLY B O 1
ATOM 5241 N N . GLY B 1 228 ? 5.363 6.891 25.141 1 63 228 GLY B N 1
ATOM 5242 C CA . GLY B 1 228 ? 5.273 7.719 26.344 1 63 228 GLY B CA 1
ATOM 5243 C C . GLY B 1 228 ? 5.008 6.922 27.594 1 63 228 GLY B C 1
ATOM 5244 O O . GLY B 1 228 ? 4.961 7.48 28.703 1 63 228 GLY B O 1
ATOM 5245 N N . MET B 1 229 ? 4.738 5.621 27.266 1 58.03 229 MET B N 1
ATOM 5246 C CA . MET B 1 229 ? 4.348 4.918 28.484 1 58.03 229 MET B CA 1
ATOM 5247 C C . MET B 1 229 ? 5.535 4.75 29.422 1 58.03 229 MET B C 1
ATOM 5249 O O . MET B 1 229 ? 5.379 4.777 30.641 1 58.03 229 MET B O 1
ATOM 5253 N N . ILE B 1 230 ? 6.66 4.656 28.672 1 64.12 230 ILE B N 1
ATOM 5254 C CA . ILE B 1 230 ? 7.824 4.453 29.531 1 64.12 230 ILE B CA 1
ATOM 5255 C C . ILE B 1 230 ? 8.875 5.523 29.234 1 64.12 230 ILE B C 1
ATOM 5257 O O . ILE B 1 230 ? 9.312 5.68 28.094 1 64.12 230 ILE B O 1
ATOM 5261 N N . LYS B 1 231 ? 9.148 6.387 30.266 1 74.88 231 LYS B N 1
ATOM 5262 C CA . LYS B 1 231 ? 10.172 7.422 30.141 1 74.88 231 LYS B CA 1
ATOM 5263 C C . LYS B 1 231 ? 11.57 6.816 30.203 1 74.88 231 LYS B C 1
ATOM 5265 O O . LYS B 1 231 ? 11.992 6.297 31.234 1 74.88 231 LYS B O 1
ATOM 5270 N N . LEU B 1 232 ? 12.18 6.707 29.094 1 82.12 232 LEU B N 1
ATOM 5271 C CA . LEU B 1 232 ? 13.547 6.215 29 1 82.12 232 LEU B CA 1
ATOM 5272 C C . LEU B 1 232 ? 14.508 7.34 28.625 1 82.12 232 LEU B C 1
ATOM 5274 O O . LEU B 1 232 ? 14.109 8.305 27.969 1 82.12 232 LEU B O 1
ATOM 5278 N N . PRO B 1 233 ? 15.742 7.234 29.203 1 85.44 233 PRO B N 1
ATOM 5279 C CA . PRO B 1 233 ? 16.75 8.164 28.688 1 85.44 233 PRO B CA 1
ATOM 5280 C C . PRO B 1 233 ? 16.875 8.117 27.172 1 85.44 233 PRO B C 1
ATOM 5282 O O . PRO B 1 233 ? 16.688 7.059 26.562 1 85.44 233 PRO B O 1
ATOM 5285 N N . MET B 1 234 ? 17.109 9.219 26.625 1 84.25 234 MET B N 1
ATOM 5286 C CA . MET B 1 234 ? 17.094 9.398 25.172 1 84.25 234 MET B CA 1
ATOM 5287 C C . MET B 1 234 ? 17.953 8.359 24.484 1 84.25 234 MET B C 1
ATOM 5289 O O . MET B 1 234 ? 17.562 7.801 23.453 1 84.25 234 MET B O 1
ATOM 5293 N N . TRP B 1 235 ? 19.203 8.086 25.047 1 86.81 235 TRP B N 1
ATOM 5294 C CA . TRP B 1 235 ? 20.094 7.129 24.406 1 86.81 235 TRP B CA 1
ATOM 5295 C C . TRP B 1 235 ? 19.484 5.734 24.391 1 86.81 235 TRP B C 1
ATOM 5297 O O . TRP B 1 235 ? 19.625 5 23.406 1 86.81 235 TRP B O 1
ATOM 5307 N N . LEU B 1 236 ? 18.812 5.305 25.438 1 89.5 236 LEU B N 1
ATOM 5308 C CA . LEU B 1 236 ? 18.172 4.004 25.516 1 89.5 236 LEU B CA 1
ATOM 5309 C C . LEU B 1 236 ? 16.906 3.975 24.672 1 89.5 236 LEU B C 1
ATOM 5311 O O . LEU B 1 236 ? 16.609 2.963 24.031 1 89.5 236 LEU B O 1
ATOM 5315 N N . LYS B 1 237 ? 16.203 5.074 24.672 1 89.56 237 LYS B N 1
ATOM 5316 C CA . LYS B 1 237 ? 15.008 5.184 23.844 1 89.56 237 LYS B CA 1
ATOM 5317 C C . LYS B 1 237 ? 15.344 5.016 22.359 1 89.56 237 LYS B C 1
ATOM 5319 O O . LYS B 1 237 ? 14.656 4.285 21.641 1 89.56 237 LYS B O 1
ATOM 5324 N N . ARG B 1 238 ? 16.391 5.68 21.953 1 89.94 238 ARG B N 1
ATOM 5325 C CA . ARG B 1 238 ? 16.844 5.586 20.562 1 89.94 238 ARG B CA 1
ATOM 5326 C C . ARG B 1 238 ? 17.219 4.152 20.203 1 89.94 238 ARG B C 1
ATOM 5328 O O . ARG B 1 238 ? 16.922 3.682 19.109 1 89.94 238 ARG B O 1
ATOM 5335 N N . ARG B 1 239 ? 17.844 3.424 21.094 1 91.12 239 ARG B N 1
ATOM 5336 C CA . ARG B 1 239 ? 18.25 2.043 20.859 1 91.12 239 ARG B CA 1
ATOM 5337 C C . ARG B 1 239 ? 17.031 1.127 20.734 1 91.12 239 ARG B C 1
ATOM 5339 O O . ARG B 1 239 ? 16.953 0.319 19.812 1 91.12 239 ARG B O 1
ATOM 5346 N N . VAL B 1 240 ? 16.125 1.324 21.672 1 91.12 240 VAL B N 1
ATOM 5347 C CA . VAL B 1 240 ? 14.945 0.473 21.703 1 91.12 240 VAL B CA 1
ATOM 5348 C C . VAL B 1 240 ? 14.062 0.763 20.5 1 91.12 240 VAL B C 1
ATOM 5350 O O . VAL B 1 240 ? 13.641 -0.157 19.781 1 91.12 240 VAL B O 1
ATOM 5353 N N . ASP B 1 241 ? 13.805 2.033 20.234 1 90.56 241 ASP B N 1
ATOM 5354 C CA . ASP B 1 241 ? 12.977 2.422 19.094 1 90.56 241 ASP B CA 1
ATOM 5355 C C . ASP B 1 241 ? 13.633 2.02 17.781 1 90.56 241 ASP B C 1
ATOM 5357 O O . ASP B 1 241 ? 12.953 1.602 16.844 1 90.56 241 ASP B O 1
ATOM 5361 N N . GLY B 1 242 ? 14.969 2.184 17.812 1 90.88 242 GLY B N 1
ATOM 5362 C CA . GLY B 1 242 ? 15.703 1.753 16.641 1 90.88 242 GLY B CA 1
ATOM 5363 C C . GLY B 1 242 ? 15.539 0.276 16.344 1 90.88 242 GLY B C 1
ATOM 5364 O O . GLY B 1 242 ? 15.367 -0.111 15.18 1 90.88 242 GLY B O 1
ATOM 5365 N N . MET B 1 243 ? 15.539 -0.519 17.375 1 91 243 MET B N 1
ATOM 5366 C CA . MET B 1 243 ? 15.359 -1.96 17.219 1 91 243 MET B CA 1
ATOM 5367 C C . MET B 1 243 ? 13.945 -2.287 16.75 1 91 243 MET B C 1
ATOM 5369 O O . MET B 1 243 ? 13.773 -3.088 15.828 1 91 243 MET B O 1
ATOM 5373 N N . ILE B 1 244 ? 13.023 -1.683 17.281 1 88.88 244 ILE B N 1
ATOM 5374 C CA . ILE B 1 244 ? 11.625 -1.907 16.922 1 88.88 244 ILE B CA 1
ATOM 5375 C C . ILE B 1 244 ? 11.398 -1.495 15.477 1 88.88 244 ILE B C 1
ATOM 5377 O O . ILE B 1 244 ? 10.727 -2.207 14.719 1 88.88 244 ILE B O 1
ATOM 5381 N N . LEU B 1 245 ? 12 -0.36 15.148 1 90.62 245 LEU B N 1
ATOM 5382 C CA . LEU B 1 245 ? 11.891 0.115 13.773 1 90.62 245 LEU B CA 1
ATOM 5383 C C . LEU B 1 245 ? 12.477 -0.9 12.805 1 90.62 245 LEU B C 1
ATOM 5385 O O . LEU B 1 245 ? 11.875 -1.188 11.766 1 90.62 245 LEU B O 1
ATOM 5389 N N . LYS B 1 246 ? 13.555 -1.451 13.141 1 90.69 246 LYS B N 1
ATOM 5390 C CA . LYS B 1 246 ? 14.203 -2.447 12.289 1 90.69 246 LYS B CA 1
ATOM 5391 C C . LYS B 1 246 ? 13.336 -3.699 12.156 1 90.69 246 LYS B C 1
ATOM 5393 O O . LYS B 1 246 ? 13.297 -4.32 11.094 1 90.69 246 LYS B O 1
ATOM 5398 N N . TRP B 1 247 ? 12.656 -4.008 13.172 1 89.88 247 TRP B N 1
ATOM 5399 C CA . TRP B 1 247 ? 11.797 -5.191 13.164 1 89.88 247 TRP B CA 1
ATOM 5400 C C . TRP B 1 247 ? 10.625 -5 12.211 1 89.88 247 TRP B C 1
ATOM 5402 O O . TRP B 1 247 ? 10.227 -5.938 11.508 1 89.88 247 TRP B O 1
ATOM 5412 N N . PHE B 1 248 ? 10.133 -3.842 12.125 1 89.25 248 PHE B N 1
ATOM 5413 C CA . PHE B 1 248 ? 8.875 -3.625 11.422 1 89.25 248 PHE B CA 1
ATOM 5414 C C . PHE B 1 248 ? 9.125 -3.08 10.023 1 89.25 248 PHE B C 1
ATOM 5416 O O . PHE B 1 248 ? 8.328 -3.307 9.109 1 89.25 248 PHE B O 1
ATOM 5423 N N . VAL B 1 249 ? 10.219 -2.385 9.844 1 90.5 249 VAL B N 1
ATOM 5424 C CA . VAL B 1 249 ? 10.484 -1.714 8.578 1 90.5 249 VAL B CA 1
ATOM 5425 C C . VAL B 1 249 ? 11.594 -2.443 7.828 1 90.5 249 VAL B C 1
ATOM 5427 O O . VAL B 1 249 ? 11.672 -2.383 6.598 1 90.5 249 VAL B O 1
ATOM 5430 N N . GLY B 1 250 ? 12.414 -3.137 8.484 1 92.56 250 GLY B N 1
ATOM 5431 C CA . GLY B 1 250 ? 13.586 -3.762 7.895 1 92.56 250 GLY B CA 1
ATOM 5432 C C . GLY B 1 250 ? 14.695 -2.773 7.586 1 92.56 250 GLY B C 1
ATOM 5433 O O . GLY B 1 250 ? 14.891 -1.805 8.32 1 92.56 250 GLY B O 1
ATOM 5434 N N . ASP B 1 251 ? 15.477 -3.125 6.57 1 93.5 251 ASP B N 1
ATOM 5435 C CA . ASP B 1 251 ? 16.625 -2.311 6.168 1 93.5 251 ASP B CA 1
ATOM 5436 C C . ASP B 1 251 ? 16.359 -1.623 4.828 1 93.5 251 ASP B C 1
ATOM 5438 O O . ASP B 1 251 ? 16.641 -2.191 3.77 1 93.5 251 ASP B O 1
ATOM 5442 N N . PRO B 1 252 ? 15.953 -0.364 4.938 1 94.56 252 PRO B N 1
ATOM 5443 C CA . PRO B 1 252 ? 15.648 0.35 3.697 1 94.56 252 PRO B CA 1
ATOM 5444 C C . PRO B 1 252 ? 16.828 0.38 2.73 1 94.56 252 PRO B C 1
ATOM 5446 O O . PRO B 1 252 ? 16.641 0.515 1.52 1 94.56 252 PRO B O 1
ATOM 5449 N N . GLN B 1 253 ? 18.078 0.228 3.234 1 94.81 253 GLN B N 1
ATOM 5450 C CA . GLN B 1 253 ? 19.266 0.284 2.391 1 94.81 253 GLN B CA 1
ATOM 5451 C C . GLN B 1 253 ? 19.297 -0.876 1.399 1 94.81 253 GLN B C 1
ATOM 5453 O O . GLN B 1 253 ? 19.906 -0.777 0.336 1 94.81 253 GLN B O 1
ATOM 5458 N N . LYS B 1 254 ? 18.641 -1.936 1.728 1 93.19 254 LYS B N 1
ATOM 5459 C CA . LYS B 1 254 ? 18.547 -3.08 0.828 1 93.19 254 LYS B CA 1
ATOM 5460 C C . LYS B 1 254 ? 17.859 -2.695 -0.483 1 93.19 254 LYS B C 1
ATOM 5462 O O . LYS B 1 254 ? 18.109 -3.309 -1.522 1 93.19 254 LYS B O 1
ATOM 5467 N N . TYR B 1 255 ? 17.109 -1.665 -0.421 1 94 255 TYR B N 1
ATOM 5468 C CA . TYR B 1 255 ? 16.344 -1.267 -1.593 1 94 255 TYR B CA 1
ATOM 5469 C C . TYR B 1 255 ? 16.922 -0.016 -2.234 1 94 255 TYR B C 1
ATOM 5471 O O . TYR B 1 255 ? 16.328 0.57 -3.137 1 94 255 TYR B O 1
ATOM 5479 N N . GLY B 1 256 ? 18.031 0.484 -1.665 1 94.69 256 GLY B N 1
ATOM 5480 C CA . GLY B 1 256 ? 18.719 1.598 -2.293 1 94.69 256 GLY B CA 1
ATOM 5481 C C . GLY B 1 256 ? 18.562 2.902 -1.534 1 94.69 256 GLY B C 1
ATOM 5482 O O . GLY B 1 256 ? 19.172 3.914 -1.899 1 94.69 256 GLY B O 1
ATOM 5483 N N . PHE B 1 257 ? 17.781 2.947 -0.487 1 96.81 257 PHE B N 1
ATOM 5484 C CA . PHE B 1 257 ? 17.672 4.164 0.306 1 96.81 257 PHE B CA 1
ATOM 5485 C C . PHE B 1 257 ? 18.984 4.473 1.013 1 96.81 257 PHE B C 1
ATOM 5487 O O . PHE B 1 257 ? 19.641 3.572 1.549 1 96.81 257 PHE B O 1
ATOM 5494 N N . PRO B 1 258 ? 19.391 5.711 1.003 1 95.94 258 PRO B N 1
ATOM 5495 C CA . PRO B 1 258 ? 20.609 6.039 1.74 1 95.94 258 PRO B CA 1
ATOM 5496 C C . PRO B 1 258 ? 20.422 5.965 3.254 1 95.94 258 PRO B C 1
ATOM 5498 O O . PRO B 1 258 ? 19.312 6.156 3.754 1 95.94 258 PRO B O 1
ATOM 5501 N N . LYS B 1 259 ? 21.469 5.746 3.932 1 94.31 259 LYS B N 1
ATOM 5502 C CA . LYS B 1 259 ? 21.438 5.75 5.391 1 94.31 259 LYS B CA 1
ATOM 5503 C C . LYS B 1 259 ? 21.281 7.168 5.934 1 94.31 259 LYS B C 1
ATOM 5505 O O . LYS B 1 259 ? 21.938 8.102 5.445 1 94.31 259 LYS B O 1
ATOM 5510 N N . PRO B 1 260 ? 20.438 7.324 6.926 1 93.12 260 PRO B N 1
ATOM 5511 C CA . PRO B 1 260 ? 20.375 8.656 7.539 1 93.12 260 PRO B CA 1
ATOM 5512 C C . PRO B 1 260 ? 21.703 9.086 8.148 1 93.12 260 PRO B C 1
ATOM 5514 O O . PRO B 1 260 ? 22.438 8.266 8.703 1 93.12 260 PRO B O 1
ATOM 5517 N N . ASP B 1 261 ? 22 10.367 8.07 1 92.25 261 ASP B N 1
ATOM 5518 C CA . ASP B 1 261 ? 23.219 10.914 8.648 1 92.25 261 ASP B CA 1
ATOM 5519 C C . ASP B 1 261 ? 22.938 11.617 9.969 1 92.25 261 ASP B C 1
ATOM 5521 O O . ASP B 1 261 ? 23.672 12.531 10.367 1 92.25 261 ASP B O 1
ATOM 5525 N N . TYR B 1 262 ? 21.875 11.367 10.578 1 91.12 262 TYR B N 1
ATOM 5526 C CA . TYR B 1 262 ? 21.438 11.914 11.859 1 91.12 262 TYR B CA 1
ATOM 5527 C C . TYR B 1 262 ? 20.812 10.828 12.734 1 91.12 262 TYR B C 1
ATOM 5529 O O . TYR B 1 262 ? 20.578 9.711 12.266 1 91.12 262 TYR B O 1
ATOM 5537 N N . GLN B 1 263 ? 20.609 11.125 13.969 1 89.94 263 GLN B N 1
ATOM 5538 C CA . GLN B 1 263 ? 20.047 10.148 14.891 1 89.94 263 GLN B CA 1
ATOM 5539 C C . GLN B 1 263 ? 18.516 10.219 14.891 1 89.94 263 GLN B C 1
ATOM 5541 O O . GLN B 1 263 ? 17.938 11.234 14.508 1 89.94 263 GLN B O 1
ATOM 5546 N N . LEU B 1 264 ? 17.984 9.094 15.305 1 89 264 LEU B N 1
ATOM 5547 C CA . LEU B 1 264 ? 16.531 9.023 15.445 1 89 264 LEU B CA 1
ATOM 5548 C C . LEU B 1 264 ? 16 10.18 16.281 1 89 264 LEU B C 1
ATOM 5550 O O . LEU B 1 264 ? 16.578 10.516 17.312 1 89 264 LEU B O 1
ATOM 5554 N N . TYR B 1 265 ? 14.961 10.969 15.836 1 85.94 265 TYR B N 1
ATOM 5555 C CA . TYR B 1 265 ? 14.242 12.055 16.516 1 85.94 265 TYR B CA 1
ATOM 5556 C C . TYR B 1 265 ? 14.883 13.406 16.203 1 85.94 265 TYR B C 1
ATOM 5558 O O . TYR B 1 265 ? 14.383 14.445 16.625 1 85.94 265 TYR B O 1
ATOM 5566 N N . GLU B 1 266 ? 15.938 13.391 15.422 1 88.25 266 GLU B N 1
ATOM 5567 C CA . GLU B 1 266 ? 16.609 14.648 15.109 1 88.25 266 GLU B CA 1
ATOM 5568 C C . GLU B 1 266 ? 16.078 15.266 13.828 1 88.25 266 GLU B C 1
ATOM 5570 O O . GLU B 1 266 ? 16.547 16.328 13.398 1 88.25 266 GLU B O 1
ATOM 5575 N N . SER B 1 267 ? 15.172 14.555 13.297 1 85.06 267 SER B N 1
ATOM 5576 C CA . SER B 1 267 ? 14.438 15.055 12.141 1 85.06 267 SER B CA 1
ATOM 5577 C C . SER B 1 267 ? 13.016 14.516 12.109 1 85.06 267 SER B C 1
ATOM 5579 O O . SER B 1 267 ? 12.68 13.594 12.859 1 85.06 267 SER B O 1
ATOM 5581 N N . HIS B 1 268 ? 12.258 15.203 11.367 1 84 268 HIS B N 1
ATOM 5582 C CA . HIS B 1 268 ? 10.883 14.742 11.211 1 84 268 HIS B CA 1
ATOM 5583 C C . HIS B 1 268 ? 10.844 13.352 10.586 1 84 268 HIS B C 1
ATOM 5585 O O . HIS B 1 268 ? 11.469 13.117 9.547 1 84 268 HIS B O 1
ATOM 5591 N N . PRO B 1 269 ? 10.25 12.445 11.266 1 84.75 269 PRO B N 1
ATOM 5592 C CA . PRO B 1 269 ? 10.211 11.102 10.695 1 84.75 269 PRO B CA 1
ATOM 5593 C C . PRO B 1 269 ? 9.336 11.016 9.445 1 84.75 269 PRO B C 1
ATOM 5595 O O . PRO B 1 269 ? 8.414 11.812 9.273 1 84.75 269 PRO B O 1
ATOM 5598 N N . VAL B 1 270 ? 9.703 10.086 8.578 1 93.56 270 VAL B N 1
ATOM 5599 C CA . VAL B 1 270 ? 8.852 9.75 7.441 1 93.56 270 VAL B CA 1
ATOM 5600 C C . VAL B 1 270 ? 7.953 8.57 7.809 1 93.56 270 VAL B C 1
ATOM 5602 O O . VAL B 1 270 ? 8.43 7.453 8.008 1 93.56 270 VAL B O 1
ATOM 5605 N N . VAL B 1 271 ? 6.695 8.852 7.957 1 95.44 271 VAL B N 1
ATOM 5606 C CA . VAL B 1 271 ? 5.734 7.824 8.352 1 95.44 271 VAL B CA 1
ATOM 5607 C C . VAL B 1 271 ? 5.082 7.219 7.113 1 95.44 271 VAL B C 1
ATOM 5609 O O . VAL B 1 271 ? 4.039 7.691 6.66 1 95.44 271 VAL B O 1
ATOM 5612 N N . ASN B 1 272 ? 5.738 6.227 6.559 1 95.81 272 ASN B N 1
ATOM 5613 C CA . ASN B 1 272 ? 5.27 5.621 5.312 1 95.81 272 ASN B CA 1
ATOM 5614 C C . ASN B 1 272 ? 5.832 4.215 5.129 1 95.81 272 ASN B C 1
ATOM 5616 O O . ASN B 1 272 ? 7.031 4.047 4.898 1 95.81 272 ASN B O 1
ATOM 5620 N N . SER B 1 273 ? 4.977 3.248 5.215 1 93.69 273 SER B N 1
ATOM 5621 C CA . SER B 1 273 ? 5.422 1.874 5.008 1 93.69 273 SER B CA 1
ATOM 5622 C C . SER B 1 273 ? 5.172 1.423 3.572 1 93.69 273 SER B C 1
ATOM 5624 O O . SER B 1 273 ? 5.754 0.437 3.117 1 93.69 273 SER B O 1
ATOM 5626 N N . LEU B 1 274 ? 4.293 2.088 2.871 1 97 274 LEU B N 1
ATOM 5627 C CA . LEU B 1 274 ? 3.918 1.679 1.522 1 97 274 LEU B CA 1
ATOM 5628 C C . LEU B 1 274 ? 5.09 1.834 0.56 1 97 274 LEU B C 1
ATOM 5630 O O . LEU B 1 274 ? 5.312 0.979 -0.299 1 97 274 LEU B O 1
ATOM 5634 N N . VAL B 1 275 ? 5.852 2.934 0.742 1 97.19 275 VAL B N 1
ATOM 5635 C CA . VAL B 1 275 ? 6.965 3.195 -0.165 1 97.19 275 VAL B CA 1
ATOM 5636 C C . VAL B 1 275 ? 8.008 2.082 -0.044 1 97.19 275 VAL B C 1
ATOM 5638 O O . VAL B 1 275 ? 8.602 1.672 -1.041 1 97.19 275 VAL B O 1
ATOM 5641 N N . LEU B 1 276 ? 8.25 1.575 1.149 1 95.75 276 LEU B N 1
ATOM 5642 C CA . LEU B 1 276 ? 9.203 0.495 1.372 1 95.75 276 LEU B CA 1
ATOM 5643 C C . LEU B 1 276 ? 8.688 -0.815 0.788 1 95.75 276 LEU B C 1
ATOM 5645 O O . LEU B 1 276 ? 9.453 -1.571 0.18 1 95.75 276 LEU B O 1
ATOM 5649 N N . TYR B 1 277 ? 7.387 -1.068 1.011 1 96.44 277 TYR B N 1
ATOM 5650 C CA . TYR B 1 277 ? 6.746 -2.236 0.416 1 96.44 277 TYR B CA 1
ATOM 5651 C C . TYR B 1 277 ? 6.961 -2.27 -1.092 1 96.44 277 TYR B C 1
ATOM 5653 O O . TYR B 1 277 ? 7.414 -3.277 -1.638 1 96.44 277 TYR B O 1
ATOM 5661 N N . HIS B 1 278 ? 6.707 -1.182 -1.759 1 97.69 278 HIS B N 1
ATOM 5662 C CA . HIS B 1 278 ? 6.797 -1.107 -3.213 1 97.69 278 HIS B CA 1
ATOM 5663 C C . HIS B 1 278 ? 8.25 -1.159 -3.678 1 97.69 278 HIS B C 1
ATOM 5665 O O . HIS B 1 278 ? 8.547 -1.701 -4.746 1 97.69 278 HIS B O 1
ATOM 5671 N N . ALA B 1 279 ? 9.156 -0.591 -2.852 1 96.69 279 ALA B N 1
ATOM 5672 C CA . ALA B 1 279 ? 10.578 -0.718 -3.176 1 96.69 279 ALA B CA 1
ATOM 5673 C C . ALA B 1 279 ? 11.008 -2.182 -3.18 1 96.69 279 ALA B C 1
ATOM 5675 O O . ALA B 1 279 ? 11.695 -2.631 -4.102 1 96.69 279 ALA B O 1
ATOM 5676 N N . GLY B 1 280 ? 10.562 -2.924 -2.207 1 95.12 280 GLY B N 1
ATOM 5677 C CA . GLY B 1 280 ? 10.883 -4.34 -2.125 1 95.12 280 GLY B CA 1
ATOM 5678 C C . GLY B 1 280 ? 10.281 -5.152 -3.256 1 95.12 280 GLY B C 1
ATOM 5679 O O . GLY B 1 280 ? 10.773 -6.234 -3.578 1 95.12 280 GLY B O 1
ATOM 5680 N N . HIS B 1 281 ? 9.258 -4.621 -3.893 1 97.19 281 HIS B N 1
ATOM 5681 C CA . HIS B 1 281 ? 8.57 -5.285 -4.992 1 97.19 281 HIS B CA 1
ATOM 5682 C C . HIS B 1 281 ? 9.117 -4.836 -6.34 1 97.19 281 HIS B C 1
ATOM 5684 O O . HIS B 1 281 ? 8.641 -5.273 -7.391 1 97.19 281 HIS B O 1
ATOM 5690 N N . GLY B 1 282 ? 10.078 -3.898 -6.324 1 96.69 282 GLY B N 1
ATOM 5691 C CA . GLY B 1 282 ? 10.711 -3.443 -7.551 1 96.69 282 GLY B CA 1
ATOM 5692 C C . GLY B 1 282 ? 9.891 -2.402 -8.297 1 96.69 282 GLY B C 1
ATOM 5693 O O . GLY B 1 282 ? 10.164 -2.113 -9.461 1 96.69 282 GLY B O 1
ATOM 5694 N N . ASP B 1 283 ? 8.859 -1.787 -7.633 1 97.75 283 ASP B N 1
ATOM 5695 C CA . ASP B 1 283 ? 7.984 -0.8 -8.258 1 97.75 283 ASP B CA 1
ATOM 5696 C C . ASP B 1 283 ? 8.617 0.59 -8.227 1 97.75 283 ASP B C 1
ATOM 5698 O O . ASP B 1 283 ? 8.133 1.509 -8.898 1 97.75 283 ASP B O 1
ATOM 5702 N N . LEU B 1 284 ? 9.633 0.737 -7.441 1 97.75 284 LEU B N 1
ATOM 5703 C CA . LEU B 1 284 ? 10.258 2.023 -7.156 1 97.75 284 LEU B CA 1
ATOM 5704 C C . LEU B 1 284 ? 11.781 1.907 -7.184 1 97.75 284 LEU B C 1
ATOM 5706 O O . LEU B 1 284 ? 12.344 0.972 -6.613 1 97.75 284 LEU B O 1
ATOM 5710 N N . ARG B 1 285 ? 12.453 2.752 -7.906 1 97.44 285 ARG B N 1
ATOM 5711 C CA . ARG B 1 285 ? 13.906 2.838 -7.867 1 97.44 285 ARG B CA 1
ATOM 5712 C C . ARG B 1 285 ? 14.367 4.102 -7.145 1 97.44 285 ARG B C 1
ATOM 5714 O O . ARG B 1 285 ? 13.797 5.176 -7.348 1 97.44 285 ARG B O 1
ATOM 5721 N N . ILE B 1 286 ? 15.289 3.945 -6.285 1 98.25 286 ILE B N 1
ATOM 5722 C CA . ILE B 1 286 ? 15.852 5.062 -5.531 1 98.25 286 ILE B CA 1
ATOM 5723 C C . ILE B 1 286 ? 17.047 5.648 -6.289 1 98.25 286 ILE B C 1
ATOM 5725 O O . ILE B 1 286 ? 17.922 4.918 -6.738 1 98.25 286 ILE B O 1
ATOM 5729 N N . ARG B 1 287 ? 17 6.965 -6.461 1 98.19 287 ARG B N 1
ATOM 5730 C CA . ARG B 1 287 ? 18.047 7.68 -7.199 1 98.19 287 ARG B CA 1
ATOM 5731 C C . ARG B 1 287 ? 18.75 8.695 -6.309 1 98.19 287 ARG B C 1
ATOM 5733 O O . ARG B 1 287 ? 18.141 9.266 -5.406 1 98.19 287 ARG B O 1
ATOM 5740 N N . PRO B 1 288 ? 20.047 8.898 -6.582 1 96.5 288 PRO B N 1
ATOM 5741 C CA . PRO B 1 288 ? 20.719 9.969 -5.848 1 96.5 288 PRO B CA 1
ATOM 5742 C C . PRO B 1 288 ? 20.266 11.359 -6.289 1 96.5 288 PRO B C 1
ATOM 5744 O O . PRO B 1 288 ? 19.297 11.492 -7.043 1 96.5 288 PRO B O 1
ATOM 5747 N N . ASP B 1 289 ? 20.922 12.344 -5.727 1 96.75 289 ASP B N 1
ATOM 5748 C CA . ASP B 1 289 ? 20.609 13.734 -6.039 1 96.75 289 ASP B CA 1
ATOM 5749 C C . ASP B 1 289 ? 20.766 14.008 -7.531 1 96.75 289 ASP B C 1
ATOM 5751 O O . ASP B 1 289 ? 21.484 13.305 -8.227 1 96.75 289 ASP B O 1
ATOM 5755 N N . ILE B 1 290 ? 20.078 15.016 -7.984 1 98 290 ILE B N 1
ATOM 5756 C CA . ILE B 1 290 ? 20.109 15.398 -9.391 1 98 290 ILE B CA 1
ATOM 5757 C C . ILE B 1 290 ? 21.312 16.281 -9.664 1 98 290 ILE B C 1
ATOM 5759 O O . ILE B 1 290 ? 21.578 17.234 -8.93 1 98 290 ILE B O 1
ATOM 5763 N N . ASP B 1 291 ? 22.062 15.945 -10.68 1 98.06 291 ASP B N 1
ATOM 5764 C CA . ASP B 1 291 ? 23.156 16.781 -11.133 1 98.06 291 ASP B CA 1
ATOM 5765 C C . ASP B 1 291 ? 22.672 17.844 -12.117 1 98.06 291 ASP B C 1
ATOM 5767 O O . ASP B 1 291 ? 22.859 19.047 -11.898 1 98.06 291 ASP B O 1
ATOM 5771 N N . ARG B 1 292 ? 22 17.344 -13.172 1 98.5 292 ARG B N 1
ATOM 5772 C CA . ARG B 1 292 ? 21.5 18.281 -14.164 1 98.5 292 ARG B CA 1
ATOM 5773 C C . ARG B 1 292 ? 20.438 17.641 -15.055 1 98.5 292 ARG B C 1
ATOM 5775 O O . ARG B 1 292 ? 20.312 16.406 -15.078 1 98.5 292 ARG B O 1
ATOM 5782 N N . PHE B 1 293 ? 19.719 18.547 -15.758 1 98.44 293 PHE B N 1
ATOM 5783 C CA . PHE B 1 293 ? 18.781 18.094 -16.781 1 98.44 293 PHE B CA 1
ATOM 5784 C C . PHE B 1 293 ? 19.406 18.203 -18.172 1 98.44 293 PHE B C 1
ATOM 5786 O O . PHE B 1 293 ? 20.234 19.078 -18.422 1 98.44 293 PHE B O 1
ATOM 5793 N N . ASP B 1 294 ? 19.078 17.344 -19 1 97.94 294 ASP B N 1
ATOM 5794 C CA . ASP B 1 294 ? 19.391 17.359 -20.422 1 97.94 294 ASP B CA 1
ATOM 5795 C C . ASP B 1 294 ? 18.188 16.938 -21.25 1 97.94 294 ASP B C 1
ATOM 5797 O O . ASP B 1 294 ? 18.109 15.781 -21.703 1 97.94 294 ASP B O 1
ATOM 5801 N N . GLY B 1 295 ? 17.328 17.984 -21.594 1 97.69 295 GLY B N 1
ATOM 5802 C CA . GLY B 1 295 ? 16.047 17.641 -22.188 1 97.69 295 GLY B CA 1
ATOM 5803 C C . GLY B 1 295 ? 15.133 16.875 -21.25 1 97.69 295 GLY B C 1
ATOM 5804 O O . GLY B 1 295 ? 14.836 17.344 -20.141 1 97.69 295 GLY B O 1
ATOM 5805 N N . ARG B 1 296 ? 14.805 15.617 -21.672 1 97.88 296 ARG B N 1
ATOM 5806 C CA . ARG B 1 296 ? 13.961 14.797 -20.812 1 97.88 296 ARG B CA 1
ATOM 5807 C C . ARG B 1 296 ? 14.805 13.852 -19.953 1 97.88 296 ARG B C 1
ATOM 5809 O O . ARG B 1 296 ? 14.266 13.086 -19.156 1 97.88 296 ARG B O 1
ATOM 5816 N N . ARG B 1 297 ? 16.062 13.953 -20.141 1 98.19 297 ARG B N 1
ATOM 5817 C CA . ARG B 1 297 ? 16.969 13.094 -19.406 1 98.19 297 ARG B CA 1
ATOM 5818 C C . ARG B 1 297 ? 17.469 13.781 -18.141 1 98.19 297 ARG B C 1
ATOM 5820 O O . ARG B 1 297 ? 17.812 14.961 -18.156 1 98.19 297 ARG B O 1
ATOM 5827 N N . VAL B 1 298 ? 17.391 13.125 -17 1 98.81 298 VAL B N 1
ATOM 5828 C CA . VAL B 1 298 ? 17.953 13.562 -15.727 1 98.81 298 VAL B CA 1
ATOM 5829 C C . VAL B 1 298 ? 19.266 12.828 -15.453 1 98.81 298 VAL B C 1
ATOM 5831 O O . VAL B 1 298 ? 19.312 11.594 -15.484 1 98.81 298 VAL B O 1
ATOM 5834 N N . ILE B 1 299 ? 20.297 13.578 -15.289 1 98.75 299 ILE B N 1
ATOM 5835 C CA . ILE B 1 299 ? 21.578 13.023 -14.875 1 98.75 299 ILE B CA 1
ATOM 5836 C C . ILE B 1 299 ? 21.734 13.164 -13.367 1 98.75 299 ILE B C 1
ATOM 5838 O O . ILE B 1 299 ? 21.625 14.266 -12.828 1 98.75 299 ILE B O 1
ATOM 5842 N N . PHE B 1 300 ? 21.969 12.078 -12.781 1 98.38 300 PHE B N 1
ATOM 5843 C CA . PHE B 1 300 ? 22.062 12.078 -11.32 1 98.38 300 PHE B CA 1
ATOM 5844 C C . PHE B 1 300 ? 23.516 12.258 -10.883 1 98.38 300 PHE B C 1
ATOM 5846 O O . PHE B 1 300 ? 24.438 12.188 -11.703 1 98.38 300 PHE B O 1
ATOM 5853 N N . ALA B 1 301 ? 23.75 12.469 -9.617 1 97.25 301 ALA B N 1
ATOM 5854 C CA . ALA B 1 301 ? 25.047 12.797 -9.055 1 97.25 301 ALA B CA 1
ATOM 5855 C C . ALA B 1 301 ? 26.047 11.648 -9.258 1 97.25 301 ALA B C 1
ATOM 5857 O O . ALA B 1 301 ? 27.25 11.867 -9.32 1 97.25 301 ALA B O 1
ATOM 5858 N N . ASP B 1 302 ? 25.578 10.43 -9.375 1 96.38 302 ASP B N 1
ATOM 5859 C CA . ASP B 1 302 ? 26.484 9.281 -9.523 1 96.38 302 ASP B CA 1
ATOM 5860 C C . ASP B 1 302 ? 26.734 8.977 -11 1 96.38 302 ASP B C 1
ATOM 5862 O O . ASP B 1 302 ? 27.359 7.965 -11.328 1 96.38 302 ASP B O 1
ATOM 5866 N N . GLY B 1 303 ? 26.188 9.688 -11.828 1 97.31 303 GLY B N 1
ATOM 5867 C CA . GLY B 1 303 ? 26.422 9.539 -13.258 1 97.31 303 GLY B CA 1
ATOM 5868 C C . GLY B 1 303 ? 25.328 8.758 -13.969 1 97.31 303 GLY B C 1
ATOM 5869 O O . GLY B 1 303 ? 25.219 8.812 -15.195 1 97.31 303 GLY B O 1
ATOM 5870 N N . SER B 1 304 ? 24.484 8.055 -13.258 1 97.38 304 SER B N 1
ATOM 5871 C CA . SER B 1 304 ? 23.344 7.379 -13.883 1 97.38 304 SER B CA 1
ATOM 5872 C C . SER B 1 304 ? 22.359 8.383 -14.461 1 97.38 304 SER B C 1
ATOM 5874 O O . SER B 1 304 ? 22.422 9.578 -14.164 1 97.38 304 SER B O 1
ATOM 5876 N N . SER B 1 305 ? 21.578 7.891 -15.375 1 98.31 305 SER B N 1
ATOM 5877 C CA . SER B 1 305 ? 20.609 8.781 -16 1 98.31 305 SER B CA 1
ATOM 5878 C C . SER B 1 305 ? 19.344 8.031 -16.406 1 98.31 305 SER B C 1
ATOM 5880 O O . SER B 1 305 ? 19.344 6.805 -16.5 1 98.31 305 SER B O 1
ATOM 5882 N N . GLU B 1 306 ? 18.266 8.695 -16.516 1 98.5 306 GLU B N 1
ATOM 5883 C CA . GLU B 1 306 ? 16.969 8.18 -16.953 1 98.5 306 GLU B CA 1
ATOM 5884 C C . GLU B 1 306 ? 16.109 9.289 -17.562 1 98.5 306 GLU B C 1
ATOM 5886 O O . GLU B 1 306 ? 16.328 10.469 -17.297 1 98.5 306 GLU B O 1
ATOM 5891 N N . GLU B 1 307 ? 15.242 8.93 -18.453 1 98.75 307 GLU B N 1
ATOM 5892 C CA . GLU B 1 307 ? 14.312 9.891 -19.031 1 98.75 307 GLU B CA 1
ATOM 5893 C C . GLU B 1 307 ? 12.977 9.883 -18.297 1 98.75 307 GLU B C 1
ATOM 5895 O O . GLU B 1 307 ? 12.484 8.828 -17.906 1 98.75 307 GLU B O 1
ATOM 5900 N N . TYR B 1 308 ? 12.406 11.031 -18.094 1 98.81 308 TYR B N 1
ATOM 5901 C CA . TYR B 1 308 ? 11.125 11.172 -17.422 1 98.81 308 TYR B CA 1
ATOM 5902 C C . TYR B 1 308 ? 10.188 12.086 -18.203 1 98.81 308 TYR B C 1
ATOM 5904 O O . TYR B 1 308 ? 10.641 12.938 -18.969 1 98.81 308 TYR B O 1
ATOM 5912 N N . ASP B 1 309 ? 8.938 11.828 -18.062 1 98.88 309 ASP B N 1
ATOM 5913 C CA . ASP B 1 309 ? 7.902 12.703 -18.609 1 98.88 309 ASP B CA 1
ATOM 5914 C C . ASP B 1 309 ? 7.547 13.82 -17.625 1 98.88 309 ASP B C 1
ATOM 5916 O O . ASP B 1 309 ? 7.113 14.898 -18.031 1 98.88 309 ASP B O 1
ATOM 5920 N N . MET B 1 310 ? 7.695 13.547 -16.375 1 98.81 310 MET B N 1
ATOM 5921 C CA . MET B 1 310 ? 7.316 14.484 -15.312 1 98.81 310 MET B CA 1
ATOM 5922 C C . MET B 1 310 ? 8.266 14.375 -14.125 1 98.81 310 MET B C 1
ATOM 5924 O O . MET B 1 310 ? 8.68 13.273 -13.75 1 98.81 310 MET B O 1
ATOM 5928 N N . ILE B 1 311 ? 8.625 15.5 -13.609 1 98.88 311 ILE B N 1
ATOM 5929 C CA . ILE B 1 311 ? 9.344 15.609 -12.344 1 98.88 311 ILE B CA 1
ATOM 5930 C C . ILE B 1 311 ? 8.492 16.375 -11.328 1 98.88 311 ILE B C 1
ATOM 5932 O O . ILE B 1 311 ? 7.984 17.453 -11.625 1 98.88 311 ILE B O 1
ATOM 5936 N N . LEU B 1 312 ? 8.211 15.82 -10.227 1 98.88 312 LEU B N 1
ATOM 5937 C CA . LEU B 1 312 ? 7.504 16.484 -9.141 1 98.88 312 LEU B CA 1
ATOM 5938 C C . LEU B 1 312 ? 8.438 16.734 -7.961 1 98.88 312 LEU B C 1
ATOM 5940 O O . LEU B 1 312 ? 9.008 15.789 -7.402 1 98.88 312 LEU B O 1
ATOM 5944 N N . ALA B 1 313 ? 8.578 18 -7.613 1 98.69 313 ALA B N 1
ATOM 5945 C CA . ALA B 1 313 ? 9.422 18.391 -6.492 1 98.69 313 ALA B CA 1
ATOM 5946 C C . ALA B 1 313 ? 8.633 18.406 -5.188 1 98.69 313 ALA B C 1
ATOM 5948 O O . ALA B 1 313 ? 7.754 19.266 -5.004 1 98.69 313 ALA B O 1
ATOM 5949 N N . ALA B 1 314 ? 8.82 17.469 -4.406 1 98.12 314 ALA B N 1
ATOM 5950 C CA . ALA B 1 314 ? 8.32 17.469 -3.033 1 98.12 314 ALA B CA 1
ATOM 5951 C C . ALA B 1 314 ? 9.375 17.984 -2.062 1 98.12 314 ALA B C 1
ATOM 5953 O O . ALA B 1 314 ? 9.828 17.266 -1.178 1 98.12 314 ALA B O 1
ATOM 5954 N N . THR B 1 315 ? 9.648 19.234 -2.201 1 96.88 315 THR B N 1
ATOM 5955 C CA . THR B 1 315 ? 10.828 19.828 -1.577 1 96.88 315 THR B CA 1
ATOM 5956 C C . THR B 1 315 ? 10.43 20.828 -0.501 1 96.88 315 THR B C 1
ATOM 5958 O O . THR B 1 315 ? 11.188 21.75 -0.184 1 96.88 315 THR B O 1
ATOM 5961 N N . GLY B 1 316 ? 9.234 20.719 -0.037 1 95.44 316 GLY B N 1
ATOM 5962 C CA . GLY B 1 316 ? 8.812 21.453 1.147 1 95.44 316 GLY B CA 1
ATOM 5963 C C . GLY B 1 316 ? 8.297 22.844 0.837 1 95.44 316 GLY B C 1
ATOM 5964 O O . GLY B 1 316 ? 7.977 23.156 -0.313 1 95.44 316 GLY B O 1
ATOM 5965 N N . TYR B 1 317 ? 8.102 23.609 1.897 1 95.94 317 TYR B N 1
ATOM 5966 C CA . TYR B 1 317 ? 7.508 24.938 1.854 1 95.94 317 TYR B CA 1
ATOM 5967 C C . TYR B 1 317 ? 8.312 25.922 2.684 1 95.94 317 TYR B C 1
ATOM 5969 O O . TYR B 1 317 ? 9.148 25.531 3.502 1 95.94 317 TYR B O 1
ATOM 5977 N N . LYS B 1 318 ? 8.078 27.156 2.428 1 94.56 318 LYS B N 1
ATOM 5978 C CA . LYS B 1 318 ? 8.703 28.25 3.172 1 94.56 318 LYS B CA 1
ATOM 5979 C C . LYS B 1 318 ? 7.684 28.984 4.031 1 94.56 318 LYS B C 1
ATOM 5981 O O . LYS B 1 318 ? 6.512 29.094 3.66 1 94.56 318 LYS B O 1
ATOM 5986 N N . LEU B 1 319 ? 8.219 29.453 5.203 1 96.06 319 LEU B N 1
ATOM 5987 C CA . LEU B 1 319 ? 7.359 30.375 5.934 1 96.06 319 LEU B CA 1
ATOM 5988 C C . LEU B 1 319 ? 7.047 31.609 5.09 1 96.06 319 LEU B C 1
ATOM 5990 O O . LEU B 1 319 ? 7.93 32.125 4.414 1 96.06 319 LEU B O 1
ATOM 5994 N N . PHE B 1 320 ? 5.789 31.969 5.027 1 95.31 320 PHE B N 1
ATOM 5995 C CA . PHE B 1 320 ? 5.352 33 4.105 1 95.31 320 PHE B CA 1
ATOM 5996 C C . PHE B 1 320 ? 4.297 33.906 4.754 1 95.31 320 PHE B C 1
ATOM 5998 O O . PHE B 1 320 ? 3.133 33.5 4.867 1 95.31 320 PHE B O 1
ATOM 6005 N N . TYR B 1 321 ? 4.676 35.094 5.156 1 97.62 321 TYR B N 1
ATOM 6006 C CA . TYR B 1 321 ? 3.814 36.125 5.711 1 97.62 321 TYR B CA 1
ATOM 6007 C C . TYR B 1 321 ? 3.822 37.375 4.832 1 97.62 321 TYR B C 1
ATOM 6009 O O . TYR B 1 321 ? 4.352 38.438 5.227 1 97.62 321 TYR B O 1
ATOM 6017 N N . PRO B 1 322 ? 3.148 37.312 3.725 1 96.94 322 PRO B N 1
ATOM 6018 C CA . PRO B 1 322 ? 3.311 38.344 2.703 1 96.94 322 PRO B CA 1
ATOM 6019 C C . PRO B 1 322 ? 2.701 39.688 3.121 1 96.94 322 PRO B C 1
ATOM 6021 O O . PRO B 1 322 ? 2.98 40.719 2.504 1 96.94 322 PRO B O 1
ATOM 6024 N N . PHE B 1 323 ? 1.927 39.781 4.145 1 98.62 323 PHE B N 1
ATOM 6025 C CA . PHE B 1 323 ? 1.146 40.938 4.516 1 98.62 323 PHE B CA 1
ATOM 6026 C C . PHE B 1 323 ? 1.844 41.719 5.617 1 98.62 323 PHE B C 1
ATOM 6028 O O . PHE B 1 323 ? 1.304 42.719 6.117 1 98.62 323 PHE B O 1
ATOM 6035 N N . ILE B 1 324 ? 2.98 41.312 6.027 1 98.62 324 ILE B N 1
ATOM 6036 C CA . ILE B 1 324 ? 3.689 42 7.094 1 98.62 324 ILE B CA 1
ATOM 6037 C C . ILE B 1 324 ? 5.191 41.969 6.812 1 98.62 324 ILE B C 1
ATOM 6039 O O . ILE B 1 324 ? 5.715 41 6.27 1 98.62 324 ILE B O 1
ATOM 6043 N N . ASP B 1 325 ? 5.891 43.031 7.125 1 97.06 325 ASP B N 1
ATOM 6044 C CA . ASP B 1 325 ? 7.34 43.094 6.957 1 97.06 325 ASP B CA 1
ATOM 6045 C C . ASP B 1 325 ? 8.055 42.094 7.871 1 97.06 325 ASP B C 1
ATOM 6047 O O . ASP B 1 325 ? 7.754 42.031 9.062 1 97.06 325 ASP B O 1
ATOM 6051 N N . ARG B 1 326 ? 9.031 41.406 7.375 1 96.06 326 ARG B N 1
ATOM 6052 C CA . ARG B 1 326 ? 9.781 40.406 8.109 1 96.06 326 ARG B CA 1
ATOM 6053 C C . ARG B 1 326 ? 10.445 41 9.352 1 96.06 326 ARG B C 1
ATOM 6055 O O . ARG B 1 326 ? 10.57 40.344 10.375 1 96.06 326 ARG B O 1
ATOM 6062 N N . ASP B 1 327 ? 10.812 42.25 9.242 1 95.38 327 ASP B N 1
ATOM 6063 C CA . ASP B 1 327 ? 11.5 42.875 10.352 1 95.38 327 ASP B CA 1
ATOM 6064 C C . ASP B 1 327 ? 10.57 43.031 11.555 1 95.38 327 ASP B C 1
ATOM 6066 O O . ASP B 1 327 ? 11.023 43 12.703 1 95.38 327 ASP B O 1
ATOM 6070 N N . LEU B 1 328 ? 9.352 43.188 11.273 1 97.19 328 LEU B N 1
ATOM 6071 C CA . LEU B 1 328 ? 8.383 43.344 12.352 1 97.19 328 LEU B CA 1
ATOM 6072 C C . LEU B 1 328 ? 8.164 42.031 13.086 1 97.19 328 LEU B C 1
ATOM 6074 O O . LEU B 1 328 ? 7.645 42.031 14.211 1 97.19 328 LEU B O 1
ATOM 6078 N N . LEU B 1 329 ? 8.586 40.938 12.516 1 97.94 329 LEU B N 1
ATOM 6079 C CA . LEU B 1 329 ? 8.344 39.625 13.086 1 97.94 329 LEU B CA 1
ATOM 6080 C C . LEU B 1 329 ? 9.57 39.125 13.844 1 97.94 329 LEU B C 1
ATOM 6082 O O . LEU B 1 329 ? 9.633 37.969 14.234 1 97.94 329 LEU B O 1
ATOM 6086 N N . ASN B 1 330 ? 10.594 39.969 14 1 97.19 330 ASN B N 1
ATOM 6087 C CA . ASN B 1 330 ? 11.844 39.562 14.633 1 97.19 330 ASN B CA 1
ATOM 6088 C C . ASN B 1 330 ? 12.469 38.344 13.93 1 97.19 330 ASN B C 1
ATOM 6090 O O . ASN B 1 330 ? 12.836 37.375 14.578 1 97.19 330 ASN B O 1
ATOM 6094 N N . TRP B 1 331 ? 12.453 38.438 12.609 1 97.19 331 TRP B N 1
ATOM 6095 C CA . TRP B 1 331 ? 12.945 37.344 11.789 1 97.19 331 TRP B CA 1
ATOM 6096 C C . TRP B 1 331 ? 14.453 37.156 11.953 1 97.19 331 TRP B C 1
ATOM 6098 O O . TRP B 1 331 ? 15.211 38.125 11.812 1 97.19 331 TRP B O 1
ATOM 6108 N N . GLN B 1 332 ? 14.891 36.031 12.305 1 94.56 332 GLN B N 1
ATOM 6109 C CA . GLN B 1 332 ? 16.297 35.625 12.422 1 94.56 332 GLN B CA 1
ATOM 6110 C C . GLN B 1 332 ? 16.547 34.281 11.742 1 94.56 332 GLN B C 1
ATOM 6112 O O . GLN B 1 332 ? 15.906 33.281 12.062 1 94.56 332 GLN B O 1
ATOM 6117 N N . GLY B 1 333 ? 17.453 34.281 10.781 1 93 333 GLY B N 1
ATOM 6118 C CA . GLY B 1 333 ? 17.703 33.062 10.047 1 93 333 GLY B CA 1
ATOM 6119 C C . GLY B 1 333 ? 16.531 32.656 9.172 1 93 333 GLY B C 1
ATOM 6120 O O . GLY B 1 333 ? 16.062 33.438 8.344 1 93 333 GLY B O 1
ATOM 6121 N N . ASP B 1 334 ? 15.977 31.469 9.492 1 93.62 334 ASP B N 1
ATOM 6122 C CA . ASP B 1 334 ? 14.992 30.891 8.57 1 93.62 334 ASP B CA 1
ATOM 6123 C C . ASP B 1 334 ? 13.578 31.047 9.125 1 93.62 334 ASP B C 1
ATOM 6125 O O . ASP B 1 334 ? 12.609 30.594 8.5 1 93.62 334 ASP B O 1
ATOM 6129 N N . ALA B 1 335 ? 13.453 31.75 10.305 1 96.38 335 ALA B N 1
ATOM 6130 C CA . ALA B 1 335 ? 12.125 31.906 10.891 1 96.38 335 ALA B CA 1
ATOM 6131 C C . ALA B 1 335 ? 12.086 33.094 11.859 1 96.38 335 ALA B C 1
ATOM 6133 O O . ALA B 1 335 ? 13.133 33.562 12.32 1 96.38 335 ALA B O 1
ATOM 6134 N N . PRO B 1 336 ? 10.883 33.562 12.156 1 97.19 336 PRO B N 1
ATOM 6135 C CA . PRO B 1 336 ? 10.742 34.531 13.258 1 97.19 336 PRO B CA 1
ATOM 6136 C C . PRO B 1 336 ? 11.258 33.969 14.586 1 97.19 336 PRO B C 1
ATOM 6138 O O . PRO B 1 336 ? 11.039 32.812 14.891 1 97.19 336 PRO B O 1
ATOM 6141 N N . HIS B 1 337 ? 12.07 34.812 15.234 1 96.81 337 HIS B N 1
ATOM 6142 C CA . HIS B 1 337 ? 12.539 34.438 16.562 1 96.81 337 HIS B CA 1
ATOM 6143 C C . HIS B 1 337 ? 11.586 34.969 17.641 1 96.81 337 HIS B C 1
ATOM 6145 O O . HIS B 1 337 ? 11.688 36.094 18.078 1 96.81 337 HIS B O 1
ATOM 6151 N N . LEU B 1 338 ? 10.711 34.125 18.109 1 98.19 338 LEU B N 1
ATOM 6152 C CA . LEU B 1 338 ? 9.633 34.469 19.031 1 98.19 338 LEU B CA 1
ATOM 6153 C C . LEU B 1 338 ? 9.648 33.531 20.25 1 98.19 338 LEU B C 1
ATOM 6155 O O . LEU B 1 338 ? 9.93 32.344 20.125 1 98.19 338 LEU B O 1
ATOM 6159 N N . TYR B 1 339 ? 9.336 34.094 21.438 1 98.38 339 TYR B N 1
ATOM 6160 C CA . TYR B 1 339 ? 9.242 33.281 22.656 1 98.38 339 TYR B CA 1
ATOM 6161 C C . TYR B 1 339 ? 8.141 32.219 22.516 1 98.38 339 TYR B C 1
ATOM 6163 O O . TYR B 1 339 ? 6.988 32.562 22.219 1 98.38 339 TYR B O 1
ATOM 6171 N N . LEU B 1 340 ? 8.516 31 22.688 1 98.44 340 LEU B N 1
ATOM 6172 C CA . LEU B 1 340 ? 7.641 29.828 22.547 1 98.44 340 LEU B CA 1
ATOM 6173 C C . LEU B 1 340 ? 6.93 29.844 21.188 1 98.44 340 LEU B C 1
ATOM 6175 O O . LEU B 1 340 ? 5.766 29.453 21.094 1 98.44 340 LEU B O 1
ATOM 6179 N N . ASN B 1 341 ? 7.559 30.391 20.219 1 98.12 341 ASN B N 1
ATOM 6180 C CA . ASN B 1 341 ? 7.172 30.344 18.812 1 98.12 341 ASN B CA 1
ATOM 6181 C C . ASN B 1 341 ? 5.891 31.141 18.562 1 98.12 341 ASN B C 1
ATOM 6183 O O . ASN B 1 341 ? 5.176 30.891 17.594 1 98.12 341 ASN B O 1
ATOM 6187 N N . ALA B 1 342 ? 5.582 32.125 19.453 1 98.62 342 ALA B N 1
ATOM 6188 C CA . ALA B 1 342 ? 4.312 32.812 19.266 1 98.62 342 ALA B CA 1
ATOM 6189 C C . ALA B 1 342 ? 4.398 34.281 19.719 1 98.62 342 ALA B C 1
ATOM 6191 O O . ALA B 1 342 ? 3.727 35.156 19.172 1 98.62 342 ALA B O 1
ATOM 6192 N N . LEU B 1 343 ? 5.207 34.562 20.766 1 98.62 343 LEU B N 1
ATOM 6193 C CA . LEU B 1 343 ? 5.172 35.875 21.438 1 98.62 343 LEU B CA 1
ATOM 6194 C C . LEU B 1 343 ? 6.367 36.719 21.031 1 98.62 343 LEU B C 1
ATOM 6196 O O . LEU B 1 343 ? 7.516 36.344 21.25 1 98.62 343 LEU B O 1
ATOM 6200 N N . HIS B 1 344 ? 6.098 37.875 20.484 1 98 344 HIS B N 1
ATOM 6201 C CA . HIS B 1 344 ? 7.145 38.812 20.125 1 98 344 HIS B CA 1
ATOM 6202 C C . HIS B 1 344 ? 7.875 39.344 21.359 1 98 344 HIS B C 1
ATOM 6204 O O . HIS B 1 344 ? 7.246 39.594 22.375 1 98 344 HIS B O 1
ATOM 6210 N N . PRO B 1 345 ? 9.195 39.438 21.266 1 97.12 345 PRO B N 1
ATOM 6211 C CA . PRO B 1 345 ? 9.938 39.844 22.453 1 97.12 345 PRO B CA 1
ATOM 6212 C C . PRO B 1 345 ? 9.602 41.281 22.891 1 97.12 345 PRO B C 1
ATOM 6214 O O . PRO B 1 345 ? 9.641 41.594 24.078 1 97.12 345 PRO B O 1
ATOM 6217 N N . GLU B 1 346 ? 9.195 42.094 22 1 95.69 346 GLU B N 1
ATOM 6218 C CA . GLU B 1 346 ? 9.07 43.5 22.297 1 95.69 346 GLU B CA 1
ATOM 6219 C C . GLU B 1 346 ? 7.617 43.969 22.234 1 95.69 346 GLU B C 1
ATOM 6221 O O . GLU B 1 346 ? 7.27 45.031 22.75 1 95.69 346 GLU B O 1
ATOM 6226 N N . ARG B 1 347 ? 6.836 43.219 21.594 1 96.69 347 ARG B N 1
ATOM 6227 C CA . ARG B 1 347 ? 5.465 43.688 21.359 1 96.69 347 ARG B CA 1
ATOM 6228 C C . ARG B 1 347 ? 4.465 42.75 22.016 1 96.69 347 ARG B C 1
ATOM 6230 O O . ARG B 1 347 ? 4.68 41.531 22.062 1 96.69 347 ARG B O 1
ATOM 6237 N N . ASP B 1 348 ? 3.396 43.344 22.438 1 97.06 348 ASP B N 1
ATOM 6238 C CA . ASP B 1 348 ? 2.293 42.594 23.016 1 97.06 348 ASP B CA 1
ATOM 6239 C C . ASP B 1 348 ? 1.038 42.719 22.156 1 97.06 348 ASP B C 1
ATOM 6241 O O . ASP B 1 348 ? -0.065 42.406 22.609 1 97.06 348 ASP B O 1
ATOM 6245 N N . ASP B 1 349 ? 1.142 43.25 20.984 1 97.56 349 ASP B N 1
ATOM 6246 C CA . ASP B 1 349 ? 0.013 43.469 20.078 1 97.56 349 ASP B CA 1
ATOM 6247 C C . ASP B 1 349 ? 0.234 42.719 18.75 1 97.56 349 ASP B C 1
ATOM 6249 O O . ASP B 1 349 ? -0.434 43.031 17.766 1 97.56 349 ASP B O 1
ATOM 6253 N N . LEU B 1 350 ? 1.307 41.844 18.672 1 98.5 350 LEU B N 1
ATOM 6254 C CA . LEU B 1 350 ? 1.611 41.031 17.516 1 98.5 350 LEU B CA 1
ATOM 6255 C C . LEU B 1 350 ? 1.922 39.594 17.922 1 98.5 350 LEU B C 1
ATOM 6257 O O . LEU B 1 350 ? 2.822 39.344 18.734 1 98.5 350 LEU B O 1
ATOM 6261 N N . PHE B 1 351 ? 1.189 38.625 17.406 1 98.75 351 PHE B N 1
ATOM 6262 C CA . PHE B 1 351 ? 1.359 37.219 17.75 1 98.75 351 PHE B CA 1
ATOM 6263 C C . PHE B 1 351 ? 1.394 36.375 16.484 1 98.75 351 PHE B C 1
ATOM 6265 O O . PHE B 1 351 ? 0.623 36.594 15.555 1 98.75 351 PHE B O 1
ATOM 6272 N N . VAL B 1 352 ? 2.346 35.438 16.406 1 98.75 352 VAL B N 1
ATOM 6273 C CA . VAL B 1 352 ? 2.387 34.406 15.359 1 98.75 352 VAL B CA 1
ATOM 6274 C C . VAL B 1 352 ? 1.936 33.094 15.93 1 98.75 352 VAL B C 1
ATOM 6276 O O . VAL B 1 352 ? 2.502 32.594 16.922 1 98.75 352 VAL B O 1
ATOM 6279 N N . LEU B 1 353 ? 0.931 32.5 15.297 1 98.56 353 LEU B N 1
ATOM 6280 C CA . LEU B 1 353 ? 0.301 31.281 15.82 1 98.56 353 LEU B CA 1
ATOM 6281 C C . LEU B 1 353 ? 0.544 30.094 14.891 1 98.56 353 LEU B C 1
ATOM 6283 O O . LEU B 1 353 ? 0.441 30.219 13.672 1 98.56 353 LEU B O 1
ATOM 6287 N N . GLY B 1 354 ? 0.891 28.984 15.492 1 97.62 354 GLY B N 1
ATOM 6288 C CA . GLY B 1 354 ? 0.99 27.734 14.734 1 97.62 354 GLY B CA 1
ATOM 6289 C C . GLY B 1 354 ? 2.336 27.562 14.062 1 97.62 354 GLY B C 1
ATOM 6290 O O . GLY B 1 354 ? 2.561 26.562 13.375 1 97.62 354 GLY B O 1
ATOM 6291 N N . MET B 1 355 ? 3.242 28.531 14.148 1 97.5 355 MET B N 1
ATOM 6292 C CA . MET B 1 355 ? 4.602 28.359 13.648 1 97.5 355 MET B CA 1
ATOM 6293 C C . MET B 1 355 ? 5.395 27.406 14.547 1 97.5 355 MET B C 1
ATOM 6295 O O . MET B 1 355 ? 6.34 27.828 15.219 1 97.5 355 MET B O 1
ATOM 6299 N N . ILE B 1 356 ? 4.945 26.188 14.586 1 95.5 356 ILE B N 1
ATOM 6300 C CA . ILE B 1 356 ? 5.504 25.172 15.469 1 95.5 356 ILE B CA 1
ATOM 6301 C C . ILE B 1 356 ? 5.324 23.797 14.852 1 95.5 356 ILE B C 1
ATOM 6303 O O . ILE B 1 356 ? 4.297 23.516 14.234 1 95.5 356 ILE B O 1
ATOM 6307 N N . GLU B 1 357 ? 6.391 23.062 14.883 1 93.19 357 GLU B N 1
ATOM 6308 C CA . GLU B 1 357 ? 6.363 21.656 14.469 1 93.19 357 GLU B CA 1
ATOM 6309 C C . GLU B 1 357 ? 7.016 20.766 15.508 1 93.19 357 GLU B C 1
ATOM 6311 O O . GLU B 1 357 ? 8.008 21.141 16.125 1 93.19 357 GLU B O 1
ATOM 6316 N N . ALA B 1 358 ? 6.391 19.734 15.805 1 92.06 358 ALA B N 1
ATOM 6317 C CA . ALA B 1 358 ? 6.934 18.688 16.672 1 92.06 358 ALA B CA 1
ATOM 6318 C C . ALA B 1 358 ? 6.289 17.344 16.375 1 92.06 358 ALA B C 1
ATOM 6320 O O . ALA B 1 358 ? 5.098 17.266 16.062 1 92.06 358 ALA B O 1
ATOM 6321 N N . SER B 1 359 ? 7.109 16.328 16.422 1 86.88 359 SER B N 1
ATOM 6322 C CA . SER B 1 359 ? 6.535 14.992 16.297 1 86.88 359 SER B CA 1
ATOM 6323 C C . SER B 1 359 ? 5.48 14.742 17.375 1 86.88 359 SER B C 1
ATOM 6325 O O . SER B 1 359 ? 5.77 14.844 18.562 1 86.88 359 SER B O 1
ATOM 6327 N N . GLY B 1 360 ? 4.262 14.586 16.953 1 87.94 360 GLY B N 1
ATOM 6328 C CA . GLY B 1 360 ? 3.197 14.195 17.859 1 87.94 360 GLY B CA 1
ATOM 6329 C C . GLY B 1 360 ? 2.57 15.375 18.578 1 87.94 360 GLY B C 1
ATOM 6330 O O . GLY B 1 360 ? 1.883 15.195 19.594 1 87.94 360 GLY B O 1
ATOM 6331 N N . LEU B 1 361 ? 2.82 16.578 18.172 1 91.5 361 LEU B N 1
ATOM 6332 C CA . LEU B 1 361 ? 2.268 17.75 18.844 1 91.5 361 LEU B CA 1
ATOM 6333 C C . LEU B 1 361 ? 0.748 17.766 18.734 1 91.5 361 LEU B C 1
ATOM 6335 O O . LEU B 1 361 ? 0.055 18.141 19.688 1 91.5 361 LEU B O 1
ATOM 6339 N N . GLY B 1 362 ? 0.201 17.375 17.562 1 92.69 362 GLY B N 1
ATOM 6340 C CA . GLY B 1 362 ? -1.23 17.406 17.312 1 92.69 362 GLY B CA 1
ATOM 6341 C C . GLY B 1 362 ? -1.816 18.812 17.375 1 92.69 362 GLY B C 1
ATOM 6342 O O . GLY B 1 362 ? -1.081 19.797 17.484 1 92.69 362 GLY B O 1
ATOM 6343 N N . TRP B 1 363 ? -3.141 18.891 17.219 1 96.88 363 TRP B N 1
ATOM 6344 C CA . TRP B 1 363 ? -3.818 20.172 17.266 1 96.88 363 TRP B CA 1
ATOM 6345 C C . TRP B 1 363 ? -4.031 20.625 18.703 1 96.88 363 TRP B C 1
ATOM 6347 O O . TRP B 1 363 ? -4.238 21.812 18.969 1 96.88 363 TRP B O 1
ATOM 6357 N N . GLN B 1 364 ? -3.9 19.672 19.625 1 96.25 364 GLN B N 1
ATOM 6358 C CA . GLN B 1 364 ? -4.027 20.062 21.031 1 96.25 364 GLN B CA 1
ATOM 6359 C C . GLN B 1 364 ? -2.865 20.938 21.469 1 96.25 364 GLN B C 1
ATOM 6361 O O . GLN B 1 364 ? -3.057 21.891 22.234 1 96.25 364 GLN B O 1
ATOM 6366 N N . GLY B 1 365 ? -1.651 20.562 21.016 1 97.12 365 GLY B N 1
ATOM 6367 C CA . GLY B 1 365 ? -0.519 21.422 21.312 1 97.12 365 GLY B CA 1
ATOM 6368 C C . GLY B 1 365 ? -0.687 22.844 20.781 1 97.12 365 GLY B C 1
ATOM 6369 O O . GLY B 1 365 ? -0.296 23.812 21.422 1 97.12 365 GLY B O 1
ATOM 6370 N N . ARG B 1 366 ? -1.269 22.969 19.656 1 97.25 366 ARG B N 1
ATOM 6371 C CA . ARG B 1 366 ? -1.538 24.266 19.047 1 97.25 366 ARG B CA 1
ATOM 6372 C C . ARG B 1 366 ? -2.637 25 19.812 1 97.25 366 ARG B C 1
ATOM 6374 O O . ARG B 1 366 ? -2.561 26.219 19.984 1 97.25 366 ARG B O 1
ATOM 6381 N N . HIS B 1 367 ? -3.598 24.25 20.25 1 98.38 367 HIS B N 1
ATOM 6382 C CA . HIS B 1 367 ? -4.652 24.828 21.078 1 98.38 367 HIS B CA 1
ATOM 6383 C C . HIS B 1 367 ? -4.086 25.406 22.375 1 98.38 367 HIS B C 1
ATOM 6385 O O . HIS B 1 367 ? -4.492 26.484 22.812 1 98.38 367 HIS B O 1
ATOM 6391 N N . GLU B 1 368 ? -3.172 24.703 22.953 1 98.69 368 GLU B N 1
ATOM 6392 C CA . GLU B 1 368 ? -2.529 25.172 24.172 1 98.69 368 GLU B CA 1
ATOM 6393 C C . GLU B 1 368 ? -1.755 26.469 23.922 1 98.69 368 GLU B C 1
ATOM 6395 O O . GLU B 1 368 ? -1.763 27.375 24.766 1 98.69 368 GLU B O 1
ATOM 6400 N N . GLN B 1 369 ? -1.113 26.516 22.797 1 98.75 369 GLN B N 1
ATOM 6401 C CA . GLN B 1 369 ? -0.443 27.75 22.422 1 98.75 369 GLN B CA 1
ATOM 6402 C C . GLN B 1 369 ? -1.433 28.922 22.359 1 98.75 369 GLN B C 1
ATOM 6404 O O . GLN B 1 369 ? -1.175 29.984 22.906 1 98.75 369 GLN B O 1
ATOM 6409 N N . ALA B 1 370 ? -2.537 28.703 21.719 1 98.81 370 ALA B N 1
ATOM 6410 C CA . ALA B 1 370 ? -3.586 29.719 21.609 1 98.81 370 ALA B CA 1
ATOM 6411 C C . ALA B 1 370 ? -4.082 30.141 22.984 1 98.81 370 ALA B C 1
ATOM 6413 O O . ALA B 1 370 ? -4.254 31.344 23.25 1 98.81 370 ALA B O 1
ATOM 6414 N N . GLU B 1 371 ? -4.277 29.188 23.797 1 98.75 371 GLU B N 1
ATOM 6415 C CA . GLU B 1 371 ? -4.781 29.484 25.125 1 98.75 371 GLU B CA 1
ATOM 6416 C C . GLU B 1 371 ? -3.785 30.328 25.922 1 98.75 371 GLU B C 1
ATOM 6418 O O . GLU B 1 371 ? -4.176 31.281 26.609 1 98.75 371 GLU B O 1
ATOM 6423 N N . MET B 1 372 ? -2.535 29.969 25.812 1 98.81 372 MET B N 1
ATOM 6424 C CA . MET B 1 372 ? -1.505 30.75 26.484 1 98.81 372 MET B CA 1
ATOM 6425 C C . MET B 1 372 ? -1.552 32.219 26.016 1 98.81 372 MET B C 1
ATOM 6427 O O . MET B 1 372 ? -1.542 33.125 26.844 1 98.81 372 MET B O 1
ATOM 6431 N N . VAL B 1 373 ? 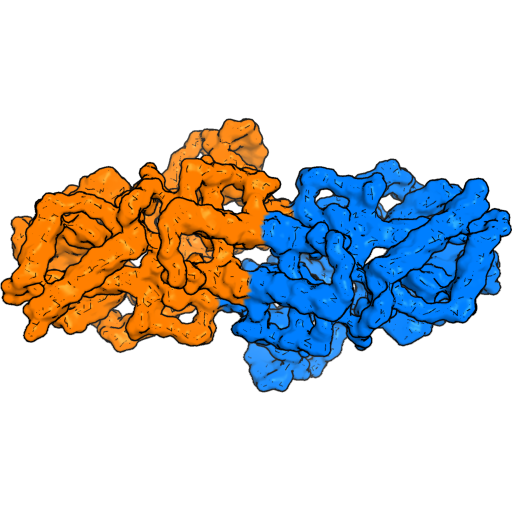-1.657 32.438 24.766 1 98.81 373 VAL B N 1
ATOM 6432 C CA . VAL B 1 373 ? -1.656 33.781 24.188 1 98.81 373 VAL B CA 1
ATOM 6433 C C . VAL B 1 373 ? -2.893 34.531 24.656 1 98.81 373 VAL B C 1
ATOM 6435 O O . VAL B 1 373 ? -2.795 35.688 25.062 1 98.81 373 VAL B O 1
ATOM 6438 N N . ALA B 1 374 ? -4.055 33.906 24.594 1 98.69 374 ALA B N 1
ATOM 6439 C CA . ALA B 1 374 ? -5.297 34.562 25 1 98.69 374 ALA B CA 1
ATOM 6440 C C . ALA B 1 374 ? -5.25 34.969 26.469 1 98.69 374 ALA B C 1
ATOM 6442 O O . ALA B 1 374 ? -5.609 36.125 26.812 1 98.69 374 ALA B O 1
ATOM 6443 N N . ARG B 1 375 ? -4.777 34.094 27.281 1 98.38 375 ARG B N 1
ATOM 6444 C CA . ARG B 1 375 ? -4.715 34.375 28.703 1 98.38 375 ARG B CA 1
ATOM 6445 C C . ARG B 1 375 ? -3.678 35.469 29 1 98.38 375 ARG B C 1
ATOM 6447 O O . ARG B 1 375 ? -3.852 36.25 29.922 1 98.38 375 ARG B O 1
ATOM 6454 N N . TYR B 1 376 ? -2.646 35.469 28.25 1 98.38 376 TYR B N 1
ATOM 6455 C CA . TYR B 1 376 ? -1.649 36.531 28.375 1 98.38 376 TYR B CA 1
ATOM 6456 C C . TYR B 1 376 ? -2.266 37.875 28.094 1 98.38 376 TYR B C 1
ATOM 6458 O O . TYR B 1 376 ? -2.09 38.812 28.875 1 98.38 376 TYR B O 1
ATOM 6466 N N . ILE B 1 377 ? -3.02 37.969 27 1 97.62 377 ILE B N 1
ATOM 6467 C CA . ILE B 1 377 ? -3.666 39.219 26.594 1 97.62 377 ILE B CA 1
ATOM 6468 C C . ILE B 1 377 ? -4.633 39.688 27.688 1 97.62 377 ILE B C 1
ATOM 6470 O O . ILE B 1 377 ? -4.59 40.844 28.109 1 97.62 377 ILE B O 1
ATOM 6474 N N . THR B 1 378 ? -5.465 38.812 28.156 1 97.25 378 THR B N 1
ATOM 6475 C CA . THR B 1 378 ? -6.426 39.156 29.203 1 97.25 378 THR B CA 1
ATOM 6476 C C . THR B 1 378 ? -5.707 39.531 30.484 1 97.25 378 THR B C 1
ATOM 6478 O O . THR B 1 378 ? -6.125 40.469 31.188 1 97.25 378 THR B O 1
ATOM 6481 N N . GLY B 1 379 ? -4.668 38.812 30.781 1 97.12 379 GLY B N 1
ATOM 6482 C CA . GLY B 1 379 ? -3.877 39.125 31.969 1 97.12 379 GLY B CA 1
ATOM 6483 C C . GLY B 1 379 ? -3.264 40.531 31.922 1 97.12 379 GLY B C 1
ATOM 6484 O O . GLY B 1 379 ? -3.254 41.219 32.906 1 97.12 379 GLY B O 1
ATOM 6485 N N . LEU B 1 380 ? -2.75 40.875 30.781 1 96 380 LEU B N 1
ATOM 6486 C CA . LEU B 1 380 ? -2.184 42.219 30.625 1 96 380 LEU B CA 1
ATOM 6487 C C . LEU B 1 380 ? -3.254 43.281 30.797 1 96 380 LEU B C 1
ATOM 6489 O O . LEU B 1 380 ? -3.023 44.281 31.469 1 96 380 LEU B O 1
ATOM 6493 N N . ARG B 1 381 ? -4.371 43.062 30.203 1 94 381 ARG B N 1
ATOM 6494 C CA . ARG B 1 381 ? -5.473 44 30.281 1 94 381 ARG B CA 1
ATOM 6495 C C . ARG B 1 381 ? -5.922 44.219 31.734 1 94 381 ARG B C 1
ATOM 6497 O O . ARG B 1 381 ? -6.332 45.312 32.125 1 94 381 ARG B O 1
ATOM 6504 N N . ARG B 1 382 ? -5.719 43.219 32.531 1 94.69 382 ARG B N 1
ATOM 6505 C CA . ARG B 1 382 ? -6.18 43.25 33.906 1 94.69 382 ARG B CA 1
ATOM 6506 C C . ARG B 1 382 ? -5.051 43.656 34.844 1 94.69 382 ARG B C 1
ATOM 6508 O O . ARG B 1 382 ? -5.254 43.781 36.062 1 94.69 382 ARG B O 1
ATOM 6515 N N . GLY B 1 383 ? -3.955 43.812 34.344 1 94.62 383 GLY B N 1
ATOM 6516 C CA . GLY B 1 383 ? -2.807 44.188 35.156 1 94.62 383 GLY B CA 1
ATOM 6517 C C . GLY B 1 383 ? -2.336 43.031 36.031 1 94.62 383 GLY B C 1
ATOM 6518 O O . GLY B 1 383 ? -1.878 43.281 37.156 1 94.62 383 GLY B O 1
ATOM 6519 N N . GLY B 1 384 ? -2.428 41.844 35.5 1 94.94 384 GLY B N 1
ATOM 6520 C CA . GLY B 1 384 ? -2.092 40.688 36.281 1 94.94 384 GLY B CA 1
ATOM 6521 C C . GLY B 1 384 ? -0.597 40.469 36.406 1 94.94 384 GLY B C 1
ATOM 6522 O O . GLY B 1 384 ? 0.149 40.688 35.438 1 94.94 384 GLY B O 1
ATOM 6523 N N . ALA B 1 385 ? -0.162 39.938 37.5 1 96.25 385 ALA B N 1
ATOM 6524 C CA . ALA B 1 385 ? 1.251 39.719 37.781 1 96.25 385 ALA B CA 1
ATOM 6525 C C . ALA B 1 385 ? 1.843 38.625 36.875 1 96.25 385 ALA B C 1
ATOM 6527 O O . ALA B 1 385 ? 2.979 38.75 36.406 1 96.25 385 ALA B O 1
ATOM 6528 N N . ALA B 1 386 ? 1.104 37.594 36.719 1 97.75 386 ALA B N 1
ATOM 6529 C CA . ALA B 1 386 ? 1.597 36.5 35.906 1 97.75 386 ALA B CA 1
ATOM 6530 C C . ALA B 1 386 ? 1.849 36.969 34.469 1 97.75 386 ALA B C 1
ATOM 6532 O O . ALA B 1 386 ? 2.82 36.562 33.844 1 97.75 386 ALA B O 1
ATOM 6533 N N . ALA B 1 387 ? 0.96 37.75 33.906 1 98 387 ALA B N 1
ATOM 6534 C CA . ALA B 1 387 ? 1.139 38.312 32.594 1 98 387 ALA B CA 1
ATOM 6535 C C . ALA B 1 387 ? 2.371 39.219 32.5 1 98 387 ALA B C 1
ATOM 6537 O O . ALA B 1 387 ? 3.107 39.188 31.531 1 98 387 ALA B O 1
ATOM 6538 N N . ALA B 1 388 ? 2.557 39.969 33.562 1 97.5 388 ALA B N 1
ATOM 6539 C CA . ALA B 1 388 ? 3.748 40.812 33.625 1 97.5 388 ALA B CA 1
ATOM 6540 C C . ALA B 1 388 ? 5.016 39.969 33.656 1 97.5 388 ALA B C 1
ATOM 6542 O O . ALA B 1 388 ? 6.035 40.344 33.062 1 97.5 388 ALA B O 1
ATOM 6543 N N . GLU B 1 389 ? 4.938 38.875 34.344 1 98.06 389 GLU B N 1
ATOM 6544 C CA . GLU B 1 389 ? 6.074 37.969 34.375 1 98.06 389 GLU B CA 1
ATOM 6545 C C . GLU B 1 389 ? 6.359 37.375 33 1 98.06 389 GLU B C 1
ATOM 6547 O O . GLU B 1 389 ? 7.516 37.25 32.594 1 98.06 389 GLU B O 1
ATOM 6552 N N . LEU B 1 390 ? 5.324 36.938 32.344 1 98.31 390 LEU B N 1
ATOM 6553 C CA . LEU B 1 390 ? 5.488 36.406 30.984 1 98.31 390 LEU B CA 1
ATOM 6554 C C . LEU B 1 390 ? 6.055 37.469 30.047 1 98.31 390 LEU B C 1
ATOM 6556 O O . LEU B 1 390 ? 6.91 37.188 29.203 1 98.31 390 LEU B O 1
ATOM 6560 N N . LYS B 1 391 ? 5.559 38.688 30.172 1 97.88 391 LYS B N 1
ATOM 6561 C CA . LYS B 1 391 ? 6.086 39.781 29.391 1 97.88 391 LYS B CA 1
ATOM 6562 C C . LYS B 1 391 ? 7.582 39.969 29.625 1 97.88 391 LYS B C 1
ATOM 6564 O O . LYS B 1 391 ? 8.344 40.188 28.688 1 97.88 391 LYS B O 1
ATOM 6569 N N . ALA B 1 392 ? 7.957 39.875 30.875 1 97.94 392 ALA B N 1
ATOM 6570 C CA . ALA B 1 392 ? 9.367 40 31.219 1 97.94 392 ALA B CA 1
ATOM 6571 C C . ALA B 1 392 ? 10.188 38.844 30.656 1 97.94 392 ALA B C 1
ATOM 6573 O O . ALA B 1 392 ? 11.297 39.062 30.156 1 97.94 392 ALA B O 1
ATOM 6574 N N . ALA B 1 393 ? 9.648 37.719 30.703 1 97.69 393 ALA B N 1
ATOM 6575 C CA . ALA B 1 393 ? 10.344 36.5 30.25 1 97.69 393 ALA B CA 1
ATOM 6576 C C . ALA B 1 393 ? 10.609 36.562 28.75 1 97.69 393 ALA B C 1
ATOM 6578 O O . ALA B 1 393 ? 11.711 36.25 28.297 1 97.69 393 ALA B O 1
ATOM 6579 N N . LYS B 1 394 ? 9.617 36.969 28 1 97.62 394 LYS B N 1
ATOM 6580 C CA . LYS B 1 394 ? 9.773 36.969 26.547 1 97.62 394 LYS B CA 1
ATOM 6581 C C . LYS B 1 394 ? 10.734 38.062 26.109 1 97.62 394 LYS B C 1
ATOM 6583 O O . LYS B 1 394 ? 11.273 38.031 25 1 97.62 394 LYS B O 1
ATOM 6588 N N . SER B 1 395 ? 10.922 39.031 26.969 1 96.38 395 SER B N 1
ATOM 6589 C CA . SER B 1 395 ? 11.797 40.156 26.641 1 96.38 395 SER B CA 1
ATOM 6590 C C . SER B 1 395 ? 13.227 39.906 27.078 1 96.38 395 SER B C 1
ATOM 6592 O O . SER B 1 395 ? 14.156 40.562 26.625 1 96.38 395 SER B O 1
ATOM 6594 N N . ALA B 1 396 ? 13.477 39.031 28.031 1 95.06 396 ALA B N 1
ATOM 6595 C CA . ALA B 1 396 ? 14.766 38.781 28.656 1 95.06 396 ALA B CA 1
ATOM 6596 C C . ALA B 1 396 ? 15.648 37.906 27.766 1 95.06 396 ALA B C 1
ATOM 6598 O O . ALA B 1 396 ? 16.766 37.531 28.156 1 95.06 396 ALA B O 1
ATOM 6599 N N . GLY B 1 397 ? 15.289 37.625 26.469 1 91.69 397 GLY B N 1
ATOM 6600 C CA . GLY B 1 397 ? 16.016 36.656 25.656 1 91.69 397 GLY B CA 1
ATOM 6601 C C . GLY B 1 397 ? 15.609 35.219 25.938 1 91.69 397 GLY B C 1
ATOM 6602 O O . GLY B 1 397 ? 15.312 34.875 27.078 1 91.69 397 GLY B O 1
ATOM 6603 N N . PHE B 1 398 ? 15.578 34.438 25 1 93.31 398 PHE B N 1
ATOM 6604 C CA . PHE B 1 398 ? 15.117 33.062 25.141 1 93.31 398 PHE B CA 1
ATOM 6605 C C . PHE B 1 398 ? 15.742 32.188 24.062 1 93.31 398 PHE B C 1
ATOM 6607 O O . PHE B 1 398 ? 16.297 32.688 23.094 1 93.31 398 PHE B O 1
ATOM 6614 N N . GLU B 1 399 ? 15.727 30.891 24.328 1 92.12 399 GLU B N 1
ATOM 6615 C CA . GLU B 1 399 ? 16.078 29.875 23.344 1 92.12 399 GLU B CA 1
ATOM 6616 C C . GLU B 1 399 ? 14.859 29.062 22.922 1 92.12 399 GLU B C 1
ATOM 6618 O O . GLU B 1 399 ? 13.883 28.953 23.672 1 92.12 399 GLU B O 1
ATOM 6623 N N . ARG B 1 400 ? 14.969 28.531 21.703 1 92.94 400 ARG B N 1
ATOM 6624 C CA . ARG B 1 400 ? 13.906 27.641 21.234 1 92.94 400 ARG B CA 1
ATOM 6625 C C . ARG B 1 400 ? 13.773 26.422 22.141 1 92.94 400 ARG B C 1
ATOM 6627 O O . ARG B 1 400 ? 14.773 25.875 22.625 1 92.94 400 ARG B O 1
ATOM 6634 N N . ALA B 1 401 ? 12.492 25.938 22.281 1 93.88 401 ALA B N 1
ATOM 6635 C CA . ALA B 1 401 ? 12.219 24.828 23.172 1 93.88 401 ALA B CA 1
ATOM 6636 C C . ALA B 1 401 ? 12.562 23.5 22.531 1 93.88 401 ALA B C 1
ATOM 6638 O O . ALA B 1 401 ? 11.688 22.641 22.328 1 93.88 401 ALA B O 1
ATOM 6639 N N . THR B 1 402 ? 13.844 23.203 22.359 1 91.44 402 THR B N 1
ATOM 6640 C CA . THR B 1 402 ? 14.273 22.016 21.641 1 91.44 402 THR B CA 1
ATOM 6641 C C . THR B 1 402 ? 14.445 20.844 22.609 1 91.44 402 THR B C 1
ATOM 6643 O O . THR B 1 402 ? 14.57 19.688 22.172 1 91.44 402 THR B O 1
ATOM 6646 N N . GLY B 1 403 ? 14.438 21.156 23.891 1 89.25 403 GLY B N 1
ATOM 6647 C CA . GLY B 1 403 ? 14.641 20.109 24.891 1 89.25 403 GLY B CA 1
ATOM 6648 C C . GLY B 1 403 ? 16.016 19.469 24.812 1 89.25 403 GLY B C 1
ATOM 6649 O O . GLY B 1 403 ? 16.188 18.281 25.125 1 89.25 403 GLY B O 1
ATOM 6650 N N . GLY B 1 404 ? 16.922 20.188 24.219 1 86.88 404 GLY B N 1
ATOM 6651 C CA . GLY B 1 404 ? 18.281 19.672 24.109 1 86.88 404 GLY B CA 1
ATOM 6652 C C . GLY B 1 404 ? 18.5 18.859 22.844 1 86.88 404 GLY B C 1
ATOM 6653 O O . GLY B 1 404 ? 19.609 18.391 22.594 1 86.88 404 GLY B O 1
ATOM 6654 N N . MET B 1 405 ? 17.516 18.734 22.047 1 87.5 405 MET B N 1
ATOM 6655 C CA . MET B 1 405 ? 17.656 17.984 20.812 1 87.5 405 MET B CA 1
ATOM 6656 C C . MET B 1 405 ? 18.484 18.75 19.797 1 87.5 405 MET B C 1
ATOM 6658 O O . MET B 1 405 ? 18.359 19.969 19.672 1 87.5 405 MET B O 1
ATOM 6662 N N . ASN B 1 406 ? 19.312 18.031 19.094 1 87.69 406 ASN B N 1
ATOM 6663 C CA . ASN B 1 406 ? 20.109 18.625 18.031 1 87.69 406 ASN B CA 1
ATOM 6664 C C . ASN B 1 406 ? 19.438 18.453 16.672 1 87.69 406 ASN B C 1
ATOM 6666 O O . ASN B 1 406 ? 19.875 17.656 15.844 1 87.69 406 ASN B O 1
ATOM 6670 N N . TYR B 1 407 ? 18.547 19.297 16.438 1 88.69 407 TYR B N 1
ATOM 6671 C CA . TYR B 1 407 ? 17.797 19.219 15.18 1 88.69 407 TYR B CA 1
ATOM 6672 C C . TYR B 1 407 ? 18.672 19.625 14 1 88.69 407 TYR B C 1
ATOM 6674 O O . TYR B 1 407 ? 19.531 20.5 14.133 1 88.69 407 TYR B O 1
ATOM 6682 N N . LEU B 1 408 ? 18.391 19.031 12.867 1 87.62 408 LEU B N 1
ATOM 6683 C CA . LEU B 1 408 ? 19.094 19.375 11.641 1 87.62 408 LEU B CA 1
ATOM 6684 C C . LEU B 1 408 ? 18.922 20.859 11.328 1 87.62 408 LEU B C 1
ATOM 6686 O O . LEU B 1 408 ? 17.859 21.438 11.57 1 87.62 408 LEU B O 1
ATOM 6690 N N . LYS B 1 409 ? 19.969 21.438 10.797 1 86.12 409 LYS B N 1
ATOM 6691 C CA . LYS B 1 409 ? 19.922 22.844 10.422 1 86.12 409 LYS B CA 1
ATOM 6692 C C . LYS B 1 409 ? 19.297 23.031 9.039 1 86.12 409 LYS B C 1
ATOM 6694 O O . LYS B 1 409 ? 20 23.359 8.078 1 86.12 409 LYS B O 1
ATOM 6699 N N . LEU B 1 410 ? 18.016 22.844 8.977 1 85.94 410 LEU B N 1
ATOM 6700 C CA . LEU B 1 410 ? 17.203 23.031 7.789 1 85.94 410 LEU B CA 1
ATOM 6701 C C . LEU B 1 410 ? 16.141 24.094 8.016 1 85.94 410 LEU B C 1
ATOM 6703 O O . LEU B 1 410 ? 15.695 24.312 9.148 1 85.94 410 LEU B O 1
ATOM 6707 N N . ALA B 1 411 ? 15.797 24.734 6.926 1 85 411 ALA B N 1
ATOM 6708 C CA . ALA B 1 411 ? 14.781 25.766 7.02 1 85 411 ALA B CA 1
ATOM 6709 C C . ALA B 1 411 ? 13.492 25.219 7.621 1 85 411 ALA B C 1
ATOM 6711 O O . ALA B 1 411 ? 12.867 25.875 8.469 1 85 411 ALA B O 1
ATOM 6712 N N . ARG B 1 412 ? 13.156 24.031 7.27 1 82.44 412 ARG B N 1
ATOM 6713 C CA . ARG B 1 412 ? 11.891 23.453 7.723 1 82.44 412 ARG B CA 1
ATOM 6714 C C . ARG B 1 412 ? 11.961 23.078 9.195 1 82.44 412 ARG B C 1
ATOM 6716 O O . ARG B 1 412 ? 10.93 22.828 9.828 1 82.44 412 ARG B O 1
ATOM 6723 N N . MET B 1 413 ? 13.141 23.078 9.703 1 87.62 413 MET B N 1
ATOM 6724 C CA . MET B 1 413 ? 13.312 22.688 11.102 1 87.62 413 MET B CA 1
ATOM 6725 C C . MET B 1 413 ? 13.555 23.922 11.977 1 87.62 413 MET B C 1
ATOM 6727 O O . MET B 1 413 ? 13.781 23.781 13.18 1 87.62 413 MET B O 1
ATOM 6731 N N . ALA B 1 414 ? 13.484 25.109 11.383 1 90.69 414 ALA B N 1
ATOM 6732 C CA . ALA B 1 414 ? 13.875 26.344 12.07 1 90.69 414 ALA B CA 1
ATOM 6733 C C . ALA B 1 414 ? 12.891 26.672 13.188 1 90.69 414 ALA B C 1
ATOM 6735 O O . ALA B 1 414 ? 13.18 27.5 14.055 1 90.69 414 ALA B O 1
ATOM 6736 N N . TYR B 1 415 ? 11.789 26.078 13.242 1 93.12 415 TYR B N 1
ATOM 6737 C CA . TYR B 1 415 ? 10.789 26.312 14.281 1 93.12 415 TYR B CA 1
ATOM 6738 C C . TYR B 1 415 ? 10.297 25.016 14.883 1 93.12 415 TYR B C 1
ATOM 6740 O O . TYR B 1 415 ? 9.18 24.938 15.406 1 93.12 415 TYR B O 1
ATOM 6748 N N . TYR B 1 416 ? 11.133 24 14.688 1 93.94 416 TYR B N 1
ATOM 6749 C CA . TYR B 1 416 ? 10.867 22.688 15.297 1 93.94 416 TYR B CA 1
ATOM 6750 C C . TYR B 1 416 ? 11.156 22.719 16.797 1 93.94 416 TYR B C 1
ATOM 6752 O O . TYR B 1 416 ? 12.133 23.328 17.234 1 93.94 416 TYR B O 1
ATOM 6760 N N . VAL B 1 417 ? 10.289 22.125 17.609 1 95.31 417 VAL B N 1
ATOM 6761 C CA . VAL B 1 417 ? 10.469 22.062 19.047 1 95.31 417 VAL B CA 1
ATOM 6762 C C . VAL B 1 417 ? 10.352 20.625 19.531 1 95.31 417 VAL B C 1
ATOM 6764 O O . VAL B 1 417 ? 9.891 19.75 18.797 1 95.31 417 VAL B O 1
ATOM 6767 N N . ASP B 1 418 ? 10.852 20.391 20.656 1 93.94 418 ASP B N 1
ATOM 6768 C CA . ASP B 1 418 ? 10.57 19.141 21.359 1 93.94 418 ASP B CA 1
ATOM 6769 C C . ASP B 1 418 ? 9.188 19.188 22.016 1 93.94 418 ASP B C 1
ATOM 6771 O O . ASP B 1 418 ? 8.906 20.078 22.828 1 93.94 418 ASP B O 1
ATOM 6775 N N . LYS B 1 419 ? 8.445 18.266 21.766 1 93.25 419 LYS B N 1
ATOM 6776 C CA . LYS B 1 419 ? 7.043 18.266 22.172 1 93.25 419 LYS B CA 1
ATOM 6777 C C . LYS B 1 419 ? 6.914 18.406 23.688 1 93.25 419 LYS B C 1
ATOM 6779 O O . LYS B 1 419 ? 6.191 19.281 24.172 1 93.25 419 LYS B O 1
ATOM 6784 N N . ALA B 1 420 ? 7.562 17.609 24.422 1 92.31 420 ALA B N 1
ATOM 6785 C CA . ALA B 1 420 ? 7.422 17.594 25.875 1 92.31 420 ALA B CA 1
ATOM 6786 C C . ALA B 1 420 ? 7.891 18.922 26.484 1 92.31 420 ALA B C 1
ATOM 6788 O O . ALA B 1 420 ? 7.207 19.484 27.328 1 92.31 420 ALA B O 1
ATOM 6789 N N . THR B 1 421 ? 9.031 19.375 26.047 1 95.44 421 THR B N 1
ATOM 6790 C CA . THR B 1 421 ? 9.586 20.625 26.547 1 95.44 421 THR B CA 1
ATOM 6791 C C . THR B 1 421 ? 8.664 21.797 26.219 1 95.44 421 THR B C 1
ATOM 6793 O O . THR B 1 421 ? 8.375 22.625 27.094 1 95.44 421 THR B O 1
ATOM 6796 N N . TYR B 1 422 ? 8.258 21.828 25.031 1 97.5 422 TYR B N 1
ATOM 6797 C CA . TYR B 1 422 ? 7.414 22.922 24.562 1 97.5 422 TYR B CA 1
ATOM 6798 C C . TYR B 1 422 ? 6.082 22.922 25.312 1 97.5 422 TYR B C 1
ATOM 6800 O O . TYR B 1 422 ? 5.676 23.953 25.859 1 97.5 422 TYR B O 1
ATOM 6808 N N . ARG B 1 423 ? 5.402 21.812 25.344 1 97.5 423 ARG B N 1
ATOM 6809 C CA . ARG B 1 423 ? 4.102 21.766 25.984 1 97.5 423 ARG B CA 1
ATOM 6810 C C . ARG B 1 423 ? 4.223 22.047 27.484 1 97.5 423 ARG B C 1
ATOM 6812 O O . ARG B 1 423 ? 3.346 22.672 28.078 1 97.5 423 ARG B O 1
ATOM 6819 N N . GLY B 1 424 ? 5.289 21.531 28.078 1 97.69 424 GLY B N 1
ATOM 6820 C CA . GLY B 1 424 ? 5.52 21.844 29.469 1 97.69 424 GLY B CA 1
ATOM 6821 C C . GLY B 1 424 ? 5.594 23.344 29.75 1 97.69 424 GLY B C 1
ATOM 6822 O O . GLY B 1 424 ? 4.996 23.828 30.703 1 97.69 424 GLY B O 1
ATOM 6823 N N . ALA B 1 425 ? 6.328 24.016 28.906 1 98.12 425 ALA B N 1
ATOM 6824 C CA . ALA B 1 425 ? 6.477 25.453 29.062 1 98.12 425 ALA B CA 1
ATOM 6825 C C . ALA B 1 425 ? 5.148 26.172 28.844 1 98.12 425 ALA B C 1
ATOM 6827 O O . ALA B 1 425 ? 4.75 27.016 29.656 1 98.12 425 ALA B O 1
ATOM 6828 N N . VAL B 1 426 ? 4.469 25.828 27.828 1 98.62 426 VAL B N 1
ATOM 6829 C CA . VAL B 1 426 ? 3.217 26.469 27.438 1 98.62 426 VAL B CA 1
ATOM 6830 C C . VAL B 1 426 ? 2.158 26.219 28.516 1 98.62 426 VAL B C 1
ATOM 6832 O O . VAL B 1 426 ? 1.508 27.156 28.984 1 98.62 426 VAL B O 1
ATOM 6835 N N . THR B 1 427 ? 2.012 24.969 28.922 1 98.44 427 THR B N 1
ATOM 6836 C CA . THR B 1 427 ? 0.993 24.641 29.906 1 98.44 427 THR B CA 1
ATOM 6837 C C . THR B 1 427 ? 1.368 25.219 31.281 1 98.44 427 THR B C 1
ATOM 6839 O O . THR B 1 427 ? 0.493 25.578 32.062 1 98.44 427 THR B O 1
ATOM 6842 N N . GLY B 1 428 ? 2.643 25.266 31.547 1 98.44 428 GLY B N 1
ATOM 6843 C CA . GLY B 1 428 ? 3.084 25.953 32.75 1 98.44 428 GLY B CA 1
ATOM 6844 C C . GLY B 1 428 ? 2.623 27.391 32.812 1 98.44 428 GLY B C 1
ATOM 6845 O O . GLY B 1 428 ? 2.127 27.844 33.844 1 98.44 428 GLY B O 1
ATOM 6846 N N . TRP B 1 429 ? 2.805 28.125 31.766 1 98.5 429 TRP B N 1
ATOM 6847 C CA . TRP B 1 429 ? 2.348 29.516 31.703 1 98.5 429 TRP B CA 1
ATOM 6848 C C . TRP B 1 429 ? 0.83 29.594 31.828 1 98.5 429 TRP B C 1
ATOM 6850 O O . TRP B 1 429 ? 0.301 30.469 32.5 1 98.5 429 TRP B O 1
ATOM 6860 N N . ILE B 1 430 ? 0.145 28.672 31.156 1 98.56 430 ILE B N 1
ATOM 6861 C CA . ILE B 1 430 ? -1.312 28.656 31.219 1 98.56 430 ILE B CA 1
ATOM 6862 C C . ILE B 1 430 ? -1.751 28.547 32.688 1 98.56 430 ILE B C 1
ATOM 6864 O O . ILE B 1 430 ? -2.615 29.297 33.156 1 98.56 430 ILE B O 1
ATOM 6868 N N . ASP B 1 431 ? -1.121 27.641 33.375 1 98.19 431 ASP B N 1
ATOM 6869 C CA . ASP B 1 431 ? -1.471 27.422 34.781 1 98.19 431 ASP B CA 1
ATOM 6870 C C . ASP B 1 431 ? -1.233 28.672 35.594 1 98.19 431 ASP B C 1
ATOM 6872 O O . ASP B 1 431 ? -2.066 29.031 36.438 1 98.19 431 ASP B O 1
ATOM 6876 N N . ARG B 1 432 ? -0.169 29.312 35.406 1 97.69 432 ARG B N 1
ATOM 6877 C CA . ARG B 1 432 ? 0.163 30.516 36.125 1 97.69 432 ARG B CA 1
ATOM 6878 C C . ARG B 1 432 ? -0.817 31.641 35.812 1 97.69 432 ARG B C 1
ATOM 6880 O O . ARG B 1 432 ? -1.26 32.344 36.719 1 97.69 432 ARG B O 1
ATOM 6887 N N . LEU B 1 433 ? -1.134 31.734 34.625 1 97.94 433 LEU B N 1
ATOM 6888 C CA . LEU B 1 433 ? -2.039 32.781 34.188 1 97.94 433 LEU B CA 1
ATOM 6889 C C . LEU B 1 433 ? -3.455 32.531 34.688 1 97.94 433 LEU B C 1
ATOM 6891 O O . LEU B 1 433 ? -4.172 33.469 35.031 1 97.94 433 LEU B O 1
ATOM 6895 N N . LYS B 1 434 ? -3.832 31.25 34.719 1 95.94 434 LYS B N 1
ATOM 6896 C CA . LYS B 1 434 ? -5.141 30.875 35.25 1 95.94 434 LYS B CA 1
ATOM 6897 C C . LYS B 1 434 ? -5.238 31.188 36.75 1 95.94 434 LYS B C 1
ATOM 6899 O O . LYS B 1 434 ? -6.266 31.688 37.219 1 95.94 434 LYS B O 1
ATOM 6904 N N . ARG B 1 435 ? -4.227 30.875 37.469 1 93.44 435 ARG B N 1
ATOM 6905 C CA . ARG B 1 435 ? -4.203 31.094 38.906 1 93.44 435 ARG B CA 1
ATOM 6906 C C . ARG B 1 435 ? -4.297 32.594 39.25 1 93.44 435 ARG B C 1
ATOM 6908 O O . ARG B 1 435 ? -4.93 32.969 40.219 1 93.44 435 ARG B O 1
ATOM 6915 N N . ALA B 1 436 ? -3.789 33.375 38.438 1 88.56 436 ALA B N 1
ATOM 6916 C CA . ALA B 1 436 ? -3.781 34.812 38.656 1 88.56 436 ALA B CA 1
ATOM 6917 C C . ALA B 1 436 ? -5.145 35.438 38.344 1 88.56 436 ALA B C 1
ATOM 6919 O O . ALA B 1 436 ? -5.48 36.5 38.844 1 88.56 436 ALA B O 1
ATOM 6920 N N . GLN B 1 437 ? -5.906 34.844 37.531 1 82.81 437 GLN B N 1
ATOM 6921 C CA . GLN B 1 437 ? -7.223 35.344 37.125 1 82.81 437 GLN B CA 1
ATOM 6922 C C . GLN B 1 437 ? -8.281 34.938 38.156 1 82.81 437 GLN B C 1
ATOM 6924 O O . GLN B 1 437 ? -9.352 35.531 38.219 1 82.81 437 GLN B O 1
ATOM 6929 N N . SER B 1 438 ? -8.102 33.781 38.875 1 71.25 438 SER B N 1
ATOM 6930 C CA . SER B 1 438 ? -9.047 33.344 39.875 1 71.25 438 SER B CA 1
ATOM 6931 C C . SER B 1 438 ? -8.898 34.156 41.156 1 71.25 438 SER B C 1
ATOM 6933 O O . SER B 1 438 ? -9.891 34.5 41.812 1 71.25 438 SER B O 1
#